Protein AF-A0A352M0Z3-F1 (afdb_monomer)

Radius of gyration: 64.21 Å; Cα contacts (8 Å, |Δi|>4): 3307; chains: 1; bounding box: 126×43×196 Å

Secondary structure (DSSP, 8-state):
----TT-SEEEE-SEE----GGGTT-EEEEEEE-TT-EE---S---S--EEEEEE-TT--S-EEEE-TT----EEEEE--SSSEEEEEES--SEEEEEEEEEEEEEE-SEEEEEESS-EEEE-TT-EEEEEE-SSEEEEES-SEEEE-S-EEEEEEPTT-EEEEEEE-SS-EEEEEEESSEEEEEEE-TTEEEEEEEE-TT-EEEEEE-SSPEEEEEEE-TT--S-EEEE-TT-SS----EEE--SSSEEEEEESS---EEEEEEEEEEEEEES-SEEEEEE-SSEEEE-TT-EEEEEE-SSEEEEES-SEEEE-S-EEEEEEPTT-EEEEEEEPTT-EEEEEEESSEEEEEEESSTTEEEEEEEE-TT-EEEEEE--TT-EEEEEEE-TT--S-EEEEEET--S-EEEEE--SSSEEEEEESS-BS-EEEEEEEEE-TT--BS-EEEE-SS-EEEE-TT-EEEEEEEEEEEEEES-SEEEEEEEEEEEEE-S-B-SEEEESSEEEEEEE-TT-EES-EEE-TT-EEEEE-SS----EE-EEE-TT--S-EEEE-TT--S-EEEEE--SSSEEEEEEEEE--EEEEEEEEEEEEEESEEEEE-SS-EEEE-TT-EEEEEEEEEEEEEES-SEEEEEEEEEEEEE-S-EEEEEE-S-EEEEEEPTT-EEEEEEESSEEEEEEESSTTEEEEEEEE-TT-EESS---S-S-EEEEEEE-TT--S-EEEE-TT--S---EEE--SSSEEEEE-SS---EEEE-SEEEEEEE-S-SEEEEEESSSEEEE-TT-EEEEEE-SSEEEEES-SEEEE-S-EEEEEEES--SEEEE-S-EEEEEEE--SS-EEEE-S-EEE-SS--EE--SSEEEEE-TT--EES-EESS-EEEESS---S-----SSS---EE----STT---PPPSS---EE----

Mean predicted aligned error: 17.04 Å

Foldseek 3Di:
DDPDPPALEAEFQAEDAADDLVQAADENQEYEYHQHYAYHYPDQRPEHYEYAEYEDQPHPEAYEDEAANYLYEHAEYEHHAEYEYEYAYEHAAEYEYAHHEYEDCRYDDEYEYEYAEAYEYEHADYHHDEYEYAYEYEYAHHCEHEHAEEYAEYEDDAPGEHAEYEDADLYEHAEYEFNAEYAEYEYHANYEYAEYEAHANGAYNYYDPPYAYEYAEYADQHYPEAYEDEPEHHPAYDNNEYEAHAPYEYEYAYPDADAEYEYAYHEYEDCRYPHQEYAYEYEEHYEYENANHAHDEYEYAEEYEYHRHQAHEYPYAYAEYEDADPHEHAEYEYEFLYEHAEYEFAYEYAEYEYNAANREYAEYEYHQHGAYNYHDYPAHHYYYQEYADQHYPEAYEDENERYAEEHNEYEHHARYEYEYAYPHEHAEYEYAYHHYECCRPNYPEYEYAYQEAYEYEHADAAHPEHEYQYEYEYEHHCEYEHCYEYAEYEYAAENNHEYEFQAEHAEYYYDAPHEGAEYEAEQHGEYNYYDPDDHAHHAQEYDDQVHDEAYEYENEAHQHEHNEYEAHAPYEYEYAYPHAYEYEYAYHHYEHCRYDHEYEYEYAEAYEYENADHEHEEYEYAEAYEYHRYQEYEHCYEYAEYEDAAEYAYYHDNYEYAEYEYEAQYEHAEYEFNAEHAEYEYNAANYEYAEYEADAHGAYNHYDDDDAHYYYAEYADQHYQDAYEDEPEAHADDNAEYEAHANYEYEYAYPHAHAEYEYAYHHYEDCRYNHQEHEYEYAEAYEYEHANHEDDEYEYQYHYEYEHHCAHEHQYEYAEYHYYENPQEYEYNEEYNDYDYAYDARHEYEYAAEYEHDPDAWHEYEADYEYEYDPPYEYQHEYEYQEYEYEDEAHDHHAYDYPDAHYEYEYEYDDDPRDDDDYPDHYDYDHDYD

pLDDT: mean 77.85, std 12.27, range [32.03, 93.62]

Structure (mmCIF, N/CA/C/O backbone):
data_AF-A0A352M0Z3-F1
#
_entry.id   AF-A0A352M0Z3-F1
#
loop_
_atom_site.group_PDB
_atom_site.id
_atom_site.type_symbol
_atom_site.label_atom_id
_atom_site.label_alt_id
_atom_site.label_comp_id
_atom_site.label_asym_id
_atom_site.label_entity_id
_atom_site.label_seq_id
_atom_site.pdbx_PDB_ins_code
_atom_site.Cartn_x
_atom_site.Cartn_y
_atom_site.Cartn_z
_atom_site.occupancy
_atom_site.B_iso_or_equiv
_atom_site.auth_seq_id
_atom_site.auth_comp_id
_atom_site.auth_asym_id
_atom_site.auth_atom_id
_atom_site.pdbx_PDB_model_num
ATOM 1 N N . MET A 1 1 ? 70.047 -15.908 -83.374 1.00 49.22 1 MET A N 1
ATOM 2 C CA . MET A 1 1 ? 68.659 -16.410 -83.512 1.00 49.22 1 MET A CA 1
ATOM 3 C C . MET A 1 1 ? 68.491 -16.947 -84.929 1.00 49.22 1 MET A C 1
ATOM 5 O O . MET A 1 1 ? 68.738 -16.183 -85.846 1.00 49.22 1 MET A O 1
ATOM 9 N N . GLN A 1 2 ? 68.129 -18.218 -85.146 1.00 39.34 2 GLN A N 1
ATOM 10 C CA . GLN A 1 2 ? 67.747 -18.678 -86.492 1.00 39.34 2 GLN A CA 1
ATOM 11 C C . GLN A 1 2 ? 66.256 -18.404 -86.705 1.00 39.34 2 GLN A C 1
ATOM 13 O O . GLN A 1 2 ? 65.410 -19.078 -86.122 1.00 39.34 2 GLN A O 1
ATOM 18 N N . ALA A 1 3 ? 65.933 -17.420 -87.541 1.00 47.50 3 ALA A N 1
ATOM 19 C CA . ALA A 1 3 ? 64.614 -17.332 -88.148 1.00 47.50 3 ALA A CA 1
ATOM 20 C C . ALA A 1 3 ? 64.569 -18.309 -89.333 1.00 47.50 3 ALA A C 1
ATOM 22 O O . ALA A 1 3 ? 64.885 -17.940 -90.461 1.00 47.50 3 ALA A O 1
ATOM 23 N N . GLY A 1 4 ? 64.215 -19.571 -89.079 1.00 41.66 4 GLY A N 1
ATOM 24 C CA . GLY A 1 4 ? 63.822 -20.487 -90.154 1.00 41.66 4 GLY A CA 1
ATOM 25 C C . GLY A 1 4 ? 62.610 -19.918 -90.905 1.00 41.66 4 GLY A C 1
ATOM 26 O O . GLY A 1 4 ? 61.739 -19.303 -90.287 1.00 41.66 4 GLY A O 1
ATOM 27 N N . GLY A 1 5 ? 62.594 -20.054 -92.234 1.00 49.50 5 GLY A N 1
ATOM 28 C CA . GLY A 1 5 ? 61.653 -19.393 -93.147 1.00 49.50 5 GLY A CA 1
ATOM 29 C C . GLY A 1 5 ? 60.182 -19.400 -92.697 1.00 49.50 5 GLY A C 1
ATOM 30 O O . GLY A 1 5 ? 59.669 -20.403 -92.215 1.00 49.50 5 GLY A O 1
ATOM 31 N N . ASN A 1 6 ? 59.511 -18.256 -92.879 1.00 54.47 6 ASN A N 1
ATOM 32 C CA . ASN A 1 6 ? 58.072 -18.027 -92.662 1.00 54.47 6 ASN A CA 1
ATOM 33 C C . ASN A 1 6 ? 57.495 -18.346 -91.264 1.00 54.47 6 ASN A C 1
ATOM 35 O O . ASN A 1 6 ? 56.298 -18.600 -91.138 1.00 54.47 6 ASN A O 1
ATOM 39 N N . ALA A 1 7 ? 58.292 -18.306 -90.194 1.00 55.22 7 ALA A N 1
ATOM 40 C CA . ALA A 1 7 ? 57.759 -18.481 -88.843 1.00 55.22 7 ALA A CA 1
ATOM 41 C C . ALA A 1 7 ? 57.066 -17.199 -88.320 1.00 55.22 7 ALA A C 1
ATOM 43 O O . ALA A 1 7 ? 57.730 -16.246 -87.918 1.00 55.22 7 ALA A O 1
ATOM 44 N N . ASN A 1 8 ? 55.729 -17.213 -88.252 1.00 68.81 8 ASN A N 1
ATOM 45 C CA . ASN A 1 8 ? 54.882 -16.188 -87.607 1.00 68.81 8 ASN A CA 1
ATOM 46 C C . ASN A 1 8 ? 54.987 -16.175 -86.059 1.00 68.81 8 ASN A C 1
ATOM 48 O O . ASN A 1 8 ? 54.263 -15.438 -85.387 1.00 68.81 8 ASN A O 1
ATOM 52 N N . SER A 1 9 ? 55.877 -16.987 -85.477 1.00 70.50 9 SER A N 1
ATOM 53 C CA . SER A 1 9 ? 56.081 -17.119 -84.033 1.00 70.50 9 SER A CA 1
ATOM 54 C C . SER A 1 9 ? 57.566 -17.085 -83.660 1.00 70.50 9 SER A C 1
ATOM 56 O O . SER A 1 9 ? 58.356 -17.829 -84.243 1.00 70.50 9 SER A O 1
ATOM 58 N N . LEU A 1 10 ? 57.939 -16.289 -82.655 1.00 76.62 10 LEU A N 1
ATOM 59 C CA . LEU A 1 10 ? 59.296 -16.214 -82.106 1.00 76.62 10 LEU A CA 1
ATOM 60 C C . LEU A 1 10 ? 59.280 -16.602 -80.623 1.00 76.62 10 LEU A C 1
ATOM 62 O O . LEU A 1 10 ? 58.596 -15.963 -79.827 1.00 76.62 10 LEU A O 1
ATOM 66 N N . LYS A 1 11 ? 60.061 -17.622 -80.246 1.00 77.19 11 LYS A N 1
ATOM 67 C CA . LYS A 1 11 ? 60.284 -18.008 -78.846 1.00 77.19 11 LYS A CA 1
ATOM 68 C C . LYS A 1 11 ? 61.701 -17.635 -78.412 1.00 77.19 11 LYS A C 1
ATOM 70 O O . LYS A 1 11 ? 62.658 -17.992 -79.098 1.00 77.19 11 LYS A O 1
ATOM 75 N N . ILE A 1 12 ? 61.841 -16.948 -77.278 1.00 74.25 12 ILE A N 1
ATOM 76 C CA . ILE A 1 12 ? 63.142 -16.561 -76.711 1.00 74.25 12 ILE A CA 1
ATOM 77 C C . ILE A 1 12 ? 63.339 -17.235 -75.353 1.00 74.25 12 ILE A C 1
ATOM 79 O O . ILE A 1 12 ? 62.735 -16.832 -74.362 1.00 74.25 12 ILE A O 1
ATOM 83 N N . ASP A 1 13 ? 64.212 -18.242 -75.298 1.00 72.31 13 ASP A N 1
ATOM 84 C CA . ASP A 1 13 ? 64.518 -18.986 -74.067 1.00 72.31 13 ASP A CA 1
ATOM 85 C C . ASP A 1 13 ? 65.732 -18.427 -73.287 1.00 72.31 13 ASP A C 1
ATOM 87 O O . ASP A 1 13 ? 65.920 -18.799 -72.132 1.00 72.31 13 ASP A O 1
ATOM 91 N N . LEU A 1 14 ? 66.526 -17.516 -73.870 1.00 73.06 14 LEU A N 1
ATOM 92 C CA . LEU A 1 14 ? 67.735 -16.906 -73.277 1.00 73.06 14 LEU A CA 1
ATOM 93 C C . LEU A 1 14 ? 67.701 -15.366 -73.389 1.00 73.06 14 LEU A C 1
ATOM 95 O O . LEU A 1 14 ? 67.014 -14.860 -74.272 1.00 73.06 14 LEU A O 1
ATOM 99 N N . PRO A 1 15 ? 68.421 -14.597 -72.548 1.00 72.12 15 PRO A N 1
ATOM 100 C CA . PRO A 1 15 ? 68.479 -13.138 -72.668 1.00 72.12 15 PRO A CA 1
ATOM 101 C C . PRO A 1 15 ? 68.998 -12.696 -74.044 1.00 72.12 15 PRO A C 1
ATOM 103 O O . PRO A 1 15 ? 70.040 -13.168 -74.496 1.00 72.12 15 PRO A O 1
ATOM 106 N N . VAL A 1 16 ? 68.288 -11.778 -74.698 1.00 71.62 16 VAL A N 1
ATOM 107 C CA . VAL A 1 16 ? 68.679 -11.164 -75.971 1.00 71.62 16 VAL A CA 1
ATOM 108 C C . VAL A 1 16 ? 68.999 -9.695 -75.722 1.00 71.62 16 VAL A C 1
ATOM 110 O O . VAL A 1 16 ? 68.147 -8.927 -75.275 1.00 71.62 16 VAL A O 1
ATOM 113 N N . THR A 1 17 ? 70.249 -9.318 -75.989 1.00 64.50 17 THR A N 1
ATOM 114 C CA . THR A 1 17 ? 70.773 -7.958 -75.778 1.00 64.50 17 THR A CA 1
ATOM 115 C C . THR A 1 17 ? 70.831 -7.122 -77.061 1.00 64.50 17 THR A C 1
ATOM 117 O O . THR A 1 17 ? 70.962 -5.902 -77.004 1.00 64.50 17 THR A O 1
ATOM 120 N N . ALA A 1 18 ? 70.705 -7.757 -78.229 1.00 62.47 18 ALA A N 1
ATOM 121 C CA . ALA A 1 18 ? 70.624 -7.095 -79.527 1.00 62.47 18 ALA A CA 1
ATOM 122 C C . ALA A 1 18 ? 69.873 -7.978 -80.535 1.00 62.47 18 ALA A C 1
ATOM 124 O O . ALA A 1 18 ? 69.984 -9.206 -80.495 1.00 62.47 18 ALA A O 1
ATOM 125 N N . PHE A 1 19 ? 69.131 -7.346 -81.442 1.00 66.31 19 PHE A N 1
ATOM 126 C CA . PHE A 1 19 ? 68.631 -7.974 -82.663 1.00 66.31 19 PHE A CA 1
ATOM 127 C C . PHE A 1 19 ? 69.534 -7.566 -83.830 1.00 66.31 19 PHE A C 1
ATOM 129 O O . PHE A 1 19 ? 70.145 -6.503 -83.789 1.00 66.31 19 PHE A O 1
ATOM 136 N N . ASP A 1 20 ? 69.632 -8.432 -84.834 1.00 62.50 20 ASP A N 1
ATOM 137 C CA . ASP A 1 20 ? 70.304 -8.116 -86.095 1.00 62.50 20 ASP A CA 1
ATOM 138 C C . ASP A 1 20 ? 69.445 -7.131 -86.917 1.00 62.50 20 ASP A C 1
ATOM 140 O O . ASP A 1 20 ? 68.210 -7.181 -86.830 1.00 62.50 20 ASP A O 1
ATOM 144 N N . ASP A 1 21 ? 70.077 -6.263 -87.712 1.00 58.97 21 ASP A N 1
ATOM 145 C CA . ASP A 1 21 ? 69.433 -5.174 -88.475 1.00 58.97 21 ASP A CA 1
ATOM 146 C C . ASP A 1 21 ? 68.395 -5.699 -89.496 1.00 58.97 21 ASP A C 1
ATOM 148 O O . ASP A 1 21 ? 67.451 -4.995 -89.869 1.00 58.97 21 ASP A O 1
ATOM 152 N N . ASP A 1 22 ? 68.503 -6.976 -89.875 1.00 62.91 22 ASP A N 1
ATOM 153 C CA . ASP A 1 22 ? 67.656 -7.678 -90.854 1.00 62.91 22 ASP A CA 1
ATOM 154 C C . ASP A 1 22 ? 66.242 -8.048 -90.329 1.00 62.91 22 ASP A C 1
ATOM 156 O O . ASP A 1 22 ? 65.431 -8.672 -91.017 1.00 62.91 22 ASP A O 1
ATOM 160 N N . LEU A 1 23 ? 65.911 -7.679 -89.082 1.00 61.34 23 LEU A N 1
ATOM 161 C CA . LEU A 1 23 ? 64.547 -7.777 -88.532 1.00 61.34 23 LEU A CA 1
ATOM 162 C C . LEU A 1 23 ? 63.680 -6.536 -88.789 1.00 61.34 23 LEU A C 1
ATOM 164 O O . LEU A 1 23 ? 62.474 -6.574 -88.512 1.00 61.34 23 LEU A O 1
ATOM 168 N N . SER A 1 24 ? 64.261 -5.462 -89.328 1.00 59.66 24 SER A N 1
ATOM 169 C CA . SER A 1 24 ? 63.520 -4.270 -89.741 1.00 59.66 24 SER A CA 1
ATOM 170 C C . SER A 1 24 ? 62.512 -4.642 -90.849 1.00 59.66 24 SER A C 1
ATOM 172 O O . SER A 1 24 ? 62.886 -5.150 -91.898 1.00 59.66 24 SER A O 1
ATOM 174 N N . ALA A 1 25 ? 61.208 -4.446 -90.595 1.00 61.06 25 ALA A N 1
ATOM 175 C CA . ALA A 1 25 ? 60.049 -4.808 -91.440 1.00 61.06 25 ALA A CA 1
ATOM 176 C C . ALA A 1 25 ? 59.406 -6.210 -91.277 1.00 61.06 25 ALA A C 1
ATOM 178 O O . ALA A 1 25 ? 58.529 -6.563 -92.072 1.00 61.06 25 ALA A O 1
ATOM 179 N N . ARG A 1 26 ? 59.733 -7.006 -90.244 1.00 68.00 26 ARG A N 1
ATOM 180 C CA . ARG A 1 26 ? 59.023 -8.283 -89.976 1.00 68.00 26 ARG A CA 1
ATOM 181 C C . ARG A 1 26 ? 57.841 -8.118 -89.007 1.00 68.00 26 ARG A C 1
ATOM 183 O O . ARG A 1 26 ? 57.942 -7.455 -87.976 1.00 68.00 26 ARG A O 1
ATOM 190 N N . VAL A 1 27 ? 56.726 -8.794 -89.304 1.00 70.81 27 VAL A N 1
ATOM 191 C CA . VAL A 1 27 ? 55.573 -8.940 -88.395 1.00 70.81 27 VAL A CA 1
ATOM 192 C C . VAL A 1 27 ? 55.712 -10.254 -87.630 1.00 70.81 27 VAL A C 1
ATOM 194 O O . VAL A 1 27 ? 55.704 -11.325 -88.234 1.00 70.81 27 VAL A O 1
ATOM 197 N N . ILE A 1 28 ? 55.827 -10.187 -86.303 1.00 76.38 28 ILE A N 1
ATOM 198 C CA . ILE A 1 28 ? 55.833 -11.367 -85.429 1.00 76.38 28 ILE A CA 1
ATOM 199 C C . ILE A 1 28 ? 54.452 -11.475 -84.785 1.00 76.38 28 ILE A C 1
ATOM 201 O O . ILE A 1 28 ? 54.086 -10.674 -83.923 1.00 76.38 28 ILE A O 1
ATOM 205 N N . THR A 1 29 ? 53.671 -12.470 -85.204 1.00 73.81 29 THR A N 1
ATOM 206 C CA . THR A 1 29 ? 52.287 -12.640 -84.741 1.00 73.81 29 THR A CA 1
ATOM 207 C C . THR A 1 29 ? 52.217 -13.149 -83.300 1.00 73.81 29 THR A C 1
ATOM 209 O O . THR A 1 29 ? 51.347 -12.727 -82.539 1.00 73.81 29 THR A O 1
ATOM 212 N N . THR A 1 30 ? 53.142 -14.021 -82.893 1.00 75.06 30 THR A N 1
ATOM 213 C CA . THR A 1 30 ? 53.223 -14.519 -81.511 1.00 75.06 30 THR A CA 1
ATOM 214 C C . THR A 1 30 ? 54.660 -14.502 -81.013 1.00 75.06 30 THR A C 1
ATOM 216 O O . THR A 1 30 ? 55.542 -15.146 -81.573 1.00 75.06 30 THR A O 1
ATOM 219 N N . PHE A 1 31 ? 54.892 -13.779 -79.930 1.00 77.81 31 PHE A N 1
ATOM 220 C CA . PHE A 1 31 ? 56.166 -13.676 -79.250 1.00 77.81 31 PHE A CA 1
ATOM 221 C C . PHE A 1 31 ? 56.056 -14.367 -77.886 1.00 77.81 31 PHE A C 1
ATOM 223 O O . PHE A 1 31 ? 55.350 -13.883 -77.004 1.00 77.81 31 PHE A O 1
ATOM 230 N N . THR A 1 32 ? 56.719 -15.510 -77.709 1.00 77.69 32 THR A N 1
ATOM 231 C CA . THR A 1 32 ? 56.663 -16.299 -76.468 1.00 77.69 32 THR A CA 1
ATOM 232 C C . THR A 1 32 ? 57.972 -16.173 -75.699 1.00 77.69 32 THR A C 1
ATOM 234 O O . THR A 1 32 ? 59.045 -16.505 -76.209 1.00 77.69 32 THR A O 1
ATOM 237 N N . MET A 1 33 ? 57.903 -15.732 -74.445 1.00 74.50 33 MET A N 1
ATOM 238 C CA . MET A 1 33 ? 59.076 -15.724 -73.569 1.00 74.50 33 MET A CA 1
ATOM 239 C C . MET A 1 33 ? 59.254 -17.095 -72.917 1.00 74.50 33 MET A C 1
ATOM 241 O O . MET A 1 33 ? 58.297 -17.681 -72.421 1.00 74.50 33 MET A O 1
ATOM 245 N N . GLY A 1 34 ? 60.479 -17.610 -72.911 1.00 73.69 34 GLY A N 1
ATOM 246 C CA . GLY A 1 34 ? 60.875 -18.768 -72.117 1.00 73.69 34 GLY A CA 1
ATOM 247 C C . GLY A 1 34 ? 61.321 -18.385 -70.709 1.00 73.69 34 GLY A C 1
ATOM 248 O O . GLY A 1 34 ? 61.492 -17.207 -70.385 1.00 73.69 34 GLY A O 1
ATOM 249 N N . THR A 1 35 ? 61.565 -19.392 -69.867 1.00 72.12 35 THR A N 1
ATOM 250 C CA . THR A 1 35 ? 61.871 -19.232 -68.434 1.00 72.12 35 THR A CA 1
ATOM 251 C C . THR A 1 35 ? 63.017 -18.250 -68.162 1.00 72.12 35 THR A C 1
ATOM 253 O O . THR A 1 35 ? 62.912 -17.418 -67.260 1.00 72.12 35 THR A O 1
ATOM 256 N N . ASN A 1 36 ? 64.063 -18.253 -68.998 1.00 71.56 36 ASN A N 1
ATOM 257 C CA . ASN A 1 36 ? 65.245 -17.393 -68.844 1.00 71.56 36 ASN A CA 1
ATOM 258 C C . ASN A 1 36 ? 65.315 -16.237 -69.861 1.00 71.56 36 ASN A C 1
ATOM 260 O O . ASN A 1 36 ? 66.269 -15.464 -69.834 1.00 71.56 36 ASN A O 1
ATOM 264 N N . GLY A 1 37 ? 64.316 -16.077 -70.736 1.00 69.38 37 GLY A N 1
ATOM 265 C CA . GLY A 1 37 ? 64.296 -15.001 -71.729 1.00 69.38 37 GLY A CA 1
ATOM 266 C C . GLY A 1 37 ? 64.177 -13.615 -71.085 1.00 69.38 37 GLY A C 1
ATOM 267 O O . GLY A 1 37 ? 63.477 -13.462 -70.085 1.00 69.38 37 GLY A O 1
ATOM 268 N N . SER A 1 38 ? 64.852 -12.616 -71.651 1.00 69.25 38 SER A N 1
ATOM 269 C CA . SER A 1 38 ? 64.706 -11.176 -71.370 1.00 69.25 38 SER A CA 1
ATOM 270 C C . SER A 1 38 ? 65.097 -10.408 -72.632 1.00 69.25 38 SER A C 1
ATOM 272 O O . SER A 1 38 ? 65.989 -10.871 -73.341 1.00 69.25 38 SER A O 1
ATOM 274 N N . ILE A 1 39 ? 64.472 -9.263 -72.918 1.00 68.69 39 ILE A N 1
ATOM 275 C CA . ILE A 1 39 ? 64.893 -8.375 -74.013 1.00 68.69 39 ILE A CA 1
ATOM 276 C C . ILE A 1 39 ? 65.373 -7.057 -73.413 1.00 68.69 39 ILE A C 1
ATOM 278 O O . ILE A 1 39 ? 64.580 -6.306 -72.844 1.00 68.69 39 ILE A O 1
ATOM 282 N N . THR A 1 40 ? 66.660 -6.771 -73.590 1.00 62.62 40 THR A N 1
ATOM 283 C CA . THR A 1 40 ? 67.263 -5.482 -73.235 1.00 62.62 40 THR A CA 1
ATOM 284 C C . THR A 1 40 ? 68.044 -4.986 -74.444 1.00 62.62 40 THR A C 1
ATOM 286 O O . THR A 1 40 ? 69.218 -5.305 -74.585 1.00 62.62 40 THR A O 1
ATOM 289 N N . THR A 1 41 ? 67.400 -4.261 -75.355 1.00 61.75 41 THR A N 1
ATOM 290 C CA . THR A 1 41 ? 68.068 -3.712 -76.543 1.00 61.75 41 THR A CA 1
ATOM 291 C C . THR A 1 41 ? 68.741 -2.387 -76.198 1.00 61.75 41 THR A C 1
ATOM 293 O O . THR A 1 41 ? 68.094 -1.485 -75.675 1.00 61.75 41 THR A O 1
ATOM 296 N N . THR A 1 42 ? 70.040 -2.267 -76.472 1.00 56.03 42 THR A N 1
ATOM 297 C CA . THR A 1 42 ? 70.810 -1.010 -76.339 1.00 56.03 42 THR A CA 1
ATOM 298 C C . THR A 1 42 ? 71.072 -0.305 -77.671 1.00 56.03 42 THR A C 1
ATOM 300 O O . THR A 1 42 ? 71.581 0.810 -77.667 1.00 56.03 42 THR A O 1
ATOM 303 N N . ASN A 1 43 ? 70.732 -0.936 -78.800 1.00 57.78 43 ASN A N 1
ATOM 304 C CA . ASN A 1 43 ? 70.913 -0.372 -80.137 1.00 57.78 43 ASN A CA 1
ATOM 305 C C . ASN A 1 43 ? 69.553 -0.020 -80.751 1.00 57.78 43 ASN A C 1
ATOM 307 O O . ASN A 1 43 ? 68.618 -0.817 -80.663 1.00 57.78 43 ASN A O 1
ATOM 311 N N . ALA A 1 44 ? 69.473 1.148 -81.396 1.00 54.06 44 ALA A N 1
ATOM 312 C CA . ALA A 1 44 ? 68.308 1.588 -82.153 1.00 54.06 44 ALA A CA 1
ATOM 313 C C . ALA A 1 44 ? 68.067 0.637 -83.334 1.00 54.06 44 ALA A C 1
ATOM 315 O O . ALA A 1 44 ? 68.787 0.674 -84.329 1.00 54.06 44 ALA A O 1
ATOM 316 N N . ILE A 1 45 ? 67.070 -0.237 -83.213 1.00 56.53 45 ILE A N 1
ATOM 317 C CA . ILE A 1 45 ? 66.642 -1.105 -84.310 1.00 56.53 45 ILE A CA 1
ATOM 318 C C . ILE A 1 45 ? 65.914 -0.209 -85.312 1.00 56.53 45 ILE A C 1
ATOM 320 O O . ILE A 1 45 ? 64.996 0.522 -84.934 1.00 56.53 45 ILE A O 1
ATOM 324 N N . GLY A 1 46 ? 66.324 -0.246 -86.582 1.00 55.53 46 GLY A N 1
ATOM 325 C CA . GLY A 1 46 ? 65.648 0.479 -87.658 1.00 55.53 46 GLY A CA 1
ATOM 326 C C . GLY A 1 46 ? 64.128 0.277 -87.603 1.00 55.53 46 GLY A C 1
ATOM 327 O O . GLY A 1 46 ? 63.646 -0.830 -87.356 1.00 55.53 46 GLY A O 1
ATOM 328 N N . ALA A 1 47 ? 63.380 1.369 -87.776 1.00 55.75 47 ALA A N 1
ATOM 329 C CA . ALA A 1 47 ? 61.928 1.424 -87.628 1.00 55.75 47 ALA A CA 1
ATOM 330 C C . ALA A 1 47 ? 61.207 0.239 -88.314 1.00 55.75 47 ALA A C 1
ATOM 332 O O . ALA A 1 47 ? 61.574 -0.128 -89.429 1.00 55.75 47 ALA A O 1
ATOM 333 N N . ASN A 1 48 ? 60.145 -0.289 -87.673 1.00 63.12 48 ASN A N 1
ATOM 334 C CA . ASN A 1 48 ? 59.150 -1.265 -88.184 1.00 63.12 48 ASN A CA 1
ATOM 335 C C . ASN A 1 48 ? 59.240 -2.737 -87.702 1.00 63.12 48 ASN A C 1
ATOM 337 O O . ASN A 1 48 ? 59.052 -3.650 -88.505 1.00 63.12 48 ASN A O 1
ATOM 341 N N . LEU A 1 49 ? 59.443 -3.015 -86.409 1.00 69.38 49 LEU A N 1
ATOM 342 C CA . LEU A 1 49 ? 59.049 -4.320 -85.838 1.00 69.38 49 LEU A CA 1
ATOM 343 C C . LEU A 1 49 ? 57.574 -4.241 -85.398 1.00 69.38 49 LEU A C 1
ATOM 345 O O . LEU A 1 49 ? 57.163 -3.233 -84.843 1.00 69.38 49 LEU A O 1
ATOM 349 N N . THR A 1 50 ? 56.745 -5.260 -85.630 1.00 70.25 50 THR A N 1
ATOM 350 C CA . THR A 1 50 ? 55.373 -5.329 -85.071 1.00 70.25 50 THR A CA 1
ATOM 351 C C . THR A 1 50 ? 55.224 -6.613 -84.268 1.00 70.25 50 THR A C 1
ATOM 353 O O . THR A 1 50 ? 55.478 -7.694 -84.800 1.00 70.25 50 THR A O 1
ATOM 356 N N . LEU A 1 51 ? 54.814 -6.502 -83.000 1.00 77.31 51 LEU A N 1
ATOM 357 C CA . LEU A 1 51 ? 54.607 -7.641 -82.101 1.00 77.31 51 LEU A CA 1
ATOM 358 C C . LEU A 1 51 ? 53.110 -7.786 -81.827 1.00 77.31 51 LEU A C 1
ATOM 360 O O . LEU A 1 51 ? 52.553 -7.084 -80.993 1.00 77.31 51 LEU A O 1
ATOM 364 N N . THR A 1 52 ? 52.418 -8.686 -82.519 1.00 76.81 52 THR A N 1
ATOM 365 C CA . THR A 1 52 ? 50.956 -8.759 -82.374 1.00 76.81 52 THR A CA 1
ATOM 366 C C . THR A 1 52 ? 50.553 -9.292 -80.994 1.00 76.81 52 THR A C 1
ATOM 368 O O . THR A 1 52 ? 49.694 -8.705 -80.340 1.00 76.81 52 THR A O 1
ATOM 371 N N . ASN A 1 53 ? 51.184 -10.366 -80.516 1.00 79.81 53 ASN A N 1
ATOM 372 C CA . ASN A 1 53 ? 50.855 -10.981 -79.230 1.00 79.81 53 ASN A CA 1
ATOM 373 C C . ASN A 1 53 ? 52.124 -11.328 -78.452 1.00 79.81 53 ASN A C 1
ATOM 375 O O . ASN A 1 53 ? 52.955 -12.080 -78.953 1.00 79.81 53 ASN A O 1
ATOM 379 N N . ILE A 1 54 ? 52.250 -10.839 -77.224 1.00 82.56 54 ILE A N 1
ATOM 380 C CA . ILE A 1 54 ? 53.292 -11.250 -76.277 1.00 82.56 54 ILE A CA 1
ATOM 381 C C . ILE A 1 54 ? 52.670 -12.258 -75.313 1.00 82.56 54 ILE A C 1
ATOM 383 O O . ILE A 1 54 ? 51.788 -11.892 -74.545 1.00 82.56 54 ILE A O 1
ATOM 387 N N . ASP A 1 55 ? 53.114 -13.512 -75.325 1.00 83.69 55 ASP A N 1
ATOM 388 C CA . ASP A 1 55 ? 52.649 -14.542 -74.390 1.00 83.69 55 ASP A CA 1
ATOM 389 C C . ASP A 1 55 ? 53.744 -14.888 -73.372 1.00 83.69 55 ASP A C 1
ATOM 391 O O . ASP A 1 55 ? 54.788 -15.459 -73.704 1.00 83.69 55 ASP A O 1
ATOM 395 N N . GLN A 1 56 ? 53.488 -14.530 -72.116 1.00 81.81 56 GLN A N 1
ATOM 396 C CA . GLN A 1 56 ? 54.297 -14.855 -70.946 1.00 81.81 56 GLN A CA 1
ATOM 397 C C . GLN A 1 56 ? 53.560 -15.797 -69.974 1.00 81.81 56 GLN A C 1
ATOM 399 O O . GLN A 1 56 ? 54.036 -16.055 -68.867 1.00 81.81 56 GLN A O 1
ATOM 404 N N . SER A 1 57 ? 52.396 -16.324 -70.359 1.00 78.81 57 SER A N 1
ATOM 405 C CA . SER A 1 57 ? 51.504 -17.058 -69.455 1.00 78.81 57 SER A CA 1
ATOM 406 C C . SER A 1 57 ? 52.099 -18.348 -68.888 1.00 78.81 57 SER A C 1
ATOM 408 O O . SER A 1 57 ? 51.640 -18.813 -67.850 1.00 78.81 57 SER A O 1
ATOM 410 N N . SER A 1 58 ? 53.143 -18.905 -69.509 1.00 75.81 58 SER A N 1
ATOM 411 C CA . SER A 1 58 ? 53.842 -20.110 -69.046 1.00 75.81 58 SER A CA 1
ATOM 412 C C . SER A 1 58 ? 55.105 -19.844 -68.214 1.00 75.81 58 SER A C 1
ATOM 414 O O . SER A 1 58 ? 55.767 -20.801 -67.815 1.00 75.81 58 SER A O 1
ATOM 416 N N . VAL A 1 59 ? 55.496 -18.582 -67.981 1.00 74.00 59 VAL A N 1
ATOM 417 C CA . VAL A 1 59 ? 56.762 -18.250 -67.300 1.00 74.00 59 VAL A CA 1
ATOM 418 C C . VAL A 1 59 ? 56.515 -17.690 -65.909 1.00 74.00 59 VAL A C 1
ATOM 420 O O . VAL A 1 59 ? 56.031 -16.571 -65.736 1.00 74.00 59 VAL A O 1
ATOM 423 N N . ALA A 1 60 ? 56.937 -18.463 -64.912 1.00 74.00 60 ALA A N 1
ATOM 424 C CA . ALA A 1 60 ? 56.778 -18.144 -63.504 1.00 74.00 60 ALA A CA 1
ATOM 425 C C . ALA A 1 60 ? 57.843 -17.150 -62.961 1.00 74.00 60 ALA A C 1
ATOM 427 O O . ALA A 1 60 ? 58.412 -17.382 -61.900 1.00 74.00 60 ALA A O 1
ATOM 428 N N . ALA A 1 61 ? 58.168 -16.082 -63.697 1.00 78.19 61 ALA A N 1
ATOM 429 C CA . ALA A 1 61 ? 59.141 -15.067 -63.273 1.00 78.19 61 ALA A CA 1
ATOM 430 C C . ALA A 1 61 ? 58.757 -13.676 -63.789 1.00 78.19 61 ALA A C 1
ATOM 432 O O . ALA A 1 61 ? 58.150 -13.571 -64.854 1.00 78.19 61 ALA A O 1
ATOM 433 N N . ASP A 1 62 ? 59.136 -12.617 -63.073 1.00 81.25 62 ASP A N 1
ATOM 434 C CA . ASP A 1 62 ? 58.990 -11.241 -63.557 1.00 81.25 62 ASP A CA 1
ATOM 435 C C . ASP A 1 62 ? 59.870 -11.017 -64.786 1.00 81.25 62 ASP A C 1
ATOM 437 O O . ASP A 1 62 ? 61.015 -11.480 -64.842 1.00 81.25 62 ASP A O 1
ATOM 441 N N . LYS A 1 63 ? 59.341 -10.312 -65.786 1.00 82.50 63 LYS A N 1
ATOM 442 C CA . LYS A 1 63 ? 60.045 -10.043 -67.042 1.00 82.50 63 LYS A CA 1
ATOM 443 C C . LYS A 1 63 ? 59.931 -8.584 -67.419 1.00 82.50 63 LYS A C 1
ATOM 445 O O . LYS A 1 63 ? 58.872 -7.991 -67.264 1.00 82.50 63 LYS A O 1
ATOM 450 N N . THR A 1 64 ? 61.013 -8.039 -67.964 1.00 81.06 64 THR A N 1
ATOM 451 C CA . THR A 1 64 ? 61.027 -6.704 -68.559 1.00 81.06 64 THR A CA 1
ATOM 452 C C . THR A 1 64 ? 61.200 -6.831 -70.065 1.00 81.06 64 THR A C 1
ATOM 454 O O . THR A 1 64 ? 62.104 -7.519 -70.543 1.00 81.06 64 THR A O 1
ATOM 457 N N . ILE A 1 65 ? 60.318 -6.171 -70.804 1.00 81.19 65 ILE A N 1
ATOM 458 C CA . ILE A 1 65 ? 60.347 -6.028 -72.253 1.00 81.19 65 ILE A CA 1
ATOM 459 C C . ILE A 1 65 ? 60.594 -4.551 -72.524 1.00 81.19 65 ILE A C 1
ATOM 461 O O . ILE A 1 65 ? 59.688 -3.724 -72.408 1.00 81.19 65 ILE A O 1
ATOM 465 N N . ASN A 1 66 ? 61.844 -4.217 -72.835 1.00 79.19 66 ASN A N 1
ATOM 466 C CA . ASN A 1 66 ? 62.211 -2.854 -73.176 1.00 79.19 66 ASN A CA 1
ATOM 467 C C . ASN A 1 66 ? 62.055 -2.613 -74.683 1.00 79.19 66 ASN A C 1
ATOM 469 O O . ASN A 1 66 ? 62.725 -3.253 -75.486 1.00 79.19 66 ASN A O 1
ATOM 473 N N . LEU A 1 67 ? 61.164 -1.690 -75.039 1.00 78.12 67 LEU A N 1
ATOM 474 C CA . LEU A 1 67 ? 60.825 -1.238 -76.390 1.00 78.12 67 LEU A CA 1
ATOM 475 C C . LEU A 1 67 ? 61.262 0.218 -76.631 1.00 78.12 67 LEU A C 1
ATOM 477 O O . LEU A 1 67 ? 60.807 0.844 -77.591 1.00 78.12 67 LEU A O 1
ATOM 481 N N . ASN A 1 68 ? 62.096 0.794 -75.753 1.00 65.94 68 ASN A N 1
ATOM 482 C CA . ASN A 1 68 ? 62.758 2.067 -76.033 1.00 65.94 68 ASN A CA 1
ATOM 483 C C . ASN A 1 68 ? 63.523 1.896 -77.356 1.00 65.94 68 ASN A C 1
ATOM 485 O O . ASN A 1 68 ? 64.275 0.940 -77.505 1.00 65.94 68 ASN A O 1
ATOM 489 N N . ASP A 1 69 ? 63.261 2.775 -78.321 1.00 63.84 69 ASP A N 1
ATOM 490 C CA . ASP A 1 69 ? 63.843 2.778 -79.674 1.00 63.84 69 ASP A CA 1
ATOM 491 C C . ASP A 1 69 ? 63.200 1.846 -80.713 1.00 63.84 69 ASP A C 1
ATOM 493 O O . ASP A 1 69 ? 63.706 1.741 -81.829 1.00 63.84 69 ASP A O 1
ATOM 497 N N . ILE A 1 70 ? 62.044 1.236 -80.417 1.00 61.09 70 ILE A N 1
ATOM 498 C CA . ILE A 1 70 ? 61.290 0.466 -81.414 1.00 61.09 70 ILE A CA 1
ATOM 499 C C . ILE A 1 70 ? 59.936 1.128 -81.706 1.00 61.09 70 ILE A C 1
ATOM 501 O O . ILE A 1 70 ? 59.062 1.192 -80.843 1.00 61.09 70 ILE A O 1
ATOM 505 N N . SER A 1 71 ? 59.716 1.552 -82.958 1.00 57.69 71 SER A N 1
ATOM 506 C CA . SER A 1 71 ? 58.395 1.926 -83.504 1.00 57.69 71 SER A CA 1
ATOM 507 C C . SER A 1 71 ? 57.508 0.675 -83.650 1.00 57.69 71 SER A C 1
ATOM 509 O O . SER A 1 71 ? 57.187 0.252 -84.761 1.00 57.69 71 SER A O 1
ATOM 511 N N . THR A 1 72 ? 57.183 0.026 -82.532 1.00 59.81 72 THR A N 1
ATOM 512 C CA . THR A 1 72 ? 56.383 -1.205 -82.481 1.00 59.81 72 THR A CA 1
ATOM 513 C C . THR A 1 72 ? 54.945 -0.925 -82.096 1.00 59.81 72 THR A C 1
ATOM 515 O O . THR A 1 72 ? 54.668 -0.226 -81.127 1.00 59.81 72 THR A O 1
ATOM 518 N N . THR A 1 73 ? 54.012 -1.554 -82.808 1.00 66.81 73 THR A N 1
ATOM 519 C CA . THR A 1 73 ? 52.653 -1.763 -82.306 1.00 66.81 73 THR A CA 1
ATOM 520 C C . THR A 1 73 ? 52.633 -3.093 -81.550 1.00 66.81 73 THR A C 1
ATOM 522 O O . THR A 1 73 ? 52.869 -4.138 -82.161 1.00 66.81 73 THR A O 1
ATOM 525 N N . VAL A 1 74 ? 52.383 -3.065 -80.234 1.00 78.38 74 VAL A N 1
ATOM 526 C CA . VAL A 1 74 ? 52.044 -4.269 -79.456 1.00 78.38 74 VAL A CA 1
ATOM 527 C C . VAL A 1 74 ? 50.533 -4.335 -79.310 1.00 78.38 74 VAL A C 1
ATOM 529 O O . VAL A 1 74 ? 49.962 -3.531 -78.583 1.00 78.38 74 VAL A O 1
ATOM 532 N N . SER A 1 75 ? 49.865 -5.267 -79.992 1.00 79.00 75 SER A N 1
ATOM 533 C CA . SER A 1 75 ? 48.395 -5.325 -79.933 1.00 79.00 75 SER A CA 1
ATOM 534 C C . SER A 1 75 ? 47.856 -6.128 -78.754 1.00 79.00 75 SER A C 1
ATOM 536 O O . SER A 1 75 ? 46.763 -5.814 -78.277 1.00 79.00 75 SER A O 1
ATOM 538 N N . SER A 1 76 ? 48.590 -7.127 -78.248 1.00 84.56 76 SER A N 1
ATOM 539 C CA . SER A 1 76 ? 48.181 -7.868 -77.058 1.00 84.56 76 SER A CA 1
ATOM 540 C C . SER A 1 76 ? 49.329 -8.409 -76.200 1.00 84.56 76 SER A C 1
ATOM 542 O O . SER A 1 76 ? 50.417 -8.708 -76.694 1.00 84.56 76 SER A O 1
ATOM 544 N N . VAL A 1 77 ? 49.062 -8.555 -74.900 1.00 86.00 77 VAL A N 1
ATOM 545 C CA . VAL A 1 77 ? 49.933 -9.195 -73.905 1.00 86.00 77 VAL A CA 1
ATOM 546 C C . VAL A 1 77 ? 49.115 -10.200 -73.097 1.00 86.00 77 VAL A C 1
ATOM 548 O O . VAL A 1 77 ? 48.016 -9.903 -72.633 1.00 86.00 77 VAL A O 1
ATOM 551 N N . LYS A 1 78 ? 49.660 -11.394 -72.903 1.00 85.19 78 LYS A N 1
ATOM 552 C CA . LYS A 1 78 ? 49.156 -12.433 -72.010 1.00 85.19 78 LYS A CA 1
ATOM 553 C C . LYS A 1 78 ? 50.204 -12.675 -70.928 1.00 85.19 78 LYS A C 1
ATOM 555 O O . LYS A 1 78 ? 51.131 -13.458 -71.113 1.00 85.19 78 LYS A O 1
ATOM 560 N N . GLY A 1 79 ? 50.098 -11.951 -69.823 1.00 80.81 79 GLY A N 1
ATOM 561 C CA . GLY A 1 79 ? 50.981 -12.095 -68.671 1.00 80.81 79 GLY A CA 1
ATOM 562 C C . GLY A 1 79 ? 50.704 -13.371 -67.874 1.00 80.81 79 GLY A C 1
ATOM 563 O O . GLY A 1 79 ? 49.677 -14.036 -68.035 1.00 80.81 79 GLY A O 1
ATOM 564 N N . HIS A 1 80 ? 51.620 -13.698 -66.966 1.00 83.00 80 HIS A N 1
ATOM 565 C CA . HIS A 1 80 ? 51.395 -14.738 -65.965 1.00 83.00 80 HIS A CA 1
ATOM 566 C C . HIS A 1 80 ? 50.415 -14.237 -64.889 1.00 83.00 80 HIS A C 1
ATOM 568 O O . HIS A 1 80 ? 50.382 -13.049 -64.570 1.00 83.00 80 HIS A O 1
ATOM 574 N N . ALA A 1 81 ? 49.634 -15.137 -64.285 1.00 76.00 81 ALA A N 1
ATOM 575 C CA . ALA A 1 81 ? 48.633 -14.775 -63.273 1.00 76.00 81 ALA A CA 1
ATOM 576 C C . ALA A 1 81 ? 49.233 -14.141 -62.000 1.00 76.00 81 ALA A C 1
ATOM 578 O O . ALA A 1 81 ? 48.568 -13.353 -61.336 1.00 76.00 81 ALA A O 1
ATOM 579 N N . SER A 1 82 ? 50.479 -14.486 -61.664 1.00 79.31 82 SER A N 1
ATOM 580 C CA . SER A 1 82 ? 51.163 -14.054 -60.434 1.00 79.31 82 SER A CA 1
ATOM 581 C C . SER A 1 82 ? 52.428 -13.221 -60.646 1.00 79.31 82 SER A C 1
ATOM 583 O O . SER A 1 82 ? 52.963 -12.722 -59.663 1.00 79.31 82 SER A O 1
ATOM 585 N N . ASN A 1 83 ? 52.937 -13.110 -61.879 1.00 81.44 83 ASN A N 1
ATOM 586 C CA . ASN A 1 83 ? 54.222 -12.453 -62.146 1.00 81.44 83 ASN A CA 1
ATOM 587 C C . ASN A 1 83 ? 54.046 -11.285 -63.095 1.00 81.44 83 ASN A C 1
ATOM 589 O O . ASN A 1 83 ? 53.174 -11.299 -63.965 1.00 81.44 83 ASN A O 1
ATOM 593 N N . LYS A 1 84 ? 54.915 -10.302 -62.918 1.00 83.62 84 LYS A N 1
ATOM 594 C CA . LYS A 1 84 ? 54.861 -8.993 -63.539 1.00 83.62 84 LYS A CA 1
ATOM 595 C C . LYS A 1 84 ? 55.534 -9.007 -64.911 1.00 83.62 84 LYS A C 1
ATOM 597 O O . LYS A 1 84 ? 56.745 -9.204 -65.019 1.00 83.62 84 LYS A O 1
ATOM 602 N N . THR A 1 85 ? 54.765 -8.729 -65.958 1.00 85.81 85 THR A N 1
ATOM 603 C CA . THR A 1 85 ? 55.278 -8.380 -67.290 1.00 85.81 85 THR A CA 1
ATOM 604 C C . THR A 1 85 ? 55.462 -6.865 -67.364 1.00 85.81 85 THR A C 1
ATOM 606 O O . THR A 1 85 ? 54.505 -6.130 -67.583 1.00 85.81 85 THR A O 1
ATOM 609 N N . THR A 1 86 ? 56.679 -6.375 -67.156 1.00 85.81 86 THR A N 1
ATOM 610 C CA . THR A 1 86 ? 57.017 -4.952 -67.293 1.00 85.81 86 THR A CA 1
ATOM 611 C C . THR A 1 86 ? 57.294 -4.633 -68.759 1.00 85.81 86 THR A C 1
ATOM 613 O O . THR A 1 86 ? 58.150 -5.262 -69.372 1.00 85.81 86 THR A O 1
ATOM 616 N N . ILE A 1 87 ? 56.606 -3.649 -69.325 1.00 84.81 87 ILE A N 1
ATOM 617 C CA . ILE A 1 87 ? 56.834 -3.136 -70.676 1.00 84.81 87 ILE A CA 1
ATOM 618 C C . ILE A 1 87 ? 57.279 -1.679 -70.551 1.00 84.81 87 ILE A C 1
ATOM 620 O O . ILE A 1 87 ? 56.626 -0.868 -69.890 1.00 84.81 87 ILE A O 1
ATOM 624 N N . THR A 1 88 ? 58.408 -1.340 -71.167 1.00 81.56 88 THR A N 1
ATOM 625 C CA . THR A 1 88 ? 58.932 0.035 -71.235 1.00 81.56 88 THR A CA 1
ATOM 626 C C . THR A 1 88 ? 59.060 0.449 -72.699 1.00 81.56 88 THR A C 1
ATOM 628 O O . THR A 1 88 ? 59.313 -0.415 -73.527 1.00 81.56 88 THR A O 1
ATOM 631 N N . GLY A 1 89 ? 58.849 1.715 -73.069 1.00 75.56 89 GLY A N 1
ATOM 632 C CA . GLY A 1 89 ? 58.883 2.117 -74.489 1.00 75.56 89 GLY A CA 1
ATOM 633 C C . GLY A 1 89 ? 58.103 3.387 -74.828 1.00 75.56 89 GLY A C 1
ATOM 634 O O . GLY A 1 89 ? 57.133 3.731 -74.158 1.00 75.56 89 GLY A O 1
ATOM 635 N N . SER A 1 90 ? 58.491 4.097 -75.890 1.00 62.94 90 SER A N 1
ATOM 636 C CA . SER A 1 90 ? 57.963 5.435 -76.206 1.00 62.94 90 SER A CA 1
ATOM 637 C C . SER A 1 90 ? 56.703 5.484 -77.094 1.00 62.94 90 SER A C 1
ATOM 639 O O . SER A 1 90 ? 56.164 6.574 -77.270 1.00 62.94 90 SER A O 1
ATOM 641 N N . ALA A 1 91 ? 56.200 4.356 -77.626 1.00 64.31 91 ALA A N 1
ATOM 642 C CA . ALA A 1 91 ? 55.203 4.353 -78.716 1.00 64.31 91 ALA A CA 1
ATOM 643 C C . ALA A 1 91 ? 53.968 3.427 -78.539 1.00 64.31 91 ALA A C 1
ATOM 645 O O . ALA A 1 91 ? 53.402 2.959 -79.525 1.00 64.31 91 ALA A O 1
ATOM 646 N N . LEU A 1 92 ? 53.508 3.156 -77.311 1.00 75.62 92 LEU A N 1
ATOM 647 C CA . LEU A 1 92 ? 52.303 2.336 -77.074 1.00 75.62 92 LEU A CA 1
ATOM 648 C C . LEU A 1 92 ? 51.034 3.199 -76.993 1.00 75.62 92 LEU A C 1
ATOM 650 O O . LEU A 1 92 ? 50.846 3.938 -76.032 1.00 75.62 92 LEU A O 1
ATOM 654 N N . THR A 1 93 ? 50.142 3.077 -77.982 1.00 76.31 93 THR A N 1
ATOM 655 C CA . THR A 1 93 ? 48.852 3.801 -78.026 1.00 76.31 93 THR A CA 1
ATOM 656 C C . THR A 1 93 ? 47.648 2.929 -77.648 1.00 76.31 93 THR A C 1
ATOM 658 O O . THR A 1 93 ? 46.663 3.432 -77.104 1.00 76.31 93 THR A O 1
ATOM 661 N N . ALA A 1 94 ? 47.721 1.613 -77.870 1.00 80.75 94 ALA A N 1
ATOM 662 C CA . ALA A 1 94 ? 46.706 0.642 -77.463 1.00 80.75 94 ALA A CA 1
ATOM 663 C C . ALA A 1 94 ? 47.343 -0.713 -77.119 1.00 80.75 94 ALA A C 1
ATOM 665 O O . ALA A 1 94 ? 48.313 -1.107 -77.759 1.00 80.75 94 ALA A O 1
ATOM 666 N N . LEU A 1 95 ? 46.787 -1.421 -76.133 1.00 83.50 95 LEU A N 1
ATOM 667 C CA . LEU A 1 95 ? 47.235 -2.740 -75.695 1.00 83.50 95 LEU A CA 1
ATOM 668 C C . LEU A 1 95 ? 46.054 -3.597 -75.207 1.00 83.50 95 LEU A C 1
ATOM 670 O O . LEU A 1 95 ? 45.327 -3.213 -74.293 1.00 83.50 95 LEU A O 1
ATOM 674 N N . THR A 1 96 ? 45.890 -4.797 -75.761 1.00 84.75 96 THR A N 1
ATOM 675 C CA . THR A 1 96 ? 44.924 -5.784 -75.251 1.00 84.75 96 THR A CA 1
ATOM 676 C C . THR A 1 96 ? 45.601 -6.698 -74.233 1.00 84.75 96 THR A C 1
ATOM 678 O O . THR A 1 96 ? 46.451 -7.503 -74.599 1.00 84.75 96 THR A O 1
ATOM 681 N N . VAL A 1 97 ? 45.239 -6.631 -72.955 1.00 84.75 97 VAL A N 1
ATOM 682 C CA . VAL A 1 97 ? 45.768 -7.560 -71.950 1.00 84.75 97 VAL A CA 1
ATOM 683 C C . VAL A 1 97 ? 44.814 -8.737 -71.793 1.00 84.75 97 VAL A C 1
ATOM 685 O O . VAL A 1 97 ? 43.717 -8.624 -71.253 1.00 84.75 97 VAL A O 1
ATOM 688 N N . THR A 1 98 ? 45.224 -9.896 -72.284 1.00 82.12 98 THR A N 1
ATOM 689 C CA . THR A 1 98 ? 44.365 -11.083 -72.311 1.00 82.12 98 THR A CA 1
ATOM 690 C C . THR A 1 98 ? 44.375 -11.863 -70.998 1.00 82.12 98 THR A C 1
ATOM 692 O O . THR A 1 98 ? 43.422 -12.595 -70.756 1.00 82.12 98 THR A O 1
ATOM 695 N N . GLN A 1 99 ? 45.408 -11.706 -70.154 1.00 82.44 99 GLN A N 1
ATOM 696 C CA . GLN A 1 99 ? 45.544 -12.294 -68.808 1.00 82.44 99 GLN A CA 1
ATOM 697 C C . GLN A 1 99 ? 46.741 -11.669 -68.056 1.00 82.44 99 GLN A C 1
ATOM 699 O O . GLN A 1 99 ? 47.690 -11.231 -68.704 1.00 82.44 99 GLN A O 1
ATOM 704 N N . GLY A 1 100 ? 46.742 -11.688 -66.715 1.00 84.06 100 GLY A N 1
ATOM 705 C CA . GLY A 1 100 ? 47.961 -11.577 -65.890 1.00 84.06 100 GLY A CA 1
ATOM 706 C C . GLY A 1 100 ? 48.268 -10.204 -65.274 1.00 84.06 100 GLY A C 1
ATOM 707 O O . GLY A 1 100 ? 47.418 -9.314 -65.257 1.00 84.06 100 GLY A O 1
ATOM 708 N N . VAL A 1 101 ? 49.482 -10.051 -64.725 1.00 84.44 101 VAL A N 1
ATOM 709 C CA . VAL A 1 101 ? 49.991 -8.796 -64.133 1.00 84.44 101 VAL A CA 1
ATOM 710 C C . VAL A 1 101 ? 50.909 -8.089 -65.132 1.00 84.44 101 VAL A C 1
ATOM 712 O O . VAL A 1 101 ? 51.963 -8.615 -65.482 1.00 84.44 101 VAL A O 1
ATOM 715 N N . VAL A 1 102 ? 50.543 -6.889 -65.576 1.00 85.62 102 VAL A N 1
ATOM 716 C CA . VAL A 1 102 ? 51.306 -6.091 -66.548 1.00 85.62 102 VAL A CA 1
ATOM 717 C C . VAL A 1 102 ? 51.680 -4.745 -65.932 1.00 85.62 102 VAL A C 1
ATOM 719 O O . VAL A 1 102 ? 50.829 -4.042 -65.394 1.00 85.62 102 VAL A O 1
ATOM 722 N N . ASP A 1 103 ? 52.951 -4.366 -66.020 1.00 86.88 103 ASP A N 1
ATOM 723 C CA . ASP A 1 103 ? 53.441 -3.054 -65.603 1.00 86.88 103 ASP A CA 1
ATOM 724 C C . ASP A 1 103 ? 53.863 -2.223 -66.807 1.00 86.88 103 ASP A C 1
ATOM 726 O O . ASP A 1 103 ? 54.702 -2.621 -67.605 1.00 86.88 103 ASP A O 1
ATOM 730 N N . LEU A 1 104 ? 53.266 -1.050 -66.916 1.00 85.75 104 LEU A N 1
ATOM 731 C CA . LEU A 1 104 ? 53.380 -0.102 -68.012 1.00 85.75 104 LEU A CA 1
ATOM 732 C C . LEU A 1 104 ? 54.000 1.217 -67.529 1.00 85.75 104 LEU A C 1
ATOM 734 O O . LEU A 1 104 ? 53.984 2.215 -68.249 1.00 85.75 104 LEU A O 1
ATOM 738 N N . SER A 1 105 ? 54.550 1.246 -66.311 1.00 82.44 105 SER A N 1
ATOM 739 C CA . SER A 1 105 ? 55.161 2.433 -65.700 1.00 82.44 105 SER A CA 1
ATOM 740 C C . SER A 1 105 ? 56.275 3.053 -66.555 1.00 82.44 105 SER A C 1
ATOM 742 O O . SER A 1 105 ? 56.430 4.275 -66.566 1.00 82.44 105 SER A O 1
ATOM 744 N N . GLY A 1 106 ? 57.003 2.248 -67.337 1.00 79.75 106 GLY A N 1
ATOM 745 C CA . GLY A 1 106 ? 58.047 2.724 -68.249 1.00 79.75 106 GLY A CA 1
ATOM 746 C C . GLY A 1 106 ? 57.581 3.099 -69.662 1.00 79.75 106 GLY A C 1
ATOM 747 O O . GLY A 1 106 ? 58.427 3.415 -70.497 1.00 79.75 106 GLY A O 1
ATOM 748 N N . CYS A 1 107 ? 56.281 3.056 -69.971 1.00 80.38 107 CYS A N 1
ATOM 749 C CA . CYS A 1 107 ? 55.753 3.442 -71.287 1.00 80.38 107 CYS A CA 1
ATOM 750 C C . CYS A 1 107 ? 55.505 4.961 -71.379 1.00 80.38 107 CYS A C 1
ATOM 752 O O . CYS A 1 107 ? 55.046 5.559 -70.411 1.00 80.38 107 CYS A O 1
ATOM 754 N N . ALA A 1 108 ? 55.767 5.633 -72.502 1.00 76.00 108 ALA A N 1
ATOM 755 C CA . ALA A 1 108 ? 55.399 7.048 -72.690 1.00 76.00 108 ALA A CA 1
ATOM 756 C C . ALA A 1 108 ? 54.003 7.203 -73.327 1.00 76.00 108 ALA A C 1
ATOM 758 O O . ALA A 1 108 ? 53.574 6.347 -74.091 1.00 76.00 108 ALA A O 1
ATOM 759 N N . GLY A 1 109 ? 53.317 8.320 -73.046 1.00 79.00 109 GLY A N 1
ATOM 760 C CA . GLY A 1 109 ? 52.059 8.690 -73.707 1.00 79.00 109 GLY A CA 1
ATOM 761 C C . GLY A 1 109 ? 50.775 8.225 -73.011 1.00 79.00 109 GLY A C 1
ATOM 762 O O . GLY A 1 109 ? 50.751 7.930 -71.815 1.00 79.00 109 GLY A O 1
ATOM 763 N N . THR A 1 110 ? 49.684 8.246 -73.777 1.00 79.38 110 THR A N 1
ATOM 764 C CA . THR A 1 110 ? 48.329 7.881 -73.354 1.00 79.38 110 THR A CA 1
ATOM 765 C C . THR A 1 110 ? 47.976 6.501 -73.900 1.00 79.38 110 THR A C 1
ATOM 767 O O . THR A 1 110 ? 48.146 6.269 -75.095 1.00 79.38 110 THR A O 1
ATOM 770 N N . LEU A 1 111 ? 47.465 5.605 -73.049 1.00 82.19 111 LEU A N 1
ATOM 771 C CA . LEU A 1 111 ? 47.271 4.199 -73.411 1.00 82.19 111 LEU A CA 1
ATOM 772 C C . LEU A 1 111 ? 45.812 3.740 -73.309 1.00 82.19 111 LEU A C 1
ATOM 774 O O . LEU A 1 111 ? 45.156 3.963 -72.290 1.00 82.19 111 LEU A O 1
ATOM 778 N N . ASN A 1 112 ? 45.335 3.039 -74.339 1.00 82.94 112 ASN A N 1
ATOM 779 C CA . ASN A 1 112 ? 44.066 2.310 -74.318 1.00 82.94 112 ASN A CA 1
ATOM 780 C C . ASN A 1 112 ? 44.298 0.841 -73.938 1.00 82.94 112 ASN A C 1
ATOM 782 O O . ASN A 1 112 ? 45.048 0.146 -74.615 1.00 82.94 112 ASN A O 1
ATOM 786 N N . ILE A 1 113 ? 43.638 0.359 -72.889 1.00 83.56 113 ILE A N 1
ATOM 787 C CA . ILE A 1 113 ? 43.712 -1.015 -72.396 1.00 83.56 113 ILE A CA 1
ATOM 788 C C . ILE A 1 113 ? 42.369 -1.717 -72.608 1.00 83.56 113 ILE A C 1
ATOM 790 O O . ILE A 1 113 ? 41.327 -1.271 -72.120 1.00 83.56 113 ILE A O 1
ATOM 794 N N . ALA A 1 114 ? 42.402 -2.850 -73.301 1.00 83.19 114 ALA A N 1
ATOM 795 C CA . ALA A 1 114 ? 41.278 -3.778 -73.388 1.00 83.19 114 ALA A CA 1
ATOM 796 C C . ALA A 1 114 ? 41.627 -5.075 -72.646 1.00 83.19 114 ALA A C 1
ATOM 798 O O . ALA A 1 114 ? 42.655 -5.678 -72.937 1.00 83.19 114 ALA A O 1
ATOM 799 N N . ALA A 1 115 ? 40.804 -5.511 -71.695 1.00 83.06 115 ALA A N 1
ATOM 800 C CA . ALA A 1 115 ? 41.007 -6.741 -70.935 1.00 83.06 115 ALA A CA 1
ATOM 801 C C . ALA A 1 115 ? 39.947 -7.796 -71.281 1.00 83.06 115 ALA A C 1
ATOM 803 O O . ALA A 1 115 ? 38.754 -7.503 -71.332 1.00 83.06 115 ALA A O 1
ATOM 804 N N . THR A 1 116 ? 40.364 -9.043 -71.504 1.00 81.75 116 THR A N 1
ATOM 805 C CA . THR A 1 116 ? 39.441 -10.172 -71.766 1.00 81.75 116 THR A CA 1
ATOM 806 C C . THR A 1 116 ? 39.408 -11.206 -70.637 1.00 81.75 116 THR A C 1
ATOM 808 O O . THR A 1 116 ? 38.589 -12.120 -70.670 1.00 81.75 116 THR A O 1
ATOM 811 N N . ALA A 1 117 ? 40.285 -11.073 -69.640 1.00 82.25 117 ALA A N 1
ATOM 812 C CA . ALA A 1 117 ? 40.352 -11.879 -68.416 1.00 82.25 117 ALA A CA 1
ATOM 813 C C . ALA A 1 117 ? 40.655 -10.959 -67.214 1.00 82.25 117 ALA A C 1
ATOM 815 O O . ALA A 1 117 ? 40.832 -9.755 -67.413 1.00 82.25 117 ALA A O 1
ATOM 816 N N . PRO A 1 118 ? 40.694 -11.461 -65.966 1.00 80.19 118 PRO A N 1
ATOM 817 C CA . PRO A 1 118 ? 41.202 -10.691 -64.836 1.00 80.19 118 PRO A CA 1
ATOM 818 C C . PRO A 1 118 ? 42.649 -10.228 -65.066 1.00 80.19 118 PRO A C 1
ATOM 820 O O . PRO A 1 118 ? 43.518 -11.044 -65.390 1.00 80.19 118 PRO A O 1
ATOM 823 N N . VAL A 1 119 ? 42.899 -8.927 -64.909 1.00 82.81 119 VAL A N 1
ATOM 824 C CA . VAL A 1 119 ? 44.200 -8.295 -65.175 1.00 82.81 119 VAL A CA 1
ATOM 825 C C . VAL A 1 119 ? 44.549 -7.299 -64.073 1.00 82.81 119 VAL A C 1
ATOM 827 O O . VAL A 1 119 ? 43.698 -6.532 -63.623 1.00 82.81 119 VAL A O 1
ATOM 830 N N . LYS A 1 120 ? 45.829 -7.260 -63.693 1.00 84.25 120 LYS A N 1
ATOM 831 C CA . LYS A 1 120 ? 46.411 -6.178 -62.891 1.00 84.25 120 LYS A CA 1
ATOM 832 C C . LYS A 1 120 ? 47.306 -5.315 -63.770 1.00 84.25 120 LYS A C 1
ATOM 834 O O . LYS A 1 120 ? 48.235 -5.831 -64.382 1.00 84.25 120 LYS A O 1
ATOM 839 N N . VAL A 1 121 ? 47.028 -4.017 -63.819 1.00 83.81 121 VAL A N 1
ATOM 840 C CA . VAL A 1 121 ? 47.786 -3.019 -64.572 1.00 83.81 121 VAL A CA 1
ATOM 841 C C . VAL A 1 121 ? 48.450 -2.046 -63.604 1.00 83.81 121 VAL A C 1
ATOM 843 O O . VAL A 1 121 ? 47.783 -1.233 -62.959 1.00 83.81 121 VAL A O 1
ATOM 846 N N . THR A 1 122 ? 49.776 -2.070 -63.555 1.00 84.38 122 THR A N 1
ATOM 847 C CA . THR A 1 122 ? 50.563 -1.008 -62.919 1.00 84.38 122 THR A CA 1
ATOM 848 C C . THR A 1 122 ? 50.884 0.052 -63.968 1.00 84.38 122 THR A C 1
ATOM 850 O O . THR A 1 122 ? 51.432 -0.257 -65.018 1.00 84.38 122 THR A O 1
ATOM 853 N N . ALA A 1 123 ? 50.503 1.305 -63.731 1.00 81.50 123 ALA A N 1
ATOM 854 C CA . ALA A 1 123 ? 50.636 2.405 -64.692 1.00 81.50 123 ALA A CA 1
ATOM 855 C C . ALA A 1 123 ? 51.130 3.687 -64.007 1.00 81.50 123 ALA A C 1
ATOM 857 O O . ALA A 1 123 ? 50.611 4.781 -64.242 1.00 81.50 123 ALA A O 1
ATOM 858 N N . THR A 1 124 ? 52.131 3.552 -63.133 1.00 80.00 124 THR A N 1
ATOM 859 C CA . THR A 1 124 ? 52.675 4.653 -62.331 1.00 80.00 124 THR A CA 1
ATOM 860 C C . THR A 1 124 ? 53.039 5.849 -63.211 1.00 80.00 124 THR A C 1
ATOM 862 O O . THR A 1 124 ? 53.831 5.705 -64.140 1.00 80.00 124 THR A O 1
ATOM 865 N N . THR A 1 125 ? 52.486 7.031 -62.911 1.00 74.25 125 THR A N 1
ATOM 866 C CA . THR A 1 125 ? 52.662 8.311 -63.645 1.00 74.25 125 THR A CA 1
ATOM 867 C C . THR A 1 125 ? 51.941 8.457 -64.999 1.00 74.25 125 THR A C 1
ATOM 869 O O . THR A 1 125 ? 52.163 9.456 -65.688 1.00 74.25 125 THR A O 1
ATOM 872 N N . LYS A 1 126 ? 51.076 7.514 -65.406 1.00 80.88 126 LYS A N 1
ATOM 873 C CA . LYS A 1 126 ? 50.474 7.497 -66.759 1.00 80.88 126 LYS A CA 1
ATOM 874 C C . LYS A 1 126 ? 48.973 7.768 -66.796 1.00 80.88 126 LYS A C 1
ATOM 876 O O . LYS A 1 126 ? 48.247 7.473 -65.847 1.00 80.88 126 LYS A O 1
ATOM 881 N N . THR A 1 127 ? 48.526 8.270 -67.950 1.00 83.31 127 THR A N 1
ATOM 882 C CA . THR A 1 127 ? 47.111 8.440 -68.297 1.00 83.31 127 THR A CA 1
ATOM 883 C C . THR A 1 127 ? 46.622 7.243 -69.117 1.00 83.31 127 THR A C 1
ATOM 885 O O . THR A 1 127 ? 47.054 7.051 -70.255 1.00 83.31 127 THR A O 1
ATOM 888 N N . LEU A 1 128 ? 45.691 6.459 -68.573 1.00 84.38 128 LEU A N 1
ATOM 889 C CA . LEU A 1 128 ? 44.952 5.423 -69.298 1.00 84.38 128 LEU A CA 1
ATOM 890 C C . LEU A 1 128 ? 43.716 6.070 -69.954 1.00 84.38 128 LEU A C 1
ATOM 892 O O . LEU A 1 128 ? 42.773 6.434 -69.255 1.00 84.38 128 LEU A O 1
ATOM 896 N N . ALA A 1 129 ? 43.705 6.267 -71.276 1.00 78.31 129 ALA A N 1
ATOM 897 C CA . ALA A 1 129 ? 42.594 6.951 -71.968 1.00 78.31 129 ALA A CA 1
ATOM 898 C C . ALA A 1 129 ? 41.330 6.108 -72.121 1.00 78.31 129 ALA A C 1
ATOM 900 O O . ALA A 1 129 ? 40.243 6.658 -72.280 1.00 78.31 129 ALA A O 1
ATOM 901 N N . ALA A 1 130 ? 41.467 4.790 -72.107 1.00 80.94 130 ALA A N 1
ATOM 902 C CA . ALA A 1 130 ? 40.349 3.871 -72.177 1.00 80.94 130 ALA A CA 1
ATOM 903 C C . ALA A 1 130 ? 40.747 2.583 -71.472 1.00 80.94 130 ALA A C 1
ATOM 905 O O . ALA A 1 130 ? 41.779 2.003 -71.779 1.00 80.94 130 ALA A O 1
ATOM 906 N N . VAL A 1 131 ? 39.930 2.132 -70.538 1.00 82.25 131 VAL A N 1
ATOM 907 C CA . VAL A 1 131 ? 40.019 0.843 -69.868 1.00 82.25 131 VAL A CA 1
ATOM 908 C C . VAL A 1 131 ? 38.679 0.167 -70.128 1.00 82.25 131 VAL A C 1
ATOM 910 O O . VAL A 1 131 ? 37.628 0.694 -69.764 1.00 82.25 131 VAL A O 1
ATOM 913 N N . SER A 1 132 ? 38.694 -0.958 -70.831 1.00 80.56 132 SER A N 1
ATOM 914 C CA . SER A 1 132 ? 37.481 -1.665 -71.260 1.00 80.56 132 SER A CA 1
ATOM 915 C C . SER A 1 132 ? 37.660 -3.173 -71.114 1.00 80.56 132 SER A C 1
ATOM 917 O O . SER A 1 132 ? 38.785 -3.658 -71.199 1.00 80.56 132 SER A O 1
ATOM 919 N N . GLY A 1 133 ? 36.579 -3.921 -70.879 1.00 75.56 133 GLY A N 1
ATOM 920 C CA . GLY A 1 133 ? 36.649 -5.379 -70.747 1.00 75.56 133 GLY A CA 1
ATOM 921 C C . GLY A 1 133 ? 35.691 -5.947 -69.706 1.00 75.56 133 GLY A C 1
ATOM 922 O O . GLY A 1 133 ? 35.599 -5.418 -68.605 1.00 75.56 133 GLY A O 1
ATOM 923 N N . ALA A 1 134 ? 35.015 -7.053 -70.028 1.00 66.62 134 ALA A N 1
ATOM 924 C CA . ALA A 1 134 ? 33.955 -7.653 -69.206 1.00 66.62 134 ALA A CA 1
ATOM 925 C C . ALA A 1 134 ? 34.459 -8.427 -67.962 1.00 66.62 134 ALA A C 1
ATOM 927 O O . ALA A 1 134 ? 33.883 -9.448 -67.594 1.00 66.62 134 ALA A O 1
ATOM 928 N N . THR A 1 135 ? 35.566 -8.005 -67.346 1.00 80.44 135 THR A N 1
ATOM 929 C CA . THR A 1 135 ? 36.286 -8.776 -66.316 1.00 80.44 135 THR A CA 1
ATOM 930 C C . THR A 1 135 ? 36.774 -7.894 -65.161 1.00 80.44 135 THR A C 1
ATOM 932 O O . THR A 1 135 ? 36.316 -6.763 -64.996 1.00 80.44 135 THR A O 1
ATOM 935 N N . THR A 1 136 ? 37.643 -8.435 -64.299 1.00 83.56 136 THR A N 1
ATOM 936 C CA . THR A 1 136 ? 38.258 -7.717 -63.175 1.00 83.56 136 THR A CA 1
ATOM 937 C C . THR A 1 136 ? 39.513 -6.968 -63.623 1.00 83.56 136 THR A C 1
ATOM 939 O O . THR A 1 136 ? 40.410 -7.577 -64.201 1.00 83.56 136 THR A O 1
ATOM 942 N N . ILE A 1 137 ? 39.616 -5.677 -63.316 1.00 85.12 137 ILE A N 1
ATOM 943 C CA . ILE A 1 137 ? 40.771 -4.834 -63.635 1.00 85.12 137 ILE A CA 1
ATOM 944 C C . ILE A 1 137 ? 41.281 -4.200 -62.345 1.00 85.12 137 ILE A C 1
ATOM 946 O O . ILE A 1 137 ? 40.530 -3.532 -61.643 1.00 85.12 137 ILE A O 1
ATOM 950 N N . GLU A 1 138 ? 42.556 -4.387 -62.026 1.00 87.38 138 GLU A N 1
ATOM 951 C CA . GLU A 1 138 ? 43.223 -3.713 -60.910 1.00 87.38 138 GLU A CA 1
ATOM 952 C C . GLU A 1 138 ? 44.158 -2.620 -61.452 1.00 87.38 138 GLU A C 1
ATOM 954 O O . GLU A 1 138 ? 45.011 -2.912 -62.284 1.00 87.38 138 GLU A O 1
ATOM 959 N N . ILE A 1 139 ? 43.990 -1.370 -61.013 1.00 86.06 139 ILE A N 1
ATOM 960 C CA . ILE A 1 139 ? 44.803 -0.212 -61.413 1.00 86.06 139 ILE A CA 1
ATOM 961 C C . ILE A 1 139 ? 45.704 0.203 -60.251 1.00 86.06 139 ILE A C 1
ATOM 963 O O . ILE A 1 139 ? 45.227 0.492 -59.150 1.00 86.06 139 ILE A O 1
ATOM 967 N N . ASP A 1 140 ? 46.997 0.325 -60.535 1.00 85.06 140 ASP A N 1
ATOM 968 C CA . ASP A 1 140 ? 48.021 0.734 -59.576 1.00 85.06 140 ASP A CA 1
ATOM 969 C C . ASP A 1 140 ? 48.827 1.942 -60.111 1.00 85.06 140 ASP A C 1
ATOM 971 O O . ASP A 1 140 ? 49.560 1.833 -61.096 1.00 85.06 140 ASP A O 1
ATOM 975 N N . GLY A 1 141 ? 48.656 3.121 -59.490 1.00 82.25 141 GLY A N 1
ATOM 976 C CA . GLY A 1 141 ? 49.533 4.298 -59.650 1.00 82.25 141 GLY A CA 1
ATOM 977 C C . GLY A 1 141 ? 49.255 5.271 -60.815 1.00 82.25 141 GLY A C 1
ATOM 978 O O . GLY A 1 141 ? 50.073 6.160 -61.067 1.00 82.25 141 GLY A O 1
ATOM 979 N N . ALA A 1 142 ? 48.144 5.130 -61.545 1.00 84.62 142 ALA A N 1
ATOM 980 C CA . ALA A 1 142 ? 47.836 5.972 -62.712 1.00 84.62 142 ALA A CA 1
ATOM 981 C C . ALA A 1 142 ? 47.610 7.462 -62.362 1.00 84.62 142 ALA A C 1
ATOM 983 O O . ALA A 1 142 ? 46.896 7.791 -61.422 1.00 84.62 142 ALA A O 1
ATOM 984 N N . THR A 1 143 ? 48.126 8.410 -63.148 1.00 85.75 143 THR A N 1
ATOM 985 C CA . THR A 1 143 ? 47.781 9.841 -62.971 1.00 85.75 143 THR A CA 1
ATOM 986 C C . THR A 1 143 ? 46.346 10.125 -63.396 1.00 85.75 143 THR A C 1
ATOM 988 O O . THR A 1 143 ? 45.661 10.922 -62.758 1.00 85.75 143 THR A O 1
ATOM 991 N N . ALA A 1 144 ? 45.858 9.432 -64.423 1.00 85.44 144 ALA A N 1
ATOM 992 C CA . ALA A 1 144 ? 44.449 9.404 -64.781 1.00 85.44 144 ALA A CA 1
ATOM 993 C C . ALA A 1 144 ? 44.078 8.072 -65.452 1.00 85.44 144 ALA A C 1
ATOM 995 O O . ALA A 1 144 ? 44.915 7.443 -66.090 1.00 85.44 144 ALA A O 1
ATOM 996 N N . ALA A 1 145 ? 42.833 7.630 -65.325 1.00 87.06 145 ALA A N 1
ATOM 997 C CA . ALA A 1 145 ? 42.301 6.457 -65.999 1.00 87.06 145 ALA A CA 1
ATOM 998 C C . ALA A 1 145 ? 40.851 6.702 -66.415 1.00 87.06 145 ALA A C 1
ATOM 1000 O O . ALA A 1 145 ? 40.058 7.171 -65.608 1.00 87.06 145 ALA A O 1
ATOM 1001 N N . THR A 1 146 ? 40.486 6.380 -67.651 1.00 88.06 146 THR A N 1
ATOM 1002 C CA . THR A 1 146 ? 39.102 6.466 -68.133 1.00 88.06 146 THR A CA 1
ATOM 1003 C C . THR A 1 146 ? 38.578 5.071 -68.438 1.00 88.06 146 THR A C 1
ATOM 1005 O O . THR A 1 146 ? 39.168 4.363 -69.240 1.00 88.06 146 THR A O 1
ATOM 1008 N N . VAL A 1 147 ? 37.471 4.665 -67.827 1.00 87.44 147 VAL A N 1
ATOM 1009 C CA . VAL A 1 147 ? 36.773 3.400 -68.073 1.00 87.44 147 VAL A CA 1
ATOM 1010 C C . VAL A 1 147 ? 35.701 3.647 -69.128 1.00 87.44 147 VAL A C 1
ATOM 1012 O O . VAL A 1 147 ? 34.809 4.461 -68.904 1.00 87.44 147 VAL A O 1
ATOM 1015 N N . SER A 1 148 ? 35.791 2.982 -70.277 1.00 85.69 148 SER A N 1
ATOM 1016 C CA . SER A 1 148 ? 34.931 3.237 -71.447 1.00 85.69 148 SER A CA 1
ATOM 1017 C C . SER A 1 148 ? 34.118 2.021 -71.908 1.00 85.69 148 SER A C 1
ATOM 1019 O O . SER A 1 148 ? 33.350 2.124 -72.861 1.00 85.69 148 SER A O 1
ATOM 1021 N N . GLY A 1 149 ? 34.245 0.877 -71.227 1.00 83.88 149 GLY A N 1
ATOM 1022 C CA . GLY A 1 149 ? 33.415 -0.314 -71.435 1.00 83.88 149 GLY A CA 1
ATOM 1023 C C . GLY A 1 149 ? 32.940 -0.906 -70.109 1.00 83.88 149 GLY A C 1
ATOM 1024 O O . GLY A 1 149 ? 33.488 -0.573 -69.063 1.00 83.88 149 GLY A O 1
ATOM 1025 N N . ASN A 1 150 ? 31.931 -1.781 -70.145 1.00 83.00 150 ASN A N 1
ATOM 1026 C CA . ASN A 1 150 ? 31.426 -2.456 -68.943 1.00 83.00 150 ASN A CA 1
ATOM 1027 C C . ASN A 1 150 ? 32.535 -3.269 -68.266 1.00 83.00 150 ASN A C 1
ATOM 1029 O O . ASN A 1 150 ? 33.193 -4.051 -68.947 1.00 83.00 150 ASN A O 1
ATOM 1033 N N . VAL A 1 151 ? 32.690 -3.112 -66.949 1.00 85.25 151 VAL A N 1
ATOM 1034 C CA . VAL A 1 151 ? 33.701 -3.795 -66.122 1.00 85.25 151 VAL A CA 1
ATOM 1035 C C . VAL A 1 151 ? 33.003 -4.491 -64.955 1.00 85.25 151 VAL A C 1
ATOM 1037 O O . VAL A 1 151 ? 32.196 -3.888 -64.244 1.00 85.25 151 VAL A O 1
ATOM 1040 N N . THR A 1 152 ? 33.302 -5.769 -64.719 1.00 86.50 152 THR A N 1
ATOM 1041 C CA . THR A 1 152 ? 32.695 -6.511 -63.602 1.00 86.50 152 THR A CA 1
ATOM 1042 C C . THR A 1 152 ? 33.259 -6.040 -62.266 1.00 86.50 152 THR A C 1
ATOM 1044 O O . THR A 1 152 ? 32.504 -5.746 -61.345 1.00 86.50 152 THR A O 1
ATOM 1047 N N . ALA A 1 153 ? 34.578 -5.908 -62.155 1.00 85.81 153 ALA A N 1
ATOM 1048 C CA . ALA A 1 153 ? 35.210 -5.402 -60.943 1.00 85.81 153 ALA A CA 1
ATOM 1049 C C . ALA A 1 153 ? 36.391 -4.496 -61.290 1.00 85.81 153 ALA A C 1
ATOM 1051 O O . ALA A 1 153 ? 37.300 -4.905 -61.998 1.00 85.81 153 ALA A O 1
ATOM 1052 N N . LEU A 1 154 ? 36.388 -3.268 -60.791 1.00 88.12 154 LEU A N 1
ATOM 1053 C CA . LEU A 1 154 ? 37.495 -2.334 -60.914 1.00 88.12 154 LEU A CA 1
ATOM 1054 C C . LEU A 1 154 ? 38.094 -2.111 -59.530 1.00 88.12 154 LEU A C 1
ATOM 1056 O O . LEU A 1 154 ? 37.403 -1.634 -58.636 1.00 88.12 154 LEU A O 1
ATOM 1060 N N . THR A 1 155 ? 39.365 -2.437 -59.348 1.00 88.00 155 THR A N 1
ATOM 1061 C CA . THR A 1 155 ? 40.061 -2.283 -58.070 1.00 88.00 155 THR A CA 1
ATOM 1062 C C . THR A 1 155 ? 41.153 -1.232 -58.200 1.00 88.00 155 THR A C 1
ATOM 1064 O O . THR A 1 155 ? 41.961 -1.297 -59.117 1.00 88.00 155 THR A O 1
ATOM 1067 N N . VAL A 1 156 ? 41.223 -0.279 -57.276 1.00 88.56 156 VAL A N 1
ATOM 1068 C CA . VAL A 1 156 ? 42.411 0.569 -57.091 1.00 88.56 156 VAL A CA 1
ATOM 1069 C C . VAL A 1 156 ? 43.222 -0.022 -55.951 1.00 88.56 156 VAL A C 1
ATOM 1071 O O . VAL A 1 156 ? 42.700 -0.129 -54.841 1.00 88.56 156 VAL A O 1
ATOM 1074 N N . SER A 1 157 ? 44.459 -0.438 -56.217 1.00 86.25 157 SER A N 1
ATOM 1075 C CA . SER A 1 157 ? 45.289 -1.177 -55.256 1.00 86.25 157 SER A CA 1
ATOM 1076 C C . SER A 1 157 ? 45.607 -0.370 -53.995 1.00 86.25 157 SER A C 1
ATOM 1078 O O . SER A 1 157 ? 45.645 0.860 -54.001 1.00 86.25 157 SER A O 1
ATOM 1080 N N . SER A 1 158 ? 45.843 -1.067 -52.882 1.00 82.50 158 SER A N 1
ATOM 1081 C CA . SER A 1 158 ? 46.264 -0.443 -51.624 1.00 82.50 158 SER A CA 1
ATOM 1082 C C . SER A 1 158 ? 47.638 0.212 -51.748 1.00 82.50 158 SER A C 1
ATOM 1084 O O . SER A 1 158 ? 48.564 -0.415 -52.253 1.00 82.50 158 SER A O 1
ATOM 1086 N N . GLY A 1 159 ? 47.786 1.433 -51.228 1.00 81.00 159 GLY A N 1
ATOM 1087 C CA . GLY A 1 159 ? 49.037 2.201 -51.308 1.00 81.00 159 GLY A CA 1
ATOM 1088 C C . GLY A 1 159 ? 49.222 2.971 -52.620 1.00 81.00 159 GLY A C 1
ATOM 1089 O O . GLY A 1 159 ? 50.160 3.755 -52.737 1.00 81.00 159 GLY A O 1
ATOM 1090 N N . SER A 1 160 ? 48.310 2.800 -53.577 1.00 83.62 160 SER A N 1
ATOM 1091 C CA . SER A 1 160 ? 48.335 3.480 -54.871 1.00 83.62 160 SER A CA 1
ATOM 1092 C C . SER A 1 160 ? 47.524 4.770 -54.842 1.00 83.62 160 SER A C 1
ATOM 1094 O O . SER A 1 160 ? 46.513 4.856 -54.144 1.00 83.62 160 SER A O 1
ATOM 1096 N N . THR A 1 161 ? 47.916 5.745 -55.662 1.00 83.19 161 THR A N 1
ATOM 1097 C CA . THR A 1 161 ? 47.119 6.949 -55.928 1.00 83.19 161 THR A CA 1
ATOM 1098 C C . THR A 1 161 ? 46.745 6.985 -57.404 1.00 83.19 161 THR A C 1
ATOM 1100 O O . THR A 1 161 ? 47.629 7.020 -58.258 1.00 83.19 161 THR A O 1
ATOM 1103 N N . VAL A 1 162 ? 45.445 6.984 -57.698 1.00 85.56 162 VAL A N 1
ATOM 1104 C CA . VAL A 1 162 ? 44.893 7.310 -59.012 1.00 85.56 162 VAL A CA 1
ATOM 1105 C C . VAL A 1 162 ? 44.482 8.777 -59.007 1.00 85.56 162 VAL A C 1
ATOM 1107 O O . VAL A 1 162 ? 43.584 9.160 -58.260 1.00 85.56 162 VAL A O 1
ATOM 1110 N N . GLY A 1 163 ? 45.126 9.620 -59.815 1.00 85.12 163 GLY A N 1
ATOM 1111 C CA . GLY A 1 163 ? 44.827 11.057 -59.818 1.00 85.12 163 GLY A CA 1
ATOM 1112 C C . GLY A 1 163 ? 43.388 11.339 -60.262 1.00 85.12 163 GLY A C 1
ATOM 1113 O O . GLY A 1 163 ? 42.591 11.838 -59.477 1.00 85.12 163 GLY A O 1
ATOM 1114 N N . THR A 1 164 ? 43.014 10.981 -61.492 1.00 85.62 164 THR A N 1
ATOM 1115 C CA . THR A 1 164 ? 41.623 11.094 -61.978 1.00 85.62 164 THR A CA 1
ATOM 1116 C C . THR A 1 164 ? 41.113 9.769 -62.536 1.00 85.62 164 THR A C 1
ATOM 1118 O O . THR A 1 164 ? 41.616 9.320 -63.554 1.00 85.62 164 THR A O 1
ATOM 1121 N N . LEU A 1 165 ? 40.101 9.147 -61.931 1.00 86.94 165 LEU A N 1
ATOM 1122 C CA . LEU A 1 165 ? 39.388 7.997 -62.497 1.00 86.94 165 LEU A CA 1
ATOM 1123 C C . LEU A 1 165 ? 38.070 8.477 -63.116 1.00 86.94 165 LEU A C 1
ATOM 1125 O O . LEU A 1 165 ? 37.213 8.971 -62.399 1.00 86.94 165 LEU A O 1
ATOM 1129 N N . THR A 1 166 ? 37.869 8.350 -64.423 1.00 85.69 166 THR A N 1
ATOM 1130 C CA . THR A 1 166 ? 36.628 8.740 -65.113 1.00 85.69 166 THR A CA 1
ATOM 1131 C C . THR A 1 166 ? 35.894 7.508 -65.629 1.00 85.69 166 THR A C 1
ATOM 1133 O O . THR A 1 166 ? 36.465 6.745 -66.389 1.00 85.69 166 THR A O 1
ATOM 1136 N N . VAL A 1 167 ? 34.625 7.298 -65.283 1.00 82.88 167 VAL A N 1
ATOM 1137 C CA . VAL A 1 167 ? 33.787 6.253 -65.907 1.00 82.88 167 VAL A CA 1
ATOM 1138 C C . VAL A 1 167 ? 32.939 6.914 -66.988 1.00 82.88 167 VAL A C 1
ATOM 1140 O O . VAL A 1 167 ? 32.032 7.665 -66.660 1.00 82.88 167 VAL A O 1
ATOM 1143 N N . SER A 1 168 ? 33.256 6.722 -68.267 1.00 81.69 168 SER A N 1
ATOM 1144 C CA . SER A 1 168 ? 32.670 7.495 -69.371 1.00 81.69 168 SER A CA 1
ATOM 1145 C C . SER A 1 168 ? 31.643 6.704 -70.187 1.00 81.69 168 SER A C 1
ATOM 1147 O O . SER A 1 168 ? 31.885 5.552 -70.527 1.00 81.69 168 SER A O 1
ATOM 1149 N N . GLY A 1 169 ? 30.531 7.350 -70.563 1.00 77.38 169 GLY A N 1
ATOM 1150 C CA . GLY A 1 169 ? 29.459 6.781 -71.392 1.00 77.38 169 GLY A CA 1
ATOM 1151 C C . GLY A 1 169 ? 28.434 5.942 -70.616 1.00 77.38 169 GLY A C 1
ATOM 1152 O O . GLY A 1 169 ? 28.374 6.002 -69.391 1.00 77.38 169 GLY A O 1
ATOM 1153 N N . LEU A 1 170 ? 27.643 5.134 -71.336 1.00 77.75 170 LEU A N 1
ATOM 1154 C CA . LEU A 1 170 ? 26.691 4.147 -70.787 1.00 77.75 170 LEU A CA 1
ATOM 1155 C C . LEU A 1 170 ? 27.421 2.905 -70.241 1.00 77.75 170 LEU A C 1
ATOM 1157 O O . LEU A 1 170 ? 27.156 1.771 -70.641 1.00 77.75 170 LEU A O 1
ATOM 1161 N N . VAL A 1 171 ? 28.400 3.129 -69.370 1.00 81.94 171 VAL A N 1
ATOM 1162 C CA . VAL A 1 171 ? 29.257 2.085 -68.809 1.00 81.94 171 VAL A CA 1
ATOM 1163 C C . VAL A 1 171 ? 28.752 1.674 -67.438 1.00 81.94 171 VAL A C 1
ATOM 1165 O O . VAL A 1 171 ? 28.545 2.511 -66.561 1.00 81.94 171 VAL A O 1
ATOM 1168 N N . THR A 1 172 ? 28.617 0.366 -67.237 1.00 81.81 172 THR A N 1
ATOM 1169 C CA . THR A 1 172 ? 28.346 -0.229 -65.928 1.00 81.81 172 THR A CA 1
ATOM 1170 C C . THR A 1 172 ? 29.624 -0.821 -65.339 1.00 81.81 172 THR A C 1
ATOM 1172 O O . THR A 1 172 ? 30.209 -1.748 -65.903 1.00 81.81 172 THR A O 1
ATOM 1175 N N . VAL A 1 173 ? 30.035 -0.315 -64.177 1.00 84.75 173 VAL A N 1
ATOM 1176 C CA . VAL A 1 173 ? 31.008 -0.957 -63.287 1.00 84.75 173 VAL A CA 1
ATOM 1177 C C . VAL A 1 173 ? 30.218 -1.682 -62.200 1.00 84.75 173 VAL A C 1
ATOM 1179 O O . VAL A 1 173 ? 29.539 -1.045 -61.395 1.00 84.75 173 VAL A O 1
ATOM 1182 N N . THR A 1 174 ? 30.253 -3.015 -62.165 1.00 85.88 174 THR A N 1
ATOM 1183 C CA . THR A 1 174 ? 29.445 -3.752 -61.168 1.00 85.88 174 THR A CA 1
ATOM 1184 C C . THR A 1 174 ? 30.005 -3.536 -59.761 1.00 85.88 174 THR A C 1
ATOM 1186 O O . THR A 1 174 ? 29.262 -3.142 -58.866 1.00 85.88 174 THR A O 1
ATOM 1189 N N . THR A 1 175 ? 31.321 -3.670 -59.584 1.00 85.94 175 THR A N 1
ATOM 1190 C CA . THR A 1 175 ? 31.996 -3.397 -58.308 1.00 85.94 175 THR A CA 1
ATOM 1191 C C . THR A 1 175 ? 33.190 -2.469 -58.508 1.00 85.94 175 THR A C 1
ATOM 1193 O O . THR A 1 175 ? 34.094 -2.791 -59.270 1.00 85.94 175 THR A O 1
ATOM 1196 N N . LEU A 1 176 ? 33.235 -1.340 -57.803 1.00 87.75 176 LEU A N 1
ATOM 1197 C CA . LEU A 1 176 ? 34.412 -0.475 -57.694 1.00 87.75 176 LEU A CA 1
ATOM 1198 C C . LEU A 1 176 ? 35.017 -0.627 -56.292 1.00 87.75 176 LEU A C 1
ATOM 1200 O O . LEU A 1 176 ? 34.448 -0.126 -55.325 1.00 87.75 176 LEU A O 1
ATOM 1204 N N . SER A 1 177 ? 36.159 -1.305 -56.175 1.00 88.25 177 SER A N 1
ATOM 1205 C CA . SER A 1 177 ? 36.890 -1.499 -54.917 1.00 88.25 177 SER A CA 1
ATOM 1206 C C . SER A 1 177 ? 38.045 -0.505 -54.802 1.00 88.25 177 SER A C 1
ATOM 1208 O O . SER A 1 177 ? 39.085 -0.650 -55.439 1.00 88.25 177 SER A O 1
ATOM 1210 N N . VAL A 1 178 ? 37.904 0.508 -53.959 1.00 86.69 178 VAL A N 1
ATOM 1211 C CA . VAL A 1 178 ? 38.908 1.556 -53.756 1.00 86.69 178 VAL A CA 1
ATOM 1212 C C . VAL A 1 178 ? 39.763 1.202 -52.543 1.00 86.69 178 VAL A C 1
ATOM 1214 O O . VAL A 1 178 ? 39.422 1.571 -51.424 1.00 86.69 178 VAL A O 1
ATOM 1217 N N . ASN A 1 179 ? 40.859 0.463 -52.735 1.00 85.38 179 ASN A N 1
ATOM 1218 C CA . ASN A 1 179 ? 41.800 0.136 -51.654 1.00 85.38 179 ASN A CA 1
ATOM 1219 C C . ASN A 1 179 ? 42.928 1.177 -51.517 1.00 85.38 179 ASN A C 1
ATOM 1221 O O . ASN A 1 179 ? 43.560 1.226 -50.465 1.00 85.38 179 ASN A O 1
ATOM 1225 N N . GLY A 1 180 ? 43.166 2.002 -52.544 1.00 83.06 180 GLY A N 1
ATOM 1226 C CA . GLY A 1 180 ? 44.088 3.149 -52.545 1.00 83.06 180 GLY A CA 1
ATOM 1227 C C . GLY A 1 180 ? 43.379 4.509 -52.599 1.00 83.06 180 GLY A C 1
ATOM 1228 O O . GLY A 1 180 ? 42.192 4.621 -52.310 1.00 83.06 180 GLY A O 1
ATOM 1229 N N . THR A 1 181 ? 44.083 5.569 -52.987 1.00 81.56 181 THR A N 1
ATOM 1230 C CA . THR A 1 181 ? 43.508 6.919 -53.109 1.00 81.56 181 THR A CA 1
ATOM 1231 C C . THR A 1 181 ? 43.063 7.195 -54.543 1.00 81.56 181 THR A C 1
ATOM 1233 O O . THR A 1 181 ? 43.857 7.059 -55.464 1.00 81.56 181 THR A O 1
ATOM 1236 N N . ILE A 1 182 ? 41.823 7.628 -54.754 1.00 83.00 182 ILE A N 1
ATOM 1237 C CA . ILE A 1 182 ? 41.368 8.276 -55.988 1.00 83.00 182 ILE A CA 1
ATOM 1238 C C . ILE A 1 182 ? 41.232 9.769 -55.688 1.00 83.00 182 ILE A C 1
ATOM 1240 O O . ILE A 1 182 ? 40.340 10.171 -54.940 1.00 83.00 182 ILE A O 1
ATOM 1244 N N . THR A 1 183 ? 42.089 10.615 -56.257 1.00 82.06 183 THR A N 1
ATOM 1245 C CA . THR A 1 183 ? 42.009 12.060 -55.987 1.00 82.06 183 THR A CA 1
ATOM 1246 C C . THR A 1 183 ? 40.750 12.655 -56.612 1.00 82.06 183 THR A C 1
ATOM 1248 O O . THR A 1 183 ? 40.094 13.483 -55.993 1.00 82.06 183 THR A O 1
ATOM 1251 N N . THR A 1 184 ? 40.375 12.227 -57.819 1.00 82.50 184 THR A N 1
ATOM 1252 C CA . THR A 1 184 ? 39.172 12.678 -58.527 1.00 82.50 184 THR A CA 1
ATOM 1253 C C . THR A 1 184 ? 38.441 11.508 -59.186 1.00 82.50 184 THR A C 1
ATOM 1255 O O . THR A 1 184 ? 38.970 10.906 -60.112 1.00 82.50 184 THR A O 1
ATOM 1258 N N . LEU A 1 185 ? 37.219 11.186 -58.753 1.00 82.44 185 LEU A N 1
ATOM 1259 C CA . LEU A 1 185 ? 36.331 10.256 -59.465 1.00 82.44 185 LEU A CA 1
ATOM 1260 C C . LEU A 1 185 ? 35.359 11.067 -60.334 1.00 82.44 185 LEU A C 1
ATOM 1262 O O . LEU A 1 185 ? 34.650 11.923 -59.817 1.00 82.44 185 LEU A O 1
ATOM 1266 N N . GLY A 1 186 ? 35.334 10.836 -61.642 1.00 80.38 186 GLY A N 1
ATOM 1267 C CA . GLY A 1 186 ? 34.439 11.510 -62.582 1.00 80.38 186 GLY A CA 1
ATOM 1268 C C . GLY A 1 186 ? 33.557 10.541 -63.359 1.00 80.38 186 GLY A C 1
ATOM 1269 O O . GLY A 1 186 ? 33.842 9.344 -63.430 1.00 80.38 186 GLY A O 1
ATOM 1270 N N . ALA A 1 187 ? 32.495 11.064 -63.967 1.00 77.75 187 ALA A N 1
ATOM 1271 C CA . ALA A 1 187 ? 31.608 10.296 -64.834 1.00 77.75 187 ALA A CA 1
ATOM 1272 C C . ALA A 1 187 ? 31.295 11.008 -66.158 1.00 77.75 187 ALA A C 1
ATOM 1274 O O . ALA A 1 187 ? 31.151 12.232 -66.220 1.00 77.75 187 ALA A O 1
ATOM 1275 N N . GLY A 1 188 ? 31.171 10.215 -67.221 1.00 73.81 188 GLY A N 1
ATOM 1276 C CA . GLY A 1 188 ? 30.479 10.548 -68.464 1.00 73.81 188 GLY A CA 1
ATOM 1277 C C . GLY A 1 188 ? 28.974 10.301 -68.317 1.00 73.81 188 GLY A C 1
ATOM 1278 O O . GLY A 1 188 ? 28.551 9.559 -67.434 1.00 73.81 188 GLY A O 1
ATOM 1279 N N . GLY A 1 189 ? 28.145 10.937 -69.148 1.00 73.62 189 GLY A N 1
ATOM 1280 C CA . GLY A 1 189 ? 26.687 10.786 -69.076 1.00 73.62 189 GLY A CA 1
ATOM 1281 C C . GLY A 1 189 ? 26.248 9.326 -69.167 1.00 73.62 189 GLY A C 1
ATOM 1282 O O . GLY A 1 189 ? 26.497 8.682 -70.182 1.00 73.62 189 GLY A O 1
ATOM 1283 N N . GLY A 1 190 ? 25.584 8.830 -68.116 1.00 71.44 190 GLY A N 1
ATOM 1284 C CA . GLY A 1 190 ? 25.004 7.483 -68.077 1.00 71.44 190 GLY A CA 1
ATOM 1285 C C . GLY A 1 190 ? 25.862 6.403 -67.411 1.00 71.44 190 GLY A C 1
ATOM 1286 O O . GLY A 1 190 ? 25.503 5.231 -67.502 1.00 71.44 190 GLY A O 1
ATOM 1287 N N . ALA A 1 191 ? 26.960 6.763 -66.740 1.00 77.69 191 ALA A N 1
ATOM 1288 C CA . ALA A 1 191 ? 27.782 5.801 -66.014 1.00 77.69 191 ALA A CA 1
ATOM 1289 C C . ALA A 1 191 ? 27.080 5.282 -64.743 1.00 77.69 191 ALA A C 1
ATOM 1291 O O . ALA A 1 191 ? 26.515 6.053 -63.961 1.00 77.69 191 ALA A O 1
ATOM 1292 N N . VAL A 1 192 ? 27.167 3.974 -64.499 1.00 79.12 192 VAL A N 1
ATOM 1293 C CA . VAL A 1 192 ? 26.580 3.302 -63.329 1.00 79.12 192 VAL A CA 1
ATOM 1294 C C . VAL A 1 192 ? 27.661 2.523 -62.585 1.00 79.12 192 VAL A C 1
ATOM 1296 O O . VAL A 1 192 ? 28.337 1.679 -63.168 1.00 79.12 192 VAL A O 1
ATOM 1299 N N . VAL A 1 193 ? 27.804 2.764 -61.281 1.00 80.94 193 VAL A N 1
ATOM 1300 C CA . VAL A 1 193 ? 28.565 1.907 -60.360 1.00 80.94 193 VAL A CA 1
ATOM 1301 C C . VAL A 1 193 ? 27.552 1.188 -59.468 1.00 80.94 193 VAL A C 1
ATOM 1303 O O . VAL A 1 193 ? 26.859 1.821 -58.675 1.00 80.94 193 VAL A O 1
ATOM 1306 N N . THR A 1 194 ? 27.423 -0.134 -59.589 1.00 81.25 194 THR A N 1
ATOM 1307 C CA . THR A 1 194 ? 26.409 -0.861 -58.798 1.00 81.25 194 THR A CA 1
ATOM 1308 C C . THR A 1 194 ? 26.821 -0.910 -57.327 1.00 81.25 194 THR A C 1
ATOM 1310 O O . THR A 1 194 ? 26.075 -0.466 -56.460 1.00 81.25 194 THR A O 1
ATOM 1313 N N . THR A 1 195 ? 28.044 -1.341 -57.035 1.00 80.25 195 THR A N 1
ATOM 1314 C CA . THR A 1 195 ? 28.580 -1.382 -55.672 1.00 80.25 195 THR A CA 1
ATOM 1315 C C . THR A 1 195 ? 29.921 -0.669 -55.617 1.00 80.25 195 THR A C 1
ATOM 1317 O O . THR A 1 195 ? 30.831 -0.977 -56.382 1.00 80.25 195 THR A O 1
ATOM 1320 N N . MET A 1 196 ? 30.065 0.274 -54.693 1.00 84.06 196 MET A N 1
ATOM 1321 C CA . MET A 1 196 ? 31.337 0.906 -54.365 1.00 84.06 196 MET A CA 1
ATOM 1322 C C . MET A 1 196 ? 31.787 0.421 -52.989 1.00 84.06 196 MET A C 1
ATOM 1324 O O . MET A 1 196 ? 31.111 0.664 -51.990 1.00 84.06 196 MET A O 1
ATOM 1328 N N . THR A 1 197 ? 32.934 -0.247 -52.933 1.00 81.62 197 THR A N 1
ATOM 1329 C CA . THR A 1 197 ? 33.574 -0.673 -51.685 1.00 81.62 197 THR A CA 1
ATOM 1330 C C . THR A 1 197 ? 34.803 0.192 -51.456 1.00 81.62 197 THR A C 1
ATOM 1332 O O . THR A 1 197 ? 35.670 0.272 -52.323 1.00 81.62 197 THR A O 1
ATOM 1335 N N . VAL A 1 198 ? 34.907 0.844 -50.301 1.00 78.31 198 VAL A N 1
ATOM 1336 C CA . VAL A 1 198 ? 36.115 1.599 -49.930 1.00 78.31 198 VAL A CA 1
ATOM 1337 C C . VAL A 1 198 ? 36.885 0.761 -48.919 1.00 78.31 198 VAL A C 1
ATOM 1339 O O . VAL A 1 198 ? 36.351 0.463 -47.858 1.00 78.31 198 VAL A O 1
ATOM 1342 N N . GLY A 1 199 ? 38.107 0.348 -49.263 1.00 76.75 199 GLY A N 1
ATOM 1343 C CA . GLY A 1 199 ? 39.001 -0.435 -48.407 1.00 76.75 199 GLY A CA 1
ATOM 1344 C C . GLY A 1 199 ? 39.693 0.404 -47.328 1.00 76.75 199 GLY A C 1
ATOM 1345 O O . GLY A 1 199 ? 39.513 1.619 -47.239 1.00 76.75 199 GLY A O 1
ATOM 1346 N N . SER A 1 200 ? 40.508 -0.231 -46.481 1.00 68.88 200 SER A N 1
ATOM 1347 C CA . SER A 1 200 ? 41.084 0.404 -45.280 1.00 68.88 200 SER A CA 1
ATOM 1348 C C . SER A 1 200 ? 41.971 1.617 -45.586 1.00 68.88 200 SER A C 1
ATOM 1350 O O . SER A 1 200 ? 41.811 2.686 -44.986 1.00 68.88 200 SER A O 1
ATOM 1352 N N . ALA A 1 201 ? 42.840 1.483 -46.589 1.00 69.69 201 ALA A N 1
ATOM 1353 C CA . ALA A 1 201 ? 43.653 2.565 -47.149 1.00 69.69 201 ALA A CA 1
ATOM 1354 C C . ALA A 1 201 ? 42.929 3.361 -48.257 1.00 69.69 201 ALA A C 1
ATOM 1356 O O . ALA A 1 201 ? 43.475 4.328 -48.785 1.00 69.69 201 ALA A O 1
ATOM 1357 N N . GLY A 1 202 ? 41.684 2.988 -48.563 1.00 74.81 202 GLY A N 1
ATOM 1358 C CA . GLY A 1 202 ? 40.835 3.610 -49.565 1.00 74.81 202 GLY A CA 1
ATOM 1359 C C . GLY A 1 202 ? 40.472 5.053 -49.229 1.00 74.81 202 GLY A C 1
ATOM 1360 O O . GLY A 1 202 ? 40.054 5.341 -48.100 1.00 74.81 202 GLY A O 1
ATOM 1361 N N . ALA A 1 203 ? 40.585 5.959 -50.196 1.00 75.00 203 ALA A N 1
ATOM 1362 C CA . ALA A 1 203 ? 40.067 7.322 -50.095 1.00 75.00 203 ALA A CA 1
ATOM 1363 C C . ALA A 1 203 ? 39.606 7.832 -51.465 1.00 75.00 203 ALA A C 1
ATOM 1365 O O . ALA A 1 203 ? 40.265 7.581 -52.467 1.00 75.00 203 ALA A O 1
ATOM 1366 N N . ILE A 1 204 ? 38.500 8.578 -51.507 1.00 77.62 204 ILE A N 1
ATOM 1367 C CA . ILE A 1 204 ? 38.090 9.356 -52.683 1.00 77.62 204 ILE A CA 1
ATOM 1368 C C . ILE A 1 204 ? 38.072 10.823 -52.254 1.00 77.62 204 ILE A C 1
ATOM 1370 O O . ILE A 1 204 ? 37.253 11.206 -51.422 1.00 77.62 204 ILE A O 1
ATOM 1374 N N . THR A 1 205 ? 39.004 11.634 -52.756 1.00 74.12 205 THR A N 1
ATOM 1375 C CA . THR A 1 205 ? 39.212 13.002 -52.244 1.00 74.12 205 THR A CA 1
ATOM 1376 C C . THR A 1 205 ? 38.256 14.012 -52.875 1.00 74.12 205 THR A C 1
ATOM 1378 O O . THR A 1 205 ? 37.804 14.949 -52.220 1.00 74.12 205 THR A O 1
ATOM 1381 N N . THR A 1 206 ? 37.945 13.856 -54.159 1.00 70.31 206 THR A N 1
ATOM 1382 C CA . THR A 1 206 ? 37.082 14.767 -54.919 1.00 70.31 206 THR A CA 1
ATOM 1383 C C . THR A 1 206 ? 36.253 13.979 -55.930 1.00 70.31 206 THR A C 1
ATOM 1385 O O . THR A 1 206 ? 36.708 12.988 -56.496 1.00 70.31 206 THR A O 1
ATOM 1388 N N . TYR A 1 207 ? 35.022 14.422 -56.163 1.00 69.56 207 TYR A N 1
ATOM 1389 C CA . TYR A 1 207 ? 34.158 13.918 -57.223 1.00 69.56 207 TYR A CA 1
ATOM 1390 C C . TYR A 1 207 ? 33.992 15.025 -58.280 1.00 69.56 207 TYR A C 1
ATOM 1392 O O . TYR A 1 207 ? 33.604 16.139 -57.927 1.00 69.56 207 TYR A O 1
ATOM 1400 N N . ASN A 1 208 ? 34.341 14.775 -59.549 1.00 62.34 208 ASN A N 1
ATOM 1401 C CA . ASN A 1 208 ? 34.281 15.778 -60.626 1.00 62.34 208 ASN A CA 1
ATOM 1402 C C . ASN A 1 208 ? 33.118 15.484 -61.586 1.00 62.34 208 ASN A C 1
ATOM 1404 O O . ASN A 1 208 ? 33.014 14.405 -62.166 1.00 62.34 208 ASN A O 1
ATOM 1408 N N . ALA A 1 209 ? 32.229 16.462 -61.730 1.00 51.56 209 ALA A N 1
ATOM 1409 C CA . ALA A 1 209 ? 30.825 16.262 -62.054 1.00 51.56 209 ALA A CA 1
ATOM 1410 C C . ALA A 1 209 ? 30.390 16.904 -63.372 1.00 51.56 209 ALA A C 1
ATOM 1412 O O . ALA A 1 209 ? 29.406 17.638 -63.426 1.00 51.56 209 ALA A O 1
ATOM 1413 N N . SER A 1 210 ? 31.075 16.608 -64.471 1.00 54.84 210 SER A N 1
ATOM 1414 C CA . SER A 1 210 ? 30.508 16.983 -65.768 1.00 54.84 210 SER A CA 1
ATOM 1415 C C . SER A 1 210 ? 29.255 16.160 -66.120 1.00 54.84 210 SER A C 1
ATOM 1417 O O . SER A 1 210 ? 28.506 16.603 -66.981 1.00 54.84 210 SER A O 1
ATOM 1419 N N . ASN A 1 211 ? 28.986 15.004 -65.477 1.00 58.50 211 ASN A N 1
ATOM 1420 C CA . ASN A 1 211 ? 27.804 14.171 -65.762 1.00 58.50 211 ASN A CA 1
ATOM 1421 C C . ASN A 1 211 ? 27.289 13.309 -64.578 1.00 58.50 211 ASN A C 1
ATOM 1423 O O . ASN A 1 211 ? 27.957 13.158 -63.558 1.00 58.50 211 ASN A O 1
ATOM 1427 N N . ASN A 1 212 ? 26.096 12.712 -64.750 1.00 63.84 212 ASN A N 1
ATOM 1428 C CA . ASN A 1 212 ? 25.400 11.847 -63.782 1.00 63.84 212 ASN A CA 1
ATOM 1429 C C . ASN A 1 212 ? 26.100 10.485 -63.578 1.00 63.84 212 ASN A C 1
ATOM 1431 O O . ASN A 1 212 ? 26.130 9.681 -64.509 1.00 63.84 212 ASN A O 1
ATOM 1435 N N . LEU A 1 213 ? 26.562 10.200 -62.354 1.00 68.44 213 LEU A N 1
ATOM 1436 C CA . LEU A 1 213 ? 26.898 8.848 -61.882 1.00 68.44 213 LEU A CA 1
ATOM 1437 C C . LEU A 1 213 ? 25.807 8.329 -60.953 1.00 68.44 213 LEU A C 1
ATOM 1439 O O . LEU A 1 213 ? 25.432 9.007 -59.997 1.00 68.44 213 LEU A O 1
ATOM 1443 N N . THR A 1 214 ? 25.362 7.099 -61.176 1.00 70.56 214 THR A N 1
ATOM 1444 C CA . THR A 1 214 ? 24.497 6.385 -60.231 1.00 70.56 214 THR A CA 1
ATOM 1445 C C . THR A 1 214 ? 25.335 5.404 -59.414 1.00 70.56 214 THR A C 1
ATOM 1447 O O . THR A 1 214 ? 25.952 4.511 -59.988 1.00 70.56 214 THR A O 1
ATOM 1450 N N . VAL A 1 215 ? 25.353 5.563 -58.084 1.00 72.69 215 VAL A N 1
ATOM 1451 C CA . VAL A 1 215 ? 25.931 4.590 -57.137 1.00 72.69 215 VAL A CA 1
ATOM 1452 C C . VAL A 1 215 ? 24.788 3.917 -56.386 1.00 72.69 215 VAL A C 1
ATOM 1454 O O . VAL A 1 215 ? 24.081 4.595 -55.646 1.00 72.69 215 VAL A O 1
ATOM 1457 N N . THR A 1 216 ? 24.592 2.610 -56.579 1.00 73.25 216 THR A N 1
ATOM 1458 C CA . THR A 1 216 ? 23.464 1.886 -55.951 1.00 73.25 216 THR A CA 1
ATOM 1459 C C . TH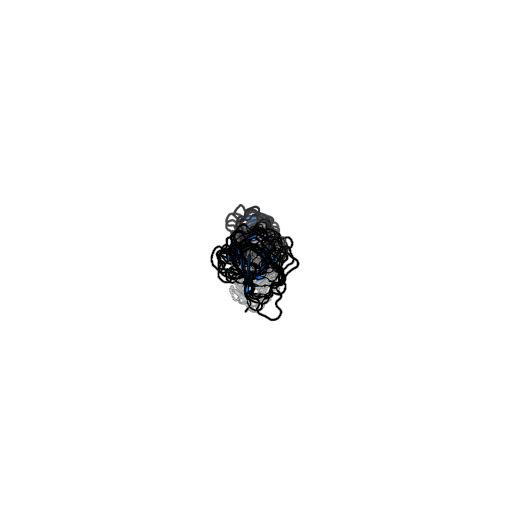R A 1 216 ? 23.788 1.545 -54.491 1.00 73.25 216 THR A C 1
ATOM 1461 O O . THR A 1 216 ? 23.020 1.877 -53.590 1.00 73.25 216 THR A O 1
ATOM 1464 N N . ASN A 1 217 ? 24.967 0.971 -54.232 1.00 78.44 217 ASN A N 1
ATOM 1465 C CA . ASN A 1 217 ? 25.394 0.545 -52.898 1.00 78.44 217 ASN A CA 1
ATOM 1466 C C . ASN A 1 217 ? 26.763 1.130 -52.526 1.00 78.44 217 ASN A C 1
ATOM 1468 O O . ASN A 1 217 ? 27.703 1.071 -53.321 1.00 78.44 217 ASN A O 1
ATOM 1472 N N . ILE A 1 218 ? 26.888 1.635 -51.301 1.00 81.88 218 ILE A N 1
ATOM 1473 C CA . ILE A 1 218 ? 28.160 2.036 -50.685 1.00 81.88 218 ILE A CA 1
ATOM 1474 C C . ILE A 1 218 ? 28.436 1.085 -49.521 1.00 81.88 218 ILE A C 1
ATOM 1476 O O . ILE A 1 218 ? 27.664 1.060 -48.565 1.00 81.88 218 ILE A O 1
ATOM 1480 N N . ASP A 1 219 ? 29.535 0.333 -49.572 1.00 81.19 219 ASP A N 1
ATOM 1481 C CA . ASP A 1 219 ? 29.928 -0.597 -48.508 1.00 81.19 219 ASP A CA 1
ATOM 1482 C C . ASP A 1 219 ? 31.297 -0.233 -47.910 1.00 81.19 219 ASP A C 1
ATOM 1484 O O . ASP A 1 219 ? 32.330 -0.261 -48.582 1.00 81.19 219 ASP A O 1
ATOM 1488 N N . GLN A 1 220 ? 31.293 0.100 -46.621 1.00 77.94 220 GLN A N 1
ATOM 1489 C CA . GLN A 1 220 ? 32.465 0.382 -45.793 1.00 77.94 220 GLN A CA 1
ATOM 1490 C C . GLN A 1 220 ? 32.624 -0.630 -44.641 1.00 77.94 220 GLN A C 1
ATOM 1492 O O . GLN A 1 220 ? 33.453 -0.446 -43.747 1.00 77.94 220 GLN A O 1
ATOM 1497 N N . SER A 1 221 ? 31.841 -1.710 -44.627 1.00 70.25 221 SER A N 1
ATOM 1498 C CA . SER A 1 221 ? 31.757 -2.634 -43.489 1.00 70.25 221 SER A CA 1
ATOM 1499 C C . SER A 1 221 ? 33.064 -3.363 -43.160 1.00 70.25 221 SER A C 1
ATOM 1501 O O . SER A 1 221 ? 33.215 -3.848 -42.044 1.00 70.25 221 SER A O 1
ATOM 1503 N N . ALA A 1 222 ? 34.030 -3.392 -44.081 1.00 66.62 222 ALA A N 1
ATOM 1504 C CA . ALA A 1 222 ? 35.337 -4.025 -43.893 1.00 66.62 222 ALA A CA 1
ATOM 1505 C C . ALA A 1 222 ? 36.433 -3.095 -43.318 1.00 66.62 222 ALA A C 1
ATOM 1507 O O . ALA A 1 222 ? 37.585 -3.516 -43.212 1.00 66.62 222 ALA A O 1
ATOM 1508 N N . VAL A 1 223 ? 36.129 -1.830 -42.982 1.00 64.94 223 VAL A N 1
ATOM 1509 C CA . VAL A 1 223 ? 37.161 -0.808 -42.701 1.00 64.94 223 VAL A CA 1
ATOM 1510 C C . VAL A 1 223 ? 37.113 -0.230 -41.289 1.00 64.94 223 VAL A C 1
ATOM 1512 O O . VAL A 1 223 ? 36.158 0.428 -40.885 1.00 64.94 223 VAL A O 1
ATOM 1515 N N . ALA A 1 224 ? 38.233 -0.371 -40.578 1.00 60.22 224 ALA A N 1
ATOM 1516 C CA . ALA A 1 224 ? 38.414 0.069 -39.200 1.00 60.22 224 ALA A CA 1
ATOM 1517 C C . ALA A 1 224 ? 38.805 1.565 -39.024 1.00 60.22 224 ALA A C 1
ATOM 1519 O O . ALA A 1 224 ? 39.537 1.888 -38.093 1.00 60.22 224 ALA A O 1
ATOM 1520 N N . ALA A 1 225 ? 38.363 2.480 -39.898 1.00 73.69 225 ALA A N 1
ATOM 1521 C CA . ALA A 1 225 ? 38.671 3.915 -39.787 1.00 73.69 225 ALA A CA 1
ATOM 1522 C C . ALA A 1 225 ? 37.491 4.805 -40.206 1.00 73.69 225 ALA A C 1
ATOM 1524 O O . ALA A 1 225 ? 36.720 4.429 -41.092 1.00 73.69 225 ALA A O 1
ATOM 1525 N N . ASP A 1 226 ? 37.385 5.995 -39.608 1.00 77.44 226 ASP A N 1
ATOM 1526 C CA . ASP A 1 226 ? 36.430 7.026 -40.026 1.00 77.44 226 ASP A CA 1
ATOM 1527 C C . ASP A 1 226 ? 36.721 7.472 -41.464 1.00 77.44 226 ASP A C 1
ATOM 1529 O O . ASP A 1 226 ? 37.879 7.667 -41.853 1.00 77.44 226 ASP A O 1
ATOM 1533 N N . LYS A 1 227 ? 35.673 7.633 -42.272 1.00 76.88 227 LYS A N 1
ATOM 1534 C CA . LYS A 1 227 ? 35.797 8.062 -43.672 1.00 76.88 227 LYS A CA 1
ATOM 1535 C C . LYS A 1 227 ? 34.725 9.080 -44.018 1.00 76.88 227 LYS A C 1
ATOM 1537 O O . LYS A 1 227 ? 33.613 9.029 -43.501 1.00 76.88 227 LYS A O 1
ATOM 1542 N N . THR A 1 228 ? 35.058 9.968 -44.946 1.00 77.69 228 THR A N 1
ATOM 1543 C CA . THR A 1 228 ? 34.108 10.905 -45.549 1.00 77.69 228 THR A CA 1
ATOM 1544 C C . THR A 1 228 ? 33.964 10.571 -47.024 1.00 77.69 228 THR A C 1
ATOM 1546 O O . THR A 1 228 ? 34.957 10.553 -47.748 1.00 77.69 228 THR A O 1
ATOM 1549 N N . ILE A 1 229 ? 32.736 10.322 -47.471 1.00 75.81 229 ILE A N 1
ATOM 1550 C CA . ILE A 1 229 ? 32.384 10.239 -48.886 1.00 75.81 229 ILE A CA 1
ATOM 1551 C C . ILE A 1 229 ? 31.721 11.553 -49.265 1.00 75.81 229 ILE A C 1
ATOM 1553 O O . ILE A 1 229 ? 30.624 11.880 -48.808 1.00 75.81 229 ILE A O 1
ATOM 1557 N N . ASN A 1 230 ? 32.417 12.301 -50.111 1.00 73.06 230 ASN A N 1
ATOM 1558 C CA . ASN A 1 230 ? 31.933 13.559 -50.635 1.00 73.06 230 ASN A CA 1
ATOM 1559 C C . ASN A 1 230 ? 31.153 13.327 -51.943 1.00 73.06 230 ASN A C 1
ATOM 1561 O O . ASN A 1 230 ? 31.741 13.098 -52.996 1.00 73.06 230 ASN A O 1
ATOM 1565 N N . LEU A 1 231 ? 29.827 13.396 -51.853 1.00 71.94 231 LEU A N 1
ATOM 1566 C CA . LEU A 1 231 ? 28.838 13.293 -52.932 1.00 71.94 231 LEU A CA 1
ATOM 1567 C C . LEU A 1 231 ? 28.509 14.667 -53.553 1.00 71.94 231 LEU A C 1
ATOM 1569 O O . LEU A 1 231 ? 27.416 14.865 -54.096 1.00 71.94 231 LEU A O 1
ATOM 1573 N N . ASN A 1 232 ? 29.391 15.662 -53.415 1.00 61.78 232 ASN A N 1
ATOM 1574 C CA . ASN A 1 232 ? 29.190 16.977 -54.013 1.00 61.78 232 ASN A CA 1
ATOM 1575 C C . ASN A 1 232 ? 29.006 16.865 -55.538 1.00 61.78 232 ASN A C 1
ATOM 1577 O O . ASN A 1 232 ? 29.746 16.154 -56.213 1.00 61.78 232 ASN A O 1
ATOM 1581 N N . ASN A 1 233 ? 28.039 17.621 -56.072 1.00 57.03 233 ASN A N 1
ATOM 1582 C CA . ASN A 1 233 ? 27.769 17.808 -57.504 1.00 57.03 233 ASN A CA 1
ATOM 1583 C C . ASN A 1 233 ? 27.151 16.622 -58.277 1.00 57.03 233 ASN A C 1
ATOM 1585 O O . ASN A 1 233 ? 27.063 16.677 -59.500 1.00 57.03 233 ASN A O 1
ATOM 1589 N N . MET A 1 234 ? 26.647 15.576 -57.619 1.00 60.00 234 MET A N 1
ATOM 1590 C CA . MET A 1 234 ? 25.832 14.561 -58.303 1.00 60.00 234 MET A CA 1
ATOM 1591 C C . MET A 1 234 ? 24.376 15.058 -58.449 1.00 60.00 234 MET A C 1
ATOM 1593 O O . MET A 1 234 ? 23.721 15.336 -57.446 1.00 60.00 234 MET A O 1
ATOM 1597 N N . ASN A 1 235 ? 23.867 15.213 -59.679 1.00 51.16 235 ASN A N 1
ATOM 1598 C CA . ASN A 1 235 ? 22.597 15.915 -59.967 1.00 51.16 235 ASN A CA 1
ATOM 1599 C C . ASN A 1 235 ? 21.323 15.140 -59.536 1.00 51.16 235 ASN A C 1
ATOM 1601 O O . ASN A 1 235 ? 20.248 15.720 -59.436 1.00 51.16 235 ASN A O 1
ATOM 1605 N N . ALA A 1 236 ? 21.444 13.838 -59.248 1.00 53.16 236 ALA A N 1
ATOM 1606 C CA . ALA A 1 236 ? 20.412 13.009 -58.618 1.00 53.16 236 ALA A CA 1
ATOM 1607 C C . ALA A 1 236 ? 21.047 11.713 -58.081 1.00 53.16 236 ALA A C 1
ATOM 1609 O O . ALA A 1 236 ? 21.245 10.758 -58.832 1.00 53.16 236 ALA A O 1
ATOM 1610 N N . VAL A 1 237 ? 21.410 11.662 -56.795 1.00 54.59 237 VAL A N 1
ATOM 1611 C CA . VAL A 1 237 ? 21.919 10.417 -56.194 1.00 54.59 237 VAL A CA 1
ATOM 1612 C C . VAL A 1 237 ? 20.764 9.624 -55.612 1.00 54.59 237 VAL A C 1
ATOM 1614 O O . VAL A 1 237 ? 20.097 10.089 -54.695 1.00 54.59 237 VAL A O 1
ATOM 1617 N N . THR A 1 238 ? 20.571 8.401 -56.099 1.00 59.41 238 THR A N 1
ATOM 1618 C CA . THR A 1 238 ? 19.816 7.377 -55.369 1.00 59.41 238 THR A CA 1
ATOM 1619 C C . THR A 1 238 ? 20.827 6.430 -54.735 1.00 59.41 238 THR A C 1
ATOM 1621 O O . THR A 1 238 ? 21.151 5.406 -55.327 1.00 59.41 238 THR A O 1
ATOM 1624 N N . VAL A 1 239 ? 21.362 6.776 -53.556 1.00 66.31 239 VAL A N 1
ATOM 1625 C CA . VAL A 1 239 ? 22.116 5.788 -52.768 1.00 66.31 239 VAL A CA 1
ATOM 1626 C C . VAL A 1 239 ? 21.086 4.838 -52.176 1.00 66.31 239 VAL A C 1
ATOM 1628 O O . VAL A 1 239 ? 20.362 5.184 -51.242 1.00 66.31 239 VAL A O 1
ATOM 1631 N N . SER A 1 240 ? 20.960 3.667 -52.787 1.00 68.19 240 SER A N 1
ATOM 1632 C CA . SER A 1 240 ? 19.921 2.688 -52.462 1.00 68.19 240 SER A CA 1
ATOM 1633 C C . SER A 1 240 ? 20.265 1.895 -51.212 1.00 68.19 240 SER A C 1
ATOM 1635 O O . SER A 1 240 ? 19.351 1.412 -50.550 1.00 68.19 240 SER A O 1
ATOM 1637 N N . SER A 1 241 ? 21.554 1.768 -50.880 1.00 77.50 241 SER A N 1
ATOM 1638 C CA . SER A 1 241 ? 22.009 1.265 -49.587 1.00 77.50 241 SER A CA 1
ATOM 1639 C C . SER A 1 241 ? 23.392 1.794 -49.183 1.00 77.50 241 SER A C 1
ATOM 1641 O O . SER A 1 241 ? 24.296 1.940 -50.007 1.00 77.50 241 SER A O 1
ATOM 1643 N N . VAL A 1 242 ? 23.564 2.069 -47.890 1.00 81.00 242 VAL A N 1
ATOM 1644 C CA . VAL A 1 242 ? 24.834 2.441 -47.254 1.00 81.00 242 VAL A CA 1
ATOM 1645 C C . VAL A 1 242 ? 25.125 1.462 -46.130 1.00 81.00 242 VAL A C 1
ATOM 1647 O O . VAL A 1 242 ? 24.291 1.280 -45.247 1.00 81.00 242 VAL A O 1
ATOM 1650 N N . LYS A 1 243 ? 26.304 0.850 -46.130 1.00 81.19 243 LYS A N 1
ATOM 1651 C CA . LYS A 1 243 ? 26.756 -0.067 -45.085 1.00 81.19 243 LYS A CA 1
ATOM 1652 C C . LYS A 1 243 ? 27.999 0.506 -44.407 1.00 81.19 243 LYS A C 1
ATOM 1654 O O . LYS A 1 243 ? 29.085 0.479 -44.977 1.00 81.19 243 LYS A O 1
ATOM 1659 N N . GLY A 1 244 ? 27.844 1.069 -43.213 1.00 76.06 244 GLY A N 1
ATOM 1660 C CA . GLY A 1 244 ? 28.947 1.563 -42.387 1.00 76.06 244 GLY A CA 1
ATOM 1661 C C . GLY A 1 244 ? 29.641 0.450 -41.595 1.00 76.06 244 GLY A C 1
ATOM 1662 O O . GLY A 1 244 ? 29.154 -0.680 -41.502 1.00 76.06 244 GLY A O 1
ATOM 1663 N N . HIS A 1 245 ? 30.772 0.788 -40.976 1.00 78.94 245 HIS A N 1
ATOM 1664 C CA . HIS A 1 245 ? 31.424 -0.065 -39.980 1.00 78.94 245 HIS A CA 1
ATOM 1665 C C . HIS A 1 245 ? 30.686 0.008 -38.628 1.00 78.94 245 HIS A C 1
ATOM 1667 O O . HIS A 1 245 ? 30.068 1.023 -38.307 1.00 78.94 245 HIS A O 1
ATOM 1673 N N . ALA A 1 246 ? 30.767 -1.042 -37.803 1.00 74.06 246 ALA A N 1
ATOM 1674 C CA . ALA A 1 246 ? 30.074 -1.100 -36.506 1.00 74.06 246 ALA A CA 1
ATOM 1675 C C . ALA A 1 246 ? 30.586 -0.061 -35.486 1.00 74.06 246 ALA A C 1
ATOM 1677 O O . ALA A 1 246 ? 29.832 0.442 -34.660 1.00 74.06 246 ALA A O 1
ATOM 1678 N N . THR A 1 247 ? 31.880 0.263 -35.536 1.00 74.44 247 THR A N 1
ATOM 1679 C CA . THR A 1 247 ? 32.525 1.189 -34.587 1.00 74.44 247 THR A CA 1
ATOM 1680 C C . THR A 1 247 ? 32.899 2.540 -35.190 1.00 74.44 247 THR A C 1
ATOM 1682 O O . THR A 1 247 ? 32.978 3.515 -34.453 1.00 74.44 247 THR A O 1
ATOM 1685 N N . ASN A 1 248 ? 33.115 2.621 -36.507 1.00 79.69 248 ASN A N 1
ATOM 1686 C CA . ASN A 1 248 ? 33.685 3.805 -37.156 1.00 79.69 248 ASN A CA 1
ATOM 1687 C C . ASN A 1 248 ? 32.649 4.525 -38.000 1.00 79.69 248 ASN A C 1
ATOM 1689 O O . ASN A 1 248 ? 31.737 3.907 -38.546 1.00 79.69 248 ASN A O 1
ATOM 1693 N N . LYS A 1 249 ? 32.819 5.835 -38.105 1.00 81.00 249 LYS A N 1
ATOM 1694 C CA . LYS A 1 249 ? 31.878 6.768 -38.701 1.00 81.00 249 LYS A CA 1
ATOM 1695 C C . LYS A 1 249 ? 32.095 6.893 -40.211 1.00 81.00 249 LYS A C 1
ATOM 1697 O O . LYS A 1 249 ? 33.162 7.305 -40.667 1.00 81.00 249 LYS A O 1
ATOM 1702 N N . LEU A 1 250 ? 31.040 6.627 -40.979 1.00 82.12 250 LEU A N 1
ATOM 1703 C CA . LEU A 1 250 ? 30.942 6.957 -42.399 1.00 82.12 250 LEU A CA 1
ATOM 1704 C C . LEU A 1 250 ? 30.206 8.286 -42.577 1.00 82.12 250 LEU A C 1
ATOM 1706 O O . LEU A 1 250 ? 28.988 8.339 -42.443 1.00 82.12 250 LEU A O 1
ATOM 1710 N N . THR A 1 251 ? 30.922 9.357 -42.896 1.00 83.75 251 THR A N 1
ATOM 1711 C CA . THR A 1 251 ? 30.323 10.674 -43.148 1.00 83.75 251 THR A CA 1
ATOM 1712 C C . THR A 1 251 ? 29.940 10.813 -44.618 1.00 83.75 251 THR A C 1
ATOM 1714 O O . THR A 1 251 ? 30.791 10.669 -45.491 1.00 83.75 251 THR A O 1
ATOM 1717 N N . LEU A 1 252 ? 28.681 11.131 -44.904 1.00 82.38 252 LEU A N 1
ATOM 1718 C CA . LEU A 1 252 ? 28.194 11.506 -46.227 1.00 82.38 252 LEU A CA 1
ATOM 1719 C C . LEU A 1 252 ? 28.077 13.032 -46.294 1.00 82.38 252 LEU A C 1
ATOM 1721 O O . LEU A 1 252 ? 27.361 13.638 -45.493 1.00 82.38 252 LEU A O 1
ATOM 1725 N N . SER A 1 253 ? 28.759 13.660 -47.250 1.00 81.06 253 SER A N 1
ATOM 1726 C CA . SER A 1 253 ? 28.601 15.089 -47.541 1.00 81.06 253 SER A CA 1
ATOM 1727 C C . SER A 1 253 ? 28.101 15.321 -48.961 1.00 81.06 253 SER A C 1
ATOM 1729 O O . SER A 1 253 ? 28.441 14.564 -49.859 1.00 81.06 253 SER A O 1
ATOM 1731 N N . SER A 1 254 ? 27.244 16.319 -49.180 1.00 75.56 254 SER A N 1
ATOM 1732 C CA . SER A 1 254 ? 26.778 16.689 -50.525 1.00 75.56 254 SER A CA 1
ATOM 1733 C C . SER A 1 254 ? 26.314 18.141 -50.562 1.00 75.56 254 SER A C 1
ATOM 1735 O O . SER A 1 254 ? 25.573 18.563 -49.679 1.00 75.56 254 SER A O 1
ATOM 1737 N N . VAL A 1 255 ? 26.677 18.883 -51.609 1.00 69.25 255 VAL A N 1
ATOM 1738 C CA . VAL A 1 255 ? 26.137 20.217 -51.936 1.00 69.25 255 VAL A CA 1
ATOM 1739 C C . VAL A 1 255 ? 24.811 20.158 -52.699 1.00 69.25 255 VAL A C 1
ATOM 1741 O O . VAL A 1 255 ? 24.248 21.204 -52.988 1.00 69.25 255 VAL A O 1
ATOM 1744 N N . ASN A 1 256 ? 24.296 18.966 -53.017 1.00 69.88 256 ASN A N 1
ATOM 1745 C CA . ASN A 1 256 ? 22.964 18.788 -53.596 1.00 69.88 256 ASN A CA 1
ATOM 1746 C C . ASN A 1 256 ? 22.026 18.135 -52.564 1.00 69.88 256 ASN A C 1
ATOM 1748 O O . ASN A 1 256 ? 22.479 17.352 -51.722 1.00 69.88 256 ASN A O 1
ATOM 1752 N N . PRO A 1 257 ? 20.719 18.444 -52.586 1.00 69.38 257 PRO A N 1
ATOM 1753 C CA . PRO A 1 257 ? 19.774 17.850 -51.652 1.00 69.38 257 PRO A CA 1
ATOM 1754 C C . PRO A 1 257 ? 19.546 16.357 -51.956 1.00 69.38 257 PRO A C 1
ATOM 1756 O O . PRO A 1 257 ? 18.987 15.997 -52.989 1.00 69.38 257 PRO A O 1
ATOM 1759 N N . LEU A 1 258 ? 19.946 15.481 -51.029 1.00 74.62 258 LEU A N 1
ATOM 1760 C CA . LEU A 1 258 ? 19.548 14.072 -50.986 1.00 74.62 258 LEU A CA 1
ATOM 1761 C C . LEU A 1 258 ? 18.200 13.926 -50.258 1.00 74.62 258 LEU A C 1
ATOM 1763 O O . LEU A 1 258 ? 18.092 14.297 -49.089 1.00 74.62 258 LEU A O 1
ATOM 1767 N N . THR A 1 259 ? 17.171 13.390 -50.913 1.00 72.19 259 THR A N 1
ATOM 1768 C CA . THR A 1 259 ? 15.823 13.252 -50.322 1.00 72.19 259 THR A CA 1
ATOM 1769 C C . THR A 1 259 ? 15.644 11.967 -49.505 1.00 72.19 259 THR A C 1
ATOM 1771 O O . THR A 1 259 ? 14.836 11.940 -48.575 1.00 72.19 259 THR A O 1
ATOM 1774 N N . SER A 1 260 ? 16.414 10.913 -49.795 1.00 78.69 260 SER A N 1
ATOM 1775 C CA . SER A 1 260 ? 16.351 9.627 -49.088 1.00 78.69 260 SER A CA 1
ATOM 1776 C C . SER A 1 260 ? 17.701 8.911 -49.024 1.00 78.69 260 SER A C 1
ATOM 1778 O O . SER A 1 260 ? 18.485 8.985 -49.968 1.00 78.69 260 SER A O 1
ATOM 1780 N N . CYS A 1 261 ? 17.936 8.168 -47.944 1.00 78.56 261 CYS A N 1
ATOM 1781 C CA . CYS A 1 261 ? 19.092 7.297 -47.743 1.00 78.56 261 CYS A CA 1
ATOM 1782 C C . CYS A 1 261 ? 18.655 6.015 -47.015 1.00 78.56 261 CYS A C 1
ATOM 1784 O O . CYS A 1 261 ? 18.041 6.082 -45.948 1.00 78.56 261 CYS A O 1
ATOM 1786 N N . THR A 1 262 ? 18.978 4.846 -47.563 1.00 82.00 262 THR A N 1
ATOM 1787 C CA . THR A 1 262 ? 18.792 3.568 -46.858 1.00 82.00 262 THR A CA 1
ATOM 1788 C C . THR A 1 262 ? 20.121 3.154 -46.240 1.00 82.00 262 THR A C 1
ATOM 1790 O O . THR A 1 262 ? 21.117 3.018 -46.946 1.00 82.00 262 THR A O 1
ATOM 1793 N N . ILE A 1 263 ? 20.153 2.926 -44.932 1.00 82.62 263 ILE A N 1
ATOM 1794 C CA . ILE A 1 263 ? 21.337 2.497 -44.193 1.00 82.62 263 ILE A CA 1
ATOM 1795 C C . ILE A 1 263 ? 21.143 1.037 -43.791 1.00 82.62 263 ILE A C 1
ATOM 1797 O O . ILE A 1 263 ? 20.267 0.696 -43.004 1.00 82.62 263 ILE A O 1
ATOM 1801 N N . THR A 1 264 ? 21.953 0.143 -44.339 1.00 80.25 264 THR A N 1
ATOM 1802 C CA . THR A 1 264 ? 21.779 -1.291 -44.107 1.00 80.25 264 THR A CA 1
ATOM 1803 C C . THR A 1 264 ? 22.401 -1.769 -42.800 1.00 80.25 264 THR A C 1
ATOM 1805 O O . THR A 1 264 ? 21.808 -2.625 -42.155 1.00 80.25 264 THR A O 1
ATOM 1808 N N . SER A 1 265 ? 23.536 -1.197 -42.378 1.00 79.06 265 SER A N 1
ATOM 1809 C CA . SER A 1 265 ? 24.171 -1.419 -41.064 1.00 79.06 265 SER A CA 1
ATOM 1810 C C . SER A 1 265 ? 25.208 -0.322 -40.743 1.00 79.06 265 SER A C 1
ATOM 1812 O O . SER A 1 265 ? 25.666 0.360 -41.660 1.00 79.06 265 SER A O 1
ATOM 1814 N N . GLY A 1 266 ? 25.647 -0.194 -39.482 1.00 81.62 266 GLY A N 1
ATOM 1815 C CA . GLY A 1 266 ? 26.843 0.576 -39.077 1.00 81.62 266 GLY A CA 1
ATOM 1816 C C . GLY A 1 266 ? 26.627 2.051 -38.697 1.00 81.62 266 GLY A C 1
ATOM 1817 O O . GLY A 1 266 ? 25.506 2.547 -38.647 1.00 81.62 266 GLY A O 1
ATOM 1818 N N . ASN A 1 267 ? 27.712 2.776 -38.404 1.00 83.44 267 ASN A N 1
ATOM 1819 C CA . ASN A 1 267 ? 27.646 4.177 -37.961 1.00 83.44 267 ASN A CA 1
ATOM 1820 C C . ASN A 1 267 ? 27.753 5.137 -39.156 1.00 83.44 267 ASN A C 1
ATOM 1822 O O . ASN A 1 267 ? 28.830 5.304 -39.728 1.00 83.44 267 ASN A O 1
ATOM 1826 N N . VAL A 1 268 ? 26.658 5.807 -39.514 1.00 84.81 268 VAL A N 1
ATOM 1827 C CA . VAL A 1 268 ? 26.590 6.737 -40.652 1.00 84.81 268 VAL A CA 1
ATOM 1828 C C . VAL A 1 268 ? 26.271 8.150 -40.167 1.00 84.81 268 VAL A C 1
ATOM 1830 O O . VAL A 1 268 ? 25.337 8.378 -39.402 1.00 84.81 268 VAL A O 1
ATOM 1833 N N . ASP A 1 269 ? 27.050 9.122 -40.624 1.00 85.31 269 ASP A N 1
ATOM 1834 C CA . ASP A 1 269 ? 26.825 10.542 -40.391 1.00 85.31 269 ASP A CA 1
ATOM 1835 C C . ASP A 1 269 ? 26.376 11.234 -41.677 1.00 85.31 269 ASP A C 1
ATOM 1837 O O . ASP A 1 269 ? 27.126 11.345 -42.638 1.00 85.31 269 ASP A O 1
ATOM 1841 N N . ILE A 1 270 ? 25.144 11.723 -41.680 1.00 85.38 270 ILE A N 1
ATOM 1842 C CA . ILE A 1 270 ? 24.514 12.454 -42.780 1.00 85.38 270 ILE A CA 1
ATOM 1843 C C . ILE A 1 270 ? 24.487 13.974 -42.547 1.00 85.38 270 ILE A C 1
ATOM 1845 O O . ILE A 1 270 ? 23.834 14.704 -43.294 1.00 85.38 270 ILE A O 1
ATOM 1849 N N . SER A 1 271 ? 25.182 14.479 -41.521 1.00 81.50 271 SER A N 1
ATOM 1850 C CA . SER A 1 271 ? 25.242 15.914 -41.201 1.00 81.50 271 SER A CA 1
ATOM 1851 C C . SER A 1 271 ? 25.819 16.768 -42.331 1.00 81.50 271 SER A C 1
ATOM 1853 O O . SER A 1 271 ? 25.414 17.917 -42.492 1.00 81.50 271 SER A O 1
ATOM 1855 N N . GLY A 1 272 ? 26.715 16.203 -43.146 1.00 79.50 272 GLY A N 1
ATOM 1856 C CA . GLY A 1 272 ? 27.356 16.896 -44.263 1.00 79.50 272 GLY A CA 1
ATOM 1857 C C . GLY A 1 272 ? 26.484 17.075 -45.512 1.00 79.50 272 GLY A C 1
ATOM 1858 O O . GLY A 1 272 ? 26.943 17.687 -46.476 1.00 79.50 272 GLY A O 1
ATOM 1859 N N . LEU A 1 273 ? 25.271 16.514 -45.556 1.00 80.94 273 LEU A N 1
ATOM 1860 C CA . LEU A 1 273 ? 24.363 16.647 -46.703 1.00 80.94 273 LEU A CA 1
ATOM 1861 C C . LEU A 1 273 ? 23.715 18.040 -46.737 1.00 80.94 273 LEU A C 1
ATOM 1863 O O . LEU A 1 273 ? 23.468 18.615 -45.684 1.00 80.94 273 LEU A O 1
ATOM 1867 N N . LEU A 1 274 ? 23.378 18.593 -47.907 1.00 79.25 274 LEU A N 1
ATOM 1868 C CA . LEU A 1 274 ? 22.731 19.914 -47.993 1.00 79.25 274 LEU A CA 1
ATOM 1869 C C . LEU A 1 274 ? 21.263 19.883 -47.541 1.00 79.25 274 LEU A C 1
ATOM 1871 O O . LEU A 1 274 ? 20.798 20.841 -46.926 1.00 79.25 274 LEU A O 1
ATOM 1875 N N . SER A 1 275 ? 20.543 18.785 -47.804 1.00 79.06 275 SER A N 1
ATOM 1876 C CA . SER A 1 275 ? 19.125 18.638 -47.446 1.00 79.06 275 SER A CA 1
ATOM 1877 C C . SER A 1 275 ? 18.864 19.012 -45.999 1.00 79.06 275 SER A C 1
ATOM 1879 O O . SER A 1 275 ? 19.584 18.570 -45.110 1.00 79.06 275 SER A O 1
ATOM 1881 N N . THR A 1 276 ? 17.819 19.790 -45.741 1.00 79.56 276 THR A N 1
ATOM 1882 C CA . THR A 1 276 ? 17.321 20.041 -44.382 1.00 79.56 276 THR A CA 1
ATOM 1883 C C . THR A 1 276 ? 16.404 18.917 -43.899 1.00 79.56 276 THR A C 1
ATOM 1885 O O . THR A 1 276 ? 16.288 18.719 -42.692 1.00 79.56 276 THR A O 1
ATOM 1888 N N . THR A 1 277 ? 15.817 18.145 -44.821 1.00 81.38 277 THR A N 1
ATOM 1889 C CA . THR A 1 277 ? 14.897 17.031 -44.555 1.00 81.38 277 THR A CA 1
ATOM 1890 C C . THR A 1 277 ? 15.320 15.776 -45.319 1.00 81.38 277 THR A C 1
ATOM 1892 O O . THR A 1 277 ? 15.541 15.849 -46.526 1.00 81.38 277 THR A O 1
ATOM 1895 N N . ILE A 1 278 ? 15.446 14.634 -44.634 1.00 81.06 278 ILE A N 1
ATOM 1896 C CA . ILE A 1 278 ? 15.939 13.370 -45.213 1.00 81.06 278 ILE A CA 1
ATOM 1897 C C . ILE A 1 278 ? 15.084 12.192 -44.724 1.00 81.06 278 ILE A C 1
ATOM 1899 O O . ILE A 1 278 ? 14.801 12.083 -43.530 1.00 81.06 278 ILE A O 1
ATOM 1903 N N . ASN A 1 279 ? 14.709 11.289 -45.632 1.00 81.00 279 ASN A N 1
ATOM 1904 C CA . ASN A 1 279 ? 14.107 9.994 -45.301 1.00 81.00 279 ASN A CA 1
ATOM 1905 C C . ASN A 1 279 ? 15.201 8.950 -45.040 1.00 81.00 279 ASN A C 1
ATOM 1907 O O . ASN A 1 279 ? 16.012 8.684 -45.926 1.00 81.00 279 ASN A O 1
ATOM 1911 N N . VAL A 1 280 ? 15.217 8.346 -43.852 1.00 80.69 280 VAL A N 1
ATOM 1912 C CA . VAL A 1 280 ? 16.172 7.305 -43.453 1.00 80.69 280 VAL A CA 1
ATOM 1913 C C . VAL A 1 280 ? 15.451 5.973 -43.250 1.00 80.69 280 VAL A C 1
ATOM 1915 O O . VAL A 1 280 ? 14.544 5.854 -42.427 1.00 80.69 280 VAL A O 1
ATOM 1918 N N . THR A 1 281 ? 15.877 4.949 -43.985 1.00 79.81 281 THR A N 1
ATOM 1919 C CA . THR A 1 281 ? 15.430 3.562 -43.768 1.00 79.81 281 THR A CA 1
ATOM 1920 C C . THR A 1 281 ? 16.608 2.757 -43.244 1.00 79.81 281 THR A C 1
ATOM 1922 O O . THR A 1 281 ? 17.616 2.668 -43.934 1.00 79.81 281 THR A O 1
ATOM 1925 N N . ALA A 1 282 ? 16.514 2.199 -42.041 1.00 78.12 282 ALA A N 1
ATOM 1926 C CA . ALA A 1 282 ? 17.562 1.404 -41.410 1.00 78.12 282 ALA A CA 1
ATOM 1927 C C . ALA A 1 282 ? 17.163 -0.080 -41.366 1.00 78.12 282 ALA A C 1
ATOM 1929 O O . ALA A 1 282 ? 16.021 -0.386 -41.046 1.00 78.12 282 ALA A O 1
ATOM 1930 N N . THR A 1 283 ? 18.056 -1.025 -41.670 1.00 71.12 283 THR A N 1
ATOM 1931 C CA . THR A 1 283 ? 17.721 -2.468 -41.572 1.00 71.12 283 THR A CA 1
ATOM 1932 C C . THR A 1 283 ? 18.433 -3.206 -40.442 1.00 71.12 283 THR A C 1
ATOM 1934 O O . THR A 1 283 ? 17.881 -4.173 -39.929 1.00 71.12 283 THR A O 1
ATOM 1937 N N . ASP A 1 284 ? 19.607 -2.746 -40.007 1.00 71.06 284 ASP A N 1
ATOM 1938 C CA . ASP A 1 284 ? 20.415 -3.353 -38.937 1.00 71.06 284 ASP A CA 1
ATOM 1939 C C . ASP A 1 284 ? 21.004 -2.270 -38.007 1.00 71.06 284 ASP A C 1
ATOM 1941 O O . ASP A 1 284 ? 20.846 -1.080 -38.292 1.00 71.06 284 ASP A O 1
ATOM 1945 N N . VAL A 1 285 ? 21.643 -2.656 -36.893 1.00 59.84 285 VAL A N 1
ATOM 1946 C CA . VAL A 1 285 ? 22.143 -1.749 -35.838 1.00 59.84 285 VAL A CA 1
ATOM 1947 C C . VAL A 1 285 ? 22.920 -0.585 -36.447 1.00 59.84 285 VAL A C 1
ATOM 1949 O O . VAL A 1 285 ? 23.985 -0.760 -37.050 1.00 59.84 285 VAL A O 1
ATOM 1952 N N . THR A 1 286 ? 22.354 0.611 -36.302 1.00 65.38 286 THR A N 1
ATOM 1953 C CA . THR A 1 286 ? 22.815 1.809 -37.000 1.00 65.38 286 THR A CA 1
ATOM 1954 C C . THR A 1 286 ? 22.799 3.022 -36.086 1.00 65.38 286 THR A C 1
ATOM 1956 O O . THR A 1 286 ? 21.772 3.409 -35.523 1.00 65.38 286 THR A O 1
ATOM 1959 N N . LYS A 1 287 ? 23.955 3.679 -35.973 1.00 79.56 287 LYS A N 1
ATOM 1960 C CA . LYS A 1 287 ? 24.037 5.033 -35.427 1.00 79.56 287 LYS A CA 1
ATOM 1961 C C . LYS A 1 287 ? 23.888 6.021 -36.566 1.00 79.56 287 LYS A C 1
ATOM 1963 O O . LYS A 1 287 ? 24.718 6.029 -37.472 1.00 79.56 287 LYS A O 1
ATOM 1968 N N . VAL A 1 288 ? 22.865 6.867 -36.505 1.00 83.06 288 VAL A N 1
ATOM 1969 C CA . VAL A 1 288 ? 22.600 7.903 -37.505 1.00 83.06 288 VAL A CA 1
ATOM 1970 C C . VAL A 1 288 ? 22.895 9.265 -36.888 1.00 83.06 288 VAL A C 1
ATOM 1972 O O . VAL A 1 288 ? 22.120 9.815 -36.103 1.00 83.06 288 VAL A O 1
ATOM 1975 N N . THR A 1 289 ? 24.039 9.837 -37.253 1.00 83.38 289 THR A N 1
ATOM 1976 C CA . THR A 1 289 ? 24.341 11.235 -36.917 1.00 83.38 289 THR A CA 1
ATOM 1977 C C . THR A 1 289 ? 23.728 12.127 -37.989 1.00 83.38 289 THR A C 1
ATOM 1979 O O . THR A 1 289 ? 24.015 11.964 -39.166 1.00 83.38 289 THR A O 1
ATOM 1982 N N . ALA A 1 290 ? 22.856 13.053 -37.610 1.00 82.06 290 ALA A N 1
ATOM 1983 C CA . ALA A 1 290 ? 22.115 13.914 -38.529 1.00 82.06 290 ALA A CA 1
ATOM 1984 C C . ALA A 1 290 ? 22.089 15.362 -38.016 1.00 82.06 290 ALA A C 1
ATOM 1986 O O . ALA A 1 290 ? 21.035 15.993 -37.932 1.00 82.06 290 ALA A O 1
ATOM 1987 N N . ALA A 1 291 ? 23.260 15.874 -37.625 1.00 80.94 291 ALA A N 1
ATOM 1988 C CA . ALA A 1 291 ? 23.395 17.202 -37.034 1.00 80.94 291 ALA A CA 1
ATOM 1989 C C . ALA A 1 291 ? 22.767 18.300 -37.916 1.00 80.94 291 ALA A C 1
ATOM 1991 O O . ALA A 1 291 ? 23.135 18.457 -39.080 1.00 80.94 291 ALA A O 1
ATOM 1992 N N . GLY A 1 292 ? 21.808 19.047 -37.355 1.00 78.19 292 GLY A N 1
ATOM 1993 C CA . GLY A 1 292 ? 21.101 20.138 -38.039 1.00 78.19 292 GLY A CA 1
ATOM 1994 C C . GLY A 1 292 ? 20.067 19.691 -39.081 1.00 78.19 292 GLY A C 1
ATOM 1995 O O . GLY A 1 292 ? 19.691 20.489 -39.940 1.00 78.19 292 GLY A O 1
ATOM 1996 N N . LYS A 1 293 ? 19.633 18.422 -39.053 1.00 81.69 293 LYS A N 1
ATOM 1997 C CA . LYS A 1 293 ? 18.702 17.827 -40.031 1.00 81.69 293 LYS A CA 1
ATOM 1998 C C . LYS A 1 293 ? 17.357 17.449 -39.416 1.00 81.69 293 LYS A C 1
ATOM 2000 O O . LYS A 1 293 ? 17.259 17.149 -38.228 1.00 81.69 293 LYS A O 1
ATOM 2005 N N . THR A 1 294 ? 16.325 17.405 -40.253 1.00 84.31 294 THR A N 1
ATOM 2006 C CA . THR A 1 294 ? 15.018 16.800 -39.967 1.00 84.31 294 THR A CA 1
ATOM 2007 C C . THR A 1 294 ? 14.951 15.410 -40.598 1.00 84.31 294 THR A C 1
ATOM 2009 O O . THR A 1 294 ? 15.095 15.269 -41.811 1.00 84.31 294 THR A O 1
ATOM 2012 N N . LEU A 1 295 ? 14.704 14.376 -39.798 1.00 84.62 295 LEU A N 1
ATOM 2013 C CA . LEU A 1 295 ? 14.477 13.014 -40.280 1.00 84.62 295 LEU A CA 1
ATOM 2014 C C . LEU A 1 295 ? 12.982 12.837 -40.583 1.00 84.62 295 LEU A C 1
ATOM 2016 O O . LEU A 1 295 ? 12.185 12.586 -39.679 1.00 84.62 295 LEU A O 1
ATOM 2020 N N . ALA A 1 296 ? 12.581 13.010 -41.844 1.00 77.69 296 ALA A N 1
ATOM 2021 C CA . ALA A 1 296 ? 11.169 12.941 -42.248 1.00 77.69 296 ALA A CA 1
ATOM 2022 C C . ALA A 1 296 ? 10.564 11.542 -42.091 1.00 77.69 296 ALA A C 1
ATOM 2024 O O . ALA A 1 296 ? 9.369 11.414 -41.839 1.00 77.69 296 ALA A O 1
ATOM 2025 N N . SER A 1 297 ? 11.388 10.504 -42.188 1.00 80.12 297 SER A N 1
ATOM 2026 C CA . SER A 1 297 ? 10.995 9.137 -41.886 1.00 80.12 297 SER A CA 1
ATOM 2027 C C . SER A 1 297 ? 12.186 8.388 -41.307 1.00 80.12 297 SER A C 1
ATOM 2029 O O . SER A 1 297 ? 13.277 8.444 -41.864 1.00 80.12 297 SER A O 1
ATOM 2031 N N . VAL A 1 298 ? 11.970 7.669 -40.216 1.00 82.50 298 VAL A N 1
ATOM 2032 C CA . VAL A 1 298 ? 12.884 6.695 -39.625 1.00 82.50 298 VAL A CA 1
ATOM 2033 C C . VAL A 1 298 ? 12.107 5.384 -39.552 1.00 82.50 298 VAL A C 1
ATOM 2035 O O . VAL A 1 298 ? 11.028 5.339 -38.962 1.00 82.50 298 VAL A O 1
ATOM 2038 N N . SER A 1 299 ? 12.581 4.333 -40.208 1.00 77.88 299 SER A N 1
ATOM 2039 C CA . SER A 1 299 ? 11.928 3.014 -40.203 1.00 77.88 299 SER A CA 1
ATOM 2040 C C . SER A 1 299 ? 12.975 1.906 -40.165 1.00 77.88 299 SER A C 1
ATOM 2042 O O . SER A 1 299 ? 14.074 2.122 -40.671 1.00 77.88 299 SER A O 1
ATOM 2044 N N . GLY A 1 300 ? 12.665 0.759 -39.546 1.00 72.81 300 GLY A N 1
ATOM 2045 C CA . GLY A 1 300 ? 13.615 -0.351 -39.433 1.00 72.81 300 GLY A CA 1
ATOM 2046 C C . GLY A 1 300 ? 13.422 -1.248 -38.215 1.00 72.81 300 GLY A C 1
ATOM 2047 O O . GLY A 1 300 ? 13.197 -0.744 -37.126 1.00 72.81 300 GLY A O 1
ATOM 2048 N N . ALA A 1 301 ? 13.593 -2.566 -38.367 1.00 61.31 301 ALA A N 1
ATOM 2049 C CA . ALA A 1 301 ? 13.311 -3.558 -37.318 1.00 61.31 301 ALA A CA 1
ATOM 2050 C C . ALA A 1 301 ? 14.296 -3.573 -36.122 1.00 61.31 301 ALA A C 1
ATOM 2052 O O . ALA A 1 301 ? 14.149 -4.390 -35.214 1.00 61.31 301 ALA A O 1
ATOM 2053 N N . THR A 1 302 ? 15.315 -2.713 -36.093 1.00 78.75 302 THR A N 1
ATOM 2054 C CA . THR A 1 302 ? 16.470 -2.822 -35.180 1.00 78.75 302 THR A CA 1
ATOM 2055 C C . THR A 1 302 ? 16.675 -1.560 -34.328 1.00 78.75 302 THR A C 1
ATOM 2057 O O . THR A 1 302 ? 15.726 -0.815 -34.076 1.00 78.75 302 THR A O 1
ATOM 2060 N N . THR A 1 303 ? 17.883 -1.37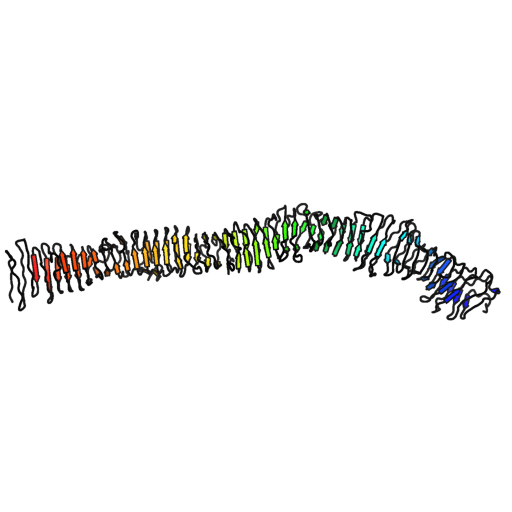2 -33.785 1.00 80.50 303 THR A N 1
ATOM 2061 C CA . THR A 1 303 ? 18.258 -0.257 -32.904 1.00 80.50 303 THR A CA 1
ATOM 2062 C C . THR A 1 303 ? 18.747 0.942 -33.713 1.00 80.50 303 THR A C 1
ATOM 2064 O O . THR A 1 303 ? 19.683 0.804 -34.502 1.00 80.50 303 THR A O 1
ATOM 2067 N N . ILE A 1 304 ? 18.169 2.119 -33.465 1.00 83.50 304 ILE A N 1
ATOM 2068 C CA . ILE A 1 304 ? 18.499 3.383 -34.133 1.00 83.50 304 ILE A CA 1
ATOM 2069 C C . ILE A 1 304 ? 18.963 4.400 -33.090 1.00 83.50 304 ILE A C 1
ATOM 2071 O O . ILE A 1 304 ? 18.265 4.663 -32.114 1.00 83.50 304 ILE A O 1
ATOM 2075 N N . GLU A 1 305 ? 20.123 5.015 -33.299 1.00 85.31 305 GLU A N 1
ATOM 2076 C CA . GLU A 1 305 ? 20.623 6.112 -32.459 1.00 85.31 305 GLU A CA 1
ATOM 2077 C C . GLU A 1 305 ? 20.582 7.431 -33.246 1.00 85.31 305 GLU A C 1
ATOM 2079 O O . GLU A 1 305 ? 21.246 7.557 -34.272 1.00 85.31 305 GLU A O 1
ATOM 2084 N N . ILE A 1 306 ? 19.803 8.411 -32.775 1.00 83.88 306 ILE A N 1
ATOM 2085 C CA . ILE A 1 306 ? 19.681 9.755 -33.352 1.00 83.88 306 ILE A CA 1
ATOM 2086 C C . ILE A 1 306 ? 20.623 10.709 -32.614 1.00 83.88 306 ILE A C 1
ATOM 2088 O O . ILE A 1 306 ? 20.410 11.016 -31.436 1.00 83.88 306 ILE A O 1
ATOM 2092 N N . ALA A 1 307 ? 21.607 11.247 -33.336 1.00 83.44 307 ALA A N 1
ATOM 2093 C CA . ALA A 1 307 ? 22.493 12.301 -32.843 1.00 83.44 307 ALA A CA 1
ATOM 2094 C C . ALA A 1 307 ? 22.356 13.594 -33.669 1.00 83.44 307 ALA A C 1
ATOM 2096 O O . ALA A 1 307 ? 22.479 13.575 -34.891 1.00 83.44 307 ALA A O 1
ATOM 2097 N N . GLY A 1 308 ? 22.118 14.730 -33.008 1.00 80.69 308 GLY A N 1
ATOM 2098 C CA . GLY A 1 308 ? 22.116 16.075 -33.602 1.00 80.69 308 GLY A CA 1
ATOM 2099 C C . GLY A 1 308 ? 20.906 16.464 -34.473 1.00 80.69 308 GLY A C 1
ATOM 2100 O O . GLY A 1 308 ? 20.879 17.589 -34.975 1.00 80.69 308 GLY A O 1
ATOM 2101 N N . ALA A 1 309 ? 19.916 15.587 -34.661 1.00 85.06 309 ALA A N 1
ATOM 2102 C CA . ALA A 1 309 ? 18.717 15.908 -35.441 1.00 85.06 309 ALA A CA 1
ATOM 2103 C C . ALA A 1 309 ? 17.826 16.941 -34.730 1.00 85.06 309 ALA A C 1
ATOM 2105 O O . ALA A 1 309 ? 17.646 16.879 -33.516 1.00 85.06 309 ALA A O 1
ATOM 2106 N N . THR A 1 310 ? 17.222 17.850 -35.498 1.00 87.75 310 THR A N 1
ATOM 2107 C CA . THR A 1 310 ? 16.275 18.853 -34.990 1.00 87.75 310 THR A CA 1
ATOM 2108 C C . THR A 1 310 ? 14.868 18.278 -34.851 1.00 87.75 310 THR A C 1
ATOM 2110 O O . THR A 1 310 ? 14.187 18.597 -33.891 1.00 87.75 310 THR A O 1
ATOM 2113 N N . ALA A 1 311 ? 14.426 17.403 -35.754 1.00 88.44 311 ALA A N 1
ATOM 2114 C CA . ALA A 1 311 ? 13.132 16.720 -35.671 1.00 88.44 311 ALA A CA 1
ATOM 2115 C C . ALA A 1 311 ? 13.227 15.318 -36.291 1.00 88.44 311 ALA A C 1
ATOM 2117 O O . ALA A 1 311 ? 14.078 15.088 -37.153 1.00 88.44 311 ALA A O 1
ATOM 2118 N N . ALA A 1 312 ? 12.376 14.384 -35.865 1.00 88.44 312 ALA A N 1
ATOM 2119 C CA . ALA A 1 312 ? 12.340 13.025 -36.403 1.00 88.44 312 ALA A CA 1
ATOM 2120 C C . ALA A 1 312 ? 10.921 12.437 -36.405 1.00 88.44 312 ALA A C 1
ATOM 2122 O O . ALA A 1 312 ? 10.158 12.652 -35.466 1.00 88.44 312 ALA A O 1
ATOM 2123 N N . THR A 1 313 ? 10.574 11.658 -37.430 1.00 90.06 313 THR A N 1
ATOM 2124 C CA . THR A 1 313 ? 9.308 10.904 -37.492 1.00 90.06 313 THR A CA 1
ATOM 2125 C C . THR A 1 313 ? 9.582 9.420 -37.686 1.00 90.06 313 THR A C 1
ATOM 2127 O O . THR A 1 313 ? 10.206 9.029 -38.666 1.00 90.06 313 THR A O 1
ATOM 2130 N N . VAL A 1 314 ? 9.095 8.574 -36.785 1.00 89.38 314 VAL A N 1
ATOM 2131 C CA . VAL A 1 314 ? 9.174 7.113 -36.873 1.00 89.38 314 VAL A CA 1
ATOM 2132 C C . VAL A 1 314 ? 8.009 6.606 -37.720 1.00 89.38 314 VAL A C 1
ATOM 2134 O O . VAL A 1 314 ? 6.855 6.797 -37.364 1.00 89.38 314 VAL A O 1
ATOM 2137 N N . THR A 1 315 ? 8.286 5.977 -38.856 1.00 87.06 315 THR A N 1
ATOM 2138 C CA . THR A 1 315 ? 7.264 5.528 -39.830 1.00 87.06 315 THR A CA 1
ATOM 2139 C C . THR A 1 315 ? 7.156 4.005 -39.940 1.00 87.06 315 THR A C 1
ATOM 2141 O O . THR A 1 315 ? 6.226 3.500 -40.567 1.00 87.06 315 THR A O 1
ATOM 2144 N N . GLY A 1 316 ? 8.067 3.266 -39.302 1.00 84.81 316 GLY A N 1
ATOM 2145 C CA . GLY A 1 316 ? 8.043 1.807 -39.153 1.00 84.81 316 GLY A CA 1
ATOM 2146 C C . GLY A 1 316 ? 8.100 1.401 -37.680 1.00 84.81 316 GLY A C 1
ATOM 2147 O O . GLY A 1 316 ? 8.347 2.249 -36.828 1.00 84.81 316 GLY A O 1
ATOM 2148 N N . ASP A 1 317 ? 7.881 0.122 -37.378 1.00 85.12 317 ASP A N 1
ATOM 2149 C CA . ASP A 1 317 ? 8.164 -0.397 -36.035 1.00 85.12 317 ASP A CA 1
ATOM 2150 C C . ASP A 1 317 ? 9.676 -0.389 -35.800 1.00 85.12 317 ASP A C 1
ATOM 2152 O O . ASP A 1 317 ? 10.431 -0.734 -36.709 1.00 85.12 317 ASP A O 1
ATOM 2156 N N . VAL A 1 318 ? 10.105 0.022 -34.606 1.00 87.44 318 VAL A N 1
ATOM 2157 C CA . VAL A 1 318 ? 11.519 0.151 -34.223 1.00 87.44 318 VAL A CA 1
ATOM 2158 C C . VAL A 1 318 ? 11.734 -0.563 -32.896 1.00 87.44 318 VAL A C 1
ATOM 2160 O O . VAL A 1 318 ? 11.057 -0.267 -31.913 1.00 87.44 318 VAL A O 1
ATOM 2163 N N . THR A 1 319 ? 12.696 -1.485 -32.827 1.00 87.75 319 THR A N 1
ATOM 2164 C CA . THR A 1 319 ? 12.954 -2.241 -31.588 1.00 87.75 319 THR A CA 1
ATOM 2165 C C . THR A 1 319 ? 13.507 -1.335 -30.488 1.00 87.75 319 THR A C 1
ATOM 2167 O O . THR A 1 319 ? 13.035 -1.383 -29.352 1.00 87.75 319 THR A O 1
ATOM 2170 N N . ALA A 1 320 ? 14.470 -0.471 -30.819 1.00 88.75 320 ALA A N 1
ATOM 2171 C CA . ALA A 1 320 ? 15.012 0.511 -29.886 1.00 88.75 320 ALA A CA 1
ATOM 2172 C C . ALA A 1 320 ? 15.391 1.815 -30.599 1.00 88.75 320 ALA A C 1
ATOM 2174 O O . ALA A 1 320 ? 16.039 1.796 -31.640 1.00 88.75 320 ALA A O 1
ATOM 2175 N N . LEU A 1 321 ? 15.011 2.954 -30.030 1.00 90.44 321 LEU A N 1
ATOM 2176 C CA . LEU A 1 321 ? 15.343 4.285 -30.522 1.00 90.44 321 LEU A CA 1
ATOM 2177 C C . LEU A 1 321 ? 16.037 5.072 -29.413 1.00 90.44 321 LEU A C 1
ATOM 2179 O O . LEU A 1 321 ? 15.458 5.264 -28.349 1.00 90.44 321 LEU A O 1
ATOM 2183 N N . THR A 1 322 ? 17.246 5.565 -29.660 1.00 90.19 322 THR A N 1
ATOM 2184 C CA . THR A 1 322 ? 18.020 6.339 -28.683 1.00 90.19 322 THR A CA 1
ATOM 2185 C C . THR A 1 322 ? 18.259 7.757 -29.185 1.00 90.19 322 THR A C 1
ATOM 2187 O O . THR A 1 322 ? 18.908 7.944 -30.207 1.00 90.19 322 THR A O 1
ATOM 2190 N N . VAL A 1 323 ? 17.807 8.776 -28.455 1.00 90.75 323 VAL A N 1
ATOM 2191 C CA . VAL A 1 323 ? 18.239 10.171 -28.641 1.00 90.75 323 VAL A CA 1
ATOM 2192 C C . VAL A 1 323 ? 19.482 10.388 -27.789 1.00 90.75 323 VAL A C 1
ATOM 2194 O O . VAL A 1 323 ? 19.421 10.264 -26.565 1.00 90.75 323 VAL A O 1
ATOM 2197 N N . THR A 1 324 ? 20.623 10.679 -28.408 1.00 89.19 324 THR A N 1
ATOM 2198 C CA . THR A 1 324 ? 21.900 10.770 -27.683 1.00 89.19 324 THR A CA 1
ATOM 2199 C C . THR A 1 324 ? 21.963 11.959 -26.735 1.00 89.19 324 THR A C 1
ATOM 2201 O O . THR A 1 324 ? 21.266 12.959 -26.910 1.00 89.19 324 THR A O 1
ATOM 2204 N N . ALA A 1 325 ? 22.879 11.888 -25.767 1.00 84.38 325 ALA A N 1
ATOM 2205 C CA . ALA A 1 325 ? 23.255 13.052 -24.975 1.00 84.38 325 ALA A CA 1
ATOM 2206 C C . ALA A 1 325 ? 23.686 14.221 -25.885 1.00 84.38 325 ALA A C 1
ATOM 2208 O O . ALA A 1 325 ? 24.188 14.001 -26.990 1.00 84.38 325 ALA A O 1
ATOM 2209 N N . ALA A 1 326 ? 23.457 15.453 -25.420 1.00 84.31 326 ALA A N 1
ATOM 2210 C CA . ALA A 1 326 ? 23.677 16.710 -26.152 1.00 84.31 326 ALA A CA 1
ATOM 2211 C C . ALA A 1 326 ? 22.829 16.925 -27.429 1.00 84.31 326 ALA A C 1
ATOM 2213 O O . ALA A 1 326 ? 22.971 17.958 -28.082 1.00 84.31 326 ALA A O 1
ATOM 2214 N N . THR A 1 327 ? 21.911 16.016 -27.770 1.00 86.06 327 THR A N 1
ATOM 2215 C CA . THR A 1 327 ? 20.953 16.213 -28.870 1.00 86.06 327 THR A CA 1
ATOM 2216 C C . THR A 1 327 ? 19.664 16.840 -28.348 1.00 86.06 327 THR A C 1
ATOM 2218 O O . THR A 1 327 ? 19.116 16.365 -27.359 1.00 86.06 327 THR A O 1
ATOM 2221 N N . THR A 1 328 ? 19.154 17.875 -29.024 1.00 88.25 328 THR A N 1
ATOM 2222 C CA . THR A 1 328 ? 17.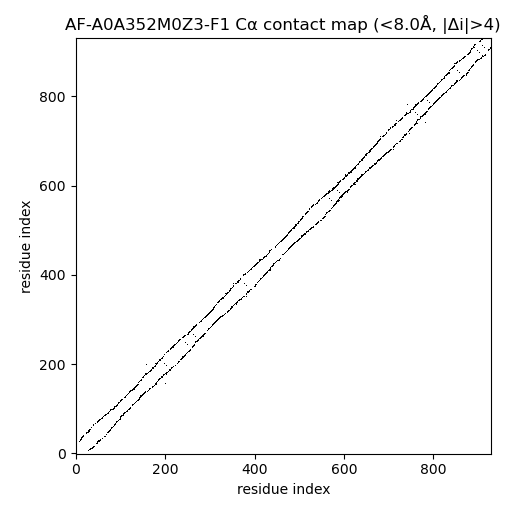807 18.420 -28.783 1.00 88.25 328 THR A CA 1
ATOM 2223 C C . THR A 1 328 ? 16.935 18.183 -30.010 1.00 88.25 328 THR A C 1
ATOM 2225 O O . THR A 1 328 ? 17.145 18.815 -31.043 1.00 88.25 328 THR A O 1
ATOM 2228 N N . VAL A 1 329 ? 15.951 17.294 -29.886 1.00 89.06 329 VAL A N 1
ATOM 2229 C CA . VAL A 1 329 ? 14.924 17.042 -30.903 1.00 89.06 329 VAL A CA 1
ATOM 2230 C C . VAL A 1 329 ? 13.691 17.870 -30.541 1.00 89.06 329 VAL A C 1
ATOM 2232 O O . VAL A 1 329 ? 13.018 17.601 -29.550 1.00 89.06 329 VAL A O 1
ATOM 2235 N N . THR A 1 330 ? 13.360 18.893 -31.321 1.00 89.44 330 THR A N 1
ATOM 2236 C CA . THR A 1 330 ? 12.184 19.738 -31.066 1.00 89.44 330 THR A CA 1
ATOM 2237 C C . THR A 1 330 ? 10.882 18.958 -31.216 1.00 89.44 330 THR A C 1
ATOM 2239 O O . THR A 1 330 ? 9.960 19.167 -30.432 1.00 89.44 330 THR A O 1
ATOM 2242 N N . THR A 1 331 ? 10.794 18.045 -32.190 1.00 89.75 331 THR A N 1
ATOM 2243 C CA . THR A 1 331 ? 9.634 17.158 -32.381 1.00 89.75 331 THR A CA 1
ATOM 2244 C C . THR A 1 331 ? 10.066 15.745 -32.767 1.00 89.75 331 THR A C 1
ATOM 2246 O O . THR A 1 331 ? 10.699 15.554 -33.807 1.00 89.75 331 THR A O 1
ATOM 2249 N N . LEU A 1 332 ? 9.700 14.756 -31.951 1.00 91.69 332 LEU A N 1
ATOM 2250 C CA . LEU A 1 332 ? 9.782 13.329 -32.259 1.00 91.69 332 LEU A CA 1
ATOM 2251 C C . LEU A 1 332 ? 8.359 12.785 -32.440 1.00 91.69 332 LEU A C 1
ATOM 2253 O O . LEU A 1 332 ? 7.589 12.764 -31.485 1.00 91.69 332 LEU A O 1
ATOM 2257 N N . THR A 1 333 ? 8.002 12.350 -33.645 1.00 91.75 333 THR A N 1
ATOM 2258 C CA . THR A 1 333 ? 6.663 11.821 -33.951 1.00 91.75 333 THR A CA 1
ATOM 2259 C C . THR A 1 333 ? 6.712 10.307 -34.123 1.00 91.75 333 THR A C 1
ATOM 2261 O O . THR A 1 333 ? 7.490 9.821 -34.936 1.00 91.75 333 THR A O 1
ATOM 2264 N N . ILE A 1 334 ? 5.871 9.548 -33.420 1.00 91.06 334 ILE A N 1
ATOM 2265 C CA . ILE A 1 334 ? 5.675 8.109 -33.657 1.00 91.06 334 ILE A CA 1
ATOM 2266 C C . ILE A 1 334 ? 4.487 7.925 -34.594 1.00 91.06 334 ILE A C 1
ATOM 2268 O O . ILE A 1 334 ? 3.375 8.310 -34.253 1.00 91.06 334 ILE A O 1
ATOM 2272 N N . GLY A 1 335 ? 4.710 7.382 -35.786 1.00 87.62 335 GLY A N 1
ATOM 2273 C CA . GLY A 1 335 ? 3.691 7.216 -36.821 1.00 87.62 335 GLY A CA 1
ATOM 2274 C C . GLY A 1 335 ? 2.491 6.379 -36.371 1.00 87.62 335 GLY A C 1
ATOM 2275 O O . GLY A 1 335 ? 2.569 5.592 -35.430 1.00 87.62 335 GLY A O 1
ATOM 2276 N N . ALA A 1 336 ? 1.363 6.551 -37.063 1.00 87.62 336 ALA A N 1
ATOM 2277 C CA . ALA A 1 336 ? 0.134 5.815 -36.777 1.00 87.62 336 ALA A CA 1
ATOM 2278 C C . ALA A 1 336 ? 0.350 4.293 -36.859 1.00 87.62 336 ALA A C 1
ATOM 2280 O O . ALA A 1 336 ? 0.974 3.804 -37.806 1.00 87.62 336 ALA A O 1
ATOM 2281 N N . ALA A 1 337 ? -0.193 3.557 -35.885 1.00 85.75 337 ALA A N 1
ATOM 2282 C CA . ALA A 1 337 ? -0.047 2.107 -35.748 1.00 85.75 337 ALA A CA 1
ATOM 2283 C C . ALA A 1 337 ? 1.416 1.617 -35.756 1.00 85.75 337 ALA A C 1
ATOM 2285 O O . ALA A 1 337 ? 1.692 0.526 -36.257 1.00 85.75 337 ALA A O 1
ATOM 2286 N N . LYS A 1 338 ? 2.356 2.435 -35.258 1.00 91.56 338 LYS A N 1
ATOM 2287 C CA . LYS A 1 338 ? 3.773 2.070 -35.116 1.00 91.56 338 LYS A CA 1
ATOM 2288 C C . LYS A 1 338 ? 4.176 1.951 -33.663 1.00 91.56 338 LYS A C 1
ATOM 2290 O O . LYS A 1 338 ? 3.758 2.748 -32.824 1.00 91.56 338 LYS A O 1
ATOM 2295 N N . THR A 1 339 ? 5.031 0.974 -33.397 1.00 88.88 339 THR A N 1
ATOM 2296 C CA . THR A 1 339 ? 5.548 0.676 -32.066 1.00 88.88 339 THR A CA 1
ATOM 2297 C C . THR A 1 339 ? 7.042 0.954 -32.001 1.00 88.88 339 THR A C 1
ATOM 2299 O O . THR A 1 339 ? 7.820 0.446 -32.809 1.00 88.88 339 THR A O 1
ATOM 2302 N N . VAL A 1 340 ? 7.457 1.723 -30.999 1.00 91.31 340 VAL A N 1
ATOM 2303 C CA . VAL A 1 340 ? 8.848 1.767 -30.544 1.00 91.31 340 VAL A CA 1
ATOM 2304 C C . VAL A 1 340 ? 8.961 0.865 -29.320 1.00 91.31 340 VAL A C 1
ATOM 2306 O O . VAL A 1 340 ? 8.329 1.135 -28.302 1.00 91.31 340 VAL A O 1
ATOM 2309 N N . GLY A 1 341 ? 9.751 -0.206 -29.396 1.00 91.25 341 GLY A N 1
ATOM 2310 C CA . GLY A 1 341 ? 9.970 -1.105 -28.261 1.00 91.25 341 GLY A CA 1
ATOM 2311 C C . GLY A 1 341 ? 10.562 -0.344 -27.074 1.00 91.25 341 GLY A C 1
ATOM 2312 O O . GLY A 1 341 ? 9.890 -0.135 -26.068 1.00 91.25 341 GLY A O 1
ATOM 2313 N N . THR A 1 342 ? 11.787 0.157 -27.221 1.00 91.69 342 THR A N 1
ATOM 2314 C CA . THR A 1 342 ? 12.441 0.990 -26.200 1.00 91.69 342 THR A CA 1
ATOM 2315 C C . THR A 1 342 ? 12.808 2.357 -26.763 1.00 91.69 342 THR A C 1
ATOM 2317 O O . THR A 1 342 ? 13.649 2.448 -27.650 1.00 91.69 342 THR A O 1
ATOM 2320 N N . LEU A 1 343 ? 12.232 3.434 -26.229 1.00 93.38 343 LEU A N 1
ATOM 2321 C CA . LEU A 1 343 ? 12.656 4.807 -26.504 1.00 93.38 343 LEU A CA 1
ATOM 2322 C C . LEU A 1 343 ? 13.574 5.293 -25.375 1.00 93.38 343 LEU A C 1
ATOM 2324 O O . LEU A 1 343 ? 13.108 5.538 -24.267 1.00 93.38 343 LEU A O 1
ATOM 2328 N N . SER A 1 344 ? 14.868 5.451 -25.643 1.00 92.75 344 SER A N 1
ATOM 2329 C CA . SER A 1 344 ? 15.848 6.012 -24.706 1.00 92.75 344 SER A CA 1
ATOM 2330 C C . SER A 1 344 ? 16.146 7.471 -25.050 1.00 92.75 344 SER A C 1
ATOM 2332 O O . SER A 1 344 ? 16.638 7.774 -26.133 1.00 92.75 344 SER A O 1
ATOM 2334 N N . ILE A 1 345 ? 15.875 8.405 -24.143 1.00 91.81 345 ILE A N 1
ATOM 2335 C CA . ILE A 1 345 ? 16.148 9.834 -24.348 1.00 91.81 345 ILE A CA 1
ATOM 2336 C C . ILE A 1 345 ? 17.268 10.253 -23.407 1.00 91.81 345 ILE A C 1
ATOM 2338 O O . ILE A 1 345 ? 17.031 10.545 -22.240 1.00 91.81 345 ILE A O 1
ATOM 2342 N N . ASN A 1 346 ? 18.500 10.289 -23.912 1.00 89.75 346 ASN A N 1
ATOM 2343 C CA . ASN A 1 346 ? 19.668 10.790 -23.185 1.00 89.75 346 ASN A CA 1
ATOM 2344 C C . ASN A 1 346 ? 19.903 12.297 -23.408 1.00 89.75 346 ASN A C 1
ATOM 2346 O O . ASN A 1 346 ? 20.665 12.899 -22.656 1.00 89.75 346 ASN A O 1
ATOM 2350 N N . GLY A 1 347 ? 19.283 12.891 -24.433 1.00 89.44 347 GLY A N 1
ATOM 2351 C CA . GLY A 1 347 ? 19.279 14.331 -24.726 1.00 89.44 347 GLY A CA 1
ATOM 2352 C C . GLY A 1 347 ? 17.969 15.019 -24.323 1.00 89.44 347 GLY A C 1
ATOM 2353 O O . GLY A 1 347 ? 17.372 14.680 -23.311 1.00 89.44 347 GLY A O 1
ATOM 2354 N N . ALA A 1 348 ? 17.481 15.960 -25.123 1.00 88.81 348 ALA A N 1
ATOM 2355 C CA . ALA A 1 348 ? 16.196 16.624 -24.915 1.00 88.81 348 ALA A CA 1
ATOM 2356 C C . ALA A 1 348 ? 15.235 16.334 -26.076 1.00 88.81 348 ALA A C 1
ATOM 2358 O O . ALA A 1 348 ? 15.627 16.398 -27.242 1.00 88.81 348 ALA A O 1
ATOM 2359 N N . VAL A 1 349 ? 13.970 16.054 -25.766 1.00 90.88 349 VAL A N 1
ATOM 2360 C CA . VAL A 1 349 ? 12.866 16.020 -26.733 1.00 90.88 349 VAL A CA 1
ATOM 2361 C C . VAL A 1 349 ? 11.834 17.062 -26.313 1.00 90.88 349 VAL A C 1
ATOM 2363 O O . VAL A 1 349 ? 11.159 16.900 -25.302 1.00 90.88 349 VAL A O 1
ATOM 2366 N N . THR A 1 350 ? 11.688 18.158 -27.055 1.00 89.25 350 THR A N 1
ATOM 2367 C CA . THR A 1 350 ? 10.721 19.200 -26.664 1.00 89.25 350 THR A CA 1
ATOM 2368 C C . THR A 1 350 ? 9.289 18.701 -26.827 1.00 89.25 350 THR A C 1
ATOM 2370 O O . THR A 1 350 ? 8.491 18.871 -25.912 1.00 89.25 350 THR A O 1
ATOM 2373 N N . THR A 1 351 ? 8.979 18.052 -27.954 1.00 89.25 351 THR A N 1
ATOM 2374 C CA . THR A 1 351 ? 7.647 17.513 -28.253 1.00 89.25 351 THR A CA 1
ATOM 2375 C C . THR A 1 351 ? 7.731 16.041 -28.649 1.00 89.25 351 THR A C 1
ATOM 2377 O O . THR A 1 351 ? 8.368 15.717 -29.649 1.00 89.25 351 THR A O 1
ATOM 2380 N N . LEU A 1 352 ? 7.069 15.152 -27.907 1.00 90.88 352 LEU A N 1
ATOM 2381 C CA . LEU A 1 352 ? 6.854 13.754 -28.295 1.00 90.88 352 LEU A CA 1
ATOM 2382 C C . LEU A 1 352 ? 5.405 13.594 -28.770 1.00 90.88 352 LEU A C 1
ATOM 2384 O O . LEU A 1 352 ? 4.480 13.749 -27.975 1.00 90.88 352 LEU A O 1
ATOM 2388 N N . ALA A 1 353 ? 5.201 13.326 -30.056 1.00 89.12 353 ALA A N 1
ATOM 2389 C CA . ALA A 1 353 ? 3.885 13.305 -30.690 1.00 89.12 353 ALA A CA 1
ATOM 2390 C C . ALA A 1 353 ? 3.522 11.919 -31.238 1.00 89.12 353 ALA A C 1
ATOM 2392 O O . ALA A 1 353 ? 4.392 11.148 -31.638 1.00 89.12 353 ALA A O 1
ATOM 2393 N N . ALA A 1 354 ? 2.224 11.621 -31.317 1.00 87.38 354 ALA A N 1
ATOM 2394 C CA . ALA A 1 354 ? 1.713 10.520 -32.134 1.00 87.38 354 ALA A CA 1
ATOM 2395 C C . ALA A 1 354 ? 1.232 11.044 -33.490 1.00 87.38 354 ALA A C 1
ATOM 2397 O O . ALA A 1 354 ? 0.475 12.008 -33.560 1.00 87.38 354 ALA A O 1
ATOM 2398 N N . GLY A 1 355 ? 1.627 10.370 -34.566 1.00 85.56 355 GLY A N 1
ATOM 2399 C CA . GLY A 1 355 ? 1.190 10.636 -35.935 1.00 85.56 355 GLY A CA 1
ATOM 2400 C C . GLY A 1 355 ? -0.207 10.091 -36.258 1.00 85.56 355 GLY A C 1
ATOM 2401 O O . GLY A 1 355 ? -0.700 10.320 -37.356 1.00 85.56 355 GLY A O 1
ATOM 2402 N N . GLY A 1 356 ? -0.844 9.364 -35.335 1.00 85.50 356 GLY A N 1
ATOM 2403 C CA . GLY A 1 356 ? -2.210 8.846 -35.458 1.00 85.50 356 GLY A CA 1
ATOM 2404 C C . GLY A 1 356 ? -2.490 7.704 -34.479 1.00 85.50 356 GLY A C 1
ATOM 2405 O O . GLY A 1 356 ? -1.641 7.377 -33.652 1.00 85.50 356 GLY A O 1
ATOM 2406 N N . ALA A 1 357 ? -3.684 7.110 -34.561 1.00 83.56 357 ALA A N 1
ATOM 2407 C CA . ALA A 1 357 ? -4.120 6.050 -33.650 1.00 83.56 357 ALA A CA 1
ATOM 2408 C C . ALA A 1 357 ? -3.180 4.833 -33.667 1.00 83.56 357 ALA A C 1
ATOM 2410 O O . ALA A 1 357 ? -2.638 4.464 -34.710 1.00 83.56 357 ALA A O 1
ATOM 2411 N N . GLY A 1 358 ? -3.005 4.201 -32.504 1.00 84.06 358 GLY A N 1
ATOM 2412 C CA . GLY A 1 358 ? -2.173 3.005 -32.349 1.00 84.06 358 GLY A CA 1
ATOM 2413 C C . GLY A 1 358 ? -0.664 3.263 -32.328 1.00 84.06 358 GLY A C 1
ATOM 2414 O O . GLY A 1 358 ? 0.095 2.303 -32.413 1.00 84.06 358 GLY A O 1
ATOM 2415 N N . ALA A 1 359 ? -0.211 4.518 -32.229 1.00 88.75 359 ALA A N 1
ATOM 2416 C CA . ALA A 1 359 ? 1.194 4.795 -31.955 1.00 88.75 359 ALA A CA 1
ATOM 2417 C C . ALA A 1 359 ? 1.531 4.359 -30.517 1.00 88.75 359 ALA A C 1
ATOM 2419 O O . ALA A 1 359 ? 0.824 4.708 -29.566 1.00 88.75 359 ALA A O 1
ATOM 2420 N N . ALA A 1 360 ? 2.601 3.589 -30.344 1.00 89.69 360 ALA A N 1
ATOM 2421 C CA . ALA A 1 360 ? 2.945 2.984 -29.063 1.00 89.69 360 ALA A CA 1
ATOM 2422 C C . ALA A 1 360 ? 4.442 3.070 -28.754 1.00 89.69 360 ALA A C 1
ATOM 2424 O O . ALA A 1 360 ? 5.294 2.963 -29.635 1.00 89.69 360 ALA A O 1
ATOM 2425 N N . ILE A 1 361 ? 4.755 3.230 -27.473 1.00 90.94 361 ILE A N 1
ATOM 2426 C CA . ILE A 1 361 ? 6.083 3.065 -26.891 1.00 90.94 361 ILE A CA 1
ATOM 2427 C C . ILE A 1 361 ? 5.948 2.016 -25.789 1.00 90.94 361 ILE A C 1
ATOM 2429 O O . ILE A 1 361 ? 5.210 2.227 -24.822 1.00 90.94 361 ILE A O 1
ATOM 2433 N N . THR A 1 362 ? 6.641 0.885 -25.909 1.00 90.81 362 THR A N 1
ATOM 2434 C CA . THR A 1 362 ? 6.565 -0.160 -24.876 1.00 90.81 362 THR A CA 1
ATOM 2435 C C . THR A 1 362 ? 7.301 0.289 -23.614 1.00 90.81 362 THR A C 1
ATOM 2437 O O . THR A 1 362 ? 6.726 0.257 -22.530 1.00 90.81 362 THR A O 1
ATOM 2440 N N . THR A 1 363 ? 8.527 0.798 -23.754 1.00 90.25 363 THR A N 1
ATOM 2441 C CA . THR A 1 363 ? 9.341 1.303 -22.641 1.00 90.25 363 THR A CA 1
ATOM 2442 C C . THR A 1 363 ? 9.957 2.651 -22.995 1.00 90.25 363 THR A C 1
ATOM 2444 O O . THR A 1 363 ? 10.700 2.768 -23.967 1.00 90.25 363 THR A O 1
ATOM 2447 N N . LEU A 1 364 ? 9.690 3.670 -22.185 1.00 91.62 364 LEU A N 1
ATOM 2448 C CA . LEU A 1 364 ? 10.362 4.963 -22.229 1.00 91.62 364 LEU A CA 1
ATOM 2449 C C . LEU A 1 364 ? 11.421 5.025 -21.123 1.00 91.62 364 LEU A C 1
ATOM 2451 O O . LEU A 1 364 ? 11.094 4.928 -19.941 1.00 91.62 364 LEU A O 1
ATOM 2455 N N . THR A 1 365 ? 12.678 5.240 -21.495 1.00 90.19 365 THR A N 1
ATOM 2456 C CA . THR A 1 365 ? 13.791 5.442 -20.561 1.00 90.19 365 THR A CA 1
ATOM 2457 C C . THR A 1 365 ? 14.354 6.843 -20.731 1.00 90.19 365 THR A C 1
ATOM 2459 O O . THR A 1 365 ? 14.717 7.246 -21.835 1.00 90.19 365 THR A O 1
ATOM 2462 N N . LEU A 1 366 ? 14.477 7.592 -19.639 1.00 86.19 366 LEU A N 1
ATOM 2463 C CA . LEU A 1 366 ? 15.208 8.859 -19.641 1.00 86.19 366 LEU A CA 1
ATOM 2464 C C . LEU A 1 366 ? 16.634 8.614 -19.161 1.00 86.19 366 LEU A C 1
ATOM 2466 O O . LEU A 1 366 ? 16.835 7.910 -18.178 1.00 86.19 366 LEU A O 1
ATOM 2470 N N . GLY A 1 367 ? 17.614 9.185 -19.855 1.00 85.12 367 GLY A N 1
ATOM 2471 C CA . GLY A 1 367 ? 19.017 9.192 -19.454 1.00 85.12 367 GLY A CA 1
ATOM 2472 C C . GLY A 1 367 ? 19.358 10.309 -18.475 1.00 85.12 367 GLY A C 1
ATOM 2473 O O . GLY A 1 367 ? 18.520 11.142 -18.127 1.00 85.12 367 GLY A O 1
ATOM 2474 N N . SER A 1 368 ? 20.625 10.377 -18.058 1.00 78.81 368 SER A N 1
ATOM 2475 C CA . SER A 1 368 ? 21.097 11.350 -17.059 1.00 78.81 368 SER A CA 1
ATOM 2476 C C . SER A 1 368 ? 20.901 12.810 -17.462 1.00 78.81 368 SER A C 1
ATOM 2478 O O . SER A 1 368 ? 20.716 13.638 -16.577 1.00 78.81 368 SER A O 1
ATOM 2480 N N . ALA A 1 369 ? 20.897 13.121 -18.763 1.00 80.88 369 ALA A N 1
ATOM 2481 C CA . ALA A 1 369 ? 20.562 14.433 -19.326 1.00 80.88 369 ALA A CA 1
ATOM 2482 C C . ALA A 1 369 ? 19.197 14.454 -20.053 1.00 80.88 369 ALA A C 1
ATOM 2484 O O . ALA A 1 369 ? 18.798 15.498 -20.563 1.00 80.88 369 ALA A O 1
ATOM 2485 N N . GLY A 1 370 ? 18.473 13.330 -20.027 1.00 83.88 370 GLY A N 1
ATOM 2486 C CA . GLY A 1 370 ? 17.172 13.111 -20.651 1.00 83.88 370 GLY A CA 1
ATOM 2487 C C . GLY A 1 370 ? 16.086 14.083 -20.197 1.00 83.88 370 GLY A C 1
ATOM 2488 O O . GLY A 1 370 ? 15.833 14.197 -18.995 1.00 83.88 370 GLY A O 1
ATOM 2489 N N . SER A 1 371 ? 15.385 14.740 -21.120 1.00 85.44 371 SER A N 1
ATOM 2490 C CA . SER A 1 371 ? 14.163 15.497 -20.807 1.00 85.44 371 SER A CA 1
ATOM 2491 C C . SER A 1 371 ? 13.099 15.386 -21.898 1.00 85.44 371 SER A C 1
ATOM 2493 O O . SER A 1 371 ? 13.417 15.284 -23.083 1.00 85.44 371 SER A O 1
ATOM 2495 N N . ILE A 1 372 ? 11.828 15.424 -21.482 1.00 88.06 372 ILE A N 1
ATOM 2496 C CA . ILE A 1 372 ? 10.674 15.607 -22.367 1.00 88.06 372 ILE A CA 1
ATOM 2497 C C . ILE A 1 372 ? 9.869 16.795 -21.855 1.00 88.06 372 ILE A C 1
ATOM 2499 O O . ILE A 1 372 ? 9.411 16.764 -20.716 1.00 88.06 372 ILE A O 1
ATOM 2503 N N . THR A 1 373 ? 9.699 17.837 -22.670 1.00 84.56 373 THR A N 1
ATOM 2504 C CA . THR A 1 373 ? 8.963 19.038 -22.233 1.00 84.56 373 THR A CA 1
ATOM 2505 C C . THR A 1 373 ? 7.458 18.891 -22.424 1.00 84.56 373 THR A C 1
ATOM 2507 O O . THR A 1 373 ? 6.711 19.227 -21.516 1.00 84.56 373 THR A O 1
ATOM 2510 N N . ASN A 1 374 ? 7.016 18.377 -23.574 1.00 79.00 374 ASN A N 1
ATOM 2511 C CA . ASN A 1 374 ? 5.607 18.219 -23.924 1.00 79.00 374 ASN A CA 1
ATOM 2512 C C . ASN A 1 374 ? 5.371 16.864 -24.605 1.00 79.00 374 ASN A C 1
ATOM 2514 O O . ASN A 1 374 ? 5.886 16.616 -25.695 1.00 79.00 374 ASN A O 1
ATOM 2518 N N . VAL A 1 375 ? 4.537 15.999 -24.032 1.00 78.56 375 VAL A N 1
ATOM 2519 C CA . VAL A 1 375 ? 3.958 14.875 -24.782 1.00 78.56 375 VAL A CA 1
ATOM 2520 C C . VAL A 1 375 ? 2.642 15.345 -25.399 1.00 78.56 375 VAL A C 1
ATOM 2522 O O . VAL A 1 375 ? 1.655 15.593 -24.707 1.00 78.56 375 VAL A O 1
ATOM 2525 N N . LEU A 1 376 ? 2.630 15.509 -26.721 1.00 71.50 376 LEU A N 1
ATOM 2526 C CA . LEU A 1 376 ? 1.470 15.981 -27.468 1.00 71.50 376 LEU A CA 1
ATOM 2527 C C . LEU A 1 376 ? 0.752 14.782 -28.093 1.00 71.50 376 LEU A C 1
ATOM 2529 O O . LEU A 1 376 ? 0.958 14.429 -29.253 1.00 71.50 376 LEU A O 1
ATOM 2533 N N . ALA A 1 377 ? -0.114 14.139 -27.316 1.00 60.31 377 ALA A N 1
ATOM 2534 C CA . ALA A 1 377 ? -1.099 13.238 -27.890 1.00 60.31 377 ALA A CA 1
ATOM 2535 C C . ALA A 1 377 ? -2.244 14.084 -28.469 1.00 60.31 377 ALA A C 1
ATOM 2537 O O . ALA A 1 377 ? -2.960 14.763 -27.730 1.00 60.31 377 ALA A O 1
ATOM 2538 N N . THR A 1 378 ? -2.474 14.025 -29.783 1.00 60.75 378 THR A N 1
ATOM 2539 C CA . THR A 1 378 ? -3.851 14.185 -30.274 1.00 60.75 378 THR A CA 1
ATOM 2540 C C . THR A 1 378 ? -4.666 13.112 -29.545 1.00 60.75 378 THR A C 1
ATOM 2542 O O . THR A 1 378 ? -4.217 11.965 -29.496 1.00 60.75 378 THR A O 1
ATOM 2545 N N . ALA A 1 379 ? -5.759 13.493 -28.878 1.00 54.12 379 ALA A N 1
ATOM 2546 C CA . ALA A 1 379 ? -6.438 12.651 -27.888 1.00 54.12 379 ALA A CA 1
ATOM 2547 C C . ALA A 1 379 ? -6.546 11.173 -28.326 1.00 54.12 379 ALA A C 1
ATOM 2549 O O . ALA A 1 379 ? -7.068 10.882 -29.399 1.00 54.12 379 ALA A O 1
ATOM 2550 N N . GLY A 1 380 ? -6.032 10.255 -27.496 1.00 57.88 380 GLY A N 1
ATOM 2551 C CA . GLY A 1 380 ? -6.144 8.801 -27.690 1.00 57.88 380 GLY A CA 1
ATOM 2552 C C . GLY A 1 380 ? -5.070 8.109 -28.545 1.00 57.88 380 GLY A C 1
ATOM 2553 O O . GLY A 1 380 ? -5.162 6.899 -28.727 1.00 57.88 380 GLY A O 1
ATOM 2554 N N . ASN A 1 381 ? -4.055 8.818 -29.055 1.00 71.00 381 ASN A N 1
ATOM 2555 C CA . ASN A 1 381 ? -3.195 8.250 -30.103 1.00 71.00 381 ASN A CA 1
ATOM 2556 C C . ASN A 1 381 ? -1.824 7.702 -29.666 1.00 71.00 381 ASN A C 1
ATOM 2558 O O . ASN A 1 381 ? -1.309 6.844 -30.377 1.00 71.00 381 ASN A O 1
ATOM 2562 N N . LEU A 1 382 ? -1.241 8.146 -28.541 1.00 82.25 382 LEU A N 1
ATOM 2563 C CA . LEU A 1 382 ? 0.050 7.640 -28.039 1.00 82.25 382 LEU A CA 1
ATOM 2564 C C . LEU A 1 382 ? -0.141 6.783 -26.783 1.00 82.25 382 LEU A C 1
ATOM 2566 O O . LEU A 1 382 ? -0.580 7.299 -25.759 1.00 82.25 382 LEU A O 1
ATOM 2570 N N . THR A 1 383 ? 0.243 5.508 -26.842 1.00 84.19 383 THR A N 1
ATOM 2571 C CA . THR A 1 383 ? 0.300 4.615 -25.671 1.00 84.19 383 THR A CA 1
ATOM 2572 C C . THR A 1 383 ? 1.738 4.506 -25.171 1.00 84.19 383 THR A C 1
ATOM 2574 O O . THR A 1 383 ? 2.621 4.166 -25.951 1.00 84.19 383 THR A O 1
ATOM 2577 N N . ILE A 1 384 ? 1.984 4.752 -23.882 1.00 87.56 384 ILE A N 1
ATOM 2578 C CA . ILE A 1 384 ? 3.275 4.468 -23.233 1.00 87.56 384 ILE A CA 1
ATOM 2579 C C . ILE A 1 384 ? 3.023 3.391 -22.182 1.00 87.56 384 ILE A C 1
ATOM 2581 O O . ILE A 1 384 ? 2.391 3.665 -21.162 1.00 87.56 384 ILE A O 1
ATOM 2585 N N . ALA A 1 385 ? 3.476 2.161 -22.430 1.00 86.38 385 ALA A N 1
ATOM 2586 C CA . ALA A 1 385 ? 3.203 1.060 -21.509 1.00 86.38 385 ALA A CA 1
ATOM 2587 C C . ALA A 1 385 ? 4.056 1.165 -20.233 1.00 86.38 385 ALA A C 1
ATOM 2589 O O . ALA A 1 385 ? 3.523 0.992 -19.133 1.00 86.38 385 ALA A O 1
ATOM 2590 N N . GLY A 1 386 ? 5.345 1.489 -20.363 1.00 88.94 386 GLY A N 1
ATOM 2591 C CA . GLY A 1 386 ? 6.295 1.586 -19.257 1.00 88.94 386 GLY A CA 1
ATOM 2592 C C . GLY A 1 386 ? 7.134 2.865 -19.275 1.00 88.94 386 GLY A C 1
ATOM 2593 O O . GLY A 1 386 ? 7.596 3.291 -20.332 1.00 88.94 386 GLY A O 1
ATOM 2594 N N . ILE A 1 387 ? 7.379 3.448 -18.102 1.00 90.25 387 ILE A N 1
ATOM 2595 C CA . ILE A 1 387 ? 8.366 4.514 -17.880 1.00 90.25 387 ILE A CA 1
ATOM 2596 C C . ILE A 1 387 ? 9.400 3.998 -16.878 1.00 90.25 387 ILE A C 1
ATOM 2598 O O . ILE A 1 387 ? 9.042 3.658 -15.750 1.00 90.25 387 ILE A O 1
ATOM 2602 N N . ASP A 1 388 ? 10.674 3.952 -17.267 1.00 90.38 388 ASP A N 1
ATOM 2603 C CA . ASP A 1 388 ? 11.778 3.529 -16.398 1.00 90.38 388 ASP A CA 1
ATOM 2604 C C . ASP A 1 388 ? 12.831 4.636 -16.258 1.00 90.38 388 ASP A C 1
ATOM 2606 O O . ASP A 1 388 ? 13.529 4.997 -17.206 1.00 90.38 388 ASP A O 1
ATOM 2610 N N . GLN A 1 389 ? 12.954 5.160 -15.043 1.00 88.38 389 GLN A N 1
ATOM 2611 C CA . GLN A 1 389 ? 13.939 6.153 -14.632 1.00 88.38 389 GLN A CA 1
ATOM 2612 C C . GLN A 1 389 ? 14.933 5.595 -13.595 1.00 88.38 389 GLN A C 1
ATOM 2614 O O . GLN A 1 389 ? 15.697 6.345 -12.984 1.00 88.38 389 GLN A O 1
ATOM 2619 N N . SER A 1 390 ? 14.955 4.278 -13.375 1.00 84.38 390 SER A N 1
ATOM 2620 C CA . SER A 1 390 ? 15.739 3.666 -12.294 1.00 84.38 390 SER A CA 1
ATOM 2621 C C . SER A 1 390 ? 17.249 3.847 -12.409 1.00 84.38 390 SER A C 1
ATOM 2623 O O . SER A 1 390 ? 17.939 3.713 -11.404 1.00 84.38 390 SER A O 1
ATOM 2625 N N . ALA A 1 391 ? 17.768 4.174 -13.593 1.00 80.81 391 ALA A N 1
ATOM 2626 C CA . ALA A 1 391 ? 19.192 4.412 -13.821 1.00 80.81 391 ALA A CA 1
ATOM 2627 C C . ALA A 1 391 ? 19.625 5.881 -13.632 1.00 80.81 391 ALA A C 1
ATOM 2629 O O . ALA A 1 391 ? 20.817 6.176 -13.729 1.00 80.81 391 ALA A O 1
ATOM 2630 N N . VAL A 1 392 ? 18.698 6.819 -13.389 1.00 79.00 392 VAL A N 1
ATOM 2631 C CA . VAL A 1 392 ? 19.005 8.261 -13.365 1.00 79.00 392 VAL A CA 1
ATOM 2632 C C . VAL A 1 392 ? 18.830 8.857 -11.981 1.00 79.00 392 VAL A C 1
ATOM 2634 O O . VAL A 1 392 ? 17.719 9.076 -11.507 1.00 79.00 392 VAL A O 1
ATOM 2637 N N . ALA A 1 393 ? 19.951 9.225 -11.371 1.00 78.25 393 ALA A N 1
ATOM 2638 C CA . ALA A 1 393 ? 19.989 9.880 -10.073 1.00 78.25 393 ALA A CA 1
ATOM 2639 C C . ALA A 1 393 ? 19.724 11.403 -10.156 1.00 78.25 393 ALA A C 1
ATOM 2641 O O . ALA A 1 393 ? 20.518 12.195 -9.655 1.00 78.25 393 ALA A O 1
ATOM 2642 N N . ALA A 1 394 ? 18.621 11.825 -10.782 1.00 82.62 394 ALA A N 1
ATOM 2643 C CA . ALA A 1 394 ? 18.182 13.225 -10.800 1.00 82.62 394 ALA A CA 1
ATOM 2644 C C . ALA A 1 394 ? 16.652 13.327 -10.768 1.00 82.62 394 ALA A C 1
ATOM 2646 O O . ALA A 1 394 ? 15.974 12.482 -11.353 1.00 82.62 394 ALA A O 1
ATOM 2647 N N . ASN A 1 395 ? 16.109 14.369 -10.129 1.00 85.56 395 ASN A N 1
ATOM 2648 C CA . ASN A 1 395 ? 14.679 14.678 -10.220 1.00 85.56 395 ASN A CA 1
ATOM 2649 C C . ASN A 1 395 ? 14.309 14.985 -11.674 1.00 85.56 395 ASN A C 1
ATOM 2651 O O . ASN A 1 395 ? 15.046 15.690 -12.372 1.00 85.56 395 ASN A O 1
ATOM 2655 N N . ARG A 1 396 ? 13.182 14.450 -12.138 1.00 86.75 396 ARG A N 1
ATOM 2656 C CA . ARG A 1 396 ? 12.709 14.648 -13.512 1.00 86.75 396 ARG A CA 1
ATOM 2657 C C . ARG A 1 396 ? 11.212 14.851 -13.527 1.00 86.75 396 ARG A C 1
ATOM 2659 O O . ARG A 1 396 ? 10.503 14.171 -12.803 1.00 86.75 396 ARG A O 1
ATOM 2666 N N . THR A 1 397 ? 10.766 15.718 -14.423 1.00 88.06 397 THR A N 1
ATOM 2667 C CA . THR A 1 397 ? 9.352 15.921 -14.717 1.00 88.06 397 THR A CA 1
ATOM 2668 C C . THR A 1 397 ? 9.076 15.400 -16.124 1.00 88.06 397 THR A C 1
ATOM 2670 O O . THR A 1 397 ? 9.792 15.754 -17.065 1.00 88.06 397 THR A O 1
ATOM 2673 N N . ILE A 1 398 ? 8.065 14.544 -16.275 1.00 87.62 398 ILE A N 1
ATOM 2674 C CA . ILE A 1 398 ? 7.527 14.115 -17.571 1.00 87.62 398 ILE A CA 1
ATOM 2675 C C . ILE A 1 398 ? 6.113 14.669 -17.694 1.00 87.62 398 ILE A C 1
ATOM 2677 O O . ILE A 1 398 ? 5.200 14.235 -16.991 1.00 87.62 398 ILE A O 1
ATOM 2681 N N . ALA A 1 399 ? 5.926 15.600 -18.625 1.00 86.38 399 ALA A N 1
ATOM 2682 C CA . ALA A 1 399 ? 4.602 16.089 -18.974 1.00 86.38 399 ALA A CA 1
ATOM 2683 C C . ALA A 1 399 ? 3.939 15.143 -19.981 1.00 86.38 399 ALA A C 1
ATOM 2685 O O . ALA A 1 399 ? 4.236 15.192 -21.173 1.00 86.38 399 ALA A O 1
ATOM 2686 N N . LEU A 1 400 ? 3.017 14.304 -19.509 1.00 85.12 400 LEU A N 1
ATOM 2687 C CA . LEU A 1 400 ? 2.211 13.371 -20.309 1.00 85.12 400 LEU A CA 1
ATOM 2688 C C . LEU A 1 400 ? 1.149 14.087 -21.166 1.00 85.12 400 LEU A C 1
ATOM 2690 O O . LEU A 1 400 ? 0.519 13.469 -22.024 1.00 85.12 400 LEU A O 1
ATOM 2694 N N . GLY A 1 401 ? 0.932 15.387 -20.934 1.00 83.44 401 GLY A N 1
ATOM 2695 C CA . GLY A 1 401 ? 0.008 16.221 -21.701 1.00 83.44 401 GLY A CA 1
ATOM 2696 C C . GLY A 1 401 ? -1.413 15.652 -21.728 1.00 83.44 401 GLY A C 1
ATOM 2697 O O . GLY A 1 401 ? -1.986 15.344 -20.682 1.00 83.44 401 GLY A O 1
ATOM 2698 N N . ASN A 1 402 ? -1.978 15.502 -22.930 1.00 80.75 402 ASN A N 1
ATOM 2699 C CA . ASN A 1 402 ? -3.355 15.038 -23.153 1.00 80.75 402 ASN A CA 1
ATOM 2700 C C . ASN A 1 402 ? -3.495 13.505 -23.276 1.00 80.75 402 ASN A C 1
ATOM 2702 O O . ASN A 1 402 ? -4.453 13.016 -23.881 1.00 80.75 402 ASN A O 1
ATOM 2706 N N . MET A 1 403 ? -2.546 12.724 -22.755 1.00 83.25 403 MET A N 1
ATOM 2707 C CA . MET A 1 403 ? -2.663 11.263 -22.737 1.00 83.25 403 MET A CA 1
ATOM 2708 C C . MET A 1 403 ? -3.837 10.802 -21.857 1.00 83.25 403 MET A C 1
ATOM 2710 O O . MET A 1 403 ? -3.959 11.209 -20.706 1.00 83.25 403 MET A O 1
ATOM 2714 N N . THR A 1 404 ? -4.680 9.918 -22.396 1.00 80.81 404 THR A N 1
ATOM 2715 C CA . THR A 1 404 ? -5.829 9.313 -21.689 1.00 80.81 404 THR A CA 1
ATOM 2716 C C . THR A 1 404 ? -5.660 7.810 -21.442 1.00 80.81 404 THR A C 1
ATOM 2718 O O . THR A 1 404 ? -6.345 7.232 -20.598 1.00 80.81 404 THR A O 1
ATOM 2721 N N . THR A 1 405 ? -4.741 7.159 -22.161 1.00 81.25 405 THR A N 1
ATOM 2722 C CA . THR A 1 405 ? -4.459 5.718 -22.066 1.00 81.25 405 THR A CA 1
ATOM 2723 C C . THR A 1 405 ? -3.729 5.364 -20.775 1.00 81.25 405 THR A C 1
ATOM 2725 O O . THR A 1 405 ? -2.933 6.153 -20.282 1.00 81.25 405 THR A O 1
ATOM 2728 N N . ALA A 1 406 ? -3.936 4.155 -20.258 1.00 79.06 406 ALA A N 1
ATOM 2729 C CA . ALA A 1 406 ? -3.249 3.672 -19.064 1.00 79.06 406 ALA A CA 1
ATOM 2730 C C . ALA A 1 406 ? -1.716 3.604 -19.227 1.00 79.06 406 ALA A C 1
ATOM 2732 O O . ALA A 1 406 ? -1.222 3.197 -20.277 1.00 79.06 406 ALA A O 1
ATOM 2733 N N . ILE A 1 407 ? -0.983 3.914 -18.151 1.00 85.44 407 ILE A N 1
ATOM 2734 C CA . ILE A 1 407 ? 0.445 3.595 -18.001 1.00 85.44 407 ILE A CA 1
ATOM 2735 C C . ILE A 1 407 ? 0.549 2.368 -17.096 1.00 85.44 407 ILE A C 1
ATOM 2737 O O . ILE A 1 407 ? 0.186 2.411 -15.916 1.00 85.44 407 ILE A O 1
ATOM 2741 N N . SER A 1 408 ? 1.018 1.258 -17.661 1.00 85.88 408 SER A N 1
ATOM 2742 C CA . SER A 1 408 ? 1.027 -0.045 -16.987 1.00 85.88 408 SER A CA 1
ATOM 2743 C C . SER A 1 408 ? 2.184 -0.235 -16.005 1.00 85.88 408 SER A C 1
ATOM 2745 O O . SER A 1 408 ? 2.088 -1.091 -15.131 1.00 85.88 408 SER A O 1
ATOM 2747 N N . SER A 1 409 ? 3.257 0.554 -16.114 1.00 89.56 409 SER A N 1
ATOM 2748 C CA . SER A 1 409 ? 4.402 0.478 -15.203 1.00 89.56 409 SER A CA 1
ATOM 2749 C C . SER A 1 409 ? 5.170 1.797 -15.141 1.00 89.56 409 SER A C 1
ATOM 2751 O O . SER A 1 409 ? 5.640 2.295 -16.160 1.00 89.56 409 SER A O 1
ATOM 2753 N N . VAL A 1 410 ? 5.376 2.334 -13.942 1.00 90.19 410 VAL A N 1
ATOM 2754 C CA . VAL A 1 410 ? 6.260 3.478 -13.683 1.00 90.19 410 VAL A CA 1
ATOM 2755 C C . VAL A 1 410 ? 7.291 3.085 -12.637 1.00 90.19 410 VAL A C 1
ATOM 2757 O O . VAL A 1 410 ? 6.949 2.691 -11.521 1.00 90.19 410 VAL A O 1
ATOM 2760 N N . LYS A 1 411 ? 8.564 3.223 -12.994 1.00 90.31 411 LYS A N 1
ATOM 2761 C CA . LYS A 1 411 ? 9.705 2.938 -12.132 1.00 90.31 411 LYS A CA 1
ATOM 2762 C C . LYS A 1 411 ? 10.560 4.194 -11.979 1.00 90.31 411 LYS A C 1
ATOM 2764 O O . LYS A 1 411 ? 11.301 4.557 -12.887 1.00 90.31 411 LYS A O 1
ATOM 2769 N N . GLY A 1 412 ? 10.448 4.855 -10.832 1.00 87.88 412 GLY A N 1
ATOM 2770 C CA . GLY A 1 412 ? 11.300 5.984 -10.458 1.00 87.88 412 GLY A CA 1
ATOM 2771 C C . GLY A 1 412 ? 12.691 5.544 -9.988 1.00 87.88 412 GLY A C 1
ATOM 2772 O O . GLY A 1 412 ? 12.990 4.352 -9.856 1.00 87.88 412 GLY A O 1
ATOM 2773 N N . HIS A 1 413 ? 13.541 6.519 -9.678 1.00 89.19 413 HIS A N 1
ATOM 2774 C CA . HIS A 1 413 ? 14.808 6.277 -8.987 1.00 89.19 413 HIS A CA 1
ATOM 2775 C C . HIS A 1 413 ? 14.584 6.111 -7.471 1.00 89.19 413 HIS A C 1
ATOM 2777 O O . HIS A 1 413 ? 13.610 6.614 -6.921 1.00 89.19 413 HIS A O 1
ATOM 2783 N N . SER A 1 414 ? 15.481 5.426 -6.756 1.00 82.44 414 SER A N 1
ATOM 2784 C CA . SER A 1 414 ? 15.339 5.195 -5.303 1.00 82.44 414 SER A CA 1
ATOM 2785 C C . SER A 1 414 ? 15.502 6.460 -4.451 1.00 82.44 414 SER A C 1
ATOM 2787 O O . SER A 1 414 ? 14.912 6.563 -3.380 1.00 82.44 414 SER A O 1
ATOM 2789 N N . THR A 1 415 ? 16.306 7.416 -4.918 1.00 83.00 415 THR A N 1
ATOM 2790 C CA . THR A 1 415 ? 16.640 8.658 -4.192 1.00 83.00 415 THR A CA 1
ATOM 2791 C C . THR A 1 415 ? 16.094 9.941 -4.818 1.00 83.00 415 THR A C 1
ATOM 2793 O O . THR A 1 415 ? 16.169 10.988 -4.185 1.00 83.00 415 THR A O 1
ATOM 2796 N N . ASN A 1 416 ? 15.581 9.886 -6.048 1.00 86.12 416 ASN A N 1
ATOM 2797 C CA . ASN A 1 416 ? 15.136 11.065 -6.791 1.00 86.12 416 ASN A CA 1
ATOM 2798 C C . ASN A 1 416 ? 13.705 10.871 -7.269 1.00 86.12 416 ASN A C 1
ATOM 2800 O O . ASN A 1 416 ? 13.315 9.754 -7.603 1.00 86.12 416 ASN A O 1
ATOM 2804 N N . THR A 1 417 ? 12.951 11.962 -7.309 1.00 86.81 417 THR A N 1
ATOM 2805 C CA . THR A 1 417 ? 11.530 11.959 -7.643 1.00 86.81 417 THR A CA 1
ATOM 2806 C C . THR A 1 417 ? 11.317 12.086 -9.149 1.00 86.81 417 THR A C 1
ATOM 2808 O O . THR A 1 417 ? 11.819 13.019 -9.783 1.00 86.81 417 THR A O 1
ATOM 2811 N N . LEU A 1 418 ? 10.538 11.155 -9.700 1.00 88.62 418 LEU A N 1
ATOM 2812 C CA . LEU A 1 418 ? 9.924 11.263 -11.018 1.00 88.62 418 LEU A CA 1
ATOM 2813 C C . LEU A 1 418 ? 8.552 11.927 -10.884 1.00 88.62 418 LEU A C 1
ATOM 2815 O O . LEU A 1 418 ? 7.605 11.285 -10.445 1.00 88.62 418 LEU A O 1
ATOM 2819 N N . GLU A 1 419 ? 8.432 13.186 -11.268 1.00 91.44 419 GLU A N 1
ATOM 2820 C CA . GLU A 1 419 ? 7.160 13.898 -11.340 1.00 91.44 419 GLU A CA 1
ATOM 2821 C C . GLU A 1 419 ? 6.459 13.600 -12.674 1.00 91.44 419 GLU A C 1
ATOM 2823 O O . GLU A 1 419 ? 7.038 13.770 -13.752 1.00 91.44 419 GLU A O 1
ATOM 2828 N N . LEU A 1 420 ? 5.205 13.155 -12.618 1.00 90.12 420 LEU A N 1
ATOM 2829 C CA . LEU A 1 420 ? 4.349 12.945 -13.784 1.00 90.12 420 LEU A CA 1
ATOM 2830 C C . LEU A 1 420 ? 3.222 13.976 -13.788 1.00 90.12 420 LEU A C 1
ATOM 2832 O O . LEU A 1 420 ? 2.383 13.978 -12.889 1.00 90.12 420 LEU A O 1
ATOM 2836 N N . THR A 1 421 ? 3.154 14.798 -14.835 1.00 88.69 421 THR A N 1
ATOM 2837 C CA . THR A 1 421 ? 2.096 15.810 -14.988 1.00 88.69 421 THR A CA 1
ATOM 2838 C C . THR A 1 421 ? 1.186 15.454 -16.168 1.00 88.69 421 THR A C 1
ATOM 2840 O O . THR A 1 421 ? 1.661 14.972 -17.198 1.00 88.69 421 THR A O 1
ATOM 2843 N N . SER A 1 422 ? -0.131 15.658 -16.053 1.00 87.25 422 SER A N 1
ATOM 2844 C CA . SER A 1 422 ? -1.067 15.496 -17.181 1.00 87.25 422 SER A CA 1
ATOM 2845 C C . SER A 1 422 ? -2.135 16.584 -17.186 1.00 87.25 422 SER A C 1
ATOM 2847 O O . SER A 1 422 ? -2.598 17.037 -16.143 1.00 87.25 422 SER A O 1
ATOM 2849 N N . THR A 1 423 ? -2.560 16.988 -18.381 1.00 84.44 423 THR A N 1
ATOM 2850 C CA . THR A 1 423 ? -3.697 17.900 -18.593 1.00 84.44 423 THR A CA 1
ATOM 2851 C C . THR A 1 423 ? -5.000 17.152 -18.878 1.00 84.44 423 THR A C 1
ATOM 2853 O O . THR A 1 423 ? -6.068 17.759 -18.844 1.00 84.44 423 THR A O 1
ATOM 2856 N N . ALA A 1 424 ? -4.938 15.838 -19.125 1.00 82.06 424 ALA A N 1
ATOM 2857 C CA . ALA A 1 424 ? -6.095 14.965 -19.325 1.00 82.06 424 ALA A CA 1
ATOM 2858 C C . ALA A 1 424 ? -6.195 13.868 -18.252 1.00 82.06 424 ALA A C 1
ATOM 2860 O O . ALA A 1 424 ? -5.196 13.498 -17.631 1.00 82.06 424 ALA A O 1
ATOM 2861 N N . ALA A 1 425 ? -7.417 13.349 -18.073 1.00 81.81 425 ALA A N 1
ATOM 2862 C CA . ALA A 1 425 ? -7.731 12.247 -17.171 1.00 81.81 425 ALA A CA 1
ATOM 2863 C C . ALA A 1 425 ? -7.121 10.923 -17.673 1.00 81.81 425 ALA A C 1
ATOM 2865 O O . ALA A 1 425 ? -7.618 10.323 -18.627 1.00 81.81 425 ALA A O 1
ATOM 2866 N N . LEU A 1 426 ? -6.056 10.460 -17.024 1.00 81.88 426 LEU A N 1
ATOM 2867 C CA . LEU A 1 426 ? -5.441 9.162 -17.271 1.00 81.88 426 LEU A CA 1
ATOM 2868 C C . LEU A 1 426 ? -6.335 8.044 -16.716 1.00 81.88 426 LEU A C 1
ATOM 2870 O O . LEU A 1 426 ? -6.733 8.097 -15.548 1.00 81.88 426 LEU A O 1
ATOM 2874 N N . ALA A 1 427 ? -6.609 7.012 -17.519 1.00 79.12 427 ALA A N 1
ATOM 2875 C CA . ALA A 1 427 ? -7.438 5.882 -17.091 1.00 79.12 427 ALA A CA 1
ATOM 2876 C C . ALA A 1 427 ? -6.853 5.150 -15.867 1.00 79.12 427 ALA A C 1
ATOM 2878 O O . ALA A 1 427 ? -7.571 4.886 -14.901 1.00 79.12 427 ALA A O 1
ATOM 2879 N N . SER A 1 428 ? -5.545 4.857 -15.892 1.00 83.94 428 SER A N 1
ATOM 2880 C CA . SER A 1 428 ? -4.810 4.312 -14.746 1.00 83.94 428 SER A CA 1
ATOM 2881 C C . SER A 1 428 ? -3.300 4.557 -14.831 1.00 83.94 428 SER A C 1
ATOM 2883 O O . SER A 1 428 ? -2.736 4.519 -15.923 1.00 83.94 428 SER A O 1
ATOM 2885 N N . CYS A 1 429 ? -2.632 4.710 -13.687 1.00 85.00 429 CYS A N 1
ATOM 2886 C CA . CYS A 1 429 ? -1.169 4.687 -13.560 1.00 85.00 429 CYS A CA 1
ATOM 2887 C C . CYS A 1 429 ? -0.769 3.621 -12.535 1.00 85.00 429 CYS A C 1
ATOM 2889 O O . CYS A 1 429 ? -1.332 3.619 -11.440 1.00 85.00 429 CYS A O 1
ATOM 2891 N N . THR A 1 430 ? 0.170 2.732 -12.878 1.00 87.12 430 THR A N 1
ATOM 2892 C CA . THR A 1 430 ? 0.700 1.718 -11.947 1.00 87.12 430 THR A CA 1
ATOM 2893 C C . THR A 1 430 ? 2.160 1.999 -11.613 1.00 87.12 430 THR A C 1
ATOM 2895 O O . THR A 1 430 ? 3.030 1.878 -12.472 1.00 87.12 430 THR A O 1
ATOM 2898 N N . ILE A 1 431 ? 2.443 2.342 -10.356 1.00 88.50 431 ILE A N 1
ATOM 2899 C CA . ILE A 1 431 ? 3.808 2.589 -9.868 1.00 88.50 431 ILE A CA 1
ATOM 2900 C C . ILE A 1 431 ? 4.393 1.285 -9.324 1.00 88.50 431 ILE A C 1
ATOM 2902 O O . ILE A 1 431 ? 3.814 0.678 -8.422 1.00 88.50 431 ILE A O 1
ATOM 2906 N N . THR A 1 432 ? 5.536 0.858 -9.860 1.00 89.06 432 THR A N 1
ATOM 2907 C CA . THR A 1 432 ? 6.156 -0.435 -9.531 1.00 89.06 432 THR A CA 1
ATOM 2908 C C . THR A 1 432 ? 7.392 -0.320 -8.641 1.00 89.06 432 THR A C 1
ATOM 2910 O O . THR A 1 432 ? 7.736 -1.288 -7.963 1.00 89.06 432 THR A O 1
ATOM 2913 N N . ALA A 1 433 ? 8.093 0.819 -8.653 1.00 87.88 433 ALA A N 1
ATOM 2914 C CA . ALA A 1 433 ? 9.315 1.037 -7.872 1.00 87.88 433 ALA A CA 1
ATOM 2915 C C . ALA A 1 433 ? 9.745 2.519 -7.852 1.00 87.88 433 ALA A C 1
ATOM 2917 O O . ALA A 1 433 ? 9.365 3.287 -8.736 1.00 87.88 433 ALA A O 1
ATOM 2918 N N . GLY A 1 434 ? 10.604 2.895 -6.894 1.00 89.69 434 GLY A N 1
ATOM 2919 C CA . GLY A 1 434 ? 11.261 4.211 -6.836 1.00 89.69 434 GLY A CA 1
ATOM 2920 C C . GLY A 1 434 ? 10.406 5.330 -6.233 1.00 89.69 434 GLY A C 1
ATOM 2921 O O . GLY A 1 434 ? 9.360 5.069 -5.649 1.00 89.69 434 GLY A O 1
ATOM 2922 N N . SER A 1 435 ? 10.867 6.577 -6.332 1.00 89.06 435 SER A N 1
ATOM 2923 C CA . SER A 1 435 ? 10.133 7.771 -5.895 1.00 89.06 435 SER A CA 1
ATOM 2924 C C . SER A 1 435 ? 9.413 8.407 -7.082 1.00 89.06 435 SER A C 1
ATOM 2926 O O . SER A 1 435 ? 10.055 8.813 -8.051 1.00 89.06 435 SER A O 1
ATOM 2928 N N . VAL A 1 436 ? 8.086 8.481 -7.019 1.00 89.06 436 VAL A N 1
ATOM 2929 C CA . VAL A 1 436 ? 7.218 9.025 -8.070 1.00 89.06 436 VAL A CA 1
ATOM 2930 C C . VAL A 1 436 ? 6.250 10.033 -7.453 1.00 89.06 436 VAL A C 1
ATOM 2932 O O . VAL A 1 436 ? 5.629 9.763 -6.429 1.00 89.06 436 VAL A O 1
ATOM 2935 N N . ASP A 1 437 ? 6.123 11.194 -8.078 1.00 91.62 437 ASP A N 1
ATOM 2936 C CA . ASP A 1 437 ? 5.175 12.245 -7.722 1.00 91.62 437 ASP A CA 1
ATOM 2937 C C . ASP A 1 437 ? 4.082 12.318 -8.793 1.00 91.62 437 ASP A C 1
ATOM 2939 O O . ASP A 1 437 ? 4.364 12.443 -9.987 1.00 91.62 437 ASP A O 1
ATOM 2943 N N . VAL A 1 438 ? 2.834 12.157 -8.360 1.00 89.25 438 VAL A N 1
ATOM 2944 C CA . VAL A 1 438 ? 1.629 12.167 -9.197 1.00 89.25 438 VAL A CA 1
ATOM 2945 C C . VAL A 1 438 ? 0.637 13.247 -8.748 1.00 89.25 438 VAL A C 1
ATOM 2947 O O . VAL A 1 438 ? -0.541 13.190 -9.113 1.00 89.25 438 VAL A O 1
ATOM 2950 N N . ASP A 1 439 ? 1.081 14.246 -7.981 1.00 86.81 439 ASP A N 1
ATOM 2951 C CA . ASP A 1 439 ? 0.233 15.324 -7.443 1.00 86.81 439 ASP A CA 1
ATOM 2952 C C . ASP A 1 439 ? -0.485 16.092 -8.553 1.00 86.81 439 ASP A C 1
ATOM 2954 O O . ASP A 1 439 ? -1.680 16.401 -8.477 1.00 86.81 439 ASP A O 1
ATOM 2958 N N . THR A 1 440 ? 0.237 16.354 -9.635 1.00 86.25 440 THR A N 1
ATOM 2959 C CA . THR A 1 440 ? -0.257 17.091 -10.799 1.00 86.25 440 THR A CA 1
ATOM 2960 C C . THR A 1 440 ? -0.927 16.187 -11.835 1.00 86.25 440 THR A C 1
ATOM 2962 O O . THR A 1 440 ? -1.407 16.677 -12.857 1.00 86.25 440 THR A O 1
ATOM 2965 N N . LEU A 1 441 ? -1.028 14.877 -11.579 1.00 85.62 441 LEU A N 1
ATOM 2966 C CA . LEU A 1 441 ? -1.681 13.940 -12.485 1.00 85.62 441 LEU A CA 1
ATOM 2967 C C . LEU A 1 441 ? -3.203 14.007 -12.322 1.00 85.62 441 LEU A C 1
ATOM 2969 O O . LEU A 1 441 ? -3.760 13.801 -11.238 1.00 85.62 441 LEU A O 1
ATOM 2973 N N . LEU A 1 442 ? -3.919 14.270 -13.409 1.00 81.88 442 LEU A N 1
ATOM 2974 C CA . LEU A 1 442 ? -5.363 14.068 -13.459 1.00 81.88 442 LEU A CA 1
ATOM 2975 C C . LEU A 1 442 ? -5.584 12.595 -13.813 1.00 81.88 442 LEU A C 1
ATOM 2977 O O . LEU A 1 442 ? -5.478 12.234 -14.972 1.00 81.88 442 LEU A O 1
ATOM 2981 N N . ALA A 1 443 ? -5.833 11.714 -12.846 1.00 75.75 443 ALA A N 1
ATOM 2982 C CA . ALA A 1 443 ? -6.100 10.295 -13.106 1.00 75.75 443 ALA A CA 1
ATOM 2983 C C . ALA A 1 443 ? -7.386 9.847 -12.408 1.00 75.75 443 ALA A C 1
ATOM 2985 O O . ALA A 1 443 ? -7.651 10.258 -11.278 1.00 75.75 443 ALA A O 1
ATOM 2986 N N . THR A 1 444 ? -8.179 8.999 -13.069 1.00 70.94 444 THR A N 1
ATOM 2987 C CA . THR A 1 444 ? -9.408 8.421 -12.490 1.00 70.94 444 THR A CA 1
ATOM 2988 C C . THR A 1 444 ? -9.120 7.260 -11.542 1.00 70.94 444 THR A C 1
ATOM 2990 O O . THR A 1 444 ? -9.918 6.981 -10.650 1.00 70.94 444 THR A O 1
ATOM 2993 N N . ALA A 1 445 ? -7.985 6.583 -11.729 1.00 75.56 445 ALA A N 1
ATOM 2994 C CA . ALA A 1 445 ? -7.502 5.525 -10.854 1.00 75.56 445 ALA A CA 1
ATOM 2995 C C . ALA A 1 445 ? -5.972 5.583 -10.736 1.00 75.56 445 ALA A C 1
ATOM 2997 O O . ALA A 1 445 ? -5.257 5.564 -11.737 1.00 75.56 445 ALA A O 1
ATOM 2998 N N . LEU A 1 446 ? -5.457 5.622 -9.510 1.00 82.75 446 LEU A N 1
ATOM 2999 C CA . LEU A 1 446 ? -4.027 5.509 -9.225 1.00 82.75 446 LEU A CA 1
ATOM 3000 C C . LEU A 1 446 ? -3.774 4.206 -8.475 1.00 82.75 446 LEU A C 1
ATOM 3002 O O . LEU A 1 446 ? -4.366 3.975 -7.418 1.00 82.75 446 LEU A O 1
ATOM 3006 N N . ASN A 1 447 ? -2.900 3.364 -9.019 1.00 85.75 447 ASN A N 1
ATOM 3007 C CA . ASN A 1 447 ? -2.534 2.082 -8.434 1.00 85.75 447 ASN A CA 1
ATOM 3008 C C . ASN A 1 447 ? -1.037 2.065 -8.097 1.00 85.75 447 ASN A C 1
ATOM 3010 O O . ASN A 1 447 ? -0.192 2.542 -8.855 1.00 85.75 447 ASN A O 1
ATOM 3014 N N . VAL A 1 448 ? -0.691 1.467 -6.964 1.00 83.56 448 VAL A N 1
ATOM 3015 C CA . VAL A 1 448 ? 0.686 1.226 -6.531 1.00 83.56 448 VAL A CA 1
ATOM 3016 C C . VAL A 1 448 ? 0.856 -0.282 -6.384 1.00 83.56 448 VAL A C 1
ATOM 3018 O O . VAL A 1 448 ? 0.216 -0.912 -5.543 1.00 83.56 448 VAL A O 1
ATOM 3021 N N . SER A 1 449 ? 1.698 -0.872 -7.226 1.00 88.88 449 SER A N 1
ATOM 3022 C CA . SER A 1 449 ? 2.025 -2.302 -7.224 1.00 88.88 449 SER A CA 1
ATOM 3023 C C . SER A 1 449 ? 3.533 -2.458 -7.067 1.00 88.88 449 SER A C 1
ATOM 3025 O O . SER A 1 449 ? 4.248 -2.806 -8.007 1.00 88.88 449 SER A O 1
ATOM 3027 N N . ALA A 1 450 ? 4.019 -2.131 -5.875 1.00 80.75 450 ALA A N 1
ATOM 3028 C CA . ALA A 1 450 ? 5.432 -2.003 -5.575 1.00 80.75 450 ALA A CA 1
ATOM 3029 C C . ALA A 1 450 ? 6.126 -3.376 -5.499 1.00 80.75 450 ALA A C 1
ATOM 3031 O O . ALA A 1 450 ? 5.793 -4.213 -4.663 1.00 80.75 450 ALA A O 1
ATOM 3032 N N . VAL A 1 451 ? 7.143 -3.602 -6.333 1.00 81.81 451 VAL A N 1
ATOM 3033 C CA . VAL A 1 451 ? 8.037 -4.777 -6.235 1.00 81.81 451 VAL A CA 1
ATOM 3034 C C . VAL A 1 451 ? 9.321 -4.476 -5.452 1.00 81.81 451 VAL A C 1
ATOM 3036 O O . VAL A 1 451 ? 10.060 -5.386 -5.089 1.00 81.81 451 VAL A O 1
ATOM 3039 N N . SER A 1 452 ? 9.585 -3.199 -5.158 1.00 85.00 452 SER A N 1
ATOM 3040 C CA . SER A 1 452 ? 10.677 -2.717 -4.300 1.00 85.00 452 SER A CA 1
ATOM 3041 C C . SER A 1 452 ? 10.197 -1.565 -3.411 1.00 85.00 452 SER A C 1
ATOM 3043 O O . SER A 1 452 ? 9.038 -1.156 -3.498 1.00 85.00 452 SER A O 1
ATOM 3045 N N . SER A 1 453 ? 11.064 -1.009 -2.558 1.00 85.06 453 SER A N 1
ATOM 3046 C CA . SER A 1 453 ? 10.733 0.214 -1.814 1.00 85.06 453 SER A CA 1
ATOM 3047 C C . SER A 1 453 ? 10.309 1.330 -2.774 1.00 85.06 453 SER A C 1
ATOM 3049 O O . SER A 1 453 ? 10.982 1.566 -3.784 1.00 85.06 453 SER A O 1
ATOM 3051 N N . THR A 1 454 ? 9.179 1.969 -2.480 1.00 88.44 454 THR A N 1
ATOM 3052 C CA . THR A 1 454 ? 8.513 2.934 -3.363 1.00 88.44 454 THR A CA 1
ATOM 3053 C C . THR A 1 454 ? 8.030 4.129 -2.549 1.00 88.44 454 THR A C 1
ATOM 3055 O O . THR A 1 454 ? 7.470 3.962 -1.469 1.00 88.44 454 THR A O 1
ATOM 3058 N N . LYS A 1 455 ? 8.229 5.341 -3.060 1.00 89.44 455 LYS A N 1
ATOM 3059 C CA . LYS A 1 455 ? 7.665 6.571 -2.500 1.00 89.44 455 LYS A CA 1
ATOM 3060 C C . LYS A 1 455 ? 6.695 7.161 -3.513 1.00 89.44 455 LYS A C 1
ATOM 3062 O O . LYS A 1 455 ? 7.051 7.312 -4.675 1.00 89.44 455 LYS A O 1
ATOM 3067 N N . VAL A 1 456 ? 5.484 7.467 -3.074 1.00 88.06 456 VAL A N 1
ATOM 3068 C CA . VAL A 1 456 ? 4.413 8.021 -3.896 1.00 88.06 456 VAL A CA 1
ATOM 3069 C C . VAL A 1 456 ? 3.924 9.313 -3.255 1.00 88.06 456 VAL A C 1
ATOM 3071 O O . VAL A 1 456 ? 3.356 9.309 -2.162 1.00 88.06 456 VAL A O 1
ATOM 3074 N N . VAL A 1 457 ? 4.145 10.428 -3.939 1.00 87.62 457 VAL A N 1
ATOM 3075 C CA . VAL A 1 457 ? 3.560 11.724 -3.575 1.00 87.62 457 VAL A CA 1
ATOM 3076 C C . VAL A 1 457 ? 2.261 11.846 -4.374 1.00 87.62 457 VAL A C 1
ATOM 3078 O O . VAL A 1 457 ? 2.289 11.711 -5.595 1.00 87.62 457 VAL A O 1
ATOM 3081 N N . ALA A 1 458 ? 1.119 11.909 -3.682 1.00 86.12 458 ALA A N 1
ATOM 3082 C CA . ALA A 1 458 ? -0.215 11.871 -4.293 1.00 86.12 458 ALA A CA 1
ATOM 3083 C C . ALA A 1 458 ? -1.194 12.845 -3.606 1.00 86.12 458 ALA A C 1
ATOM 3085 O O . ALA A 1 458 ? -2.358 12.517 -3.360 1.00 86.12 458 ALA A O 1
ATOM 3086 N N . THR A 1 459 ? -0.722 14.041 -3.270 1.00 85.00 459 THR A N 1
ATOM 3087 C CA . THR A 1 459 ? -1.456 15.117 -2.610 1.00 85.00 459 THR A CA 1
ATOM 3088 C C . THR A 1 459 ? -2.802 15.376 -3.279 1.00 85.00 459 THR A C 1
ATOM 3090 O O . THR A 1 459 ? -2.897 15.702 -4.462 1.00 85.00 459 THR A O 1
ATOM 3093 N N . GLY A 1 460 ? -3.884 15.241 -2.510 1.00 81.88 460 GLY A N 1
ATOM 3094 C CA . GLY A 1 460 ? -5.238 15.487 -3.008 1.00 81.88 460 GLY A CA 1
ATOM 3095 C C . GLY A 1 460 ? -5.848 14.337 -3.823 1.00 81.88 460 GLY A C 1
ATOM 3096 O O . GLY A 1 460 ? -6.981 14.474 -4.286 1.00 81.88 460 GLY A O 1
ATOM 3097 N N . LYS A 1 461 ? -5.148 13.209 -4.011 1.00 83.75 461 LYS A N 1
ATOM 3098 C CA . LYS A 1 461 ? -5.588 12.101 -4.880 1.00 83.75 461 LYS A CA 1
ATOM 3099 C C . LYS A 1 461 ? -6.003 10.858 -4.100 1.00 83.75 461 LYS A C 1
ATOM 3101 O O . LYS A 1 461 ? -5.480 10.586 -3.024 1.00 83.75 461 LYS A O 1
ATOM 3106 N N . ALA A 1 462 ? -6.915 10.079 -4.678 1.00 85.06 462 ALA A N 1
ATOM 3107 C CA . ALA A 1 462 ? -7.278 8.763 -4.167 1.00 85.06 462 ALA A CA 1
ATOM 3108 C C . ALA A 1 462 ? -6.395 7.676 -4.806 1.00 85.06 462 ALA A C 1
ATOM 3110 O O . ALA A 1 462 ? -6.249 7.630 -6.029 1.00 85.06 462 ALA A O 1
ATOM 3111 N N . LEU A 1 463 ? -5.822 6.798 -3.982 1.00 86.50 463 LEU A N 1
ATOM 3112 C CA . LEU A 1 463 ? -5.100 5.598 -4.406 1.00 86.50 463 LEU A CA 1
ATOM 3113 C C . LEU A 1 463 ? -6.038 4.390 -4.288 1.00 86.50 463 LEU A C 1
ATOM 3115 O O . LEU A 1 463 ? -6.389 3.967 -3.184 1.00 86.50 463 LEU A O 1
ATOM 3119 N N . ASN A 1 464 ? -6.451 3.840 -5.430 1.00 86.25 464 ASN A N 1
ATOM 3120 C CA . ASN A 1 464 ? -7.491 2.808 -5.515 1.00 86.25 464 ASN A CA 1
ATOM 3121 C C . ASN A 1 464 ? -6.986 1.422 -5.106 1.00 86.25 464 ASN A C 1
ATOM 3123 O O . ASN A 1 464 ? -7.766 0.587 -4.657 1.00 86.25 464 ASN A O 1
ATOM 3127 N N . SER A 1 465 ? -5.693 1.164 -5.286 1.00 88.12 465 SER A N 1
ATOM 3128 C CA . SER A 1 465 ? -5.065 -0.084 -4.870 1.00 88.12 465 SER A CA 1
ATOM 3129 C C . SER A 1 465 ? -3.594 0.143 -4.569 1.00 88.12 465 SER A C 1
ATOM 3131 O O . SER A 1 465 ? -2.837 0.563 -5.439 1.00 88.12 465 SER A O 1
ATOM 3133 N N . VAL A 1 466 ? -3.181 -0.179 -3.350 1.00 86.69 466 VAL A N 1
ATOM 3134 C CA . VAL A 1 466 ? -1.791 -0.213 -2.898 1.00 86.69 466 VAL A CA 1
ATOM 3135 C C . VAL A 1 466 ? -1.451 -1.652 -2.515 1.00 86.69 466 VAL A C 1
ATOM 3137 O O . VAL A 1 466 ? -2.163 -2.292 -1.741 1.00 86.69 466 VAL A O 1
ATOM 3140 N N . SER A 1 467 ? -0.381 -2.185 -3.092 1.00 86.62 467 SER A N 1
ATOM 3141 C CA . SER A 1 467 ? 0.084 -3.558 -2.885 1.00 86.62 467 SER A CA 1
ATOM 3142 C C . SER A 1 467 ? 1.592 -3.649 -3.106 1.00 86.62 467 SER A C 1
ATOM 3144 O O . SER A 1 467 ? 2.135 -2.883 -3.903 1.00 86.62 467 SER A O 1
ATOM 3146 N N . GLY A 1 468 ? 2.263 -4.576 -2.418 1.00 80.75 468 GLY A N 1
ATOM 3147 C CA . GLY A 1 468 ? 3.693 -4.824 -2.599 1.00 80.75 468 GLY A CA 1
ATOM 3148 C C . GLY A 1 468 ? 4.392 -5.184 -1.295 1.00 80.75 468 GLY A C 1
ATOM 3149 O O . GLY A 1 468 ? 4.260 -4.463 -0.313 1.00 80.75 468 GLY A O 1
ATOM 3150 N N . ALA A 1 469 ? 5.168 -6.272 -1.275 1.00 74.50 469 ALA A N 1
ATOM 3151 C CA . ALA A 1 469 ? 5.807 -6.818 -0.068 1.00 74.50 469 ALA A CA 1
ATOM 3152 C C . ALA A 1 469 ? 7.022 -5.997 0.432 1.00 74.50 469 ALA A C 1
ATOM 3154 O O . ALA A 1 469 ? 8.045 -6.547 0.842 1.00 74.50 469 ALA A O 1
ATOM 3155 N N . THR A 1 470 ? 6.949 -4.669 0.373 1.00 87.12 470 THR A N 1
ATOM 3156 C CA . THR A 1 470 ? 8.064 -3.734 0.585 1.00 87.12 470 THR A CA 1
ATOM 3157 C C . THR A 1 470 ? 7.612 -2.513 1.398 1.00 87.12 470 THR A C 1
ATOM 3159 O O . THR A 1 470 ? 6.520 -2.498 1.974 1.00 87.12 470 THR A O 1
ATOM 3162 N N . THR A 1 471 ? 8.481 -1.501 1.497 1.00 86.06 471 THR A N 1
ATOM 3163 C CA . THR A 1 471 ? 8.158 -0.197 2.089 1.00 86.06 471 THR A CA 1
ATOM 3164 C C . THR A 1 471 ? 7.498 0.714 1.054 1.00 86.06 471 THR A C 1
ATOM 3166 O O . THR A 1 471 ? 8.080 0.959 -0.003 1.00 86.06 471 THR A O 1
ATOM 3169 N N . ILE A 1 472 ? 6.327 1.257 1.377 1.00 87.56 472 ILE A N 1
ATOM 3170 C CA . ILE A 1 472 ? 5.577 2.222 0.570 1.00 87.56 472 ILE A CA 1
ATOM 3171 C C . ILE A 1 472 ? 5.393 3.498 1.399 1.00 87.56 472 ILE A C 1
ATOM 3173 O O . ILE A 1 472 ? 4.807 3.447 2.474 1.00 87.56 472 ILE A O 1
ATOM 3177 N N . ASP A 1 473 ? 5.897 4.633 0.922 1.00 88.88 473 ASP A N 1
ATOM 3178 C CA . ASP A 1 473 ? 5.690 5.956 1.536 1.00 88.88 473 ASP A CA 1
ATOM 3179 C C . ASP A 1 473 ? 4.644 6.736 0.740 1.00 88.88 473 ASP A C 1
ATOM 3181 O O . ASP A 1 473 ? 4.804 6.899 -0.467 1.00 88.88 473 ASP A O 1
ATOM 3185 N N . ILE A 1 474 ? 3.571 7.179 1.395 1.00 87.69 474 ILE A N 1
ATOM 3186 C CA . ILE A 1 474 ? 2.462 7.920 0.791 1.00 87.69 474 ILE A CA 1
ATOM 3187 C C . ILE A 1 474 ? 2.380 9.306 1.425 1.00 87.69 474 ILE A C 1
ATOM 3189 O O . ILE A 1 474 ? 2.182 9.444 2.637 1.00 87.69 474 ILE A O 1
ATOM 3193 N N . ALA A 1 475 ? 2.460 10.339 0.590 1.00 86.81 475 ALA A N 1
ATOM 3194 C CA . ALA A 1 475 ? 2.307 11.728 1.009 1.00 86.81 475 ALA A CA 1
ATOM 3195 C C . ALA A 1 475 ? 1.001 12.332 0.466 1.00 86.81 475 ALA A C 1
ATOM 3197 O O . ALA A 1 475 ? 0.783 12.358 -0.743 1.00 86.81 475 ALA A O 1
ATOM 3198 N N . GLY A 1 476 ? 0.144 12.832 1.365 1.00 82.94 476 GLY A N 1
ATOM 3199 C CA . GLY A 1 476 ? -0.949 13.766 1.044 1.00 82.94 476 GLY A CA 1
ATOM 3200 C C . GLY A 1 476 ? -2.193 13.199 0.339 1.00 82.94 476 GLY A C 1
ATOM 3201 O O . GLY A 1 476 ? -3.069 13.981 -0.039 1.00 82.94 476 GLY A O 1
ATOM 3202 N N . ALA A 1 477 ? -2.296 11.883 0.141 1.00 86.50 477 ALA A N 1
ATOM 3203 C CA . ALA A 1 477 ? -3.449 11.269 -0.523 1.00 86.50 477 ALA A CA 1
ATOM 3204 C C . ALA A 1 477 ? -4.776 11.574 0.199 1.00 86.50 477 ALA A C 1
ATOM 3206 O O . ALA A 1 477 ? -4.838 11.604 1.422 1.00 86.50 477 ALA A O 1
ATOM 3207 N N . THR A 1 478 ? -5.870 11.783 -0.537 1.00 87.75 478 THR A N 1
ATOM 3208 C CA . THR A 1 478 ? -7.207 11.949 0.064 1.00 87.75 478 THR A CA 1
ATOM 3209 C C . THR A 1 478 ? -7.704 10.630 0.632 1.00 87.75 478 THR A C 1
ATOM 3211 O O . THR A 1 478 ? -8.049 10.566 1.810 1.00 87.75 478 THR A O 1
ATOM 3214 N N . ALA A 1 479 ? -7.662 9.571 -0.179 1.00 87.94 479 ALA A N 1
ATOM 3215 C CA . ALA A 1 479 ? -8.021 8.210 0.200 1.00 87.94 479 ALA A CA 1
ATOM 3216 C C . ALA A 1 479 ? -6.944 7.211 -0.236 1.00 87.94 479 ALA A C 1
ATOM 3218 O O . ALA A 1 479 ? -6.304 7.395 -1.270 1.00 87.94 479 ALA A O 1
ATOM 3219 N N . VAL A 1 480 ? -6.779 6.119 0.506 1.00 89.25 480 VAL A N 1
ATOM 3220 C CA . VAL A 1 480 ? -5.860 5.025 0.162 1.00 89.25 480 VAL A CA 1
ATOM 3221 C C . VAL A 1 480 ? -6.548 3.695 0.422 1.00 89.25 480 VAL A C 1
ATOM 3223 O O . VAL A 1 480 ? -7.063 3.489 1.514 1.00 89.25 480 VAL A O 1
ATOM 3226 N N . THR A 1 481 ? -6.526 2.777 -0.542 1.00 91.50 481 THR A N 1
ATOM 3227 C CA . THR A 1 481 ? -6.989 1.393 -0.350 1.00 91.50 481 THR A CA 1
ATOM 3228 C C . THR A 1 481 ? -5.827 0.422 -0.519 1.00 91.50 481 THR A C 1
ATOM 3230 O O . THR A 1 481 ? -5.238 0.337 -1.592 1.00 91.50 481 THR A O 1
ATOM 3233 N N . VAL A 1 482 ? -5.488 -0.326 0.529 1.00 90.88 482 VAL A N 1
ATOM 3234 C CA . VAL A 1 482 ? -4.453 -1.366 0.521 1.00 90.88 482 VAL A CA 1
ATOM 3235 C C . VAL A 1 482 ? -5.105 -2.713 0.225 1.00 90.88 482 VAL A C 1
ATOM 3237 O O . VAL A 1 482 ? -5.798 -3.270 1.076 1.00 90.88 482 VAL A O 1
ATOM 3240 N N . SER A 1 483 ? -4.886 -3.233 -0.980 1.00 88.88 483 SER A N 1
ATOM 3241 C CA . SER A 1 483 ? -5.534 -4.457 -1.485 1.00 88.88 483 SER A CA 1
ATOM 3242 C C . SER A 1 483 ? -4.610 -5.678 -1.494 1.00 88.88 483 SER A C 1
ATOM 3244 O O . SER A 1 483 ? -5.082 -6.793 -1.687 1.00 88.88 483 SER A O 1
ATOM 3246 N N . GLY A 1 484 ? -3.303 -5.489 -1.282 1.00 85.81 484 GLY A N 1
ATOM 3247 C CA . GLY A 1 484 ? -2.316 -6.566 -1.159 1.00 85.81 484 GLY A CA 1
ATOM 3248 C C . GLY A 1 484 ? -1.469 -6.426 0.104 1.00 85.81 484 GLY A C 1
ATOM 3249 O O . GLY A 1 484 ? -1.595 -5.451 0.839 1.00 85.81 484 GLY A O 1
ATOM 3250 N N . ILE A 1 485 ? -0.617 -7.413 0.387 1.00 85.00 485 ILE A N 1
ATOM 3251 C CA . ILE A 1 485 ? 0.284 -7.366 1.549 1.00 85.00 485 ILE A CA 1
ATOM 3252 C C . ILE A 1 485 ? 1.267 -6.202 1.380 1.00 85.00 485 ILE A C 1
ATOM 3254 O O . ILE A 1 485 ? 1.852 -6.055 0.304 1.00 85.00 485 ILE A O 1
ATOM 3258 N N . VAL A 1 486 ? 1.454 -5.408 2.439 1.00 88.12 486 VAL A N 1
ATOM 3259 C CA . VAL A 1 486 ? 2.447 -4.326 2.526 1.00 88.12 486 VAL A CA 1
ATOM 3260 C C . VAL A 1 486 ? 3.296 -4.511 3.781 1.00 88.12 486 VAL A C 1
ATOM 3262 O O . VAL A 1 486 ? 2.774 -4.609 4.891 1.00 88.12 486 VAL A O 1
ATOM 3265 N N . THR A 1 487 ? 4.621 -4.554 3.631 1.00 88.00 487 THR A N 1
ATOM 3266 C CA . THR A 1 487 ? 5.523 -4.741 4.780 1.00 88.00 487 THR A CA 1
ATOM 3267 C C . THR A 1 487 ? 5.566 -3.480 5.641 1.00 88.00 487 THR A C 1
ATOM 3269 O O . THR A 1 487 ? 5.377 -3.550 6.854 1.00 88.00 487 THR A O 1
ATOM 3272 N N . THR A 1 488 ? 5.753 -2.316 5.022 1.00 87.12 488 THR A N 1
ATOM 3273 C CA . THR A 1 488 ? 5.773 -1.039 5.743 1.00 87.12 488 THR A CA 1
ATOM 3274 C C . THR A 1 488 ? 5.022 0.015 4.944 1.00 87.12 488 THR A C 1
ATOM 3276 O O . THR A 1 488 ? 5.423 0.333 3.832 1.00 87.12 488 THR A O 1
ATOM 3279 N N . LEU A 1 489 ? 3.955 0.576 5.505 1.00 89.06 489 LEU A N 1
ATOM 3280 C CA . LEU A 1 489 ? 3.239 1.724 4.962 1.00 89.06 489 LEU A CA 1
ATOM 3281 C C . LEU A 1 489 ? 3.597 2.963 5.788 1.00 89.06 489 LEU A C 1
ATOM 3283 O O . LEU A 1 489 ? 3.236 3.049 6.960 1.00 89.06 489 LEU A O 1
ATOM 3287 N N . ASN A 1 490 ? 4.307 3.914 5.189 1.00 89.44 490 ASN A N 1
ATOM 3288 C CA . ASN A 1 490 ? 4.653 5.190 5.807 1.00 89.44 490 ASN A CA 1
ATOM 3289 C C . ASN A 1 490 ? 3.700 6.272 5.297 1.00 89.44 490 ASN A C 1
ATOM 3291 O O . ASN A 1 490 ? 3.509 6.408 4.094 1.00 89.44 490 ASN A O 1
ATOM 3295 N N . LEU A 1 491 ? 3.125 7.056 6.202 1.00 89.50 491 LEU A N 1
ATOM 3296 C CA . LEU A 1 491 ? 2.310 8.219 5.867 1.00 89.50 491 LEU A CA 1
ATOM 3297 C C . LEU A 1 491 ? 3.106 9.488 6.178 1.00 89.50 491 LEU A C 1
ATOM 3299 O O . LEU A 1 491 ? 3.357 9.805 7.341 1.00 89.50 491 LEU A O 1
ATOM 3303 N N . SER A 1 492 ? 3.530 10.220 5.154 1.00 87.12 492 SER A N 1
ATOM 3304 C CA . SER A 1 492 ? 4.286 11.473 5.311 1.00 87.12 492 SER A CA 1
ATOM 3305 C C . SER A 1 492 ? 3.418 12.732 5.186 1.00 87.12 492 SER A C 1
ATOM 3307 O O . SER A 1 492 ? 3.877 13.825 5.505 1.00 87.12 492 SER A O 1
ATOM 3309 N N . GLY A 1 493 ? 2.143 12.585 4.812 1.00 84.50 493 GLY A N 1
ATOM 3310 C CA . GLY A 1 493 ? 1.143 13.657 4.813 1.00 84.50 493 GLY A CA 1
ATOM 3311 C C . GLY A 1 493 ? -0.228 13.169 5.285 1.00 84.50 493 GLY A C 1
ATOM 3312 O O . GLY A 1 493 ? -0.450 11.968 5.425 1.00 84.50 493 GLY A O 1
ATOM 3313 N N . ASN A 1 494 ? -1.144 14.108 5.537 1.00 85.12 494 ASN A N 1
ATOM 3314 C CA . ASN A 1 494 ? -2.504 13.801 5.995 1.00 85.12 494 ASN A CA 1
ATOM 3315 C C . ASN A 1 494 ? -3.264 12.940 4.980 1.00 85.12 494 ASN A C 1
ATOM 3317 O O . ASN A 1 494 ? -3.215 13.228 3.784 1.00 85.12 494 ASN A O 1
ATOM 3321 N N . ILE A 1 495 ? -4.021 11.959 5.482 1.00 85.19 495 ILE A N 1
ATOM 3322 C CA . ILE A 1 495 ? -5.017 11.219 4.701 1.00 85.19 495 ILE A CA 1
ATOM 3323 C C . ILE A 1 495 ? -6.394 11.759 5.070 1.00 85.19 495 ILE A C 1
ATOM 3325 O O . ILE A 1 495 ? -6.924 11.472 6.147 1.00 85.19 495 ILE A O 1
ATOM 3329 N N . THR A 1 496 ? -6.941 12.613 4.205 1.00 81.31 496 THR A N 1
ATOM 3330 C CA . THR A 1 496 ? -8.050 13.505 4.577 1.00 81.31 496 THR A CA 1
ATOM 3331 C C . THR A 1 496 ? -9.417 12.831 4.611 1.00 81.31 496 THR A C 1
ATOM 3333 O O . THR A 1 496 ? -10.290 13.323 5.328 1.00 81.31 496 THR A O 1
ATOM 3336 N N . THR A 1 497 ? -9.622 11.711 3.910 1.00 86.50 497 THR A N 1
ATOM 3337 C CA . THR A 1 497 ? -10.903 10.986 3.902 1.00 86.50 497 THR A CA 1
ATOM 3338 C C . THR A 1 497 ? -10.800 9.607 4.550 1.00 86.50 497 THR A C 1
ATOM 3340 O O . THR A 1 497 ? -11.393 9.407 5.610 1.00 86.50 497 THR A O 1
ATOM 3343 N N . SER A 1 498 ? -10.058 8.657 3.967 1.00 87.06 498 SER A N 1
ATOM 3344 C CA . SER A 1 498 ? -10.008 7.275 4.475 1.00 87.06 498 SER A CA 1
ATOM 3345 C C . SER A 1 498 ? -8.771 6.478 4.049 1.00 87.06 498 SER A C 1
ATOM 3347 O O . SER A 1 498 ? -8.416 6.465 2.871 1.00 87.06 498 SER A O 1
ATOM 3349 N N . LEU A 1 499 ? -8.196 5.708 4.973 1.00 89.94 499 LEU A N 1
ATOM 3350 C CA . LEU A 1 499 ? -7.290 4.588 4.707 1.00 89.94 499 LEU A CA 1
ATOM 3351 C C . LEU A 1 499 ? -8.069 3.280 4.881 1.00 89.94 499 LEU A C 1
ATOM 3353 O O . LEU A 1 499 ? -8.465 2.943 5.993 1.00 89.94 499 LEU A O 1
ATOM 3357 N N . THR A 1 500 ? -8.282 2.541 3.799 1.00 90.19 500 THR A N 1
ATOM 3358 C CA . THR A 1 500 ? -8.920 1.221 3.808 1.00 90.19 500 THR A CA 1
ATOM 3359 C C . THR A 1 500 ? -7.855 0.139 3.699 1.00 90.19 500 THR A C 1
ATOM 3361 O O . THR A 1 500 ? -7.086 0.120 2.743 1.00 90.19 500 THR A O 1
ATOM 3364 N N . ILE A 1 501 ? -7.805 -0.778 4.656 1.00 89.12 501 ILE A N 1
ATOM 3365 C CA . ILE A 1 501 ? -6.848 -1.884 4.709 1.00 89.12 501 ILE A CA 1
ATOM 3366 C C . ILE A 1 501 ? -7.605 -3.187 4.458 1.00 89.12 501 ILE A C 1
ATOM 3368 O O . ILE A 1 501 ? -8.229 -3.713 5.370 1.00 89.12 501 ILE A O 1
ATOM 3372 N N . ASN A 1 502 ? -7.580 -3.711 3.231 1.00 88.12 502 ASN A N 1
ATOM 3373 C CA . ASN A 1 502 ? -8.249 -4.969 2.861 1.00 88.12 502 ASN A CA 1
ATOM 3374 C C . ASN A 1 502 ? -7.332 -6.201 2.967 1.00 88.12 502 ASN A C 1
ATOM 3376 O O . ASN A 1 502 ? -7.798 -7.325 2.792 1.00 88.12 502 ASN A O 1
ATOM 3380 N N . SER A 1 503 ? -6.045 -5.991 3.248 1.00 89.44 503 SER A N 1
ATOM 3381 C CA . SER A 1 503 ? -4.998 -7.013 3.370 1.00 89.44 503 SER A CA 1
ATOM 3382 C C . SER A 1 503 ? -4.063 -6.683 4.547 1.00 89.44 503 SER A C 1
ATOM 3384 O O . SER A 1 503 ? -4.269 -5.700 5.252 1.00 89.44 503 SER A O 1
ATOM 3386 N N . THR A 1 504 ? -3.023 -7.478 4.794 1.00 86.69 504 THR A N 1
ATOM 3387 C C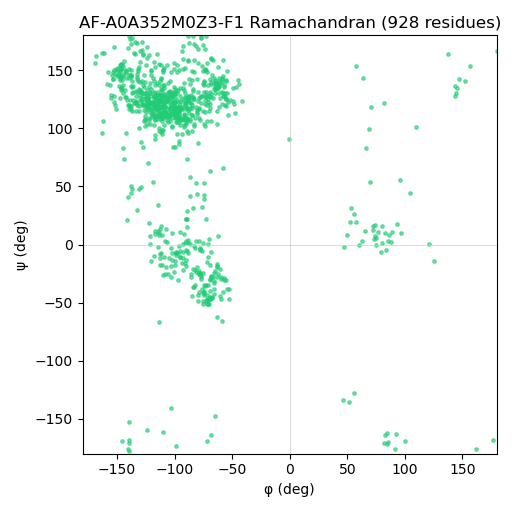A . THR A 1 504 ? -2.073 -7.239 5.891 1.00 86.69 504 THR A CA 1
ATOM 3388 C C . THR A 1 504 ? -1.122 -6.068 5.617 1.00 86.69 504 THR A C 1
ATOM 3390 O O . THR A 1 504 ? -0.412 -6.058 4.609 1.00 86.69 504 THR A O 1
ATOM 3393 N N . VAL A 1 505 ? -1.043 -5.129 6.564 1.00 88.19 505 VAL A N 1
ATOM 3394 C CA . VAL A 1 505 ? 0.037 -4.140 6.700 1.00 88.19 505 VAL A CA 1
ATOM 3395 C C . VAL A 1 505 ? 0.875 -4.513 7.923 1.00 88.19 505 VAL A C 1
ATOM 3397 O O . VAL A 1 505 ? 0.406 -4.397 9.055 1.00 88.19 505 VAL A O 1
ATOM 3400 N N . ASN A 1 506 ? 2.121 -4.960 7.738 1.00 86.81 506 ASN A N 1
ATOM 3401 C CA . ASN A 1 506 ? 2.937 -5.374 8.889 1.00 86.81 506 ASN A CA 1
ATOM 3402 C C . ASN A 1 506 ? 3.295 -4.174 9.770 1.00 86.81 506 ASN A C 1
ATOM 3404 O O . ASN A 1 506 ? 3.141 -4.261 10.985 1.00 86.81 506 ASN A O 1
ATOM 3408 N N . THR A 1 507 ? 3.730 -3.065 9.165 1.00 85.44 507 THR A N 1
ATOM 3409 C CA . THR A 1 507 ? 4.076 -1.828 9.873 1.00 85.44 507 THR A CA 1
ATOM 3410 C C . THR A 1 507 ? 3.339 -0.633 9.279 1.00 85.44 507 THR A C 1
ATOM 3412 O O . THR A 1 507 ? 3.538 -0.322 8.110 1.00 85.44 507 THR A O 1
ATOM 3415 N N . LEU A 1 508 ? 2.523 0.065 10.074 1.00 87.44 508 LEU A N 1
ATOM 3416 C CA . LEU A 1 508 ? 1.966 1.377 9.714 1.00 87.44 508 LEU A CA 1
ATOM 3417 C C . LEU A 1 508 ? 2.723 2.454 10.496 1.00 87.44 508 LEU A C 1
ATOM 3419 O O . LEU A 1 508 ? 2.699 2.457 11.729 1.00 87.44 508 LEU A O 1
ATOM 3423 N N . SER A 1 509 ? 3.407 3.356 9.799 1.00 86.38 509 SER A N 1
ATOM 3424 C CA . SER A 1 509 ? 4.137 4.469 10.410 1.00 86.38 509 SER A CA 1
ATOM 3425 C C . SER A 1 509 ? 3.677 5.807 9.838 1.00 86.38 509 SER A C 1
ATOM 3427 O O . SER A 1 509 ? 3.087 5.864 8.759 1.00 86.38 509 SER A O 1
ATOM 3429 N N . SER A 1 510 ? 3.939 6.898 10.554 1.00 84.75 510 SER A N 1
ATOM 3430 C CA . SER A 1 510 ? 3.679 8.238 10.042 1.00 84.75 510 SER A CA 1
ATOM 3431 C C . SER A 1 510 ? 4.737 9.240 10.484 1.00 84.75 510 SER A C 1
ATOM 3433 O O . SER A 1 510 ? 5.401 9.064 11.508 1.00 84.75 510 SER A O 1
ATOM 3435 N N . SER A 1 511 ? 4.855 10.331 9.732 1.00 83.75 511 SER A N 1
ATOM 3436 C CA . SER A 1 511 ? 5.545 11.535 10.200 1.00 83.75 511 SER A CA 1
ATOM 3437 C C . SER A 1 511 ? 4.750 12.214 11.325 1.00 83.75 511 SER A C 1
ATOM 3439 O O . SER A 1 511 ? 3.550 11.975 11.497 1.00 83.75 511 SER A O 1
ATOM 3441 N N . ALA A 1 512 ? 5.414 13.055 12.121 1.00 77.44 512 ALA A N 1
ATOM 3442 C CA . ALA A 1 512 ? 4.753 13.794 13.194 1.00 77.44 512 ALA A CA 1
ATOM 3443 C C . ALA A 1 512 ? 3.686 14.754 12.635 1.00 77.44 512 ALA A C 1
ATOM 3445 O O . ALA A 1 512 ? 3.937 15.464 11.664 1.00 77.44 512 ALA A O 1
ATOM 3446 N N . GLY A 1 513 ? 2.505 14.784 13.263 1.00 78.12 513 GLY A N 1
ATOM 3447 C CA . GLY A 1 513 ? 1.405 15.681 12.883 1.00 78.12 513 GLY A CA 1
ATOM 3448 C C . GLY A 1 513 ? 0.494 15.164 11.764 1.00 78.12 513 GLY A C 1
ATOM 3449 O O . GLY A 1 513 ? -0.437 15.866 11.378 1.00 78.12 513 GLY A O 1
ATOM 3450 N N . VAL A 1 514 ? 0.723 13.945 11.265 1.00 82.00 514 VAL A N 1
ATOM 3451 C CA . VAL A 1 514 ? -0.169 13.311 10.287 1.00 82.00 514 VAL A CA 1
ATOM 3452 C C . VAL A 1 514 ? -1.495 12.925 10.946 1.00 82.00 514 VAL A C 1
ATOM 3454 O O . VAL A 1 514 ? -1.534 12.234 11.966 1.00 82.00 514 VAL A O 1
ATOM 3457 N N . THR A 1 515 ? -2.593 13.363 10.334 1.00 82.81 515 THR A N 1
ATOM 3458 C CA . THR A 1 515 ? -3.964 13.009 10.717 1.00 82.81 515 THR A CA 1
ATOM 3459 C C . THR A 1 515 ? -4.543 12.007 9.723 1.00 82.81 515 THR A C 1
ATOM 3461 O O . THR A 1 515 ? -4.474 12.217 8.508 1.00 82.81 515 THR A O 1
ATOM 3464 N N . LEU A 1 516 ? -5.130 10.932 10.250 1.00 84.88 516 LEU A N 1
ATOM 3465 C CA . LEU A 1 516 ? -5.907 9.947 9.508 1.00 84.88 516 LEU A CA 1
ATOM 3466 C C . LEU A 1 516 ? -7.383 10.064 9.908 1.00 84.88 516 LEU A C 1
ATOM 3468 O O . LEU A 1 516 ? -7.766 9.677 11.016 1.00 84.88 516 LEU A O 1
ATOM 3472 N N . THR A 1 517 ? -8.215 10.582 9.000 1.00 85.19 517 THR A N 1
ATOM 3473 C CA . THR A 1 517 ? -9.634 10.849 9.299 1.00 85.19 517 THR A CA 1
ATOM 3474 C C . THR A 1 517 ? -10.430 9.562 9.564 1.00 85.19 517 THR A C 1
ATOM 3476 O O . THR A 1 517 ? -11.238 9.477 10.492 1.00 85.19 517 THR A O 1
ATOM 3479 N N . SER A 1 518 ? -10.203 8.519 8.768 1.00 85.69 518 SER A N 1
ATOM 3480 C CA . SER A 1 518 ? -10.873 7.229 8.935 1.00 85.69 518 SER A CA 1
ATOM 3481 C C . SER A 1 518 ? -9.932 6.090 8.572 1.00 85.69 518 SER A C 1
ATOM 3483 O O . SER A 1 518 ? -9.322 6.106 7.506 1.00 85.69 518 SER A O 1
ATOM 3485 N N . LEU A 1 519 ? -9.824 5.098 9.450 1.00 87.62 519 LEU A N 1
ATOM 3486 C CA . LEU A 1 519 ? -9.185 3.815 9.197 1.00 87.62 519 LEU A CA 1
ATOM 3487 C C . LEU A 1 519 ? -10.278 2.752 9.057 1.00 87.62 519 LEU A C 1
ATOM 3489 O O . LEU A 1 519 ? -10.940 2.411 10.035 1.00 87.62 519 LEU A O 1
ATOM 3493 N N . THR A 1 520 ? -10.462 2.219 7.855 1.00 87.56 520 THR A N 1
ATOM 3494 C CA . THR A 1 520 ? -11.388 1.108 7.597 1.00 87.56 520 THR A CA 1
ATOM 3495 C C . THR A 1 520 ? -10.599 -0.191 7.477 1.00 87.56 520 THR A C 1
ATOM 3497 O O . THR A 1 520 ? -9.645 -0.256 6.704 1.00 87.56 520 THR A O 1
ATOM 3500 N N . ILE A 1 521 ? -10.977 -1.231 8.220 1.00 83.56 521 ILE A N 1
ATOM 3501 C CA . ILE A 1 521 ? -10.318 -2.546 8.154 1.00 83.56 521 ILE A CA 1
ATOM 3502 C C . ILE A 1 521 ? -11.244 -3.537 7.448 1.00 83.56 521 ILE A C 1
ATOM 3504 O O . ILE A 1 521 ? -12.286 -3.887 7.992 1.00 83.56 521 ILE A O 1
ATOM 3508 N N . GLY A 1 522 ? -10.863 -3.953 6.237 1.00 84.19 522 GLY A N 1
ATOM 3509 C CA . GLY A 1 522 ? -11.559 -4.908 5.369 1.00 84.19 522 GLY A CA 1
ATOM 3510 C C . GLY A 1 522 ? -11.468 -6.366 5.833 1.00 84.19 522 GLY A C 1
ATOM 3511 O O . GLY A 1 522 ? -10.803 -6.678 6.816 1.00 84.19 522 GLY A O 1
ATOM 3512 N N . SER A 1 523 ? -12.097 -7.293 5.100 1.00 76.19 523 SER A N 1
ATOM 3513 C CA . SER A 1 523 ? -12.253 -8.701 5.525 1.00 76.19 523 SER A CA 1
ATOM 3514 C C . SER A 1 523 ? -10.960 -9.508 5.656 1.00 76.19 523 SER A C 1
ATOM 3516 O O . SER A 1 523 ? -10.941 -10.500 6.382 1.00 76.19 523 SER A O 1
ATOM 3518 N N . GLY A 1 524 ? -9.889 -9.092 4.977 1.00 76.44 524 GLY A N 1
ATOM 3519 C CA . GLY A 1 524 ? -8.529 -9.619 5.155 1.00 76.44 524 GLY A CA 1
ATOM 3520 C C . GLY A 1 524 ? -7.566 -8.610 5.788 1.00 76.44 524 GLY A C 1
ATOM 3521 O O . GLY A 1 524 ? -6.357 -8.835 5.800 1.00 76.44 524 GLY A O 1
ATOM 3522 N N . GLY A 1 525 ? -8.084 -7.474 6.255 1.00 82.81 525 GLY A N 1
ATOM 3523 C CA . GLY A 1 525 ? -7.300 -6.365 6.767 1.00 82.81 525 GLY A CA 1
ATOM 3524 C C . GLY A 1 525 ? -6.716 -6.641 8.144 1.00 82.81 525 GLY A C 1
ATOM 3525 O O . GLY A 1 525 ? -7.433 -7.019 9.067 1.00 82.81 525 GLY A O 1
ATOM 3526 N N . SER A 1 526 ? -5.421 -6.390 8.319 1.00 83.44 526 SER A N 1
ATOM 3527 C CA . SER A 1 526 ? -4.791 -6.403 9.642 1.00 83.44 526 SER A CA 1
ATOM 3528 C C . SER A 1 526 ? -3.612 -5.440 9.708 1.00 83.44 526 SER A C 1
ATOM 3530 O O . SER A 1 526 ? -2.946 -5.190 8.701 1.00 83.44 526 SER A O 1
ATOM 3532 N N . ILE A 1 527 ? -3.355 -4.896 10.902 1.00 85.69 527 ILE A N 1
ATOM 3533 C CA . ILE A 1 527 ? -2.157 -4.097 11.189 1.00 85.69 527 ILE A CA 1
ATOM 3534 C C . ILE A 1 527 ? -1.406 -4.757 12.342 1.00 85.69 527 ILE A C 1
ATOM 3536 O O . ILE A 1 527 ? -1.847 -4.698 13.493 1.00 85.69 527 ILE A O 1
ATOM 3540 N N . THR A 1 528 ? -0.274 -5.391 12.033 1.00 82.44 528 THR A N 1
ATOM 3541 C CA . THR A 1 528 ? 0.484 -6.187 13.015 1.00 82.44 528 THR A CA 1
ATOM 3542 C C . THR A 1 528 ? 1.268 -5.301 13.984 1.00 82.44 528 THR A C 1
ATOM 3544 O O . THR A 1 528 ? 1.334 -5.594 15.176 1.00 82.44 528 THR A O 1
ATOM 3547 N N . ASN A 1 529 ? 1.845 -4.202 13.494 1.00 75.62 529 ASN A N 1
ATOM 3548 C CA . ASN A 1 529 ? 2.717 -3.326 14.270 1.00 75.62 529 ASN A CA 1
ATOM 3549 C C . ASN A 1 529 ? 2.534 -1.852 13.858 1.00 75.62 529 ASN A C 1
ATOM 3551 O O . ASN A 1 529 ? 3.285 -1.339 13.029 1.00 75.62 529 ASN A O 1
ATOM 3555 N N . ALA A 1 530 ? 1.533 -1.138 14.385 1.00 64.69 530 ALA A N 1
ATOM 3556 C CA . ALA A 1 530 ? 1.527 0.316 14.203 1.00 64.69 530 ALA A CA 1
ATOM 3557 C C . ALA A 1 530 ? 2.585 0.963 15.107 1.00 64.69 530 ALA A C 1
ATOM 3559 O O . ALA A 1 530 ? 2.683 0.635 16.284 1.00 64.69 530 ALA A O 1
ATOM 3560 N N . LEU A 1 531 ? 3.313 1.933 14.552 1.00 59.78 531 LEU A N 1
ATOM 3561 C CA . LEU A 1 531 ? 4.256 2.841 15.219 1.00 59.78 531 LEU A CA 1
ATOM 3562 C C . LEU A 1 531 ? 5.560 2.230 15.766 1.00 59.78 531 LEU A C 1
ATOM 3564 O O . LEU A 1 531 ? 5.645 1.789 16.908 1.00 59.78 531 LEU A O 1
ATOM 3568 N N . ALA A 1 532 ? 6.636 2.395 14.987 1.00 50.88 532 ALA A N 1
ATOM 3569 C CA . ALA A 1 532 ? 8.019 2.299 15.465 1.00 50.88 532 ALA A CA 1
ATOM 3570 C C . ALA A 1 532 ? 8.677 3.671 15.751 1.00 50.88 532 ALA A C 1
ATOM 3572 O O . ALA A 1 532 ? 9.785 3.712 16.279 1.00 50.88 532 ALA A O 1
ATOM 3573 N N . THR A 1 533 ? 8.042 4.808 15.429 1.00 50.19 533 THR A N 1
ATOM 3574 C CA . THR A 1 533 ? 8.712 6.123 15.489 1.00 50.19 533 THR A CA 1
ATOM 3575 C C . THR A 1 533 ? 7.807 7.256 15.983 1.00 50.19 533 THR A C 1
ATOM 3577 O O . THR A 1 533 ? 7.080 7.852 15.200 1.00 50.19 533 THR A O 1
ATOM 3580 N N . GLY A 1 534 ? 7.883 7.552 17.288 1.00 49.62 534 GLY A N 1
ATOM 3581 C CA . GLY A 1 534 ? 7.840 8.876 17.952 1.00 49.62 534 GLY A CA 1
ATOM 3582 C C . GLY A 1 534 ? 6.800 9.969 17.625 1.00 49.62 534 GLY A C 1
ATOM 3583 O O . GLY A 1 534 ? 6.868 11.018 18.258 1.00 49.62 534 GLY A O 1
ATOM 3584 N N . GLY A 1 535 ? 5.878 9.804 16.676 1.00 53.75 535 GLY A N 1
ATOM 3585 C CA . GLY A 1 535 ? 5.015 10.883 16.178 1.00 53.75 535 GLY A CA 1
ATOM 3586 C C . GLY A 1 535 ? 3.526 10.690 16.468 1.00 53.75 535 GLY A C 1
ATOM 3587 O O . GLY A 1 535 ? 3.000 9.593 16.314 1.00 53.75 535 GLY A O 1
ATOM 3588 N N . ASN A 1 536 ? 2.858 11.787 16.841 1.00 66.06 536 ASN A N 1
ATOM 3589 C CA . ASN A 1 536 ? 1.420 11.950 17.109 1.00 66.06 536 ASN A CA 1
ATOM 3590 C C . ASN A 1 536 ? 0.506 11.571 15.915 1.00 66.06 536 ASN A C 1
ATOM 3592 O O . ASN A 1 536 ? -0.146 12.451 15.345 1.00 66.06 536 ASN A O 1
ATOM 3596 N N . LEU A 1 537 ? 0.453 10.301 15.496 1.00 74.56 537 LEU A N 1
ATOM 3597 C CA . LEU A 1 537 ? -0.570 9.839 14.553 1.00 74.56 537 LEU A CA 1
ATOM 3598 C C . LEU A 1 537 ? -1.941 10.002 15.213 1.00 74.56 537 LEU A C 1
ATOM 3600 O O . LEU A 1 537 ? -2.241 9.340 16.204 1.00 74.56 537 LEU A O 1
ATOM 3604 N N . THR A 1 538 ? -2.778 10.878 14.664 1.00 78.38 538 THR A N 1
ATOM 3605 C CA . THR A 1 538 ? -4.152 11.060 15.148 1.00 78.38 538 THR A CA 1
ATOM 3606 C C . THR A 1 538 ? -5.095 10.255 14.265 1.00 78.38 538 THR A C 1
ATOM 3608 O O . THR A 1 538 ? -5.223 10.556 13.080 1.00 78.38 538 THR A O 1
ATOM 3611 N N . ILE A 1 539 ? -5.753 9.239 14.830 1.00 82.56 539 ILE A N 1
ATOM 3612 C CA . ILE A 1 539 ? -6.779 8.439 14.145 1.00 82.56 539 ILE A CA 1
ATOM 3613 C C . ILE A 1 539 ? -8.140 8.877 14.681 1.00 82.56 539 ILE A C 1
ATOM 3615 O O . ILE A 1 539 ? -8.469 8.592 15.829 1.00 82.56 539 ILE A O 1
ATOM 3619 N N . THR A 1 540 ? -8.957 9.564 13.883 1.00 82.81 540 THR A N 1
ATOM 3620 C CA . THR A 1 540 ? -10.266 10.033 14.378 1.00 82.81 540 THR A CA 1
ATOM 3621 C C . THR A 1 540 ? -11.352 8.957 14.337 1.00 82.81 540 THR A C 1
ATOM 3623 O O . THR A 1 540 ? -12.298 9.012 15.121 1.00 82.81 540 THR A O 1
ATOM 3626 N N . GLY A 1 541 ? -11.227 7.945 13.479 1.00 86.06 541 GLY A N 1
ATOM 3627 C CA . GLY A 1 541 ? -12.202 6.86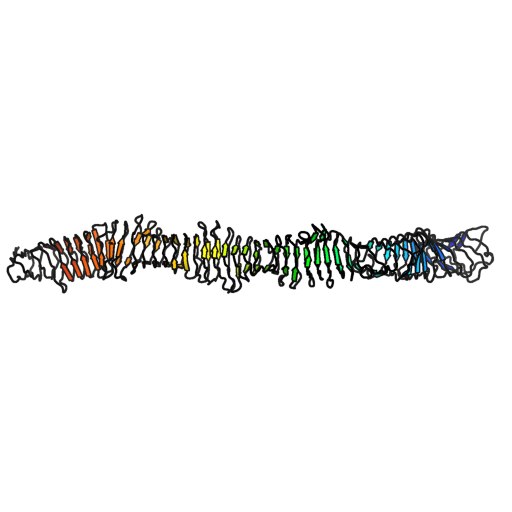0 13.390 1.00 86.06 541 GLY A CA 1
ATOM 3628 C C . GLY A 1 541 ? -11.572 5.531 12.997 1.00 86.06 541 GLY A C 1
ATOM 3629 O O . GLY A 1 541 ? -10.765 5.500 12.073 1.00 86.06 541 GLY A O 1
ATOM 3630 N N . ILE A 1 542 ? -11.966 4.446 13.664 1.00 88.00 542 ILE A N 1
ATOM 3631 C CA . ILE A 1 542 ? -11.720 3.066 13.220 1.00 88.00 542 ILE A CA 1
ATOM 3632 C C . ILE A 1 542 ? -13.071 2.421 12.912 1.00 88.00 542 ILE A C 1
ATOM 3634 O O . ILE A 1 542 ? -13.944 2.400 13.779 1.00 88.00 542 ILE A O 1
ATOM 3638 N N . ASP A 1 543 ? -13.253 1.897 11.702 1.00 89.38 543 ASP A N 1
ATOM 3639 C CA . ASP A 1 543 ? -14.513 1.290 11.263 1.00 89.38 543 ASP A CA 1
ATOM 3640 C C . ASP A 1 543 ? -14.297 -0.118 10.681 1.00 89.38 543 ASP A C 1
ATOM 3642 O O . ASP A 1 543 ? -13.564 -0.315 9.712 1.00 89.38 543 ASP A O 1
ATOM 3646 N N . GLN A 1 544 ? -14.947 -1.106 11.293 1.00 89.25 544 GLN A N 1
ATOM 3647 C CA . GLN A 1 544 ? -15.033 -2.504 10.858 1.00 89.25 544 GLN A CA 1
ATOM 3648 C C . GLN A 1 544 ? -16.507 -2.919 10.643 1.00 89.25 544 GLN A C 1
ATOM 3650 O O . GLN A 1 544 ? -16.822 -4.089 10.431 1.00 89.25 544 GLN A O 1
ATOM 3655 N N . SER A 1 545 ? -17.454 -1.979 10.713 1.00 84.00 545 SER A N 1
ATOM 3656 C CA . SER A 1 545 ? -18.892 -2.281 10.781 1.00 84.00 545 SER A CA 1
ATOM 3657 C C . SER A 1 545 ? -19.442 -3.023 9.561 1.00 84.00 545 SER A C 1
ATOM 3659 O O . SER A 1 545 ? -20.417 -3.758 9.694 1.00 84.00 545 SER A O 1
ATOM 3661 N N . ALA A 1 546 ? -18.810 -2.880 8.394 1.00 81.12 546 ALA A N 1
ATOM 3662 C CA . ALA A 1 546 ? -19.219 -3.528 7.146 1.00 81.12 546 ALA A CA 1
ATOM 3663 C C . ALA A 1 546 ? -18.559 -4.901 6.901 1.00 81.12 546 ALA A C 1
ATOM 3665 O O . ALA A 1 546 ? -18.777 -5.505 5.850 1.00 81.12 546 ALA A O 1
ATOM 3666 N N . VAL A 1 547 ? -17.718 -5.384 7.821 1.00 75.25 547 VAL A N 1
ATOM 3667 C CA . VAL A 1 547 ? -16.776 -6.473 7.545 1.00 75.25 547 VAL A CA 1
ATOM 3668 C C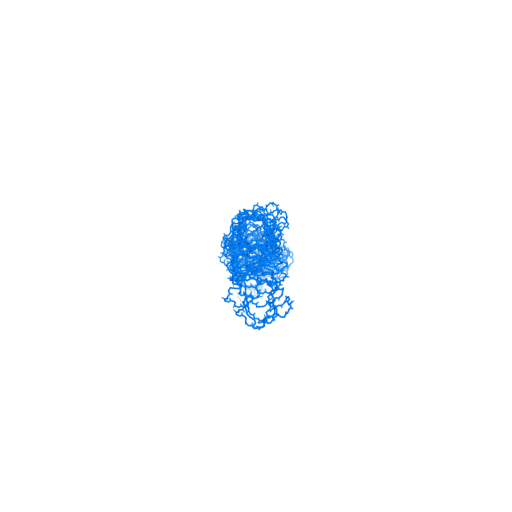 . VAL A 1 547 ? -17.054 -7.702 8.403 1.00 75.25 547 VAL A C 1
ATOM 3670 O O . VAL A 1 547 ? -16.945 -7.688 9.627 1.00 75.25 547 VAL A O 1
ATOM 3673 N N . ALA A 1 548 ? -17.388 -8.801 7.730 1.00 78.00 548 ALA A N 1
ATOM 3674 C CA . ALA A 1 548 ? -17.828 -10.041 8.353 1.00 78.00 548 ALA A CA 1
ATOM 3675 C C . ALA A 1 548 ? -16.673 -10.988 8.767 1.00 78.00 548 ALA A C 1
ATOM 3677 O O . ALA A 1 548 ? -16.771 -12.195 8.560 1.00 78.00 548 ALA A O 1
ATOM 3678 N N . SER A 1 549 ? -15.585 -10.471 9.341 1.00 84.62 549 SER A N 1
ATOM 3679 C CA . SER A 1 549 ? -14.481 -11.279 9.891 1.00 84.62 549 SER A CA 1
ATOM 3680 C C . SER A 1 549 ? -13.855 -10.611 11.111 1.00 84.62 549 SER A C 1
ATOM 3682 O O . SER A 1 549 ? -13.955 -9.396 11.265 1.00 84.62 549 SER A O 1
ATOM 3684 N N . ASP A 1 550 ? -13.226 -11.394 11.989 1.00 85.12 550 ASP A N 1
ATOM 3685 C CA . ASP A 1 550 ? -12.432 -10.850 13.093 1.00 85.12 550 ASP A CA 1
ATOM 3686 C C . ASP A 1 550 ? -11.238 -10.061 12.546 1.00 85.12 550 ASP A C 1
ATOM 3688 O O . ASP A 1 550 ? -10.577 -10.487 11.598 1.00 85.12 550 ASP A O 1
ATOM 3692 N N . ALA A 1 551 ? -10.937 -8.921 13.164 1.00 85.88 551 ALA A N 1
ATOM 3693 C CA . ALA A 1 551 ? -9.811 -8.079 12.784 1.00 85.88 551 ALA A CA 1
ATOM 3694 C C . ALA A 1 551 ? -8.979 -7.696 14.006 1.00 85.88 551 ALA A C 1
ATOM 3696 O O . ALA A 1 551 ? -9.478 -7.609 15.131 1.00 85.88 551 ALA A O 1
ATOM 3697 N N . ALA A 1 552 ? -7.695 -7.434 13.774 1.00 86.44 552 ALA A N 1
ATOM 3698 C CA . ALA A 1 552 ? -6.778 -6.957 14.797 1.00 86.44 552 ALA A CA 1
ATOM 3699 C C . ALA A 1 552 ? -6.027 -5.717 14.304 1.00 86.44 552 ALA A C 1
ATOM 3701 O O . ALA A 1 552 ? -5.479 -5.698 13.197 1.00 86.44 552 ALA A O 1
ATOM 3702 N N . VAL A 1 553 ? -5.993 -4.691 15.152 1.00 86.38 553 VAL A N 1
ATOM 3703 C CA . VAL A 1 553 ? -5.234 -3.459 14.941 1.00 86.38 553 VAL A CA 1
ATOM 3704 C C . VAL A 1 553 ? -4.346 -3.237 16.157 1.00 86.38 553 VAL A C 1
ATOM 3706 O O . VAL A 1 553 ? -4.813 -2.860 17.234 1.00 86.38 553 VAL A O 1
ATOM 3709 N N . SER A 1 554 ? -3.044 -3.448 15.983 1.00 85.31 554 SER A N 1
ATOM 3710 C CA . SER A 1 554 ? -2.064 -2.993 16.963 1.00 85.31 554 SER A CA 1
ATOM 3711 C C . SER A 1 554 ? -1.829 -1.504 16.767 1.00 85.31 554 SER A C 1
ATOM 3713 O O . SER A 1 554 ? -1.349 -1.103 15.718 1.00 85.31 554 SER A O 1
ATOM 3715 N N . LEU A 1 555 ? -2.166 -0.697 17.769 1.00 82.81 555 LEU A N 1
ATOM 3716 C CA . LEU A 1 555 ? -1.993 0.756 17.841 1.00 82.81 555 LEU A CA 1
ATOM 3717 C C . LEU A 1 555 ? -0.651 1.149 18.493 1.00 82.81 555 LEU A C 1
ATOM 3719 O O . LEU A 1 555 ? -0.457 2.313 18.828 1.00 82.81 555 LEU A O 1
ATOM 3723 N N . GLY A 1 556 ? 0.257 0.200 18.749 1.00 82.38 556 GLY A N 1
ATOM 3724 C CA . GLY A 1 556 ? 1.588 0.475 19.307 1.00 82.38 556 GLY A CA 1
ATOM 3725 C C . GLY A 1 556 ? 1.576 1.433 20.500 1.00 82.38 556 GLY A C 1
ATOM 3726 O O . GLY A 1 556 ? 0.744 1.307 21.397 1.00 82.38 556 GLY A O 1
ATOM 3727 N N . SER A 1 557 ? 2.471 2.422 20.495 1.00 77.69 557 SER A N 1
ATOM 3728 C CA . SER A 1 557 ? 2.607 3.426 21.560 1.00 77.69 557 SER A CA 1
ATOM 3729 C C . SER A 1 557 ? 1.759 4.693 21.360 1.00 77.69 557 SER A C 1
ATOM 3731 O O . SER A 1 557 ? 2.130 5.742 21.892 1.00 77.69 557 SER A O 1
ATOM 3733 N N . LEU A 1 558 ? 0.674 4.654 20.570 1.00 76.50 558 LEU A N 1
ATOM 3734 C CA . LEU A 1 558 ? -0.208 5.819 20.411 1.00 76.50 558 LEU A CA 1
ATOM 3735 C C . LEU A 1 558 ? -0.722 6.298 21.786 1.00 76.50 558 LEU A C 1
ATOM 3737 O O . LEU A 1 558 ? -1.227 5.511 22.580 1.00 76.50 558 LEU A O 1
ATOM 3741 N N . SER A 1 559 ? -0.608 7.601 22.054 1.00 73.00 559 SER A N 1
ATOM 3742 C CA . SER A 1 559 ? -1.149 8.268 23.254 1.00 73.00 559 SER A CA 1
ATOM 3743 C C . SER A 1 559 ? -2.259 9.276 22.931 1.00 73.00 559 SER A C 1
ATOM 3745 O O . SER A 1 559 ? -2.820 9.909 23.823 1.00 73.00 559 SER A O 1
ATOM 3747 N N . THR A 1 560 ? -2.561 9.466 21.644 1.00 74.06 560 THR A N 1
ATOM 3748 C CA . THR A 1 560 ? -3.575 10.411 21.167 1.00 74.06 560 THR A CA 1
ATOM 3749 C C . THR A 1 560 ? -4.967 9.776 21.192 1.00 74.06 560 THR A C 1
ATOM 3751 O O . THR A 1 560 ? -5.113 8.568 21.016 1.00 74.06 560 THR A O 1
ATOM 3754 N N . ALA A 1 561 ? -5.997 10.596 21.410 1.00 69.25 561 ALA A N 1
ATOM 3755 C CA . ALA A 1 561 ? -7.385 10.151 21.449 1.00 69.25 561 ALA A CA 1
ATOM 3756 C C . ALA A 1 561 ? -7.841 9.557 20.105 1.00 69.25 561 ALA A C 1
ATOM 3758 O O . ALA A 1 561 ? -7.634 10.168 19.055 1.00 69.25 561 ALA A O 1
ATOM 3759 N N . ILE A 1 562 ? -8.530 8.416 20.151 1.00 79.12 562 ILE A N 1
ATOM 3760 C CA . ILE A 1 562 ? -9.257 7.847 19.012 1.00 79.12 562 ILE A CA 1
ATOM 3761 C C . ILE A 1 562 ? -10.713 8.282 19.121 1.00 79.12 562 ILE A C 1
ATOM 3763 O O . ILE A 1 562 ? -11.452 7.799 19.978 1.00 79.12 562 ILE A O 1
ATOM 3767 N N . ALA A 1 563 ? -11.141 9.212 18.269 1.00 77.94 563 ALA A N 1
ATOM 3768 C CA . ALA A 1 563 ? -12.429 9.869 18.484 1.00 77.94 563 ALA A CA 1
ATOM 3769 C C . ALA A 1 563 ? -13.630 8.919 18.345 1.00 77.94 563 ALA A C 1
ATOM 3771 O O . ALA A 1 563 ? -14.609 9.131 19.053 1.00 77.94 563 ALA A O 1
ATOM 3772 N N . THR A 1 564 ? -13.564 7.883 17.495 1.00 86.69 564 THR A N 1
ATOM 3773 C CA . THR A 1 564 ? -14.621 6.866 17.332 1.00 86.69 564 THR A CA 1
ATOM 3774 C C . THR A 1 564 ? -14.079 5.483 16.935 1.00 86.69 564 THR A C 1
ATOM 3776 O O . THR A 1 564 ? -13.118 5.373 16.178 1.00 86.69 564 THR A O 1
ATOM 3779 N N . VAL A 1 565 ? -14.717 4.412 17.414 1.00 89.31 565 VAL A N 1
ATOM 3780 C CA . VAL A 1 565 ? -14.464 3.012 17.031 1.00 89.31 565 VAL A CA 1
ATOM 3781 C C . VAL A 1 565 ? -15.801 2.319 16.761 1.00 89.31 565 VAL A C 1
ATOM 3783 O O . VAL A 1 565 ? -16.691 2.351 17.610 1.00 89.31 565 VAL A O 1
ATOM 3786 N N . LYS A 1 566 ? -15.954 1.678 15.602 1.00 88.75 566 LYS A N 1
ATOM 3787 C CA . LYS A 1 566 ? -17.127 0.875 15.226 1.00 88.75 566 LYS A CA 1
ATOM 3788 C C . LYS A 1 566 ? -16.693 -0.551 14.901 1.00 88.75 566 LYS A C 1
ATOM 3790 O O . LYS A 1 566 ? -16.062 -0.784 13.874 1.00 88.75 566 LYS A O 1
ATOM 3795 N N . GLY A 1 567 ? -17.036 -1.500 15.764 1.00 86.50 567 GLY A N 1
ATOM 3796 C CA . GLY A 1 567 ? -16.883 -2.927 15.482 1.00 86.50 567 GLY A CA 1
ATOM 3797 C C . GLY A 1 567 ? -18.009 -3.463 14.596 1.00 86.50 567 GLY A C 1
ATOM 3798 O O . GLY A 1 567 ? -19.050 -2.819 14.417 1.00 86.50 567 GLY A O 1
ATOM 3799 N N . HIS A 1 568 ? -17.824 -4.676 14.084 1.00 89.44 568 HIS A N 1
ATOM 3800 C CA . HIS A 1 568 ? -18.902 -5.441 13.458 1.00 89.44 568 HIS A CA 1
ATOM 3801 C C . HIS A 1 568 ? -19.903 -5.954 14.515 1.00 89.44 568 HIS A C 1
ATOM 3803 O O . HIS A 1 568 ? -19.562 -6.130 15.684 1.00 89.44 568 HIS A O 1
ATOM 3809 N N . ALA A 1 569 ? -21.151 -6.225 14.121 1.00 85.00 569 ALA A N 1
ATOM 3810 C CA . ALA A 1 569 ? -22.184 -6.719 15.044 1.00 85.00 569 ALA A CA 1
ATOM 3811 C C . ALA A 1 569 ? -21.918 -8.149 15.560 1.00 85.00 569 ALA A C 1
ATOM 3813 O O . ALA A 1 569 ? -22.349 -8.498 16.654 1.00 85.00 569 ALA A O 1
ATOM 3814 N N . ALA A 1 570 ? -21.220 -8.965 14.764 1.00 85.00 570 ALA A N 1
ATOM 3815 C CA . ALA A 1 570 ? -20.970 -10.385 15.038 1.00 85.00 570 ALA A CA 1
ATOM 3816 C C . ALA A 1 570 ? -19.486 -10.770 15.150 1.00 85.00 570 ALA A C 1
ATOM 3818 O O . ALA A 1 570 ? -19.192 -11.860 15.625 1.00 85.00 570 ALA A O 1
ATOM 3819 N N . ASN A 1 571 ? -18.564 -9.904 14.717 1.00 87.50 571 ASN A N 1
ATOM 3820 C CA . ASN A 1 571 ? -17.131 -10.212 14.675 1.00 87.50 571 ASN A CA 1
ATOM 3821 C C . ASN A 1 571 ? -16.357 -9.225 15.536 1.00 87.50 571 ASN A C 1
ATOM 3823 O O . ASN A 1 571 ? -16.773 -8.074 15.691 1.00 87.50 571 ASN A O 1
ATOM 3827 N N . LYS A 1 572 ? -15.244 -9.687 16.095 1.00 87.31 572 LYS A N 1
ATOM 3828 C CA . LYS A 1 572 ? -14.449 -8.957 17.075 1.00 87.31 572 LYS A CA 1
ATOM 3829 C C . LYS A 1 572 ? -13.440 -8.041 16.382 1.00 87.31 572 LYS A C 1
ATOM 3831 O O . LYS A 1 572 ? -12.617 -8.504 15.592 1.00 87.31 572 LYS A O 1
ATOM 3836 N N . LEU A 1 573 ? -13.439 -6.759 16.745 1.00 89.50 573 LEU A N 1
ATOM 3837 C CA . LEU A 1 573 ? -12.322 -5.844 16.497 1.00 89.50 573 LEU A CA 1
ATOM 3838 C C . LEU A 1 573 ? -11.390 -5.849 17.710 1.00 89.50 573 LEU A C 1
ATOM 3840 O O . LEU A 1 573 ? -11.740 -5.303 18.753 1.00 89.50 573 LEU A O 1
ATOM 3844 N N . THR A 1 574 ? -10.205 -6.441 17.588 1.00 90.06 574 THR A N 1
ATOM 3845 C CA . THR A 1 574 ? -9.195 -6.439 18.658 1.00 90.06 574 THR A CA 1
ATOM 3846 C C . THR A 1 574 ? -8.268 -5.239 18.505 1.00 90.06 574 THR A C 1
ATOM 3848 O O . THR A 1 574 ? -7.603 -5.097 17.481 1.00 90.06 574 THR A O 1
ATOM 3851 N N . LEU A 1 575 ? -8.190 -4.396 19.529 1.00 89.75 575 LEU A N 1
ATOM 3852 C CA . LEU A 1 575 ? -7.274 -3.268 19.628 1.00 89.75 575 LEU A CA 1
ATOM 3853 C C . LEU A 1 575 ? -6.224 -3.557 20.708 1.00 89.75 575 LEU A C 1
ATOM 3855 O O . LEU A 1 575 ? -6.551 -3.979 21.820 1.00 89.75 575 LEU A O 1
ATOM 3859 N N . SER A 1 576 ? -4.955 -3.299 20.401 1.00 88.69 576 SER A N 1
ATOM 3860 C CA . SER A 1 576 ? -3.864 -3.367 21.382 1.00 88.69 576 SER A CA 1
ATOM 3861 C C . SER A 1 576 ? -3.021 -2.103 21.349 1.00 88.69 576 SER A C 1
ATOM 3863 O O . SER A 1 576 ? -2.734 -1.585 20.279 1.00 88.69 576 SER A O 1
ATOM 3865 N N . SER A 1 577 ? -2.598 -1.595 22.503 1.00 85.62 577 SER A N 1
ATOM 3866 C CA . SER A 1 577 ? -1.744 -0.408 22.599 1.00 85.62 577 SER A CA 1
ATOM 3867 C C . SER A 1 577 ? -0.922 -0.439 23.878 1.00 85.62 577 SER A C 1
ATOM 3869 O O . SER A 1 577 ? -1.422 -0.834 24.926 1.00 85.62 577 SER A O 1
ATOM 3871 N N . THR A 1 578 ? 0.323 0.011 23.812 1.00 82.94 578 THR A N 1
ATOM 3872 C CA . THR A 1 578 ? 1.180 0.247 24.977 1.00 82.94 578 THR A CA 1
ATOM 3873 C C . THR A 1 578 ? 1.054 1.672 25.523 1.00 82.94 578 THR A C 1
ATOM 3875 O O . THR A 1 578 ? 1.494 1.923 26.643 1.00 82.94 578 THR A O 1
ATOM 3878 N N . GLY A 1 579 ? 0.445 2.598 24.771 1.00 78.38 579 GLY A N 1
ATOM 3879 C CA . GLY A 1 579 ? 0.164 3.965 25.211 1.00 78.38 579 GLY A CA 1
ATOM 3880 C C . GLY A 1 579 ? -1.187 4.096 25.923 1.00 78.38 579 GLY A C 1
ATOM 3881 O O . GLY A 1 579 ? -2.067 3.248 25.785 1.00 78.38 579 GLY A O 1
ATOM 3882 N N . ALA A 1 580 ? -1.346 5.158 26.719 1.00 76.19 580 ALA A N 1
ATOM 3883 C CA . ALA A 1 580 ? -2.613 5.474 27.374 1.00 76.19 580 ALA A CA 1
ATOM 3884 C C . ALA A 1 580 ? -3.564 6.137 26.368 1.00 76.19 580 ALA A C 1
ATOM 3886 O O . ALA A 1 580 ? -3.345 7.280 25.969 1.00 76.19 580 ALA A O 1
ATOM 3887 N N . LEU A 1 581 ? -4.606 5.414 25.959 1.00 76.94 581 LEU A N 1
ATOM 3888 C CA . LEU A 1 581 ? -5.560 5.859 24.945 1.00 76.94 581 LEU A CA 1
ATOM 3889 C C . LEU A 1 581 ? -6.884 6.308 25.563 1.00 76.94 581 LEU A C 1
ATOM 3891 O O . LEU A 1 581 ? -7.437 5.643 26.436 1.00 76.94 581 LEU A O 1
ATOM 3895 N N . THR A 1 582 ? -7.457 7.378 25.018 1.00 78.00 582 THR A N 1
ATOM 3896 C CA . THR A 1 582 ? -8.887 7.677 25.156 1.00 78.00 582 THR A CA 1
ATOM 3897 C C . THR A 1 582 ? -9.597 7.258 23.870 1.00 78.00 582 THR A C 1
ATOM 3899 O O . THR A 1 582 ? -9.135 7.591 22.781 1.00 78.00 582 THR A O 1
ATOM 3902 N N . MET A 1 583 ? -10.696 6.501 23.963 1.00 82.88 583 MET A N 1
ATOM 3903 C CA . MET A 1 583 ? -11.482 6.109 22.787 1.00 82.88 583 MET A CA 1
ATOM 3904 C C . MET A 1 583 ? -12.984 6.273 23.001 1.00 82.88 583 MET A C 1
ATOM 3906 O O . MET A 1 583 ? -13.441 6.387 24.132 1.00 82.88 583 MET A O 1
ATOM 3910 N N . THR A 1 584 ? -13.755 6.246 21.918 1.00 84.50 584 THR A N 1
ATOM 3911 C CA . THR A 1 584 ? -15.223 6.205 21.968 1.00 84.50 584 THR A CA 1
ATOM 3912 C C . THR A 1 584 ? -15.724 5.030 21.136 1.00 84.50 584 THR A C 1
ATOM 3914 O O . THR A 1 584 ? -15.693 5.088 19.910 1.00 84.50 584 THR A O 1
ATOM 3917 N N . VAL A 1 585 ? -16.186 3.952 21.773 1.00 86.31 585 VAL A N 1
ATOM 3918 C CA . VAL A 1 585 ? -16.770 2.805 21.056 1.00 8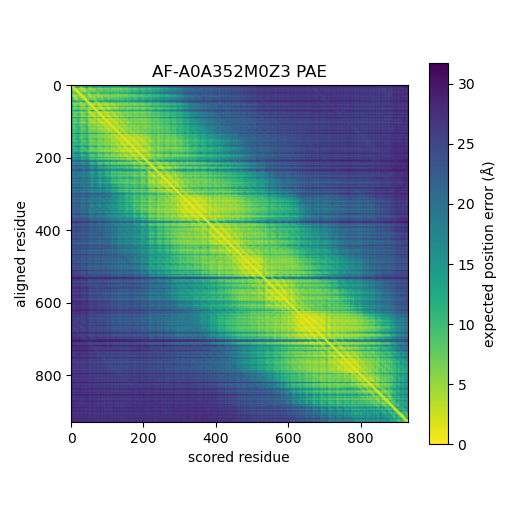6.31 585 VAL A CA 1
ATOM 3919 C C . VAL A 1 585 ? -18.230 3.093 20.725 1.00 86.31 585 VAL A C 1
ATOM 3921 O O . VAL A 1 585 ? -19.068 3.088 21.613 1.00 86.31 585 VAL A O 1
ATOM 3924 N N . VAL A 1 586 ? -18.529 3.320 19.449 1.00 85.50 586 VAL A N 1
ATOM 3925 C CA . VAL A 1 586 ? -19.844 3.733 18.940 1.00 85.50 586 VAL A CA 1
ATOM 3926 C C . VAL A 1 586 ? -20.810 2.546 18.824 1.00 85.50 586 VAL A C 1
ATOM 3928 O O . VAL A 1 586 ? -21.978 2.684 19.188 1.00 85.50 586 VAL A O 1
ATOM 3931 N N . SER A 1 587 ? -20.342 1.397 18.314 1.00 84.19 587 SER A N 1
ATOM 3932 C CA . SER A 1 587 ? -21.151 0.190 18.057 1.00 84.19 587 SER A CA 1
ATOM 3933 C C . SER A 1 587 ? -20.295 -1.078 17.905 1.00 84.19 587 SER A C 1
ATOM 3935 O O . SER A 1 587 ? -19.098 -0.978 17.632 1.00 84.19 587 SER A O 1
ATOM 3937 N N . GLY A 1 588 ? -20.923 -2.259 17.973 1.00 87.81 588 GLY A N 1
ATOM 3938 C CA . GLY A 1 588 ? -20.323 -3.549 17.590 1.00 87.81 588 GLY A CA 1
ATOM 3939 C C . GLY A 1 588 ? -19.510 -4.242 18.688 1.00 87.81 588 GLY A C 1
ATOM 3940 O O . GLY A 1 588 ? -19.565 -3.850 19.852 1.00 87.81 588 GLY A O 1
ATOM 3941 N N . ILE A 1 589 ? -18.778 -5.302 18.332 1.00 88.38 589 ILE A N 1
ATOM 3942 C CA . ILE A 1 589 ? -17.937 -6.077 19.258 1.00 88.38 589 ILE A CA 1
ATOM 3943 C C . ILE A 1 589 ? -16.489 -5.578 19.176 1.00 88.38 589 ILE A C 1
ATOM 3945 O O . ILE A 1 589 ? -15.818 -5.752 18.159 1.00 88.38 589 ILE A O 1
ATOM 3949 N N . VAL A 1 590 ? -15.988 -4.985 20.260 1.00 89.56 590 VAL A N 1
ATOM 3950 C CA . VAL A 1 590 ? -14.625 -4.444 20.360 1.00 89.56 590 VAL A CA 1
ATOM 3951 C C . VAL A 1 590 ? -13.911 -5.058 21.565 1.00 89.56 590 VAL A C 1
ATOM 3953 O O . VAL A 1 590 ? -14.434 -5.082 22.676 1.00 89.56 590 VAL A O 1
ATOM 3956 N N . ASP A 1 591 ? -12.698 -5.555 21.362 1.00 89.81 591 ASP A N 1
ATOM 3957 C CA . ASP A 1 591 ? -11.819 -6.065 22.411 1.00 89.81 591 ASP A CA 1
ATOM 3958 C C . ASP A 1 591 ? -10.617 -5.138 22.578 1.00 89.81 591 ASP A C 1
ATOM 3960 O O . ASP A 1 591 ? -9.803 -4.994 21.676 1.00 89.81 591 ASP A O 1
ATOM 3964 N N . ILE A 1 592 ? -10.520 -4.509 23.742 1.00 88.50 592 ILE A N 1
ATOM 3965 C CA . ILE A 1 592 ? -9.481 -3.553 24.143 1.00 88.50 592 ILE A CA 1
ATOM 3966 C C . ILE A 1 592 ? -8.582 -4.124 25.248 1.00 88.50 592 ILE A C 1
ATOM 3968 O O . ILE A 1 592 ? -7.859 -3.383 25.916 1.00 88.50 592 ILE A O 1
ATOM 3972 N N . SER A 1 593 ? -8.610 -5.440 25.479 1.00 84.56 593 SER A N 1
ATOM 3973 C CA . SER A 1 593 ? -7.791 -6.106 26.505 1.00 84.56 593 SER A CA 1
ATOM 3974 C C . SER A 1 593 ? -6.285 -5.866 26.330 1.00 84.56 593 SER A C 1
ATOM 3976 O O . SER A 1 593 ? -5.544 -5.802 27.314 1.00 84.56 593 SER A O 1
ATOM 3978 N N . GLY A 1 594 ? -5.832 -5.656 25.091 1.00 86.06 594 GLY A N 1
ATOM 3979 C CA . GLY A 1 594 ? -4.444 -5.341 24.761 1.00 86.06 594 GLY A CA 1
ATOM 3980 C C . GLY A 1 594 ? -4.049 -3.868 24.925 1.00 86.06 594 GLY A C 1
ATOM 3981 O O . GLY A 1 594 ? -2.892 -3.545 24.671 1.00 86.06 594 GLY A O 1
ATOM 3982 N N . CYS A 1 595 ? -4.962 -2.959 25.287 1.00 85.50 595 CYS A N 1
ATOM 3983 C CA . CYS A 1 595 ? -4.675 -1.524 25.435 1.00 85.50 595 CYS A CA 1
ATOM 3984 C C . CYS A 1 595 ? -4.174 -1.170 26.844 1.00 85.50 595 CYS A C 1
ATOM 3986 O O . CYS A 1 595 ? -4.651 -1.709 27.842 1.00 85.50 595 CYS A O 1
ATOM 3988 N N . ALA A 1 596 ? -3.219 -0.253 26.962 1.00 80.56 596 ALA A N 1
ATOM 3989 C CA . ALA A 1 596 ? -2.740 0.271 28.236 1.00 80.56 596 ALA A CA 1
ATOM 3990 C C . ALA A 1 596 ? -3.565 1.486 28.702 1.00 80.56 596 ALA A C 1
ATOM 3992 O O . ALA A 1 596 ? -4.197 2.183 27.909 1.00 80.56 596 ALA A O 1
ATOM 3993 N N . GLY A 1 597 ? -3.527 1.758 30.010 1.00 74.62 597 GLY A N 1
ATOM 3994 C CA . GLY A 1 597 ? -4.131 2.949 30.611 1.00 74.62 597 GLY A CA 1
ATOM 3995 C C . GLY A 1 597 ? -5.622 2.834 30.944 1.00 74.62 597 GLY A C 1
ATOM 3996 O O . GLY A 1 597 ? -6.178 1.744 31.079 1.00 74.62 597 GLY A O 1
ATOM 3997 N N . THR A 1 598 ? -6.235 4.000 31.138 1.00 70.31 598 THR A N 1
ATOM 3998 C CA . THR A 1 598 ? -7.629 4.173 31.552 1.00 70.31 598 THR A CA 1
ATOM 3999 C C . THR A 1 598 ? -8.477 4.553 30.345 1.00 70.31 598 THR A C 1
ATOM 4001 O O . THR A 1 598 ? -8.121 5.492 29.637 1.00 70.31 598 THR A O 1
ATOM 4004 N N . LEU A 1 599 ? -9.601 3.867 30.122 1.00 76.56 599 LEU A N 1
ATOM 4005 C CA . LEU A 1 599 ? -10.416 4.057 28.919 1.00 76.56 599 LEU A CA 1
ATOM 4006 C C . LEU A 1 599 ? -11.767 4.703 29.229 1.00 76.56 599 LEU A C 1
ATOM 4008 O O . LEU A 1 599 ? -12.407 4.397 30.234 1.00 76.56 599 LEU A O 1
ATOM 4012 N N . ASN A 1 600 ? -12.213 5.569 28.323 1.00 76.19 600 ASN A N 1
ATOM 4013 C CA . ASN A 1 600 ? -13.592 6.038 28.273 1.00 76.19 600 ASN A CA 1
ATOM 4014 C C . ASN A 1 600 ? -14.340 5.214 27.212 1.00 76.19 600 ASN A C 1
ATOM 4016 O O . ASN A 1 600 ? -13.744 4.759 26.242 1.00 76.19 600 ASN A O 1
ATOM 4020 N N . ILE A 1 601 ? -15.630 4.979 27.406 1.00 76.75 601 ILE A N 1
ATOM 4021 C CA . ILE A 1 601 ? -16.525 4.288 26.482 1.00 76.75 601 ILE A CA 1
ATOM 4022 C C . ILE A 1 601 ? -17.784 5.148 26.377 1.00 76.75 601 ILE A C 1
ATOM 4024 O O . ILE A 1 601 ? -18.465 5.387 27.375 1.00 76.75 601 ILE A O 1
ATOM 4028 N N . ALA A 1 602 ? -18.110 5.608 25.172 1.00 78.31 602 ALA A N 1
ATOM 4029 C CA . ALA A 1 602 ? -19.383 6.264 24.888 1.00 78.31 602 ALA A CA 1
ATOM 4030 C C . ALA A 1 602 ? -20.082 5.563 23.712 1.00 78.31 602 ALA A C 1
ATOM 4032 O O . ALA A 1 602 ? -19.718 5.761 22.557 1.00 78.31 602 ALA A O 1
ATOM 4033 N N . ALA A 1 603 ? -21.075 4.726 24.014 1.00 76.31 603 ALA A N 1
ATOM 4034 C CA . ALA A 1 603 ? -21.796 3.911 23.039 1.00 76.31 603 ALA A CA 1
ATOM 4035 C C . ALA A 1 603 ? -23.095 4.587 22.586 1.00 76.31 603 ALA A C 1
ATOM 4037 O O . ALA A 1 603 ? -24.004 4.823 23.377 1.00 76.31 603 ALA A O 1
ATOM 4038 N N . THR A 1 604 ? -23.229 4.894 21.299 1.00 77.62 604 THR A N 1
ATOM 4039 C CA . THR A 1 604 ? -24.489 5.434 20.751 1.00 77.62 604 THR A CA 1
ATOM 4040 C C . THR A 1 604 ? -25.400 4.341 20.191 1.00 77.62 604 THR A C 1
ATOM 4042 O O . THR A 1 604 ? -26.594 4.577 20.021 1.00 77.62 604 THR A O 1
ATOM 4045 N N . ALA A 1 605 ? -24.867 3.139 19.962 1.00 81.12 605 ALA A N 1
ATOM 4046 C CA . ALA A 1 605 ? -25.593 1.924 19.607 1.00 81.12 605 ALA A CA 1
ATOM 4047 C C . ALA A 1 605 ? -25.086 0.730 20.439 1.00 81.12 605 ALA A C 1
ATOM 4049 O O . ALA A 1 605 ? -24.119 0.863 21.187 1.00 81.12 605 ALA A O 1
ATOM 4050 N N . ALA A 1 606 ? -25.737 -0.435 20.312 1.00 76.94 606 ALA A N 1
ATOM 4051 C CA . ALA A 1 606 ? -25.353 -1.630 21.062 1.00 76.94 606 ALA A CA 1
ATOM 4052 C C . ALA A 1 606 ? -23.874 -1.978 20.821 1.00 76.94 606 ALA A C 1
ATOM 4054 O O . ALA A 1 606 ? -23.435 -2.131 19.674 1.00 76.94 606 ALA A O 1
ATOM 4055 N N . ALA A 1 607 ? -23.118 -2.093 21.911 1.00 82.31 607 ALA A N 1
ATOM 4056 C CA . ALA A 1 607 ? -21.687 -2.345 21.883 1.00 82.31 607 ALA A CA 1
ATOM 4057 C C . ALA A 1 607 ? -21.311 -3.405 22.922 1.00 82.31 607 ALA A C 1
ATOM 4059 O O . ALA A 1 607 ? -21.747 -3.369 24.073 1.00 82.31 607 ALA A O 1
ATOM 4060 N N . LYS A 1 608 ? -20.459 -4.345 22.521 1.00 84.12 608 LYS A N 1
ATOM 4061 C CA . LYS A 1 608 ? -19.827 -5.307 23.423 1.00 84.12 608 LYS A CA 1
ATOM 4062 C C . LYS A 1 608 ? -18.363 -4.935 23.558 1.00 84.12 608 LYS A C 1
ATOM 4064 O O . LYS A 1 608 ? -17.649 -4.956 22.560 1.00 84.12 608 LYS A O 1
ATOM 4069 N N . VAL A 1 609 ? -17.923 -4.602 24.771 1.00 84.81 609 VAL A N 1
ATOM 4070 C CA . VAL A 1 609 ? -16.550 -4.164 25.030 1.00 84.81 609 VAL A CA 1
ATOM 4071 C C . VAL A 1 609 ? -15.852 -5.139 25.971 1.00 84.81 609 VAL A C 1
ATOM 4073 O O . VAL A 1 609 ? -16.156 -5.232 27.158 1.00 84.81 609 VAL A O 1
ATOM 4076 N N . THR A 1 610 ? -14.868 -5.861 25.442 1.00 84.06 610 THR A N 1
ATOM 4077 C CA . THR A 1 610 ? -13.992 -6.715 26.257 1.00 84.06 610 THR A CA 1
ATOM 4078 C C . THR A 1 610 ? -12.793 -5.900 26.724 1.00 84.06 610 THR A C 1
ATOM 4080 O O . THR A 1 610 ? -12.019 -5.424 25.904 1.00 84.06 610 THR A O 1
ATOM 4083 N N . ALA A 1 611 ? -12.635 -5.712 28.032 1.00 82.31 611 ALA A N 1
ATOM 4084 C CA . ALA A 1 611 ? -11.635 -4.844 28.654 1.00 82.31 611 ALA A CA 1
ATOM 4085 C C . ALA A 1 611 ? -10.867 -5.560 29.780 1.00 82.31 611 ALA A C 1
ATOM 4087 O O . ALA A 1 611 ? -10.699 -5.020 30.874 1.00 82.31 611 ALA A O 1
ATOM 4088 N N . SER A 1 612 ? -10.397 -6.784 29.510 1.00 79.56 612 SER A N 1
ATOM 4089 C CA . SER A 1 612 ? -9.698 -7.627 30.492 1.00 79.56 612 SER A CA 1
ATOM 4090 C C . SER A 1 612 ? -8.577 -6.886 31.228 1.00 79.56 612 SER A C 1
ATOM 4092 O O . SER A 1 612 ? -7.651 -6.369 30.603 1.00 79.56 612 SER A O 1
ATOM 4094 N N . THR A 1 613 ? -8.647 -6.868 32.561 1.00 75.31 613 THR A N 1
ATOM 4095 C CA . THR A 1 613 ? -7.736 -6.230 33.529 1.00 75.31 613 THR A CA 1
ATOM 4096 C C . THR A 1 613 ? -7.671 -4.695 33.493 1.00 75.31 613 THR A C 1
ATOM 4098 O O . THR A 1 613 ? -6.799 -4.112 34.139 1.00 75.31 613 THR A O 1
ATOM 4101 N N . LYS A 1 614 ? -8.582 -4.009 32.783 1.00 80.38 614 LYS A N 1
ATOM 4102 C CA . LYS A 1 614 ? -8.548 -2.540 32.616 1.00 80.38 614 LYS A CA 1
ATOM 4103 C C . LYS A 1 614 ? -9.511 -1.787 33.528 1.00 80.38 614 LYS A C 1
ATOM 4105 O O . LYS A 1 614 ? -10.545 -2.311 33.937 1.00 80.38 614 LYS A O 1
ATOM 4110 N N . THR A 1 615 ? -9.172 -0.520 33.769 1.00 79.06 615 THR A N 1
ATOM 4111 C CA . THR A 1 615 ? -10.038 0.465 34.425 1.00 79.06 615 THR A CA 1
ATOM 4112 C C . THR A 1 615 ? -10.772 1.294 33.370 1.00 79.06 615 THR A C 1
ATOM 4114 O O . THR A 1 615 ? -10.141 1.979 32.560 1.00 79.06 615 THR A O 1
ATOM 4117 N N . LEU A 1 616 ? -12.103 1.273 33.397 1.00 81.81 616 LEU A N 1
ATOM 4118 C CA . LEU A 1 616 ? -12.968 2.100 32.554 1.00 81.81 616 LEU A CA 1
ATOM 4119 C C . LEU A 1 616 ? -13.374 3.365 33.334 1.00 81.81 616 LEU A C 1
ATOM 4121 O O . LEU A 1 616 ? -14.217 3.295 34.228 1.00 81.81 616 LEU A O 1
ATOM 4125 N N . ALA A 1 617 ? -12.767 4.521 33.042 1.00 76.69 617 ALA A N 1
ATOM 4126 C CA . ALA A 1 617 ? -13.011 5.767 33.791 1.00 76.69 617 ALA A CA 1
ATOM 4127 C C . ALA A 1 617 ? -14.401 6.363 33.573 1.00 76.69 617 ALA A C 1
ATOM 4129 O O . ALA A 1 617 ? -14.921 7.042 34.457 1.00 76.69 617 ALA A O 1
ATOM 4130 N N . ALA A 1 618 ? -14.978 6.156 32.396 1.00 79.44 618 ALA A N 1
ATOM 4131 C CA . ALA A 1 618 ? -16.279 6.691 32.043 1.00 79.44 618 ALA A CA 1
ATOM 4132 C C . ALA A 1 618 ? -16.940 5.761 31.034 1.00 79.44 618 ALA A C 1
ATOM 4134 O O . ALA A 1 618 ? -16.444 5.613 29.926 1.00 79.44 618 ALA A O 1
ATOM 4135 N N . VAL A 1 619 ? -18.063 5.159 31.400 1.00 81.12 619 VAL A N 1
ATOM 4136 C CA . VAL A 1 619 ? -18.937 4.408 30.499 1.00 81.12 619 VAL A CA 1
ATOM 4137 C C . VAL A 1 619 ? -20.247 5.182 30.367 1.00 81.12 619 VAL A C 1
ATOM 4139 O O . VAL A 1 619 ? -20.848 5.582 31.365 1.00 81.12 619 VAL A O 1
ATOM 4142 N N . SER A 1 620 ? -20.684 5.433 29.140 1.00 79.62 620 SER A N 1
ATOM 4143 C CA . SER A 1 620 ? -21.902 6.183 28.822 1.00 79.62 620 SER A CA 1
ATOM 4144 C C . SER A 1 620 ? -22.545 5.632 27.550 1.00 79.62 620 SER A C 1
ATOM 4146 O O . SER A 1 620 ? -21.837 5.070 26.716 1.00 79.62 620 SER A O 1
ATOM 4148 N N . GLY A 1 621 ? -23.865 5.772 27.379 1.00 74.56 621 GLY A N 1
ATOM 4149 C CA . GLY A 1 621 ? -24.514 5.401 26.121 1.00 74.56 621 GLY A CA 1
ATOM 4150 C C . GLY A 1 621 ? -25.919 4.825 26.247 1.00 74.56 621 GLY A C 1
ATOM 4151 O O . GLY A 1 621 ? -26.144 3.923 27.040 1.00 74.56 621 GLY A O 1
ATOM 4152 N N . ALA A 1 622 ? -26.860 5.276 25.415 1.00 62.72 622 ALA A N 1
ATOM 4153 C CA . ALA A 1 622 ? -28.298 4.991 25.536 1.00 62.72 622 ALA A CA 1
ATOM 4154 C C . ALA A 1 622 ? -28.741 3.549 25.179 1.00 62.72 622 ALA A C 1
ATOM 4156 O O . ALA A 1 622 ? -29.892 3.342 24.807 1.00 62.72 622 ALA A O 1
ATOM 4157 N N . THR A 1 623 ? -27.848 2.554 25.213 1.00 81.50 623 THR A N 1
ATOM 4158 C CA . THR A 1 623 ? -28.143 1.188 24.739 1.00 81.50 623 THR A CA 1
ATOM 4159 C C . THR A 1 623 ? -27.541 0.098 25.643 1.00 81.50 623 THR A C 1
ATOM 4161 O O . THR A 1 623 ? -27.429 0.290 26.855 1.00 81.50 623 THR A O 1
ATOM 4164 N N . THR A 1 624 ? -27.244 -1.082 25.079 1.00 82.62 624 THR A N 1
ATOM 4165 C CA . THR A 1 624 ? -26.665 -2.240 25.775 1.00 82.62 624 THR A CA 1
ATOM 4166 C C . THR A 1 624 ? -25.140 -2.195 25.714 1.00 82.62 624 THR A C 1
ATOM 4168 O O . THR A 1 624 ? -24.579 -2.107 24.621 1.00 82.62 624 THR A O 1
ATOM 4171 N N . ILE A 1 625 ? -24.491 -2.299 26.873 1.00 81.31 625 ILE A N 1
ATOM 4172 C CA . ILE A 1 625 ? -23.041 -2.360 27.057 1.00 81.31 625 ILE A CA 1
ATOM 4173 C C . ILE A 1 625 ? -22.716 -3.657 27.796 1.00 81.31 625 ILE A C 1
ATOM 4175 O O . ILE A 1 625 ? -23.210 -3.880 28.897 1.00 81.31 625 ILE A O 1
ATOM 4179 N N . ASP A 1 626 ? -21.896 -4.511 27.196 1.00 84.44 626 ASP A N 1
ATOM 4180 C CA . ASP A 1 626 ? -21.365 -5.723 27.834 1.00 84.44 626 ASP A CA 1
ATOM 4181 C C . ASP A 1 626 ? -19.907 -5.479 28.237 1.00 84.44 626 ASP A C 1
ATOM 4183 O O . ASP A 1 626 ? -19.080 -5.209 27.364 1.00 84.44 626 ASP A O 1
ATOM 4187 N N . ILE A 1 627 ? -19.620 -5.507 29.542 1.00 81.88 627 ILE A N 1
ATOM 4188 C CA . ILE A 1 627 ? -18.281 -5.349 30.115 1.00 81.88 627 ILE A CA 1
ATOM 4189 C C . ILE A 1 627 ? -17.753 -6.732 30.494 1.00 81.88 627 ILE A C 1
ATOM 4191 O O . ILE A 1 627 ? -18.217 -7.355 31.454 1.00 81.88 627 ILE A O 1
ATOM 4195 N N . ALA A 1 628 ? -16.719 -7.161 29.772 1.00 81.12 628 ALA A N 1
ATOM 4196 C CA . ALA A 1 628 ? -15.988 -8.394 30.041 1.00 81.12 628 ALA A CA 1
ATOM 4197 C C . ALA A 1 628 ? -14.569 -8.086 30.547 1.00 81.12 628 ALA A C 1
ATOM 4199 O O . ALA A 1 628 ? -13.809 -7.357 29.911 1.00 81.12 628 ALA A O 1
ATOM 4200 N N . GLY A 1 629 ? -14.215 -8.641 31.699 1.00 78.25 629 GLY A N 1
ATOM 4201 C CA . GLY A 1 629 ? -12.883 -8.646 32.308 1.00 78.25 629 GLY A CA 1
ATOM 4202 C C . GLY A 1 629 ? -12.371 -7.333 32.922 1.00 78.25 629 GLY A C 1
ATOM 4203 O O . GLY A 1 629 ? -11.218 -7.301 33.346 1.00 78.25 629 GLY A O 1
ATOM 4204 N N . ALA A 1 630 ? -13.154 -6.252 32.982 1.00 83.00 630 ALA A N 1
ATOM 4205 C CA . ALA A 1 630 ? -12.693 -4.990 33.575 1.00 83.00 630 ALA A CA 1
ATOM 4206 C C . ALA A 1 630 ? -12.426 -5.127 35.086 1.00 83.00 630 ALA A C 1
ATOM 4208 O O . ALA A 1 630 ? -13.266 -5.624 35.829 1.00 83.00 630 ALA A O 1
ATOM 4209 N N . SER A 1 631 ? -11.287 -4.622 35.569 1.00 87.00 631 SER A N 1
ATOM 4210 C CA . SER A 1 631 ? -10.979 -4.617 37.007 1.00 87.00 631 SER A CA 1
ATOM 4211 C C . SER A 1 631 ? -11.786 -3.551 37.752 1.00 87.00 631 SER A C 1
ATOM 4213 O O . SER A 1 631 ? -12.217 -3.773 38.883 1.00 87.00 631 SER A O 1
ATOM 4215 N N . ALA A 1 632 ? -12.040 -2.408 37.113 1.00 87.62 632 ALA A N 1
ATOM 4216 C CA . ALA A 1 632 ? -12.913 -1.366 37.635 1.00 87.62 632 ALA A CA 1
ATOM 4217 C C . ALA A 1 632 ? -13.642 -0.619 36.509 1.00 87.62 632 ALA A C 1
ATOM 4219 O O . ALA A 1 632 ? -13.105 -0.458 35.413 1.00 87.62 632 ALA A O 1
ATOM 4220 N N . ALA A 1 633 ? -14.848 -0.123 36.781 1.00 87.81 633 ALA A N 1
ATOM 4221 C CA . ALA A 1 633 ? -15.619 0.682 35.837 1.00 87.81 633 ALA A CA 1
ATOM 4222 C C . ALA A 1 633 ? -16.448 1.765 36.539 1.00 87.81 633 ALA A C 1
ATOM 4224 O O . ALA A 1 633 ? -17.052 1.519 37.584 1.00 87.81 633 ALA A O 1
ATOM 4225 N N . THR A 1 634 ? -16.529 2.949 35.933 1.00 90.44 634 THR A N 1
ATOM 4226 C CA . THR A 1 634 ? -17.400 4.048 36.372 1.00 90.44 634 THR A CA 1
ATOM 4227 C C . THR A 1 634 ? -18.379 4.412 35.262 1.00 90.44 634 THR A C 1
ATOM 4229 O O . THR A 1 634 ? -17.977 4.788 34.165 1.00 90.44 634 THR A O 1
ATOM 4232 N N . ILE A 1 635 ? -19.676 4.337 35.546 1.00 91.19 635 ILE A N 1
ATOM 4233 C CA . ILE A 1 635 ? -20.755 4.712 34.628 1.00 91.19 635 ILE A CA 1
ATOM 4234 C C . ILE A 1 635 ? -21.062 6.197 34.821 1.00 91.19 635 ILE A C 1
ATOM 4236 O O . ILE A 1 635 ? -21.595 6.580 35.858 1.00 91.19 635 ILE A O 1
ATOM 4240 N N . SER A 1 636 ? -20.710 7.045 33.859 1.00 88.00 636 SER A N 1
ATOM 4241 C CA . SER A 1 636 ? -20.826 8.510 33.965 1.00 88.00 636 SER A CA 1
ATOM 4242 C C . SER A 1 636 ? -21.918 9.114 33.078 1.00 88.00 636 SER A C 1
ATOM 4244 O O . SER A 1 636 ? -22.276 10.274 33.267 1.00 88.00 636 SER A O 1
ATOM 4246 N N . GLY A 1 637 ? -22.488 8.335 32.152 1.00 85.31 637 GLY A N 1
ATOM 4247 C CA . GLY A 1 637 ? -23.686 8.693 31.386 1.00 85.31 637 GLY A CA 1
ATOM 4248 C C . GLY A 1 637 ? -24.753 7.603 31.473 1.00 85.31 637 GLY A C 1
ATOM 4249 O O . GLY A 1 637 ? -24.463 6.490 31.902 1.00 85.31 637 GLY A O 1
ATOM 4250 N N . ALA A 1 638 ? -25.994 7.924 31.103 1.00 85.62 638 ALA A N 1
ATOM 4251 C CA . ALA A 1 638 ? -27.096 6.967 31.206 1.00 85.62 638 ALA A CA 1
ATOM 4252 C C . ALA A 1 638 ? -26.856 5.721 30.329 1.00 85.62 638 ALA A C 1
ATOM 4254 O O . ALA A 1 638 ? -26.360 5.866 29.209 1.00 85.62 638 ALA A O 1
ATOM 4255 N N . VAL A 1 639 ? -27.220 4.533 30.831 1.00 87.56 639 VAL A N 1
ATOM 4256 C CA . VAL A 1 639 ? -27.099 3.230 30.145 1.00 87.56 639 VAL A CA 1
ATOM 4257 C C . VAL A 1 639 ? -28.401 2.440 30.260 1.00 87.56 639 VAL A C 1
ATOM 4259 O O . VAL A 1 639 ? -28.944 2.288 31.350 1.00 87.56 639 VAL A O 1
ATOM 4262 N N . THR A 1 640 ? -28.919 1.896 29.158 1.00 88.06 640 THR A N 1
ATOM 4263 C CA . THR A 1 640 ? -30.151 1.089 29.213 1.00 88.06 640 THR A CA 1
ATOM 4264 C C . THR A 1 640 ? -29.869 -0.293 29.786 1.00 88.06 640 THR A C 1
ATOM 4266 O O . THR A 1 640 ? -30.513 -0.703 30.745 1.00 88.06 640 THR A O 1
ATOM 4269 N N . THR A 1 641 ? -28.872 -1.006 29.268 1.00 88.62 641 THR A N 1
ATOM 4270 C CA . THR A 1 641 ? -28.516 -2.335 29.784 1.00 88.62 641 THR A CA 1
ATOM 4271 C C . THR A 1 641 ? -27.012 -2.439 29.955 1.00 88.62 641 THR A C 1
ATOM 4273 O O . THR A 1 641 ? -26.268 -2.268 29.002 1.00 88.62 641 THR A O 1
ATOM 4276 N N . LEU A 1 642 ? -26.559 -2.723 31.168 1.00 90.00 642 LEU A N 1
ATOM 4277 C CA . LEU A 1 642 ? -25.172 -2.974 31.513 1.00 90.00 642 LEU A CA 1
ATOM 4278 C C . LEU A 1 642 ? -25.030 -4.450 31.883 1.00 90.00 642 LEU A C 1
ATOM 4280 O O . LEU A 1 642 ? -25.488 -4.857 32.946 1.00 90.00 642 LEU A O 1
ATOM 4284 N N . ASN A 1 643 ? -24.423 -5.250 31.012 1.00 90.12 643 ASN A N 1
ATOM 4285 C CA . ASN A 1 643 ? -24.085 -6.640 31.298 1.00 90.12 643 ASN A CA 1
ATOM 4286 C C . ASN A 1 643 ? -22.661 -6.715 31.851 1.00 90.12 643 ASN A C 1
ATOM 4288 O O . ASN A 1 643 ? -21.747 -6.096 31.311 1.00 90.12 643 ASN A O 1
ATOM 4292 N N . ILE A 1 644 ? -22.481 -7.480 32.919 1.00 90.94 644 ILE A N 1
ATOM 4293 C CA . ILE A 1 644 ? -21.186 -7.797 33.512 1.00 90.94 644 ILE A CA 1
ATOM 4294 C C . ILE A 1 644 ? -20.951 -9.289 33.287 1.00 90.94 644 ILE A C 1
ATOM 4296 O O . ILE A 1 644 ? -21.641 -10.128 33.879 1.00 90.94 644 ILE A O 1
ATOM 4300 N N . SER A 1 645 ? -20.034 -9.631 32.380 1.00 90.00 645 SER A N 1
ATOM 4301 C CA . SER A 1 645 ? -19.783 -11.025 31.984 1.00 90.00 645 SER A CA 1
ATOM 4302 C C . SER A 1 645 ? -18.588 -11.672 32.677 1.00 90.00 645 SER A C 1
ATOM 4304 O O . SER A 1 645 ? -18.423 -12.884 32.568 1.00 90.00 645 SER A O 1
ATOM 4306 N N . ASP A 1 646 ? -17.787 -10.902 33.414 1.00 90.38 646 ASP A N 1
ATOM 4307 C CA . ASP A 1 646 ? -16.688 -11.387 34.257 1.00 90.38 646 ASP A CA 1
ATOM 4308 C C . ASP A 1 646 ? -16.659 -10.670 35.608 1.00 90.38 646 ASP A C 1
ATOM 4310 O O . ASP A 1 646 ? -17.467 -9.781 35.865 1.00 90.38 646 ASP A O 1
ATOM 4314 N N . ASP A 1 647 ? -15.726 -11.064 36.471 1.00 89.75 647 ASP A N 1
ATOM 4315 C CA . ASP A 1 647 ? -15.540 -10.433 37.772 1.00 89.75 647 ASP A CA 1
ATOM 4316 C C . ASP A 1 647 ? -15.086 -8.973 37.630 1.00 89.75 647 ASP A C 1
ATOM 4318 O O . ASP A 1 647 ? -14.241 -8.648 36.793 1.00 89.75 647 ASP A O 1
ATOM 4322 N N . VAL A 1 648 ? -15.625 -8.102 38.485 1.00 90.56 648 VAL A N 1
ATOM 4323 C CA . VAL A 1 648 ? -15.287 -6.674 38.556 1.00 90.56 648 VAL A CA 1
ATOM 4324 C C . VAL A 1 648 ? -14.963 -6.317 40.002 1.00 90.56 648 VAL A C 1
ATOM 4326 O O . VAL A 1 648 ? -15.787 -6.486 40.899 1.00 90.56 648 VAL A O 1
ATOM 4329 N N . THR A 1 649 ? -13.779 -5.766 40.263 1.00 91.69 649 THR A N 1
ATOM 4330 C CA . THR A 1 649 ? -13.402 -5.366 41.628 1.00 91.69 649 THR A CA 1
ATOM 4331 C C . THR A 1 649 ? -14.233 -4.174 42.097 1.00 91.69 649 THR A C 1
ATOM 4333 O O . THR A 1 649 ? -14.783 -4.203 43.196 1.00 91.69 649 THR A O 1
ATOM 4336 N N . THR A 1 650 ? -14.371 -3.141 41.260 1.00 92.31 650 THR A N 1
ATOM 4337 C CA . THR A 1 650 ? -15.121 -1.926 41.619 1.00 92.31 650 THR A CA 1
ATOM 4338 C C . THR A 1 650 ? -15.993 -1.443 40.466 1.00 92.31 650 THR A C 1
ATOM 4340 O O . THR A 1 650 ? -15.478 -1.016 39.436 1.00 92.31 650 THR A O 1
ATOM 4343 N N . LEU A 1 651 ? -17.313 -1.434 40.649 1.00 93.12 651 LEU A N 1
ATOM 4344 C CA . LEU A 1 651 ? -18.275 -0.834 39.725 1.00 93.12 651 LEU A CA 1
ATOM 4345 C C . LEU A 1 651 ? -18.941 0.376 40.389 1.00 93.12 651 LEU A C 1
ATOM 4347 O O . LEU A 1 651 ? -19.613 0.230 41.406 1.00 93.12 651 LEU A O 1
ATOM 4351 N N . THR A 1 652 ? -18.777 1.568 39.817 1.00 93.31 652 THR A N 1
ATOM 4352 C CA . THR A 1 652 ? -19.423 2.802 40.290 1.00 93.31 652 THR A CA 1
ATOM 4353 C C . THR A 1 652 ? -20.501 3.257 39.312 1.00 93.31 652 THR A C 1
ATOM 4355 O O . THR A 1 652 ? -20.212 3.546 38.156 1.00 93.31 652 THR A O 1
ATOM 4358 N N . ILE A 1 653 ? -21.744 3.383 39.768 1.00 92.56 653 ILE A N 1
ATOM 4359 C CA . ILE A 1 653 ? -22.886 3.862 38.983 1.00 92.56 653 ILE A CA 1
ATOM 4360 C C . ILE A 1 653 ? -23.089 5.361 39.243 1.00 92.56 653 ILE A C 1
ATOM 4362 O O . ILE A 1 653 ? -23.837 5.745 40.139 1.00 92.56 653 ILE A O 1
ATOM 4366 N N . GLY A 1 654 ? -22.391 6.217 38.495 1.00 90.94 654 GLY A N 1
ATOM 4367 C CA . GLY A 1 654 ? -22.493 7.686 38.562 1.00 90.94 654 GLY A CA 1
ATOM 4368 C C . GLY A 1 654 ? -23.708 8.278 37.836 1.00 90.94 654 GLY A C 1
ATOM 4369 O O . GLY A 1 654 ? -24.197 9.345 38.208 1.00 90.94 654 GLY A O 1
ATOM 4370 N N . ALA A 1 655 ? -24.235 7.568 36.841 1.00 91.12 655 ALA A N 1
ATOM 4371 C CA . ALA A 1 655 ? -25.404 7.941 36.047 1.00 91.12 655 ALA A CA 1
ATOM 4372 C C . ALA A 1 655 ? -26.436 6.804 35.997 1.00 91.12 655 ALA A C 1
ATOM 4374 O O . ALA A 1 655 ? -26.151 5.685 36.414 1.00 91.12 655 ALA A O 1
ATOM 4375 N N . ALA A 1 656 ? -27.653 7.098 35.533 1.00 90.25 656 ALA A N 1
ATOM 4376 C CA . ALA A 1 656 ? -28.760 6.146 35.577 1.00 90.25 656 ALA A CA 1
ATOM 4377 C C . ALA A 1 656 ? -28.510 4.892 34.712 1.00 90.25 656 ALA A C 1
ATOM 4379 O O . ALA A 1 656 ? -28.126 5.004 33.549 1.00 90.25 656 ALA A O 1
ATOM 4380 N N . VAL A 1 657 ? -28.792 3.706 35.256 1.00 91.06 657 VAL A N 1
ATOM 4381 C CA . VAL A 1 657 ? -28.748 2.413 34.555 1.00 91.06 657 VAL A CA 1
ATOM 4382 C C . VAL A 1 657 ? -30.136 1.773 34.587 1.00 91.06 657 VAL A C 1
ATOM 4384 O O . VAL A 1 657 ? -30.677 1.541 35.665 1.00 91.06 657 VAL A O 1
ATOM 4387 N N . THR A 1 658 ? -30.751 1.458 33.445 1.00 90.81 658 THR A N 1
ATOM 4388 C CA . THR A 1 658 ? -32.085 0.818 33.454 1.00 90.81 658 THR A CA 1
ATOM 4389 C C . THR A 1 658 ? -32.000 -0.656 33.860 1.00 90.81 658 THR A C 1
ATOM 4391 O O . THR A 1 658 ? -32.819 -1.138 34.637 1.00 90.81 658 THR A O 1
ATOM 4394 N N . THR A 1 659 ? -30.997 -1.396 33.404 1.00 90.25 659 THR A N 1
ATOM 4395 C CA . THR A 1 659 ? -30.792 -2.797 33.789 1.00 90.25 659 THR A CA 1
ATOM 4396 C C . THR A 1 659 ? -29.312 -3.071 33.995 1.00 90.25 659 THR A C 1
ATOM 4398 O O . THR A 1 659 ? -28.546 -2.980 33.048 1.00 90.25 659 THR A O 1
ATOM 4401 N N . LEU A 1 660 ? -28.904 -3.411 35.214 1.00 91.62 660 LEU A N 1
ATOM 4402 C CA . LEU A 1 660 ? -27.590 -3.973 35.518 1.00 91.62 660 LEU A CA 1
ATOM 4403 C C . LEU A 1 660 ? -27.750 -5.487 35.637 1.00 91.62 660 LEU A C 1
ATOM 4405 O O . LEU A 1 660 ? -28.460 -5.955 36.521 1.00 91.62 660 LEU A O 1
ATOM 4409 N N . ASN A 1 661 ? -27.118 -6.241 34.749 1.00 90.56 661 ASN A N 1
ATOM 4410 C CA . ASN A 1 661 ? -27.195 -7.692 34.693 1.00 90.56 661 ASN A CA 1
ATOM 4411 C C . ASN A 1 661 ? -25.827 -8.308 34.999 1.00 90.56 661 ASN A C 1
ATOM 4413 O O . ASN A 1 661 ? -24.855 -8.040 34.295 1.00 90.56 661 ASN A O 1
ATOM 4417 N N . LEU A 1 662 ? -25.752 -9.143 36.029 1.00 90.25 662 LEU A N 1
ATOM 4418 C CA . LEU A 1 662 ? -24.543 -9.870 36.402 1.00 90.25 662 LEU A CA 1
ATOM 4419 C C . LEU A 1 662 ? -24.631 -11.318 35.915 1.00 90.25 662 LEU A C 1
ATOM 4421 O O . LEU A 1 662 ? -25.586 -12.031 36.223 1.00 90.25 662 LEU A O 1
ATOM 4425 N N . SER A 1 663 ? -23.646 -11.762 35.139 1.00 89.50 663 SER A N 1
ATOM 4426 C CA . SER A 1 663 ? -23.627 -13.127 34.608 1.00 89.50 663 SER A CA 1
ATOM 4427 C C . SER A 1 663 ? -23.459 -14.177 35.711 1.00 89.50 663 SER A C 1
ATOM 4429 O O . SER A 1 663 ? -22.986 -13.889 36.810 1.00 89.50 663 SER A O 1
ATOM 4431 N N . ALA A 1 664 ? -23.854 -15.416 35.410 1.00 87.50 664 ALA A N 1
ATOM 4432 C CA . ALA A 1 664 ? -23.738 -16.538 36.339 1.00 87.50 664 ALA A CA 1
ATOM 4433 C C . ALA A 1 664 ? -22.292 -16.721 36.838 1.00 87.50 664 ALA A C 1
ATOM 4435 O O . ALA A 1 664 ? -21.345 -16.608 36.058 1.00 87.50 664 ALA A O 1
ATOM 4436 N N . ALA A 1 665 ? -22.141 -17.041 38.126 1.00 87.75 665 ALA A N 1
ATOM 4437 C CA . ALA A 1 665 ? -20.861 -17.261 38.802 1.00 87.75 665 ALA A CA 1
ATOM 4438 C C . ALA A 1 665 ? -19.867 -16.081 38.755 1.00 87.75 665 ALA A C 1
ATOM 4440 O O . ALA A 1 665 ? -18.672 -16.298 38.946 1.00 87.75 665 ALA A O 1
ATOM 4441 N N . LYS A 1 666 ? -20.330 -14.851 38.486 1.00 92.19 666 LYS A N 1
ATOM 4442 C CA . LYS A 1 666 ? -19.479 -13.652 38.464 1.00 92.19 666 LYS A CA 1
ATOM 4443 C C . LYS A 1 666 ? -19.650 -12.806 39.713 1.00 92.19 666 LYS A C 1
ATOM 4445 O O . LYS A 1 666 ? -20.737 -12.743 40.288 1.00 92.19 666 LYS A O 1
ATOM 4450 N N . THR A 1 667 ? -18.571 -12.143 40.107 1.00 91.56 667 THR A N 1
ATOM 4451 C CA . THR A 1 667 ? -18.482 -11.367 41.342 1.00 91.56 667 THR A CA 1
ATOM 4452 C C . THR A 1 667 ? -18.226 -9.893 41.057 1.00 91.56 667 THR A C 1
ATOM 4454 O O . THR A 1 667 ? -17.260 -9.538 40.386 1.00 91.56 667 THR A O 1
ATOM 4457 N N . ILE A 1 668 ? -19.046 -9.017 41.636 1.00 92.62 668 ILE A N 1
ATOM 4458 C CA . ILE A 1 668 ? -18.705 -7.607 41.825 1.00 92.62 668 ILE A CA 1
ATOM 4459 C C . ILE A 1 668 ? -18.240 -7.433 43.272 1.00 92.62 668 ILE A C 1
ATOM 4461 O O . ILE A 1 668 ? -19.042 -7.543 44.199 1.00 92.62 668 ILE A O 1
ATOM 4465 N N . THR A 1 669 ? -16.960 -7.144 43.502 1.00 93.44 669 THR A N 1
ATOM 4466 C CA . THR A 1 669 ? -16.459 -6.996 44.881 1.00 93.44 669 THR A CA 1
ATOM 4467 C C . THR A 1 669 ? -17.046 -5.750 45.543 1.00 93.44 669 THR A C 1
ATOM 4469 O O . THR A 1 669 ? -17.543 -5.822 46.664 1.00 93.44 669 THR A O 1
ATOM 4472 N N . THR A 1 670 ? -17.051 -4.612 44.849 1.00 93.25 670 THR A N 1
ATOM 4473 C CA . THR A 1 670 ? -17.662 -3.365 45.330 1.00 93.25 670 THR A CA 1
ATOM 4474 C C . THR A 1 670 ? -18.565 -2.765 44.260 1.00 93.25 670 THR A C 1
ATOM 4476 O O . THR A 1 670 ? -18.087 -2.328 43.216 1.00 93.25 670 THR A O 1
ATOM 4479 N N . LEU A 1 671 ? -19.868 -2.703 44.527 1.00 93.62 671 LEU A N 1
ATOM 4480 C CA . LEU A 1 671 ? -20.853 -1.979 43.728 1.00 93.62 671 LEU A CA 1
ATOM 4481 C C . LEU A 1 671 ? -21.239 -0.681 44.446 1.00 93.62 671 LEU A C 1
ATOM 4483 O O . LEU A 1 671 ? -21.975 -0.706 45.427 1.00 93.62 671 LEU A O 1
ATOM 4487 N N . SER A 1 672 ? -20.770 0.458 43.948 1.00 93.25 672 SER A N 1
ATOM 4488 C CA . SER A 1 672 ? -21.093 1.787 44.472 1.00 93.25 672 SER A CA 1
ATOM 4489 C C . SER A 1 672 ? -22.171 2.441 43.614 1.00 93.25 672 SER A C 1
ATOM 4491 O O . SER A 1 672 ? -21.950 2.723 42.438 1.00 93.25 672 SER A O 1
ATOM 4493 N N . ILE A 1 673 ? -23.355 2.682 44.168 1.00 91.38 673 ILE A N 1
ATOM 4494 C CA . ILE A 1 673 ? -24.498 3.225 43.434 1.00 91.38 673 ILE A CA 1
ATOM 4495 C C . ILE A 1 673 ? -24.689 4.693 43.820 1.00 91.38 673 ILE A C 1
ATOM 4497 O O . ILE A 1 673 ? -25.193 5.003 44.898 1.00 91.38 673 ILE A O 1
ATOM 4501 N N . ASN A 1 674 ? -24.306 5.607 42.926 1.00 91.31 674 ASN A N 1
ATOM 4502 C CA . ASN A 1 674 ? -24.460 7.057 43.102 1.00 91.31 674 ASN A CA 1
ATOM 4503 C C . ASN A 1 674 ? -25.693 7.610 42.380 1.00 91.31 674 ASN A C 1
ATOM 4505 O O . ASN A 1 674 ? -25.999 8.788 42.532 1.00 91.31 674 ASN A O 1
ATOM 4509 N N . ASN A 1 675 ? -26.389 6.787 41.594 1.00 90.56 675 ASN A N 1
ATOM 4510 C CA . ASN A 1 675 ? -27.554 7.173 40.802 1.00 90.56 675 ASN A CA 1
ATOM 4511 C C . ASN A 1 675 ? -28.576 6.020 40.722 1.00 90.56 675 ASN A C 1
ATOM 4513 O O . ASN A 1 675 ? -28.475 5.033 41.444 1.00 90.56 675 ASN A O 1
ATOM 4517 N N . THR A 1 676 ? -29.584 6.128 39.863 1.00 89.81 676 THR A N 1
ATOM 4518 C CA . THR A 1 676 ? -30.657 5.131 39.767 1.00 89.81 676 THR A CA 1
ATOM 4519 C C . THR A 1 676 ? -30.203 3.882 39.010 1.00 89.81 676 THR A C 1
ATOM 4521 O O . THR A 1 676 ? -29.765 3.988 37.869 1.00 89.81 676 THR A O 1
ATOM 4524 N N . VAL A 1 677 ? -30.389 2.698 39.593 1.00 90.81 677 VAL A N 1
ATOM 4525 C CA . VAL A 1 677 ? -30.411 1.408 38.885 1.00 90.81 677 VAL A CA 1
ATOM 4526 C C . VAL A 1 677 ? -31.864 0.937 38.844 1.00 90.81 677 VAL A C 1
ATOM 4528 O O . VAL A 1 677 ? -32.436 0.631 39.882 1.00 90.81 677 VAL A O 1
ATOM 4531 N N . THR A 1 678 ? -32.511 0.893 37.679 1.00 89.62 678 THR A N 1
ATOM 4532 C CA . THR A 1 678 ? -33.936 0.512 37.642 1.00 89.62 678 THR A CA 1
ATOM 4533 C C . THR A 1 678 ? -34.105 -0.969 37.960 1.00 89.62 678 THR A C 1
ATOM 4535 O O . THR A 1 678 ? -34.840 -1.313 38.873 1.00 89.62 678 THR A O 1
ATOM 4538 N N . THR A 1 679 ? -33.373 -1.843 37.271 1.00 88.00 679 THR A N 1
ATOM 4539 C CA . THR A 1 679 ? -33.388 -3.293 37.498 1.00 88.00 679 THR A CA 1
ATOM 4540 C C . THR A 1 679 ? -31.980 -3.789 37.782 1.00 88.00 679 THR A C 1
ATOM 4542 O O . THR A 1 679 ? -31.078 -3.569 36.979 1.00 88.00 679 THR A O 1
ATOM 4545 N N . LEU A 1 680 ? -31.791 -4.479 38.904 1.00 88.50 680 LEU A N 1
ATOM 4546 C CA . LEU A 1 680 ? -30.598 -5.282 39.171 1.00 88.50 680 LEU A CA 1
ATOM 4547 C C . LEU A 1 680 ? -30.970 -6.754 38.967 1.00 88.50 680 LEU A C 1
ATOM 4549 O O . LEU A 1 680 ? -31.866 -7.261 39.645 1.00 88.50 680 LEU A O 1
ATOM 4553 N N . ALA A 1 681 ? -30.324 -7.408 38.008 1.00 86.38 681 ALA A N 1
ATOM 4554 C CA . ALA A 1 681 ? -30.601 -8.772 37.578 1.00 86.38 681 ALA A CA 1
ATOM 4555 C C . ALA A 1 681 ? -29.343 -9.646 37.659 1.00 86.38 681 ALA A C 1
ATOM 4557 O O . ALA A 1 681 ? -28.215 -9.156 37.570 1.00 86.38 681 ALA A O 1
ATOM 4558 N N . ALA A 1 682 ? -29.554 -10.952 37.805 1.00 84.31 682 ALA A N 1
ATOM 4559 C CA . ALA A 1 682 ? -28.519 -11.966 37.680 1.00 84.31 682 ALA A CA 1
ATOM 4560 C C . ALA A 1 682 ? -28.949 -12.975 36.611 1.00 84.31 682 ALA A C 1
ATOM 4562 O O . ALA A 1 682 ? -30.045 -13.524 36.689 1.00 84.31 682 ALA A O 1
ATOM 4563 N N . ALA A 1 683 ? -28.094 -13.239 35.625 1.00 78.00 683 ALA A N 1
ATOM 4564 C CA . ALA A 1 683 ? -28.424 -14.113 34.499 1.00 78.00 683 ALA A CA 1
ATOM 4565 C C . ALA A 1 683 ? -28.352 -15.619 34.835 1.00 78.00 683 ALA A C 1
ATOM 4567 O O . ALA A 1 683 ? -28.647 -16.450 33.978 1.00 78.00 683 ALA A O 1
ATOM 4568 N N . GLY A 1 684 ? -27.944 -16.001 36.052 1.00 76.25 684 GLY A N 1
ATOM 4569 C CA . GLY A 1 684 ? -27.900 -17.400 36.483 1.00 76.25 684 GLY A CA 1
ATOM 4570 C C . GLY A 1 684 ? -27.321 -17.612 37.884 1.00 76.25 684 GLY A C 1
ATOM 4571 O O . GLY A 1 684 ? -27.161 -16.668 38.656 1.00 76.25 684 GLY A O 1
ATOM 4572 N N . ALA A 1 685 ? -27.034 -18.875 38.219 1.00 77.00 685 ALA A N 1
ATOM 4573 C CA . ALA A 1 685 ? -26.588 -19.277 39.552 1.00 77.00 685 ALA A CA 1
ATOM 4574 C C . ALA A 1 685 ? -25.220 -18.691 39.948 1.00 77.00 685 ALA A C 1
ATOM 4576 O O . ALA A 1 685 ? -24.313 -18.620 39.122 1.00 77.00 685 ALA A O 1
ATOM 4577 N N . GLY A 1 686 ? -25.059 -18.307 41.220 1.00 81.50 686 GLY A N 1
ATOM 4578 C CA . GLY A 1 686 ? -23.764 -17.931 41.797 1.00 81.50 686 GLY A CA 1
ATOM 4579 C C . GLY A 1 686 ? -23.274 -16.514 41.486 1.00 81.50 686 GLY A C 1
ATOM 4580 O O . GLY A 1 686 ? -22.093 -16.250 41.672 1.00 81.50 686 GLY A O 1
ATOM 4581 N N . ALA A 1 687 ? -24.131 -15.611 41.007 1.00 88.00 687 ALA A N 1
ATOM 4582 C CA . ALA A 1 687 ? -23.770 -14.199 40.879 1.00 88.00 687 ALA A CA 1
ATOM 4583 C C . ALA A 1 687 ? -23.625 -13.560 42.277 1.00 88.00 687 ALA A C 1
ATOM 4585 O O . ALA A 1 687 ? -24.511 -13.715 43.124 1.00 88.00 687 ALA A O 1
ATOM 4586 N N . VAL A 1 688 ? -22.529 -12.841 42.535 1.00 89.81 688 VAL A N 1
ATOM 4587 C CA . VAL A 1 688 ? -22.202 -12.292 43.865 1.00 89.81 688 VAL A CA 1
ATOM 4588 C C . VAL A 1 688 ? -21.904 -10.797 43.795 1.00 89.81 688 VAL A C 1
ATOM 4590 O O . VAL A 1 688 ? -21.165 -10.332 42.934 1.00 89.81 688 VAL A O 1
ATOM 4593 N N . ILE A 1 689 ? -22.433 -10.037 44.748 1.00 91.06 689 ILE A N 1
ATOM 4594 C CA . ILE A 1 689 ? -21.980 -8.687 45.077 1.00 91.06 689 ILE A CA 1
ATOM 4595 C C . ILE A 1 689 ? -21.454 -8.726 46.511 1.00 91.06 689 ILE A C 1
ATOM 4597 O O . ILE A 1 689 ? -22.229 -8.912 47.448 1.00 91.06 689 ILE A O 1
ATOM 4601 N N . THR A 1 690 ? -20.148 -8.561 46.716 1.00 91.44 690 THR A N 1
ATOM 4602 C CA . THR A 1 690 ? -19.578 -8.651 48.072 1.00 91.44 690 THR A CA 1
ATOM 4603 C C . THR A 1 690 ? -19.991 -7.443 48.909 1.00 91.44 690 THR A C 1
ATOM 4605 O O . THR A 1 690 ? -20.483 -7.599 50.023 1.00 91.44 690 THR A O 1
ATOM 4608 N N . THR A 1 691 ? -19.865 -6.237 48.363 1.00 90.94 691 THR A N 1
ATOM 4609 C CA . THR A 1 691 ? -20.291 -5.007 49.036 1.00 90.94 691 THR A CA 1
ATOM 4610 C C . THR A 1 691 ? -21.082 -4.136 48.076 1.00 90.94 691 THR A C 1
ATOM 4612 O O . THR A 1 691 ? -20.584 -3.757 47.019 1.00 90.94 691 THR A O 1
ATOM 4615 N N . MET A 1 692 ? -22.308 -3.790 48.454 1.00 91.88 692 MET A N 1
ATOM 4616 C CA . MET A 1 692 ? -23.133 -2.804 47.770 1.00 91.88 692 MET A CA 1
ATOM 4617 C C . MET A 1 692 ? -23.226 -1.544 48.628 1.00 91.88 692 MET A C 1
ATOM 4619 O O . MET A 1 692 ? -23.766 -1.588 49.730 1.00 91.88 692 MET A O 1
ATOM 4623 N N . THR A 1 693 ? -22.738 -0.417 48.118 1.00 90.12 693 THR A N 1
ATOM 4624 C CA . THR A 1 693 ? -22.825 0.886 48.786 1.00 90.12 693 THR A CA 1
ATOM 4625 C C . THR A 1 693 ? -23.857 1.760 48.087 1.00 90.12 693 THR A C 1
ATOM 4627 O O . THR A 1 693 ? -23.750 2.018 46.887 1.00 90.12 693 THR A O 1
ATOM 4630 N N . LEU A 1 694 ? -24.848 2.249 48.830 1.00 86.62 694 LEU A N 1
ATOM 4631 C CA . LEU A 1 694 ? -25.853 3.183 48.322 1.00 86.62 694 LEU A CA 1
ATOM 4632 C C . LEU A 1 694 ? -25.491 4.612 48.732 1.00 86.62 694 LEU A C 1
ATOM 4634 O O . LEU A 1 694 ? -25.612 4.975 49.901 1.00 86.62 694 LEU A O 1
ATOM 4638 N N . ASN A 1 695 ? -25.077 5.434 47.767 1.00 87.06 695 ASN A N 1
ATOM 4639 C CA . ASN A 1 695 ? -24.748 6.844 47.985 1.00 87.06 695 ASN A CA 1
ATOM 4640 C C . ASN A 1 695 ? -25.985 7.752 47.837 1.00 87.06 695 ASN A C 1
ATOM 4642 O O . ASN A 1 695 ? -27.102 7.278 47.631 1.00 87.06 695 ASN A O 1
ATOM 4646 N N . ALA A 1 696 ? -25.821 9.069 48.026 1.00 81.38 696 ALA A N 1
ATOM 4647 C CA . ALA A 1 696 ? -26.935 9.986 48.308 1.00 81.38 696 ALA A CA 1
ATOM 4648 C C . ALA A 1 696 ? -28.087 9.904 47.291 1.00 81.38 696 ALA A C 1
ATOM 4650 O O . ALA A 1 696 ? -29.255 9.748 47.661 1.00 81.38 696 ALA A O 1
ATOM 4651 N N . ALA A 1 697 ? -27.742 9.915 46.005 1.00 83.00 697 ALA A N 1
ATOM 4652 C CA . ALA A 1 697 ? -28.683 9.778 44.897 1.00 83.00 697 ALA A CA 1
ATOM 4653 C C . ALA A 1 697 ? -28.865 8.323 44.411 1.00 83.00 697 ALA A C 1
ATOM 4655 O O . ALA A 1 697 ? -29.663 8.073 43.512 1.00 83.00 697 ALA A O 1
ATOM 4656 N N . GLY A 1 698 ? -28.187 7.352 45.028 1.00 83.62 698 GLY A N 1
ATOM 4657 C CA . GLY A 1 698 ? -28.302 5.936 44.695 1.00 83.62 698 GLY A CA 1
ATOM 4658 C C . GLY A 1 698 ? -29.665 5.357 45.057 1.00 83.62 698 GLY A C 1
ATOM 4659 O O . GLY A 1 698 ? -30.113 5.509 46.196 1.00 83.62 698 GLY A O 1
ATOM 4660 N N . VAL A 1 699 ? -30.346 4.713 44.107 1.00 85.00 699 VAL A N 1
ATOM 4661 C CA . VAL A 1 699 ? -31.645 4.041 44.318 1.00 85.00 699 VAL A CA 1
ATOM 4662 C C . VAL A 1 699 ? -31.737 2.808 43.418 1.00 85.00 699 VAL A C 1
ATOM 4664 O O . VAL A 1 699 ? -31.275 2.854 42.280 1.00 85.00 699 VAL A O 1
ATOM 4667 N N . ILE A 1 700 ? -32.373 1.737 43.906 1.00 86.25 700 ILE A N 1
ATOM 4668 C CA . ILE A 1 700 ? -32.792 0.586 43.095 1.00 86.25 700 ILE A CA 1
ATOM 4669 C C . ILE A 1 700 ? -34.324 0.541 43.083 1.00 86.25 700 ILE A C 1
ATOM 4671 O O . ILE A 1 700 ? -34.919 0.443 44.154 1.00 86.25 700 ILE A O 1
ATOM 4675 N N . THR A 1 701 ? -34.979 0.649 41.921 1.00 82.31 701 THR A N 1
ATOM 4676 C CA . THR A 1 701 ? -36.453 0.809 41.874 1.00 82.31 701 THR A CA 1
ATOM 4677 C C . THR A 1 701 ? -37.230 -0.486 41.641 1.00 82.31 701 THR A C 1
ATOM 4679 O O . THR A 1 701 ? -38.343 -0.611 42.141 1.00 82.31 701 THR A O 1
ATOM 4682 N N . ASN A 1 702 ? -36.670 -1.453 40.919 1.00 74.81 702 ASN A N 1
ATOM 4683 C CA . ASN A 1 702 ? -37.326 -2.713 40.575 1.00 74.81 702 ASN A CA 1
ATOM 4684 C C . ASN A 1 702 ? -36.311 -3.862 40.589 1.00 74.81 702 ASN A C 1
ATOM 4686 O O . ASN A 1 702 ? -35.846 -4.326 39.548 1.00 74.81 702 ASN A O 1
ATOM 4690 N N . ALA A 1 703 ? -35.885 -4.288 41.776 1.00 62.69 703 ALA A N 1
ATOM 4691 C CA . ALA A 1 703 ? -34.885 -5.345 41.846 1.00 62.69 703 ALA A CA 1
ATOM 4692 C C . ALA A 1 703 ? -35.479 -6.726 41.520 1.00 62.69 703 ALA A C 1
ATOM 4694 O O . ALA A 1 703 ? -36.565 -7.074 41.985 1.00 62.69 703 ALA A O 1
ATOM 4695 N N . LEU A 1 704 ? -34.686 -7.517 40.787 1.00 62.38 704 LEU A N 1
ATOM 4696 C CA . LEU A 1 704 ? -34.892 -8.917 40.411 1.00 62.38 704 LEU A CA 1
ATOM 4697 C C . LEU A 1 704 ? -36.067 -9.209 39.466 1.00 62.38 704 LEU A C 1
ATOM 4699 O O . LEU A 1 704 ? -37.112 -9.731 39.853 1.00 62.38 704 LEU A O 1
ATOM 4703 N N . ALA A 1 705 ? -35.812 -9.036 38.169 1.00 53.81 705 ALA A N 1
ATOM 4704 C CA . ALA A 1 705 ? -36.476 -9.839 37.153 1.00 53.81 705 ALA A CA 1
ATOM 4705 C C . ALA A 1 705 ? -35.760 -11.203 37.061 1.00 53.81 705 ALA A C 1
ATOM 4707 O O . ALA A 1 705 ? -34.605 -11.268 36.655 1.00 53.81 705 ALA A O 1
ATOM 4708 N N . THR A 1 706 ? -36.460 -12.280 37.432 1.00 50.22 706 THR A N 1
ATOM 4709 C CA . THR A 1 706 ? -36.151 -13.707 37.170 1.00 50.22 706 THR A CA 1
ATOM 4710 C C . THR A 1 706 ? -34.954 -14.364 37.901 1.00 50.22 706 THR A C 1
ATOM 4712 O O . THR A 1 706 ? -33.802 -14.032 37.668 1.00 50.22 706 THR A O 1
ATOM 4715 N N . GLY A 1 707 ? -35.229 -15.401 38.717 1.00 52.59 707 GLY A N 1
ATOM 4716 C CA . GLY A 1 707 ? -34.317 -16.552 38.896 1.00 52.59 707 GLY A CA 1
ATOM 4717 C C . GLY A 1 707 ? -33.326 -16.595 40.080 1.00 52.59 707 GLY A C 1
ATOM 4718 O O . GLY A 1 707 ? -32.141 -16.817 39.866 1.00 52.59 707 GLY A O 1
ATOM 4719 N N . ALA A 1 708 ? -33.799 -16.469 41.324 1.00 54.12 708 ALA A N 1
ATOM 4720 C CA . ALA A 1 708 ? -33.292 -17.133 42.551 1.00 54.12 708 ALA A CA 1
ATOM 4721 C C . ALA A 1 708 ? -31.786 -17.151 42.966 1.00 54.12 708 ALA A C 1
ATOM 4723 O O . ALA A 1 708 ? -31.493 -17.834 43.940 1.00 54.12 708 ALA A O 1
ATOM 4724 N N . ASN A 1 709 ? -30.818 -16.451 42.351 1.00 71.50 709 ASN A N 1
ATOM 4725 C CA . ASN A 1 709 ? -29.394 -16.720 42.677 1.00 71.50 709 ASN A CA 1
ATOM 4726 C C . ASN A 1 709 ? -28.411 -15.530 42.771 1.00 71.50 709 ASN A C 1
ATOM 4728 O O . ASN A 1 709 ? -27.200 -15.742 42.667 1.00 71.50 709 ASN A O 1
ATOM 4732 N N . LEU A 1 710 ? -28.879 -14.295 42.979 1.00 80.25 710 LEU A N 1
ATOM 4733 C CA . LEU A 1 710 ? -27.977 -13.200 43.367 1.00 80.25 710 LEU A CA 1
ATOM 4734 C C . LEU A 1 710 ? -27.674 -13.298 44.872 1.00 80.25 710 LEU A C 1
ATOM 4736 O O . LEU A 1 710 ? -28.597 -13.418 45.676 1.00 80.25 710 LEU A O 1
ATOM 4740 N N . THR A 1 711 ? -26.402 -13.229 45.262 1.00 83.25 711 THR A N 1
ATOM 4741 C CA . THR A 1 711 ? -25.970 -13.102 46.666 1.00 83.25 711 THR A CA 1
ATOM 4742 C C . THR A 1 711 ? -25.392 -11.712 46.884 1.00 83.25 711 THR A C 1
ATOM 4744 O O . THR A 1 711 ? -24.502 -11.302 46.144 1.00 83.25 711 THR A O 1
ATOM 4747 N N . ILE A 1 712 ? -25.862 -10.991 47.904 1.00 86.06 712 ILE A N 1
ATOM 4748 C CA . ILE A 1 712 ? -25.274 -9.710 48.318 1.00 86.06 712 ILE A CA 1
ATOM 4749 C C . ILE A 1 712 ? -24.726 -9.894 49.729 1.00 86.06 712 ILE A C 1
ATOM 4751 O O . ILE A 1 712 ? -25.504 -10.063 50.661 1.00 86.06 712 ILE A O 1
ATOM 4755 N N . THR A 1 713 ? -23.406 -9.895 49.912 1.00 85.12 713 THR A N 1
ATOM 4756 C CA . THR A 1 713 ? -22.819 -10.185 51.231 1.00 85.12 713 THR A CA 1
ATOM 4757 C C . THR A 1 713 ? -23.022 -9.022 52.198 1.00 85.12 713 THR A C 1
ATOM 4759 O O . THR A 1 713 ? -23.498 -9.249 53.307 1.00 85.12 713 THR A O 1
ATOM 4762 N N . ASN A 1 714 ? -22.715 -7.793 51.778 1.00 86.69 714 ASN A N 1
ATOM 4763 C CA . ASN A 1 714 ? -22.822 -6.594 52.606 1.00 86.69 714 ASN A CA 1
ATOM 4764 C C . ASN A 1 714 ? -23.597 -5.493 51.874 1.00 86.69 714 ASN A C 1
ATOM 4766 O O . ASN A 1 714 ? -23.276 -5.161 50.731 1.00 86.69 714 ASN A O 1
ATOM 4770 N N . ILE A 1 715 ? -24.574 -4.887 52.546 1.00 87.50 715 ILE A N 1
ATOM 4771 C CA . ILE A 1 715 ? -25.244 -3.660 52.092 1.00 87.50 715 ILE A CA 1
ATOM 4772 C C . ILE A 1 715 ? -24.855 -2.526 53.038 1.00 87.50 715 ILE A C 1
ATOM 4774 O O . ILE A 1 715 ? -25.081 -2.640 54.238 1.00 87.50 715 ILE A O 1
ATOM 4778 N N . ASP A 1 716 ? -24.307 -1.433 52.511 1.00 87.50 716 ASP A N 1
ATOM 4779 C CA . ASP A 1 716 ? -23.871 -0.276 53.297 1.00 87.50 716 ASP A CA 1
ATOM 4780 C C . ASP A 1 716 ? -24.536 1.026 52.819 1.00 87.50 716 ASP A C 1
ATOM 4782 O O . ASP A 1 716 ? -24.383 1.448 51.669 1.00 87.50 716 ASP A O 1
ATOM 4786 N N . GLN A 1 717 ? -25.268 1.680 53.722 1.00 83.81 717 GLN A N 1
ATOM 4787 C CA . GLN A 1 717 ? -25.902 2.984 53.515 1.00 83.81 717 GLN A CA 1
ATOM 4788 C C . GLN A 1 717 ? -25.304 4.095 54.406 1.00 83.81 717 GLN A C 1
ATOM 4790 O O . GLN A 1 717 ? -25.852 5.197 54.501 1.00 83.81 717 GLN A O 1
ATOM 4795 N N . ASN A 1 718 ? -24.192 3.832 55.096 1.00 73.31 718 ASN A N 1
ATOM 4796 C CA . ASN A 1 718 ? -23.694 4.658 56.199 1.00 73.31 718 ASN A CA 1
ATOM 4797 C C . ASN A 1 718 ? -23.445 6.130 55.807 1.00 73.31 718 ASN A C 1
ATOM 4799 O O . ASN A 1 718 ? -23.668 7.030 56.613 1.00 73.31 718 ASN A O 1
ATOM 4803 N N . ALA A 1 719 ? -23.080 6.409 54.553 1.00 69.00 719 ALA A N 1
ATOM 4804 C CA . ALA A 1 719 ? -22.764 7.761 54.084 1.00 69.00 719 ALA A CA 1
ATOM 4805 C C . ALA A 1 719 ? -23.982 8.669 53.787 1.00 69.00 719 ALA A C 1
ATOM 4807 O O . ALA A 1 719 ? -23.788 9.831 53.425 1.00 69.00 719 ALA A O 1
ATOM 4808 N N . VAL A 1 720 ? -25.232 8.187 53.894 1.00 66.25 720 VAL A N 1
ATOM 4809 C CA . VAL A 1 720 ? -26.400 8.879 53.307 1.00 66.25 720 VAL A CA 1
ATOM 4810 C C . VAL A 1 720 ? -27.572 9.046 54.265 1.00 66.25 720 VAL A C 1
ATOM 4812 O O . VAL A 1 720 ? -28.227 8.082 54.651 1.00 66.25 720 VAL A O 1
ATOM 4815 N N . ALA A 1 721 ? -27.936 10.301 54.525 1.00 62.47 721 ALA A N 1
ATOM 4816 C CA . ALA A 1 721 ? -29.102 10.680 55.314 1.00 62.47 721 ALA A CA 1
ATOM 4817 C C . ALA A 1 721 ? -30.401 10.763 54.476 1.00 62.47 721 ALA A C 1
ATOM 4819 O O . ALA A 1 721 ? -31.033 11.813 54.398 1.00 62.47 721 ALA A O 1
ATOM 4820 N N . ALA A 1 722 ? -30.799 9.672 53.819 1.00 73.88 722 ALA A N 1
ATOM 4821 C CA . ALA A 1 722 ? -32.082 9.585 53.113 1.00 73.88 722 ALA A CA 1
ATOM 4822 C C . ALA A 1 722 ? -32.734 8.225 53.364 1.00 73.88 722 ALA A C 1
ATOM 4824 O O . ALA A 1 722 ? -32.035 7.221 53.464 1.00 73.88 722 ALA A O 1
ATOM 4825 N N . ILE A 1 723 ? -34.064 8.167 53.440 1.00 75.56 723 ILE A N 1
ATOM 4826 C CA . ILE A 1 723 ? -34.784 6.889 53.501 1.00 75.56 723 ILE A CA 1
ATOM 4827 C C . ILE A 1 723 ? -34.594 6.176 52.161 1.00 75.56 723 ILE A C 1
ATOM 4829 O O . ILE A 1 723 ? -34.868 6.746 51.101 1.00 75.56 723 ILE A O 1
ATOM 4833 N N . LYS A 1 724 ? -34.118 4.933 52.198 1.00 82.31 724 LYS A N 1
ATOM 4834 C CA . LYS A 1 724 ? -33.944 4.102 51.002 1.00 82.31 724 LYS A CA 1
ATOM 4835 C C . LYS A 1 724 ? -34.739 2.823 51.177 1.00 82.31 724 LYS A C 1
ATOM 4837 O O . LYS A 1 724 ? -34.714 2.222 52.243 1.00 82.31 724 LYS A O 1
ATOM 4842 N N . THR A 1 725 ? -35.448 2.424 50.127 1.00 81.44 725 THR A N 1
ATOM 4843 C CA . THR A 1 725 ? -36.077 1.106 50.050 1.00 81.44 725 THR A CA 1
ATOM 4844 C C . THR A 1 725 ? -35.291 0.275 49.052 1.00 81.44 725 THR A C 1
ATOM 4846 O O . THR A 1 725 ? -35.090 0.714 47.922 1.00 81.44 725 THR A O 1
ATOM 4849 N N . ILE A 1 726 ? -34.838 -0.902 49.468 1.00 81.12 726 ILE A N 1
ATOM 4850 C CA . ILE A 1 726 ? -34.276 -1.916 48.582 1.00 81.12 726 ILE A CA 1
ATOM 4851 C C . ILE A 1 726 ? -35.330 -3.009 48.447 1.00 81.12 726 ILE A C 1
ATOM 4853 O O . ILE A 1 726 ? -35.667 -3.696 49.414 1.00 81.12 726 ILE A O 1
ATOM 4857 N N . ALA A 1 727 ? -35.865 -3.167 47.241 1.00 78.50 727 ALA A N 1
ATOM 4858 C CA . ALA A 1 727 ? -36.548 -4.398 46.881 1.00 78.50 727 ALA A CA 1
ATOM 4859 C C . ALA A 1 727 ? -35.493 -5.493 46.709 1.00 78.50 727 ALA A C 1
ATOM 4861 O O . ALA A 1 727 ? -34.504 -5.290 46.022 1.00 78.50 727 ALA A O 1
ATOM 4862 N N . LEU A 1 728 ? -35.672 -6.633 47.360 1.00 75.69 728 LEU A N 1
ATOM 4863 C CA . LEU A 1 728 ? -34.832 -7.826 47.248 1.00 75.69 728 LEU A CA 1
ATOM 4864 C C . LEU A 1 728 ? -35.512 -8.899 46.382 1.00 75.69 728 LEU A C 1
ATOM 4866 O O . LEU A 1 728 ? -34.931 -9.946 46.119 1.00 75.69 728 LEU A O 1
ATOM 4870 N N . GLY A 1 729 ? -36.746 -8.647 45.923 1.00 77.56 729 GLY A N 1
ATOM 4871 C CA . GLY A 1 729 ? -37.500 -9.553 45.056 1.00 77.56 729 GLY A CA 1
ATOM 4872 C C . GLY A 1 729 ? -37.569 -10.975 45.618 1.00 77.56 729 GLY A C 1
ATOM 4873 O O . GLY A 1 729 ? -37.784 -11.164 46.812 1.00 77.56 729 GLY A O 1
ATOM 4874 N N . THR A 1 730 ? -37.358 -11.980 44.767 1.00 71.19 730 THR A N 1
ATOM 4875 C CA . THR A 1 730 ? -37.399 -13.405 45.140 1.00 71.19 730 THR A CA 1
ATOM 4876 C C . THR A 1 730 ? -36.036 -13.953 45.599 1.00 71.19 730 THR A C 1
ATOM 4878 O O . THR A 1 730 ? -35.748 -15.124 45.348 1.00 71.19 730 THR A O 1
ATOM 4881 N N . MET A 1 731 ? -35.142 -13.138 46.175 1.00 72.69 731 MET A N 1
ATOM 4882 C CA . MET A 1 731 ? -33.838 -13.628 46.655 1.00 72.69 731 MET A CA 1
ATOM 4883 C C . MET A 1 731 ? -34.028 -14.733 47.707 1.00 72.69 731 MET A C 1
ATOM 4885 O O . MET A 1 731 ? -34.663 -14.515 48.738 1.00 72.69 731 MET A O 1
ATOM 4889 N N . THR A 1 732 ? -33.479 -15.922 47.436 1.00 63.97 732 THR A N 1
ATOM 4890 C CA . THR A 1 732 ? -33.477 -17.082 48.350 1.00 63.97 732 THR A CA 1
ATOM 4891 C C . THR A 1 732 ? -32.135 -17.283 49.059 1.00 63.97 732 THR A C 1
ATOM 4893 O O . THR A 1 732 ? -32.056 -18.057 50.008 1.00 63.97 732 THR A O 1
ATOM 4896 N N . THR A 1 733 ? -31.073 -16.608 48.609 1.00 63.06 733 THR A N 1
ATOM 4897 C CA . THR A 1 733 ? -29.720 -16.654 49.189 1.00 63.06 733 THR A CA 1
ATOM 4898 C C . THR A 1 733 ? -29.433 -15.482 50.133 1.00 63.06 733 THR A C 1
ATOM 4900 O O . THR A 1 733 ? -30.044 -14.418 50.041 1.00 63.06 733 THR A O 1
ATOM 4903 N N . ALA A 1 734 ? -28.500 -15.711 51.065 1.00 62.28 734 ALA A N 1
ATOM 4904 C CA . ALA A 1 734 ? -28.240 -14.890 52.245 1.00 62.28 734 ALA A CA 1
ATOM 4905 C C . ALA A 1 734 ? -27.750 -13.462 51.938 1.00 62.28 734 ALA A C 1
ATOM 4907 O O . ALA A 1 734 ? -26.807 -13.268 51.172 1.00 62.28 734 ALA A O 1
ATOM 4908 N N . ILE A 1 735 ? -28.337 -12.484 52.636 1.00 77.44 735 ILE A N 1
ATOM 4909 C CA . ILE A 1 735 ? -27.661 -11.228 52.965 1.00 77.44 735 ILE A CA 1
ATOM 4910 C C . ILE A 1 735 ? -26.910 -11.465 54.269 1.00 77.44 735 ILE A C 1
ATOM 4912 O O . ILE A 1 735 ? -27.531 -11.706 55.306 1.00 77.44 735 ILE A O 1
ATOM 4916 N N . SER A 1 736 ? -25.579 -11.438 54.220 1.00 79.19 736 SER A N 1
ATOM 4917 C CA . SER A 1 736 ? -24.773 -11.724 55.408 1.00 79.19 736 SER A CA 1
ATOM 4918 C C . SER A 1 736 ? -24.793 -10.556 56.381 1.00 79.19 736 SER A C 1
ATOM 4920 O O . SER A 1 736 ? -24.926 -10.792 57.581 1.00 79.19 736 SER A O 1
ATOM 4922 N N . SER A 1 737 ? -24.691 -9.315 55.887 1.00 85.62 737 SER A N 1
ATOM 4923 C CA . SER A 1 737 ? -24.734 -8.112 56.715 1.00 85.62 737 SER A CA 1
ATOM 4924 C C . SER A 1 737 ? -25.382 -6.887 56.050 1.00 85.62 737 SER A C 1
ATOM 4926 O O . SER A 1 737 ? -25.353 -6.717 54.830 1.00 85.62 737 SER A O 1
ATOM 4928 N N . VAL A 1 738 ? -25.971 -6.017 56.872 1.00 86.62 738 VAL A N 1
ATOM 4929 C CA . VAL A 1 738 ? -26.611 -4.757 56.473 1.00 86.62 738 VAL A CA 1
ATOM 4930 C C . VAL A 1 738 ? -26.217 -3.644 57.442 1.00 86.62 738 VAL A C 1
ATOM 4932 O O . VAL A 1 738 ? -26.342 -3.801 58.655 1.00 86.62 738 VAL A O 1
ATOM 4935 N N . LYS A 1 739 ? -25.797 -2.492 56.917 1.00 85.94 739 LYS A N 1
ATOM 4936 C CA . LYS A 1 739 ? -25.535 -1.263 57.671 1.00 85.94 739 LYS A CA 1
ATOM 4937 C C . LYS A 1 739 ? -26.478 -0.155 57.210 1.00 85.94 739 LYS A C 1
ATOM 4939 O O . LYS A 1 739 ? -26.337 0.371 56.106 1.00 85.94 739 LYS A O 1
ATOM 4944 N N . GLY A 1 740 ? -27.442 0.195 58.055 1.00 82.25 740 GLY A N 1
ATOM 4945 C CA . GLY A 1 740 ? -28.285 1.373 57.864 1.00 82.25 740 GLY A CA 1
ATOM 4946 C C . GLY A 1 740 ? -27.539 2.666 58.203 1.00 82.25 740 GLY A C 1
ATOM 4947 O O . GLY A 1 740 ? -26.445 2.656 58.773 1.00 82.25 740 GLY A O 1
ATOM 4948 N N . ASN A 1 741 ? -28.153 3.806 57.894 1.00 85.12 741 ASN A N 1
ATOM 4949 C CA . ASN A 1 741 ? -27.694 5.095 58.402 1.00 85.12 741 ASN A CA 1
ATOM 4950 C C . ASN A 1 741 ? -28.255 5.325 59.820 1.00 85.12 741 ASN A C 1
ATOM 4952 O O . ASN A 1 741 ? -29.345 4.868 60.151 1.00 85.12 741 ASN A O 1
ATOM 4956 N N . ALA A 1 742 ? -27.530 6.040 60.683 1.00 78.44 742 ALA A N 1
ATOM 4957 C CA . ALA A 1 742 ? -27.990 6.301 62.052 1.00 78.44 742 ALA A CA 1
ATOM 4958 C C . ALA A 1 742 ? -29.207 7.246 62.129 1.00 78.44 742 ALA A C 1
ATOM 4960 O O . ALA A 1 742 ? -29.972 7.183 63.088 1.00 78.44 742 ALA A O 1
ATOM 4961 N N . ALA A 1 743 ? -29.380 8.130 61.141 1.00 79.25 743 ALA A N 1
ATOM 4962 C CA . ALA A 1 743 ? -30.453 9.124 61.109 1.00 79.25 743 ALA A CA 1
ATOM 4963 C C . ALA A 1 743 ? -31.637 8.718 60.219 1.00 79.25 743 ALA A C 1
ATOM 4965 O O . ALA A 1 743 ? -32.708 9.310 60.328 1.00 79.25 743 ALA A O 1
ATOM 4966 N N . ASN A 1 744 ? -31.450 7.754 59.313 1.00 80.19 744 ASN A N 1
ATOM 4967 C CA . ASN A 1 744 ? -32.454 7.380 58.324 1.00 80.19 744 ASN A CA 1
ATOM 4968 C C . ASN A 1 744 ? -32.551 5.871 58.153 1.00 80.19 744 ASN A C 1
ATOM 4970 O O . ASN A 1 744 ? -31.555 5.155 58.159 1.00 80.19 744 ASN A O 1
ATOM 4974 N N . LYS A 1 745 ? -33.785 5.436 57.929 1.00 83.19 745 LYS A N 1
ATOM 4975 C CA . LYS A 1 745 ? -34.182 4.042 57.816 1.00 83.19 745 LYS A CA 1
ATOM 4976 C C . LYS A 1 745 ? -33.821 3.441 56.452 1.00 83.19 745 LYS A C 1
ATOM 4978 O O . LYS A 1 745 ? -34.253 3.954 55.414 1.00 83.19 745 LYS A O 1
ATOM 4983 N N . LEU A 1 746 ? -33.116 2.312 56.471 1.00 85.81 746 LEU A N 1
ATOM 4984 C CA . LEU A 1 746 ? -32.949 1.409 55.333 1.00 85.81 746 LEU A CA 1
ATOM 4985 C C . LEU A 1 746 ? -34.079 0.378 55.330 1.00 85.81 746 LEU A C 1
ATOM 4987 O O . LEU A 1 746 ? -34.086 -0.534 56.149 1.00 85.81 746 LEU A O 1
ATOM 4991 N N . THR A 1 747 ? -35.034 0.499 54.415 1.00 87.56 747 THR A N 1
ATOM 4992 C CA . THR A 1 747 ? -36.150 -0.449 54.297 1.00 87.56 747 THR A CA 1
ATOM 4993 C C . THR A 1 747 ? -35.797 -1.579 53.337 1.00 87.56 747 THR A C 1
ATOM 4995 O O . THR A 1 747 ? -35.448 -1.335 52.184 1.00 87.56 747 THR A O 1
ATOM 4998 N N . LEU A 1 748 ? -35.924 -2.820 53.791 1.00 87.38 748 LEU A N 1
ATOM 4999 C CA . LEU A 1 748 ? -35.787 -4.031 52.993 1.00 87.38 748 LEU A CA 1
ATOM 5000 C C . LEU A 1 748 ? -37.183 -4.599 52.721 1.00 87.38 748 LEU A C 1
ATOM 5002 O O . LEU A 1 748 ? -37.981 -4.815 53.635 1.00 87.38 748 LEU A O 1
ATOM 5006 N N . THR A 1 749 ? -37.483 -4.834 51.448 1.00 86.06 749 THR A N 1
ATOM 5007 C CA . THR A 1 749 ? -38.720 -5.498 51.011 1.00 86.06 749 THR A CA 1
ATOM 5008 C C . THR A 1 749 ? -38.344 -6.746 50.227 1.00 86.06 749 THR A C 1
ATOM 5010 O O . THR A 1 749 ? -37.395 -6.711 49.455 1.00 86.06 749 THR A O 1
ATOM 5013 N N . SER A 1 750 ? -39.032 -7.866 50.413 1.00 83.19 750 SER A N 1
ATOM 5014 C CA . SER A 1 750 ? -38.698 -9.122 49.725 1.00 83.19 750 SER A CA 1
ATOM 5015 C C . SER A 1 750 ? -39.950 -9.959 49.523 1.00 83.19 750 SER A C 1
ATOM 5017 O O . SER A 1 750 ? -40.813 -9.981 50.394 1.00 83.19 750 SER A O 1
ATOM 5019 N N . THR A 1 751 ? -40.030 -10.680 48.409 1.00 78.88 751 THR A N 1
ATOM 5020 C CA . THR A 1 751 ? -40.987 -11.775 48.196 1.00 78.88 751 THR A CA 1
ATOM 5021 C C . THR A 1 751 ? -40.368 -13.152 48.477 1.00 78.88 751 THR A C 1
ATOM 5023 O O . THR A 1 751 ? -41.089 -14.146 48.478 1.00 78.88 751 THR A O 1
ATOM 5026 N N . GLY A 1 752 ? -39.054 -13.226 48.729 1.00 71.88 752 GLY A N 1
ATOM 5027 C CA . GLY A 1 752 ? -38.318 -14.441 49.099 1.00 71.88 752 GLY A CA 1
ATOM 5028 C C . GLY A 1 752 ? -38.166 -14.671 50.613 1.00 71.88 752 GLY A C 1
ATOM 5029 O O . GLY A 1 752 ? -38.378 -13.771 51.430 1.00 71.88 752 GLY A O 1
ATOM 5030 N N . TYR A 1 753 ? -37.762 -15.893 50.977 1.00 71.69 753 TYR A N 1
ATOM 5031 C CA . TYR A 1 753 ? -37.617 -16.379 52.357 1.00 71.69 753 TYR A CA 1
ATOM 5032 C C . TYR A 1 753 ? -36.213 -16.104 52.928 1.00 71.69 753 TYR A C 1
ATOM 5034 O O . TYR A 1 753 ? -35.382 -17.005 53.036 1.00 71.69 753 TYR A O 1
ATOM 5042 N N . LEU A 1 754 ? -35.907 -14.848 53.269 1.00 77.94 754 LEU A N 1
ATOM 5043 C CA . LEU A 1 754 ? -34.692 -14.533 54.031 1.00 77.94 754 LEU A CA 1
ATOM 5044 C C . LEU A 1 754 ? -34.993 -14.702 55.525 1.00 77.94 754 LEU A C 1
ATOM 5046 O O . LEU A 1 754 ? -35.735 -13.905 56.077 1.00 77.94 754 LEU A O 1
ATOM 5050 N N . SER A 1 755 ? -34.415 -15.703 56.187 1.00 81.94 755 SER A N 1
ATOM 5051 C CA . SER A 1 755 ? -34.702 -15.999 57.602 1.00 81.94 755 SER A CA 1
ATOM 5052 C C . SER A 1 755 ? -33.716 -15.373 58.595 1.00 81.94 755 SER A C 1
ATOM 5054 O O . SER A 1 755 ? -33.892 -15.500 59.807 1.00 81.94 755 SER A O 1
ATOM 5056 N N . SER A 1 756 ? -32.646 -14.723 58.127 1.00 85.00 756 SER A N 1
ATOM 5057 C CA . SER A 1 756 ? -31.636 -14.105 58.997 1.00 85.00 756 SER A CA 1
ATOM 5058 C C . SER A 1 756 ? -30.913 -12.930 58.346 1.00 85.00 756 SER A C 1
ATOM 5060 O O . SER A 1 756 ? -30.667 -12.961 57.142 1.00 85.00 756 SER A O 1
ATOM 5062 N N . CYS A 1 757 ? -30.503 -11.945 59.148 1.00 83.31 757 CYS A N 1
ATOM 5063 C CA . CYS A 1 757 ? -29.664 -10.823 58.729 1.00 83.31 757 CYS A CA 1
ATOM 5064 C C . CYS A 1 757 ? -28.736 -10.377 59.872 1.00 83.31 757 CYS A C 1
ATOM 5066 O O . CYS A 1 757 ? -29.192 -10.188 61.004 1.00 83.31 757 CYS A O 1
ATOM 5068 N N . THR A 1 758 ? -27.451 -10.149 59.583 1.00 87.56 758 THR A N 1
ATOM 5069 C CA . THR A 1 758 ? -26.570 -9.416 60.511 1.00 87.56 758 THR A CA 1
ATOM 5070 C C . THR A 1 758 ? -26.748 -7.921 60.272 1.00 87.56 758 THR A C 1
ATOM 5072 O O . THR A 1 758 ? -26.726 -7.477 59.131 1.00 87.56 758 THR A O 1
ATOM 5075 N N . ILE A 1 759 ? -26.927 -7.121 61.312 1.00 88.06 759 ILE A N 1
ATOM 5076 C CA . ILE A 1 759 ? -27.031 -5.669 61.223 1.00 88.06 759 ILE A CA 1
ATOM 5077 C C . ILE A 1 759 ? -25.772 -5.066 61.837 1.00 88.06 759 ILE A C 1
ATOM 5079 O O . ILE A 1 759 ? -25.552 -5.103 63.047 1.00 88.06 759 ILE A O 1
ATOM 5083 N N . THR A 1 760 ? -24.919 -4.506 60.993 1.00 87.00 760 THR A N 1
ATOM 5084 C CA . THR A 1 760 ? -23.626 -3.938 61.392 1.00 87.00 760 THR A CA 1
ATOM 5085 C C . THR A 1 760 ? -23.731 -2.463 61.783 1.00 87.00 760 THR A C 1
ATOM 5087 O O . THR A 1 760 ? -22.714 -1.785 61.837 1.00 87.00 760 THR A O 1
ATOM 5090 N N . GLY A 1 761 ? -24.945 -1.949 62.021 1.00 85.94 761 GLY A N 1
ATOM 5091 C CA . GLY A 1 761 ? -25.228 -0.605 62.547 1.00 85.94 761 GLY A CA 1
ATOM 5092 C C . GLY A 1 761 ? -26.389 0.116 61.843 1.00 85.94 761 GLY A C 1
ATOM 5093 O O . GLY A 1 761 ? -26.788 -0.278 60.749 1.00 85.94 761 GLY A O 1
ATOM 5094 N N . GLY A 1 762 ? -26.915 1.183 62.460 1.00 87.88 762 GLY A N 1
ATOM 5095 C CA . GLY A 1 762 ? -27.924 2.093 61.877 1.00 87.88 762 GLY A CA 1
ATOM 5096 C C . GLY A 1 762 ? -29.389 1.649 62.014 1.00 87.88 762 GLY A C 1
ATOM 5097 O O . GLY A 1 762 ? -29.681 0.705 62.742 1.00 87.88 762 GLY A O 1
ATOM 5098 N N . ASP A 1 763 ? -30.322 2.347 61.350 1.00 88.00 763 ASP A N 1
ATOM 5099 C CA . ASP A 1 763 ? -31.767 2.031 61.340 1.00 88.00 763 ASP A CA 1
ATOM 5100 C C . ASP A 1 763 ? -32.132 1.180 60.109 1.00 88.00 763 ASP A C 1
ATOM 5102 O O . ASP A 1 763 ? -31.953 1.607 58.967 1.00 88.00 763 ASP A O 1
ATOM 5106 N N . VAL A 1 764 ? -32.631 -0.035 60.338 1.00 88.56 764 VAL A N 1
ATOM 5107 C CA . VAL A 1 764 ? -33.032 -1.013 59.319 1.00 88.56 764 VAL A CA 1
ATOM 5108 C C . VAL A 1 764 ? -34.491 -1.414 59.545 1.00 88.56 764 VAL A C 1
ATOM 5110 O O . VAL A 1 764 ? -34.901 -1.739 60.656 1.00 88.56 764 VAL A O 1
ATOM 5113 N N . ASP A 1 765 ? -35.292 -1.432 58.484 1.00 89.69 765 ASP A N 1
ATOM 5114 C CA . ASP A 1 765 ? -36.695 -1.842 58.505 1.00 89.69 765 ASP A CA 1
ATOM 5115 C C . ASP A 1 765 ? -36.916 -3.071 57.627 1.00 89.69 765 ASP A C 1
ATOM 5117 O O . ASP A 1 765 ? -36.725 -3.023 56.418 1.00 89.69 765 ASP A O 1
ATOM 5121 N N . ILE A 1 766 ? -37.336 -4.172 58.240 1.00 89.12 766 ILE A N 1
ATOM 5122 C CA . ILE A 1 766 ? -37.618 -5.454 57.585 1.00 89.12 766 ILE A CA 1
ATOM 5123 C C . ILE A 1 766 ? -39.123 -5.752 57.499 1.00 89.12 766 ILE A C 1
ATOM 5125 O O . ILE A 1 766 ? -39.522 -6.877 57.201 1.00 89.12 766 ILE A O 1
ATOM 5129 N N . THR A 1 767 ? -39.982 -4.759 57.747 1.00 86.88 767 THR A N 1
ATOM 5130 C CA . THR A 1 767 ? -41.450 -4.903 57.699 1.00 86.88 767 THR A CA 1
ATOM 5131 C C . THR A 1 767 ? -41.924 -5.458 56.355 1.00 86.88 767 THR A C 1
ATOM 5133 O O . THR A 1 767 ? -42.826 -6.292 56.306 1.00 86.88 767 THR A O 1
ATOM 5136 N N . GLY A 1 768 ? -41.295 -5.027 55.259 1.00 85.50 768 GLY A N 1
ATOM 5137 C CA . GLY A 1 768 ? -41.668 -5.408 53.899 1.00 85.50 768 GLY A CA 1
ATOM 5138 C C . GLY A 1 768 ? -41.149 -6.767 53.426 1.00 85.50 768 GLY A C 1
ATOM 5139 O O . GLY A 1 768 ? -41.325 -7.105 52.256 1.00 85.50 768 GLY A O 1
ATOM 5140 N N . MET A 1 769 ? -40.459 -7.527 54.274 1.00 86.19 769 MET A N 1
ATOM 5141 C CA . MET A 1 769 ? -39.964 -8.857 53.915 1.00 86.19 769 MET A CA 1
ATOM 5142 C C . MET A 1 769 ? -41.108 -9.882 53.872 1.00 86.19 769 MET A C 1
ATOM 5144 O O . MET A 1 769 ? -42.072 -9.739 54.612 1.00 86.19 769 MET A O 1
ATOM 5148 N N . ALA A 1 770 ? -41.027 -10.930 53.051 1.00 84.62 770 ALA A N 1
ATOM 5149 C CA . ALA A 1 770 ? -42.070 -11.962 52.971 1.00 84.62 770 ALA A CA 1
ATOM 5150 C C . ALA A 1 770 ? -42.047 -12.922 54.163 1.00 84.62 770 ALA A C 1
ATOM 5152 O O . ALA A 1 770 ? -43.099 -13.256 54.705 1.00 84.62 770 ALA A O 1
ATOM 5153 N N . GLU A 1 771 ? -40.850 -13.327 54.590 1.00 85.25 771 GLU A N 1
ATOM 5154 C CA . GLU A 1 771 ? -40.662 -14.222 55.728 1.00 85.25 771 GLU A CA 1
ATOM 5155 C C . GLU A 1 771 ? -41.348 -13.659 56.986 1.00 85.25 771 GLU A C 1
ATOM 5157 O O . GLU A 1 771 ? -41.387 -12.444 57.215 1.00 85.25 771 GLU A O 1
ATOM 5162 N N . THR A 1 772 ? -41.957 -14.529 57.788 1.00 84.25 772 THR A N 1
ATOM 5163 C CA . THR A 1 772 ? -42.624 -14.112 59.030 1.00 84.25 772 THR A CA 1
ATOM 5164 C C . THR A 1 772 ? -41.690 -14.203 60.223 1.00 84.25 772 THR A C 1
ATOM 5166 O O . THR A 1 772 ? -41.918 -13.500 61.202 1.00 84.25 772 THR A O 1
ATOM 5169 N N . THR A 1 773 ? -40.634 -15.016 60.135 1.00 86.12 773 THR A N 1
ATOM 5170 C CA . THR A 1 773 ? -39.710 -15.307 61.234 1.00 86.12 773 THR A CA 1
ATOM 5171 C C . THR A 1 773 ? -38.262 -14.951 60.880 1.00 86.12 773 THR A C 1
ATOM 5173 O O . THR A 1 773 ? -37.690 -15.502 59.947 1.00 86.12 773 THR A O 1
ATOM 5176 N N . PHE A 1 774 ? -37.634 -14.074 61.664 1.00 84.81 774 PHE A N 1
ATOM 5177 C CA . PHE A 1 774 ? -36.306 -13.520 61.394 1.00 84.81 774 PHE A CA 1
ATOM 5178 C C . PHE A 1 774 ? -35.320 -13.708 62.545 1.00 84.81 774 PHE A C 1
ATOM 5180 O O . PHE A 1 774 ? -35.643 -13.477 63.707 1.00 84.81 774 PHE A O 1
ATOM 5187 N N . ASN A 1 775 ? -34.075 -14.029 62.211 1.00 86.88 775 ASN A N 1
ATOM 5188 C CA . ASN A 1 775 ? -32.941 -13.935 63.123 1.00 86.88 775 ASN A CA 1
ATOM 5189 C C . ASN A 1 775 ? -32.160 -12.644 62.855 1.00 86.88 775 ASN A C 1
ATOM 5191 O O . ASN A 1 775 ? -31.773 -12.366 61.720 1.00 86.88 775 ASN A O 1
ATOM 5195 N N . VAL A 1 776 ? -31.897 -11.874 63.904 1.00 86.06 776 VAL A N 1
ATOM 5196 C CA . VAL A 1 776 ? -31.146 -10.620 63.859 1.00 86.06 776 VAL A CA 1
ATOM 5197 C C . VAL A 1 776 ? -29.887 -10.763 64.703 1.00 86.06 776 VAL A C 1
ATOM 5199 O O . VAL A 1 776 ? -29.956 -11.088 65.888 1.00 86.06 776 VAL A O 1
ATOM 5202 N N . ILE A 1 777 ? -28.736 -10.479 64.103 1.00 87.50 777 ILE A N 1
ATOM 5203 C CA . ILE A 1 777 ? -27.451 -10.417 64.809 1.00 87.50 777 ILE A CA 1
ATOM 5204 C C . ILE A 1 777 ? -26.918 -8.996 64.670 1.00 87.50 777 ILE A C 1
ATOM 5206 O O . ILE A 1 777 ? -26.613 -8.582 63.564 1.00 87.50 777 ILE A O 1
ATOM 5210 N N . ALA A 1 778 ? -26.797 -8.228 65.746 1.00 85.94 778 ALA A N 1
ATOM 5211 C CA . ALA A 1 778 ? -26.252 -6.875 65.701 1.00 85.94 778 ALA A CA 1
ATOM 5212 C C . ALA A 1 778 ? -24.772 -6.855 66.120 1.00 85.94 778 ALA A C 1
ATOM 5214 O O . ALA A 1 778 ? -24.409 -7.418 67.152 1.00 85.94 778 ALA A O 1
ATOM 5215 N N . THR A 1 779 ? -23.907 -6.184 65.357 1.00 86.38 779 THR A N 1
ATOM 5216 C CA . THR A 1 779 ? -22.479 -6.020 65.722 1.00 86.38 779 THR A CA 1
ATOM 5217 C C . THR A 1 779 ? -22.106 -4.586 66.096 1.00 86.38 779 THR A C 1
ATOM 5219 O O . THR A 1 779 ? -21.085 -4.377 66.744 1.00 86.38 779 THR A O 1
ATOM 5222 N N . GLU A 1 780 ? -22.934 -3.604 65.736 1.00 87.75 780 GLU A N 1
ATOM 5223 C CA . GLU A 1 780 ? -22.852 -2.199 66.167 1.00 87.75 780 GLU A CA 1
ATOM 5224 C C . GLU A 1 780 ? -24.247 -1.725 66.619 1.00 87.75 780 GLU A C 1
ATOM 5226 O O . GLU A 1 780 ? -25.229 -2.453 66.473 1.00 87.75 780 GLU A O 1
ATOM 5231 N N . ALA A 1 781 ? -24.358 -0.509 67.169 1.00 83.56 781 ALA A N 1
ATOM 5232 C CA . ALA A 1 781 ? -25.648 0.047 67.579 1.00 83.56 781 ALA A CA 1
ATOM 5233 C C . ALA A 1 781 ? -26.642 0.075 66.403 1.00 83.56 781 ALA A C 1
ATOM 5235 O O . ALA A 1 781 ? -26.388 0.715 65.379 1.00 83.56 781 ALA A O 1
ATOM 5236 N N . ALA A 1 782 ? -27.768 -0.616 66.570 1.00 86.19 782 ALA A N 1
ATOM 5237 C CA . ALA A 1 782 ? -28.742 -0.862 65.521 1.00 86.19 782 ALA A CA 1
ATOM 5238 C C . ALA A 1 782 ? -30.168 -0.577 66.001 1.00 86.19 782 ALA A C 1
ATOM 5240 O O . ALA A 1 782 ? -30.532 -0.824 67.152 1.00 86.19 782 ALA A O 1
ATOM 5241 N N . LYS A 1 783 ? -31.000 -0.101 65.085 1.00 86.44 783 LYS A N 1
ATOM 5242 C CA . LYS A 1 783 ? -32.446 -0.021 65.242 1.00 86.44 783 LYS A CA 1
ATOM 5243 C C . LYS A 1 783 ? -33.088 -0.899 64.182 1.00 86.44 783 LYS A C 1
ATOM 5245 O O . LYS A 1 783 ? -32.713 -0.840 63.018 1.00 86.44 783 LYS A O 1
ATOM 5250 N N . VAL A 1 784 ? -34.024 -1.735 64.601 1.00 86.44 784 VAL A N 1
ATOM 5251 C CA . VAL A 1 784 ? -34.681 -2.740 63.773 1.00 86.44 784 VAL A CA 1
ATOM 5252 C C . VAL A 1 784 ? -36.183 -2.535 63.862 1.00 86.44 784 VAL A C 1
ATOM 5254 O O . VAL A 1 784 ? -36.817 -2.834 64.875 1.00 86.44 784 VAL A O 1
ATOM 5257 N N . THR A 1 785 ? -36.774 -2.034 62.784 1.00 87.19 785 THR A N 1
ATOM 5258 C CA . THR A 1 785 ? -38.231 -2.040 62.623 1.00 87.19 785 THR A CA 1
ATOM 5259 C C . THR A 1 785 ? -38.637 -3.352 61.959 1.00 87.19 785 THR A C 1
ATOM 5261 O O . THR A 1 785 ? -38.140 -3.679 60.888 1.00 87.19 785 THR A O 1
ATOM 5264 N N . ALA A 1 786 ? -39.529 -4.120 62.573 1.00 85.75 786 ALA A N 1
ATOM 5265 C CA . ALA A 1 786 ? -39.915 -5.445 62.090 1.00 85.75 786 ALA A CA 1
ATOM 5266 C C . ALA A 1 786 ? -41.430 -5.651 62.206 1.00 85.75 786 ALA A C 1
ATOM 5268 O O . ALA A 1 786 ? -41.893 -6.630 62.786 1.00 85.75 786 ALA A O 1
ATOM 5269 N N . THR A 1 787 ? -42.221 -4.702 61.696 1.00 84.38 787 THR A N 1
ATOM 5270 C CA . THR A 1 787 ? -43.668 -4.677 61.944 1.00 84.38 787 THR A CA 1
ATOM 5271 C C . THR A 1 787 ? -44.355 -5.936 61.419 1.00 84.38 787 THR A C 1
ATOM 5273 O O . THR A 1 787 ? -44.209 -6.285 60.249 1.00 84.38 787 THR A O 1
ATOM 5276 N N . GLY A 1 788 ? -45.104 -6.628 62.285 1.00 82.00 788 GLY A N 1
ATOM 5277 C CA . GLY A 1 788 ? -45.807 -7.867 61.924 1.00 82.00 788 GLY A CA 1
ATOM 5278 C C . GLY A 1 788 ? -44.894 -9.083 61.718 1.00 82.00 788 GLY A C 1
ATOM 5279 O O . GLY A 1 788 ? -45.317 -10.060 61.101 1.00 82.00 788 GLY A O 1
ATOM 5280 N N . LYS A 1 789 ? -43.639 -9.018 62.187 1.00 84.88 789 LYS A N 1
ATOM 5281 C CA . LYS A 1 789 ? -42.652 -10.106 62.110 1.00 84.88 789 LYS A CA 1
ATOM 5282 C C . LYS A 1 789 ? -42.363 -10.702 63.482 1.00 84.88 789 LYS A C 1
ATOM 5284 O O . LYS A 1 789 ? -42.389 -10.004 64.492 1.00 84.88 789 LYS A O 1
ATOM 5289 N N . THR A 1 790 ? -42.021 -11.981 63.515 1.00 85.06 790 THR A N 1
ATOM 5290 C CA . THR A 1 790 ? -41.449 -12.668 64.674 1.00 85.06 790 THR A CA 1
ATOM 5291 C C . THR A 1 790 ? -39.930 -12.635 64.577 1.00 85.06 790 THR A C 1
ATOM 5293 O O . THR A 1 790 ? -39.362 -13.093 63.594 1.00 85.06 790 THR A O 1
ATOM 5296 N N . LEU A 1 791 ? -39.243 -12.134 65.600 1.00 85.62 791 LEU A N 1
ATOM 5297 C CA . LEU A 1 791 ? -37.789 -12.216 65.703 1.00 85.62 791 LEU A CA 1
ATOM 5298 C C . LEU A 1 791 ? -37.409 -13.469 66.509 1.00 85.62 791 LEU A C 1
ATOM 5300 O O . LEU A 1 791 ? -37.405 -13.437 67.737 1.00 85.62 791 LEU A O 1
ATOM 5304 N N . ALA A 1 792 ? -37.118 -14.587 65.839 1.00 83.00 792 ALA A N 1
ATOM 5305 C CA . ALA A 1 792 ? -36.811 -15.870 66.487 1.00 83.00 792 ALA A CA 1
ATOM 5306 C C . ALA A 1 792 ? -35.514 -15.858 67.306 1.00 83.00 792 ALA A C 1
ATOM 5308 O O . ALA A 1 792 ? -35.363 -16.653 68.233 1.00 83.00 792 ALA A O 1
ATOM 5309 N N . SER A 1 793 ? -34.587 -14.965 66.975 1.00 83.62 793 SER A N 1
ATOM 5310 C CA . SER A 1 793 ? -33.351 -14.767 67.717 1.00 83.62 793 SER A CA 1
ATOM 5311 C C . SER A 1 793 ? -32.844 -13.352 67.485 1.00 83.62 793 SER A C 1
ATOM 5313 O O . SER A 1 793 ? -32.679 -12.938 66.343 1.00 83.62 793 SER A O 1
ATOM 5315 N N . VAL A 1 794 ? -32.545 -12.634 68.560 1.00 82.75 794 VAL A N 1
ATOM 5316 C CA . VAL A 1 794 ? -31.870 -11.338 68.568 1.00 82.75 794 VAL A CA 1
ATOM 5317 C C . VAL A 1 794 ? -30.622 -11.475 69.437 1.00 82.75 794 VAL A C 1
ATOM 5319 O O . VAL A 1 794 ? -30.710 -11.892 70.594 1.00 82.75 794 VAL A O 1
ATOM 5322 N N . SER A 1 795 ? -29.452 -11.162 68.891 1.00 79.69 795 SER A N 1
ATOM 5323 C CA . SER A 1 795 ? -28.174 -11.251 69.609 1.00 79.69 795 SER A CA 1
ATOM 5324 C C . SER A 1 795 ? -27.217 -10.132 69.193 1.00 79.69 795 SER A C 1
ATOM 5326 O O . SER A 1 795 ? -27.328 -9.612 68.087 1.00 79.69 795 SER A O 1
ATOM 5328 N N . GLY A 1 796 ? -26.289 -9.740 70.074 1.00 76.56 796 GLY A N 1
ATOM 5329 C CA . GLY A 1 796 ? -25.291 -8.705 69.783 1.00 76.56 796 GLY A CA 1
ATOM 5330 C C . GLY A 1 796 ? -24.982 -7.823 70.989 1.00 76.56 796 GLY A C 1
ATOM 5331 O O . GLY A 1 796 ? -25.897 -7.249 71.570 1.00 76.56 796 GLY A O 1
ATOM 5332 N N . ALA A 1 797 ? -23.704 -7.664 71.350 1.00 65.94 797 ALA A N 1
ATOM 5333 C CA . ALA A 1 797 ? -23.256 -6.954 72.560 1.00 65.94 797 ALA A CA 1
ATOM 5334 C C . ALA A 1 797 ? -23.361 -5.410 72.470 1.00 65.94 797 ALA A C 1
ATOM 5336 O O . ALA A 1 797 ? -22.456 -4.676 72.869 1.00 65.94 797 ALA A O 1
ATOM 5337 N N . VAL A 1 798 ? -24.459 -4.891 71.923 1.00 79.19 798 VAL A N 1
ATOM 5338 C CA . VAL A 1 798 ? -24.632 -3.489 71.507 1.00 79.19 798 VAL A CA 1
ATOM 5339 C C . VAL A 1 798 ? -26.038 -2.976 71.840 1.00 79.19 798 VAL A C 1
ATOM 5341 O O . VAL A 1 798 ? -26.809 -3.657 72.517 1.00 79.19 798 VAL A O 1
ATOM 5344 N N . THR A 1 799 ? -26.353 -1.742 71.441 1.00 77.75 799 THR A N 1
ATOM 5345 C CA . THR A 1 799 ? -27.704 -1.173 71.552 1.00 77.75 799 THR A CA 1
ATOM 5346 C C . THR A 1 799 ? -28.586 -1.703 70.424 1.00 77.75 799 THR A C 1
ATOM 5348 O O . THR A 1 799 ? -28.212 -1.563 69.262 1.00 77.75 799 THR A O 1
ATOM 5351 N N . ILE A 1 800 ? -29.744 -2.273 70.759 1.00 77.75 800 ILE A N 1
ATOM 5352 C CA . ILE A 1 800 ? -30.758 -2.761 69.819 1.00 77.75 800 ILE A CA 1
ATOM 5353 C C . ILE A 1 800 ? -32.104 -2.123 70.180 1.00 77.75 800 ILE A C 1
ATOM 5355 O O . ILE A 1 800 ? -32.592 -2.296 71.295 1.00 77.75 800 ILE A O 1
ATOM 5359 N N . ASP A 1 801 ? -32.707 -1.397 69.242 1.00 81.19 801 ASP A N 1
ATOM 5360 C CA . ASP A 1 801 ? -34.093 -0.916 69.344 1.00 81.19 801 ASP A CA 1
ATOM 5361 C C . ASP A 1 801 ? -34.999 -1.758 68.441 1.00 81.19 801 ASP A C 1
ATOM 5363 O O . ASP A 1 801 ? -34.793 -1.791 67.232 1.00 81.19 801 ASP A O 1
ATOM 5367 N N . ILE A 1 802 ? -35.969 -2.463 69.019 1.00 78.12 802 ILE A N 1
ATOM 5368 C CA . ILE A 1 802 ? -36.939 -3.294 68.303 1.00 78.12 802 ILE A CA 1
ATOM 5369 C C . ILE A 1 802 ? -38.275 -2.559 68.273 1.00 78.12 802 ILE A C 1
ATOM 5371 O O . ILE A 1 802 ? -38.875 -2.306 69.320 1.00 78.12 802 ILE A O 1
ATOM 5375 N N . ALA A 1 803 ? -38.784 -2.292 67.073 1.00 78.50 803 ALA A N 1
ATOM 5376 C CA . ALA A 1 803 ? -40.083 -1.657 66.879 1.00 78.50 803 ALA A CA 1
ATOM 5377 C C . ALA A 1 803 ? -41.029 -2.540 66.050 1.00 78.50 803 ALA A C 1
ATOM 5379 O O . ALA A 1 803 ? -40.660 -3.026 64.979 1.00 78.50 803 ALA A O 1
ATOM 5380 N N . GLY A 1 804 ? -42.266 -2.724 66.523 1.00 77.38 804 GLY A N 1
ATOM 5381 C CA . GLY A 1 804 ? -43.370 -3.307 65.742 1.00 77.38 804 GLY A CA 1
ATOM 5382 C C . GLY A 1 804 ? -43.401 -4.837 65.587 1.00 77.38 804 GLY A C 1
ATOM 5383 O O . GLY A 1 804 ? -44.377 -5.355 65.037 1.00 77.38 804 GLY A O 1
ATOM 5384 N N . ALA A 1 805 ? -42.383 -5.573 66.047 1.00 79.75 805 ALA A N 1
ATOM 5385 C CA . ALA A 1 805 ? -42.366 -7.041 65.978 1.00 79.75 805 ALA A CA 1
ATOM 5386 C C . ALA A 1 805 ? -43.559 -7.657 66.728 1.00 79.75 805 ALA A C 1
ATOM 5388 O O . ALA A 1 805 ? -43.943 -7.153 67.772 1.00 79.75 805 ALA A O 1
ATOM 5389 N N . THR A 1 806 ? -44.134 -8.755 66.230 1.00 82.00 806 THR A N 1
ATOM 5390 C CA . THR A 1 806 ? -45.205 -9.502 66.913 1.00 82.00 806 THR A CA 1
ATOM 5391 C C . THR A 1 806 ? -44.654 -10.248 68.126 1.00 82.00 806 THR A C 1
ATOM 5393 O O . THR A 1 806 ? -45.228 -10.210 69.209 1.00 82.00 806 THR A O 1
ATOM 5396 N N . SER A 1 807 ? -43.498 -10.888 67.976 1.00 81.00 807 SER A N 1
ATOM 5397 C CA . SER A 1 807 ? -42.764 -11.518 69.074 1.00 81.00 807 SER A CA 1
ATOM 5398 C C . SER A 1 807 ? -41.261 -11.396 68.851 1.00 81.00 807 SER A C 1
ATOM 5400 O O . SER A 1 807 ? -40.817 -11.233 67.715 1.00 81.00 807 SER A O 1
ATOM 5402 N N . ALA A 1 808 ? -40.469 -11.445 69.921 1.00 81.31 808 ALA A N 1
ATOM 5403 C CA . ALA A 1 808 ? -39.013 -11.404 69.837 1.00 81.31 808 ALA A CA 1
ATOM 5404 C C . ALA A 1 808 ? -38.359 -12.286 70.907 1.00 81.31 808 ALA A C 1
ATOM 5406 O O . ALA A 1 808 ? -38.755 -12.251 72.070 1.00 81.31 808 ALA A O 1
ATOM 5407 N N . THR A 1 809 ? -37.322 -13.030 70.530 1.00 83.31 809 THR A N 1
ATOM 5408 C CA . THR A 1 809 ? -36.492 -13.822 71.444 1.00 83.31 809 THR A CA 1
ATOM 5409 C C . THR A 1 809 ? -35.072 -13.274 71.446 1.00 83.31 809 THR A C 1
ATOM 5411 O O . THR A 1 809 ? -34.385 -13.328 70.435 1.00 83.31 809 THR A O 1
ATOM 5414 N N . VAL A 1 810 ? -34.595 -12.775 72.581 1.00 81.62 810 VAL A N 1
ATOM 5415 C CA . VAL A 1 810 ? -33.221 -12.304 72.783 1.00 81.62 810 VAL A CA 1
ATOM 5416 C C . VAL A 1 810 ? -32.379 -13.461 73.313 1.00 81.62 810 VAL A C 1
ATOM 5418 O O . VAL A 1 810 ? -32.493 -13.833 74.477 1.00 81.62 810 VAL A O 1
ATOM 5421 N N . SER A 1 811 ? -31.563 -14.070 72.459 1.00 79.31 811 SER A N 1
ATOM 5422 C CA . SER A 1 811 ? -30.828 -15.312 72.752 1.00 79.31 811 SER A CA 1
ATOM 5423 C C . SER A 1 811 ? -29.343 -15.087 73.060 1.00 79.31 811 SER A C 1
ATOM 5425 O O . SER A 1 811 ? -28.706 -15.955 73.652 1.00 79.31 811 SER A O 1
ATOM 5427 N N . GLY A 1 812 ? -28.789 -13.927 72.685 1.00 75.75 812 GLY A N 1
ATOM 5428 C CA . GLY A 1 812 ? -27.422 -13.505 73.009 1.00 75.75 812 GLY A CA 1
ATOM 5429 C C . GLY A 1 812 ? -27.399 -12.268 73.908 1.00 75.75 812 GLY A C 1
ATOM 5430 O O . GLY A 1 812 ? -28.407 -11.582 74.042 1.00 75.75 812 GLY A O 1
ATOM 5431 N N . ALA A 1 813 ? -26.255 -11.983 74.536 1.00 73.56 813 ALA A N 1
ATOM 5432 C CA . ALA A 1 813 ? -26.118 -10.819 75.414 1.00 73.56 813 ALA A CA 1
ATOM 5433 C C . ALA A 1 813 ? -26.342 -9.502 74.644 1.00 73.56 813 ALA A C 1
ATOM 5435 O O . ALA A 1 813 ? -25.804 -9.355 73.546 1.00 73.56 813 ALA A O 1
ATOM 5436 N N . VAL A 1 814 ? -27.093 -8.559 75.232 1.00 77.50 814 VAL A N 1
ATOM 5437 C CA . VAL A 1 814 ? -27.412 -7.236 74.652 1.00 77.50 814 VAL A CA 1
ATOM 5438 C C . VAL A 1 814 ? -27.083 -6.125 75.652 1.00 77.50 814 VAL A C 1
ATOM 5440 O O . VAL A 1 814 ? -27.487 -6.179 76.813 1.00 77.50 814 VAL A O 1
ATOM 5443 N N . THR A 1 815 ? -26.357 -5.090 75.222 1.00 77.75 815 THR A N 1
ATOM 5444 C CA . THR A 1 815 ? -25.934 -4.007 76.129 1.00 77.75 815 THR A CA 1
ATOM 5445 C C . THR A 1 815 ? -27.091 -3.074 76.450 1.00 77.75 815 THR A C 1
ATOM 5447 O O . THR A 1 815 ? -27.334 -2.803 77.624 1.00 77.75 815 THR A O 1
ATOM 5450 N N . THR A 1 816 ? -27.824 -2.621 75.429 1.00 76.06 816 THR A N 1
ATOM 5451 C CA . THR A 1 816 ? -29.022 -1.795 75.612 1.00 76.06 816 THR A CA 1
ATOM 5452 C C . THR A 1 816 ? -30.155 -2.332 74.751 1.00 76.06 816 THR A C 1
ATOM 5454 O O . THR A 1 816 ? -29.999 -2.403 73.539 1.00 76.06 816 THR A O 1
ATOM 5457 N N . LEU A 1 817 ? -31.287 -2.699 75.347 1.00 76.69 817 LEU A N 1
ATOM 5458 C CA . LEU A 1 817 ? -32.467 -3.156 74.611 1.00 76.69 817 LEU A CA 1
ATOM 5459 C C . LEU A 1 817 ? -33.604 -2.153 74.795 1.00 76.69 817 LEU A C 1
ATOM 5461 O O . LEU A 1 817 ? -34.103 -1.982 75.912 1.00 76.69 817 LEU A O 1
ATOM 5465 N N . THR A 1 818 ? -34.033 -1.544 73.695 1.00 77.88 818 THR A N 1
ATOM 5466 C CA . THR A 1 818 ? -35.275 -0.775 73.630 1.00 77.88 818 THR A CA 1
ATOM 5467 C C . THR A 1 818 ? -36.298 -1.596 72.864 1.00 77.88 818 THR A C 1
ATOM 5469 O O . THR A 1 818 ? -35.999 -2.135 71.805 1.00 77.88 818 THR A O 1
ATOM 5472 N N . VAL A 1 819 ? -37.503 -1.730 73.407 1.00 74.81 819 VAL A N 1
ATOM 5473 C CA . VAL A 1 819 ? -38.626 -2.339 72.686 1.00 74.81 819 VAL A CA 1
ATOM 5474 C C . VAL A 1 819 ? -39.751 -1.325 72.689 1.00 74.81 819 VAL A C 1
ATOM 5476 O O . VAL A 1 819 ? -40.187 -0.916 73.767 1.00 74.81 819 VAL A O 1
ATOM 5479 N N . SER A 1 820 ? -40.185 -0.897 71.506 1.00 67.62 820 SER A N 1
ATOM 5480 C CA . SER A 1 820 ? -41.218 0.122 71.333 1.00 67.62 820 SER A CA 1
ATOM 5481 C C . SER A 1 820 ? -42.422 -0.439 70.566 1.00 67.62 820 SER A C 1
ATOM 5483 O O . SER A 1 820 ? -42.342 -0.747 69.380 1.00 67.62 820 SER A O 1
ATOM 5485 N N . ALA A 1 821 ? -43.553 -0.553 71.276 1.00 63.19 821 ALA A N 1
ATOM 5486 C CA . ALA A 1 821 ? -44.878 -0.974 70.794 1.00 63.19 821 ALA A CA 1
ATOM 5487 C C . ALA A 1 821 ? -44.991 -2.368 70.110 1.00 63.19 821 ALA A C 1
ATOM 5489 O O . ALA A 1 821 ? -44.060 -2.912 69.529 1.00 63.19 821 ALA A O 1
ATOM 5490 N N . ALA A 1 822 ? -46.198 -2.944 70.191 1.00 61.28 822 ALA A N 1
ATOM 5491 C CA . ALA A 1 822 ? -46.693 -4.143 69.488 1.00 61.28 822 ALA A CA 1
ATOM 5492 C C . ALA A 1 822 ? -45.991 -5.514 69.680 1.00 61.28 822 ALA A C 1
ATOM 5494 O O . ALA A 1 822 ? -46.504 -6.496 69.146 1.00 61.28 822 ALA A O 1
ATOM 5495 N N . VAL A 1 823 ? -44.924 -5.642 70.481 1.00 68.69 823 VAL A N 1
ATOM 5496 C CA . VAL A 1 823 ? -44.367 -6.967 70.844 1.00 68.69 823 VAL A CA 1
ATOM 5497 C C . VAL A 1 823 ? -45.266 -7.658 71.864 1.00 68.69 823 VAL A C 1
ATOM 5499 O O . VAL A 1 823 ? -45.229 -7.307 73.035 1.00 68.69 823 VAL A O 1
ATOM 5502 N N . THR A 1 824 ? -46.060 -8.648 71.448 1.00 70.94 824 THR A N 1
ATOM 5503 C CA . THR A 1 824 ? -46.979 -9.392 72.335 1.00 70.94 824 THR A CA 1
ATOM 5504 C C . THR A 1 824 ? -46.257 -10.441 73.176 1.00 70.94 824 THR A C 1
ATOM 5506 O O . THR A 1 824 ? -46.737 -10.846 74.236 1.00 70.94 824 THR A O 1
ATOM 5509 N N . THR A 1 825 ? -45.100 -10.924 72.719 1.00 74.12 825 THR A N 1
ATOM 5510 C CA . THR A 1 825 ? -44.288 -11.906 73.453 1.00 74.12 825 THR A CA 1
ATOM 5511 C C . THR A 1 825 ? -42.805 -11.591 73.316 1.00 74.12 825 THR A C 1
ATOM 5513 O O . THR A 1 825 ? -42.274 -11.581 72.207 1.00 74.12 825 THR A O 1
ATOM 5516 N N . LEU A 1 826 ? -42.138 -11.343 74.443 1.00 78.44 826 LEU A N 1
ATOM 5517 C CA . LEU A 1 826 ? -40.705 -11.067 74.517 1.00 78.44 826 LEU A CA 1
ATOM 5518 C C . LEU A 1 826 ? -40.026 -12.127 75.388 1.00 78.44 826 LEU A C 1
ATOM 5520 O O . LEU A 1 826 ? -40.222 -12.156 76.600 1.00 78.44 826 LEU A O 1
ATOM 5524 N N . THR A 1 827 ? -39.202 -12.985 74.799 1.00 80.06 827 THR A N 1
ATOM 5525 C CA . THR A 1 827 ? -38.401 -13.965 75.543 1.00 80.06 827 THR A CA 1
ATOM 5526 C C . THR A 1 827 ? -36.962 -13.472 75.652 1.00 80.06 827 THR A C 1
ATOM 5528 O O . THR A 1 827 ? -36.353 -13.130 74.650 1.00 80.06 827 THR A O 1
ATOM 5531 N N . ILE A 1 828 ? -36.390 -13.432 76.852 1.00 77.62 828 ILE A N 1
ATOM 5532 C CA . ILE A 1 828 ? -35.021 -12.975 77.109 1.00 77.62 828 ILE A CA 1
ATOM 5533 C C . ILE A 1 828 ? -34.221 -14.147 77.679 1.00 77.62 828 ILE A C 1
ATOM 5535 O O . ILE A 1 828 ? -34.243 -14.424 78.878 1.00 77.62 828 ILE A O 1
ATOM 5539 N N . GLY A 1 829 ? -33.539 -14.849 76.779 1.00 71.94 829 GLY A N 1
ATOM 5540 C CA . GLY A 1 829 ? -32.712 -16.025 77.034 1.00 71.94 829 GLY A CA 1
ATOM 5541 C C . GLY A 1 829 ? -31.340 -15.719 77.641 1.00 71.94 829 GLY A C 1
ATOM 5542 O O . GLY A 1 829 ? -30.777 -16.561 78.337 1.00 71.94 829 GLY A O 1
ATOM 5543 N N . ALA A 1 830 ? -30.811 -14.518 77.392 1.00 75.62 830 ALA A N 1
ATOM 5544 C CA . ALA A 1 830 ? -29.454 -14.093 77.741 1.00 75.62 830 ALA A CA 1
ATOM 5545 C C . ALA A 1 830 ? -29.432 -12.732 78.475 1.00 75.62 830 ALA A C 1
ATOM 5547 O O . ALA A 1 830 ? -30.447 -12.037 78.494 1.00 75.62 830 ALA A O 1
ATOM 5548 N N . PRO A 1 831 ? -28.307 -12.336 79.109 1.00 72.94 831 PRO A N 1
ATOM 5549 C CA . PRO A 1 831 ? -28.242 -11.104 79.900 1.00 72.94 831 PRO A CA 1
ATOM 5550 C C . PRO A 1 831 ? -28.470 -9.816 79.086 1.00 72.94 831 PRO A C 1
ATOM 5552 O O . PRO A 1 831 ? -27.903 -9.659 78.002 1.00 72.94 831 PRO A O 1
ATOM 5555 N N . VAL A 1 832 ? -29.224 -8.864 79.654 1.00 76.00 832 VAL A N 1
ATOM 5556 C CA . VAL A 1 832 ? -29.406 -7.499 79.125 1.00 76.00 832 VAL A CA 1
ATOM 5557 C C . VAL A 1 832 ? -28.999 -6.462 80.174 1.00 76.00 832 VAL A C 1
ATOM 5559 O O . VAL A 1 832 ? -29.610 -6.379 81.243 1.00 76.00 832 VAL A O 1
ATOM 5562 N N . THR A 1 833 ? -27.988 -5.647 79.862 1.00 71.50 833 THR A N 1
ATOM 5563 C CA . THR A 1 833 ? -27.370 -4.728 80.839 1.00 71.50 833 THR A CA 1
ATOM 5564 C C . THR A 1 833 ? -28.201 -3.460 81.078 1.00 71.50 833 THR A C 1
ATOM 5566 O O . THR A 1 833 ? -28.356 -3.041 82.224 1.00 71.50 833 THR A O 1
ATOM 5569 N N . ASN A 1 834 ? -28.776 -2.866 80.028 1.00 67.56 834 ASN A N 1
ATOM 5570 C CA . ASN A 1 834 ? -29.605 -1.660 80.098 1.00 67.56 834 ASN A CA 1
ATOM 5571 C C . ASN A 1 834 ? -30.917 -1.868 79.331 1.00 67.56 834 ASN A C 1
ATOM 5573 O O . ASN A 1 834 ? -30.966 -1.755 78.110 1.00 67.56 834 ASN A O 1
ATOM 5577 N N . SER A 1 835 ? -32.008 -2.157 80.030 1.00 63.16 835 SER A N 1
ATOM 5578 C CA . SER A 1 835 ? -33.318 -2.331 79.386 1.00 63.16 835 SER A CA 1
ATOM 5579 C C . SER A 1 835 ? -34.193 -1.078 79.513 1.00 63.16 835 SER A C 1
ATOM 5581 O O . SER A 1 835 ? -34.321 -0.512 80.598 1.00 63.16 835 SER A O 1
ATOM 5583 N N . SER A 1 836 ? -34.810 -0.659 78.405 1.00 68.12 836 SER A N 1
ATOM 5584 C CA . SER A 1 836 ? -35.907 0.318 78.356 1.00 68.12 836 SER A CA 1
ATOM 5585 C C . SER A 1 836 ? -37.057 -0.307 77.572 1.00 68.12 836 SER A C 1
ATOM 5587 O O . SER A 1 836 ? -37.184 -0.147 76.358 1.00 68.12 836 SER A O 1
ATOM 5589 N N . ILE A 1 837 ? -37.872 -1.090 78.270 1.00 66.56 837 ILE A N 1
ATOM 5590 C CA . ILE A 1 837 ? -38.974 -1.842 77.671 1.00 66.56 837 ILE A CA 1
ATOM 5591 C C . ILE A 1 837 ? -40.245 -1.007 77.835 1.00 66.56 837 ILE A C 1
ATOM 5593 O O . ILE A 1 837 ? -40.748 -0.870 78.949 1.00 66.56 837 ILE A O 1
ATOM 5597 N N . VAL A 1 838 ? -40.750 -0.443 76.734 1.00 60.75 838 VAL A N 1
ATOM 5598 C CA . VAL A 1 838 ? -42.019 0.298 76.692 1.00 60.75 838 VAL A CA 1
ATOM 5599 C C . VAL A 1 838 ? -43.005 -0.528 75.879 1.00 60.75 838 VAL A C 1
ATOM 5601 O O . VAL A 1 838 ? -43.026 -0.511 74.646 1.00 60.75 838 VAL A O 1
ATOM 5604 N N . THR A 1 839 ? -43.800 -1.316 76.590 1.00 56.47 839 THR A N 1
ATOM 5605 C CA . THR A 1 839 ? -44.701 -2.300 75.979 1.00 56.47 839 THR A CA 1
ATOM 5606 C C . THR A 1 839 ? -46.116 -1.760 75.823 1.00 56.47 839 THR A C 1
ATOM 5608 O O . THR A 1 839 ? -46.562 -0.912 76.593 1.00 56.47 839 THR A O 1
ATOM 5611 N N . GLY A 1 840 ? -46.823 -2.245 74.798 1.00 57.62 840 GLY A N 1
ATOM 5612 C CA . GLY A 1 840 ? -48.257 -1.998 74.635 1.00 57.62 840 GLY A CA 1
ATOM 5613 C C . GLY A 1 840 ? -49.103 -2.775 75.655 1.00 57.62 840 GLY A C 1
ATOM 5614 O O . GLY A 1 840 ? -48.597 -3.355 76.613 1.00 57.62 840 GLY A O 1
ATOM 5615 N N . THR A 1 841 ? -50.417 -2.799 75.455 1.00 55.09 841 THR A N 1
ATOM 5616 C CA . THR A 1 841 ? -51.343 -3.674 76.189 1.00 55.09 841 THR A CA 1
ATOM 5617 C C . THR A 1 841 ? -51.119 -5.153 75.809 1.00 55.09 841 THR A C 1
ATOM 5619 O O . THR A 1 841 ? -50.934 -5.448 74.632 1.00 55.09 841 THR A O 1
ATOM 5622 N N . ASN A 1 842 ? -51.167 -6.084 76.778 1.00 58.19 842 ASN A N 1
ATOM 5623 C CA . ASN A 1 842 ? -51.088 -7.551 76.597 1.00 58.19 842 ASN A CA 1
ATOM 5624 C C . ASN A 1 842 ? -49.731 -8.139 76.151 1.00 58.19 842 ASN A C 1
ATOM 5626 O O . ASN A 1 842 ? -49.669 -8.908 75.191 1.00 58.19 842 ASN A O 1
ATOM 5630 N N . VAL A 1 843 ? -48.646 -7.837 76.864 1.00 64.44 843 VAL A N 1
ATOM 5631 C CA . VAL A 1 843 ? -47.310 -8.408 76.629 1.00 64.44 843 VAL A CA 1
ATOM 5632 C C . VAL A 1 843 ? -46.947 -9.468 77.672 1.00 64.44 843 VAL A C 1
ATOM 5634 O O . VAL A 1 843 ? -47.010 -9.245 78.883 1.00 64.44 843 VAL A O 1
ATOM 5637 N N . ASN A 1 844 ? -46.508 -10.628 77.180 1.00 69.38 844 ASN A N 1
ATOM 5638 C CA . ASN A 1 844 ? -45.888 -11.679 77.983 1.00 69.38 844 ASN A CA 1
ATOM 5639 C C . ASN A 1 844 ? -44.364 -11.590 77.852 1.00 69.38 844 ASN A C 1
ATOM 5641 O O . ASN A 1 844 ? -43.816 -11.828 76.773 1.00 69.38 844 ASN A O 1
ATOM 5645 N N . VAL A 1 845 ? -43.673 -11.259 78.943 1.00 71.12 845 VAL A N 1
ATOM 5646 C CA . VAL A 1 845 ? -42.205 -11.249 78.995 1.00 71.12 845 VAL A CA 1
ATOM 5647 C C . VAL A 1 845 ? -41.728 -12.500 79.729 1.00 71.12 845 VAL A C 1
ATOM 5649 O O . VAL A 1 845 ? -42.068 -12.700 80.891 1.00 71.12 845 VAL A O 1
ATOM 5652 N N . THR A 1 846 ? -40.923 -13.342 79.087 1.00 73.56 846 THR A N 1
ATOM 5653 C CA . THR A 1 846 ? -40.303 -14.514 79.727 1.00 73.56 846 THR A CA 1
ATOM 5654 C C . THR A 1 846 ? -38.799 -14.309 79.813 1.00 73.56 846 THR A C 1
ATOM 5656 O O . THR A 1 846 ? -38.138 -14.309 78.783 1.00 73.56 846 THR A O 1
ATOM 5659 N N . ALA A 1 847 ? -38.234 -14.138 81.007 1.00 68.44 847 ALA A N 1
ATOM 5660 C CA . ALA A 1 847 ? -36.802 -13.887 81.185 1.00 68.44 847 ALA A CA 1
ATOM 5661 C C . ALA A 1 847 ? -36.112 -15.049 81.916 1.00 68.44 847 ALA A C 1
ATOM 5663 O O . ALA A 1 847 ? -36.473 -15.389 83.043 1.00 68.44 847 ALA A O 1
ATOM 5664 N N . SER A 1 848 ? -35.095 -15.638 81.287 1.00 65.94 848 SER A N 1
ATOM 5665 C CA . SER A 1 848 ? -34.184 -16.612 81.901 1.00 65.94 848 SER A CA 1
ATOM 5666 C C . SER A 1 848 ? -32.786 -16.045 82.168 1.00 65.94 848 SER A C 1
ATOM 5668 O O . SER A 1 848 ? -32.063 -16.589 83.000 1.00 65.94 848 SER A O 1
ATOM 5670 N N . GLY A 1 849 ? -32.412 -14.949 81.497 1.00 62.97 849 GLY A N 1
ATOM 5671 C CA . GLY A 1 849 ? -31.202 -14.162 81.770 1.00 62.97 849 GLY A CA 1
ATOM 5672 C C . GLY A 1 849 ? -31.431 -12.994 82.743 1.00 62.97 849 GLY A C 1
ATOM 5673 O O . GLY A 1 849 ? -32.565 -12.658 83.084 1.00 62.97 849 GLY A O 1
ATOM 5674 N N . SER A 1 850 ? -30.346 -12.353 83.194 1.00 64.50 850 SER A N 1
ATOM 5675 C CA . SER A 1 850 ? -30.410 -11.161 84.058 1.00 64.50 850 SER A CA 1
ATOM 5676 C C . SER A 1 850 ? -30.830 -9.907 83.285 1.00 64.50 850 SER A C 1
ATOM 5678 O O . SER A 1 850 ? -30.353 -9.673 82.175 1.00 64.50 850 SER A O 1
ATOM 5680 N N . LEU A 1 851 ? -31.675 -9.078 83.898 1.00 67.38 851 LEU A N 1
ATOM 5681 C CA . LEU A 1 851 ? -32.231 -7.849 83.342 1.00 67.38 851 LEU A CA 1
ATOM 5682 C C . LEU A 1 851 ? -31.917 -6.672 84.278 1.00 67.38 851 LEU A C 1
ATOM 5684 O O . LEU A 1 851 ? -32.534 -6.534 85.339 1.00 67.38 851 LEU A O 1
ATOM 5688 N N . SER A 1 852 ? -30.948 -5.828 83.914 1.00 65.50 852 SER A N 1
ATOM 5689 C CA . SER A 1 852 ? -30.529 -4.700 84.757 1.00 65.50 852 SER A CA 1
ATOM 5690 C C . SER A 1 852 ? -30.982 -3.329 84.253 1.00 65.50 852 SER A C 1
ATOM 5692 O O . SER A 1 852 ? -31.296 -3.119 83.075 1.00 65.50 852 SER A O 1
ATOM 5694 N N . LYS A 1 853 ? -31.096 -2.393 85.205 1.00 56.81 853 LYS A N 1
ATOM 5695 C CA . LYS A 1 853 ? -31.520 -1.011 84.972 1.00 56.81 853 LYS A CA 1
ATOM 5696 C C . LYS A 1 853 ? -30.385 -0.182 84.365 1.00 56.81 853 LYS A C 1
ATOM 5698 O O . LYS A 1 853 ? -29.357 0.014 85.007 1.00 56.81 853 LYS A O 1
ATOM 5703 N N . GLY A 1 854 ? -30.644 0.392 83.190 1.00 58.25 854 GLY A N 1
ATOM 5704 C CA . GLY A 1 854 ? -29.889 1.541 82.685 1.00 58.25 854 GLY A CA 1
ATOM 5705 C C . GLY A 1 854 ? -30.412 2.860 83.260 1.00 58.25 854 GLY A C 1
ATOM 5706 O O . GLY A 1 854 ? -31.457 2.896 83.903 1.00 58.25 854 GLY A O 1
ATOM 5707 N N . ALA A 1 855 ? -29.723 3.973 83.010 1.00 51.78 855 ALA A N 1
ATOM 5708 C CA . ALA A 1 855 ? -30.040 5.299 83.564 1.00 51.78 855 ALA A CA 1
ATOM 5709 C C . ALA A 1 855 ? -31.425 5.902 83.177 1.00 51.78 855 ALA A C 1
ATOM 5711 O O . ALA A 1 855 ? -31.688 7.058 83.497 1.00 51.78 855 ALA A O 1
ATOM 5712 N N . GLY A 1 856 ? -32.310 5.152 82.507 1.00 56.88 856 GLY A N 1
ATOM 5713 C CA . GLY A 1 856 ? -33.640 5.581 82.056 1.00 56.88 856 GLY A CA 1
ATOM 5714 C C . GLY A 1 856 ? -34.814 5.149 82.953 1.00 56.88 856 GLY A C 1
ATOM 5715 O O . GLY A 1 856 ? -34.644 4.590 84.042 1.00 56.88 856 GLY A O 1
ATOM 5716 N N . THR A 1 857 ? -36.034 5.426 82.475 1.00 53.25 857 THR A N 1
ATOM 5717 C CA . THR A 1 857 ? -37.298 4.884 83.004 1.00 53.25 857 THR A CA 1
ATOM 5718 C C . THR A 1 857 ? -37.274 3.363 82.846 1.00 53.25 857 THR A C 1
ATOM 5720 O O . THR A 1 857 ? -36.923 2.900 81.770 1.00 53.25 857 THR A O 1
ATOM 5723 N N . GLY A 1 858 ? -37.572 2.587 83.891 1.00 59.69 858 GLY A N 1
ATOM 5724 C CA . GLY A 1 858 ? -37.468 1.120 83.876 1.00 59.69 858 GLY A CA 1
ATOM 5725 C C . GLY A 1 858 ? -38.428 0.404 82.907 1.00 59.69 858 GLY A C 1
ATOM 5726 O O . GLY A 1 858 ? -38.772 0.900 81.841 1.00 59.69 858 GLY A O 1
ATOM 5727 N N . ILE A 1 859 ? -38.875 -0.797 83.268 1.00 64.75 859 ILE A N 1
ATOM 5728 C CA . ILE A 1 859 ? -39.847 -1.552 82.464 1.00 64.75 859 ILE A CA 1
ATOM 5729 C C . ILE A 1 859 ? -41.226 -0.919 82.663 1.00 64.75 859 ILE A C 1
ATOM 5731 O O . ILE A 1 859 ? -41.772 -0.956 83.767 1.00 64.75 859 ILE A O 1
ATOM 5735 N N . VAL A 1 860 ? -41.800 -0.354 81.602 1.00 63.72 860 VAL A N 1
ATOM 5736 C CA . VAL A 1 860 ? -43.154 0.212 81.613 1.00 63.72 860 VAL A CA 1
ATOM 5737 C C . VAL A 1 860 ? -44.093 -0.752 80.885 1.00 63.72 860 VAL A C 1
ATOM 5739 O O . VAL A 1 860 ? -43.939 -1.030 79.692 1.00 63.72 860 VAL A O 1
ATOM 5742 N N . LEU A 1 861 ? -45.054 -1.285 81.636 1.00 63.22 861 LEU A N 1
ATOM 5743 C CA . LEU A 1 861 ? -46.048 -2.268 81.213 1.00 63.22 861 LEU A CA 1
ATOM 5744 C C . LEU A 1 861 ? -47.437 -1.611 81.141 1.00 63.22 861 LEU A C 1
ATOM 5746 O O . LEU A 1 861 ? -47.841 -0.917 82.073 1.00 63.22 861 LEU A O 1
ATOM 5750 N N . GLY A 1 862 ? -48.190 -1.860 80.065 1.00 62.44 862 GLY A N 1
ATOM 5751 C CA . GLY A 1 862 ? -49.604 -1.468 79.937 1.00 62.44 862 GLY A CA 1
ATOM 5752 C C . GLY A 1 862 ? -50.592 -2.223 80.857 1.00 62.44 862 GLY A C 1
ATOM 5753 O O . GLY A 1 862 ? -50.206 -2.888 81.819 1.00 62.44 862 GLY A O 1
ATOM 5754 N N . ASP A 1 863 ? -51.891 -2.139 80.541 1.00 57.88 863 ASP A N 1
ATOM 5755 C CA . ASP A 1 863 ? -53.013 -2.491 81.438 1.00 57.88 863 ASP A CA 1
ATOM 5756 C C . ASP A 1 863 ? -53.193 -3.988 81.785 1.00 57.88 863 ASP A C 1
ATOM 5758 O O . ASP A 1 863 ? -54.042 -4.312 82.619 1.00 57.88 863 ASP A O 1
ATOM 5762 N N . THR A 1 864 ? -52.433 -4.918 81.184 1.00 60.59 864 THR A N 1
ATOM 5763 C CA . THR A 1 864 ? -52.462 -6.363 81.516 1.00 60.59 864 THR A CA 1
ATOM 5764 C C . THR A 1 864 ? -51.196 -7.054 80.989 1.00 60.59 864 THR A C 1
ATOM 5766 O O . THR A 1 864 ? -51.054 -7.211 79.781 1.00 60.59 864 THR A O 1
ATOM 5769 N N . ASN A 1 865 ? -50.240 -7.423 81.850 1.00 61.56 865 ASN A N 1
ATOM 5770 C CA . ASN A 1 865 ? -48.966 -8.023 81.423 1.00 61.56 865 ASN A CA 1
ATOM 5771 C C . ASN A 1 865 ? -48.499 -9.123 82.387 1.00 61.56 865 ASN A C 1
ATOM 5773 O O . ASN A 1 865 ? -48.637 -8.991 83.606 1.00 61.56 865 ASN A O 1
ATOM 5777 N N . THR A 1 866 ? -47.892 -10.182 81.845 1.00 63.34 866 THR A N 1
ATOM 5778 C CA . THR A 1 866 ? -47.318 -11.284 82.639 1.00 63.34 866 THR A CA 1
ATOM 5779 C C . THR A 1 866 ? -45.804 -11.290 82.477 1.00 63.34 866 THR A C 1
ATOM 5781 O O . THR A 1 866 ? -45.307 -11.300 81.350 1.00 63.34 866 THR A O 1
ATOM 5784 N N . ILE A 1 867 ? -45.062 -11.311 83.588 1.00 65.75 867 ILE A N 1
ATOM 5785 C CA . ILE A 1 867 ? -43.615 -11.551 83.575 1.00 65.75 867 ILE A CA 1
ATOM 5786 C C . ILE A 1 867 ? -43.364 -12.937 84.171 1.00 65.75 867 ILE A C 1
ATOM 5788 O O . ILE A 1 867 ? -43.597 -13.169 85.354 1.00 65.75 867 ILE A O 1
ATOM 5792 N N . THR A 1 868 ? -42.859 -13.866 83.369 1.00 67.06 868 THR A N 1
ATOM 5793 C CA . THR A 1 868 ? -42.475 -15.207 83.830 1.00 67.06 868 THR A CA 1
ATOM 5794 C C . THR A 1 868 ? -40.957 -15.293 83.918 1.00 67.06 868 THR A C 1
ATOM 5796 O O . THR A 1 868 ? -40.263 -14.996 82.946 1.00 67.06 868 THR A O 1
ATOM 5799 N N . MET A 1 869 ? -40.425 -15.704 85.067 1.00 60.00 869 MET A N 1
ATOM 5800 C CA . MET A 1 869 ? -38.983 -15.864 85.263 1.00 60.00 869 MET A CA 1
ATOM 5801 C C . MET A 1 869 ? -38.634 -17.336 85.464 1.00 60.00 869 MET A C 1
ATOM 5803 O O . MET A 1 869 ? -39.320 -18.048 86.195 1.00 60.00 869 MET A O 1
ATOM 5807 N N . SER A 1 870 ? -37.558 -17.807 84.834 1.00 61.44 870 SER A N 1
ATOM 5808 C CA . SER A 1 870 ? -37.002 -19.133 85.131 1.00 61.44 870 SER A CA 1
ATOM 5809 C C . SER A 1 870 ? -35.907 -19.046 86.197 1.00 61.44 870 SER A C 1
ATOM 5811 O O . SER A 1 870 ? -35.297 -17.995 86.399 1.00 61.44 870 SER A O 1
ATOM 5813 N N . SER A 1 871 ? -35.610 -20.166 86.860 1.00 53.41 871 SER A N 1
ATOM 5814 C CA . SER A 1 871 ? -34.578 -20.255 87.901 1.00 53.41 871 SER A CA 1
ATOM 5815 C C . SER A 1 871 ? -33.215 -19.739 87.408 1.00 53.41 871 SER A C 1
ATOM 5817 O O . SER A 1 871 ? -32.597 -20.382 86.561 1.00 53.41 871 SER A O 1
ATOM 5819 N N . GLY A 1 872 ? -32.752 -18.597 87.936 1.00 56.97 872 GLY A N 1
ATOM 5820 C CA . GLY A 1 872 ? -31.421 -18.027 87.662 1.00 56.97 872 GLY A CA 1
ATOM 5821 C C . GLY A 1 872 ? -31.385 -16.577 87.152 1.00 56.97 872 GLY A C 1
ATOM 5822 O O . GLY A 1 872 ? -30.322 -15.962 87.201 1.00 56.97 872 GLY A O 1
ATOM 5823 N N . GLY A 1 873 ? -32.508 -16.003 86.706 1.00 57.44 873 GLY A N 1
ATOM 5824 C CA . GLY A 1 873 ? -32.570 -14.601 86.263 1.00 57.44 873 GLY A CA 1
ATOM 5825 C C . GLY A 1 873 ? -32.676 -13.601 87.425 1.00 57.44 873 GLY A C 1
ATOM 5826 O O . GLY A 1 873 ? -33.379 -13.854 88.400 1.00 57.44 873 GLY A O 1
ATOM 5827 N N . ILE A 1 874 ? -32.014 -12.442 87.320 1.00 60.59 874 ILE A N 1
ATOM 5828 C CA . ILE A 1 874 ? -32.122 -11.326 88.283 1.00 60.59 874 ILE A CA 1
ATOM 5829 C C . ILE A 1 874 ? -32.729 -10.111 87.574 1.00 60.59 874 ILE A C 1
ATOM 5831 O O . ILE A 1 874 ? -32.158 -9.650 86.589 1.00 60.59 874 ILE A O 1
ATOM 5835 N N . ILE A 1 875 ? -33.835 -9.555 88.085 1.00 61.69 875 ILE A N 1
ATOM 5836 C CA . ILE A 1 875 ? -34.372 -8.251 87.650 1.00 61.69 875 ILE A CA 1
ATOM 5837 C C . ILE A 1 875 ? -33.947 -7.182 88.661 1.00 61.69 875 ILE A C 1
ATOM 5839 O O . ILE A 1 875 ? -34.362 -7.236 89.815 1.00 61.69 875 ILE A O 1
ATOM 5843 N N . SER A 1 876 ? -33.168 -6.186 88.233 1.00 61.06 876 SER A N 1
ATOM 5844 C CA . SER A 1 876 ? -32.732 -5.058 89.080 1.00 61.06 876 SER A CA 1
ATOM 5845 C C . SER A 1 876 ? -33.305 -3.703 88.639 1.00 61.06 876 SER A C 1
ATOM 5847 O O . SER A 1 876 ? -32.652 -2.666 88.757 1.00 61.06 876 SER A O 1
ATOM 5849 N N . THR A 1 877 ? -34.535 -3.689 88.112 1.00 57.94 877 THR A N 1
ATOM 5850 C CA . THR A 1 877 ? -35.183 -2.481 87.572 1.00 57.94 877 THR A CA 1
ATOM 5851 C C . THR A 1 877 ? -36.578 -2.220 88.147 1.00 57.94 877 THR A C 1
ATOM 5853 O O . THR A 1 877 ? -37.204 -3.086 88.755 1.00 57.94 877 THR A O 1
ATOM 5856 N N . THR A 1 878 ? -37.053 -0.987 87.968 1.00 61.22 878 THR A N 1
ATOM 5857 C CA . THR A 1 878 ? -38.403 -0.543 88.336 1.00 61.22 878 THR A CA 1
ATOM 5858 C C . THR A 1 878 ? -39.398 -1.065 87.300 1.00 61.22 878 THR A C 1
ATOM 5860 O O . THR A 1 878 ? -39.199 -0.836 86.109 1.00 61.22 878 THR A O 1
ATOM 5863 N N . ILE A 1 879 ? -40.460 -1.740 87.745 1.00 60.56 879 ILE A N 1
ATOM 5864 C CA . ILE A 1 879 ? -41.600 -2.127 86.904 1.00 60.56 879 ILE A CA 1
ATOM 5865 C C . ILE A 1 879 ? -42.745 -1.151 87.198 1.00 60.56 879 ILE A C 1
ATOM 5867 O O . ILE A 1 879 ? -43.100 -0.944 88.360 1.00 60.56 879 ILE A O 1
ATOM 5871 N N . THR A 1 880 ? -43.323 -0.539 86.169 1.00 57.59 880 THR A N 1
ATOM 5872 C CA . THR A 1 880 ? -44.453 0.396 86.287 1.00 57.59 880 THR A CA 1
ATOM 5873 C C . THR A 1 880 ? -45.595 -0.088 85.393 1.00 57.59 880 THR A C 1
ATOM 5875 O O . THR A 1 880 ? -45.404 -0.179 84.188 1.00 57.59 880 THR A O 1
ATOM 5878 N N . GLY A 1 881 ? -46.761 -0.422 85.960 1.00 56.53 881 GLY A N 1
ATOM 5879 C CA . GLY A 1 881 ? -47.937 -0.901 85.214 1.00 56.53 881 GLY A CA 1
ATOM 5880 C C . GLY A 1 881 ? -49.140 -1.215 86.115 1.00 56.53 881 GLY A C 1
ATOM 5881 O O . GLY A 1 881 ? -48.987 -1.277 87.336 1.00 56.53 881 GLY A O 1
ATOM 5882 N N . ARG A 1 882 ? -50.338 -1.382 85.528 1.00 48.72 882 ARG A N 1
ATOM 5883 C CA . ARG A 1 882 ? -51.614 -1.538 86.265 1.00 48.72 882 ARG A CA 1
ATOM 5884 C C . ARG A 1 882 ? -51.808 -2.937 86.873 1.00 48.72 882 ARG A C 1
ATOM 5886 O O . ARG A 1 882 ? -52.428 -3.051 87.920 1.00 48.72 882 ARG A O 1
ATOM 5893 N N . THR A 1 883 ? -51.248 -3.989 86.266 1.00 55.78 883 THR A N 1
ATOM 5894 C CA . THR A 1 883 ? -51.284 -5.375 86.781 1.00 55.78 883 THR A CA 1
ATOM 5895 C C . THR A 1 883 ? -50.049 -6.142 86.292 1.00 55.78 883 THR A C 1
ATOM 5897 O O . THR A 1 883 ? -49.853 -6.258 85.083 1.00 55.78 883 THR A O 1
ATOM 5900 N N . ALA A 1 884 ? -49.212 -6.650 87.207 1.00 49.97 884 ALA A N 1
ATOM 5901 C CA . ALA A 1 884 ? -48.015 -7.435 86.885 1.00 49.97 884 ALA A CA 1
ATOM 5902 C C . ALA A 1 884 ? -47.940 -8.692 87.768 1.00 49.97 884 ALA A C 1
ATOM 5904 O O . ALA A 1 884 ? -47.775 -8.595 88.984 1.00 49.97 884 ALA A O 1
ATOM 5905 N N . THR A 1 885 ? -48.036 -9.877 87.165 1.00 54.09 885 THR A N 1
ATOM 5906 C CA . THR A 1 885 ? -47.868 -11.162 87.866 1.00 54.09 885 THR A CA 1
ATOM 5907 C C . THR A 1 885 ? -46.465 -11.704 87.603 1.00 54.09 885 THR A C 1
ATOM 5909 O O . THR A 1 885 ? -46.103 -11.900 86.444 1.00 54.09 885 THR A O 1
ATOM 5912 N N . ALA A 1 886 ? -45.686 -11.939 88.665 1.00 52.00 886 ALA A N 1
ATOM 5913 C CA . ALA A 1 886 ? -44.338 -12.505 88.604 1.00 52.00 886 ALA A CA 1
ATOM 5914 C C . ALA A 1 886 ? -44.321 -13.898 89.251 1.00 52.00 886 ALA A C 1
ATOM 5916 O O . ALA A 1 886 ? -44.571 -14.039 90.445 1.00 52.00 886 ALA A O 1
ATOM 5917 N N . THR A 1 887 ? -44.027 -14.938 88.474 1.00 53.59 887 THR A N 1
ATOM 5918 C CA . THR A 1 887 ? -43.986 -16.336 88.944 1.00 53.59 887 THR A CA 1
ATOM 5919 C C . THR A 1 887 ? -42.559 -16.891 88.829 1.00 53.59 887 THR A C 1
ATOM 5921 O O . THR A 1 887 ? -42.029 -16.946 87.722 1.00 53.59 887 THR A O 1
ATOM 5924 N N . GLY A 1 888 ? -41.949 -17.290 89.964 1.00 50.34 888 GLY A N 1
ATOM 5925 C CA . GLY A 1 888 ? -40.655 -18.005 90.047 1.00 50.34 888 GLY A CA 1
ATOM 5926 C C . GLY A 1 888 ? -39.437 -17.231 90.616 1.00 50.34 888 GLY A C 1
ATOM 5927 O O . GLY A 1 888 ? -38.779 -16.515 89.878 1.00 50.34 888 GLY A O 1
ATOM 5928 N N . VAL A 1 889 ? -39.094 -17.486 91.898 1.00 46.84 889 VAL A N 1
ATOM 5929 C CA . VAL A 1 889 ? -37.811 -17.277 92.649 1.00 46.84 889 VAL A CA 1
ATOM 5930 C C . VAL A 1 889 ? -37.242 -15.843 92.866 1.00 46.84 889 VAL A C 1
ATOM 5932 O O . VAL A 1 889 ? -37.336 -14.953 92.035 1.00 46.84 889 VAL A O 1
ATOM 5935 N N . ALA A 1 890 ? -36.646 -15.663 94.063 1.00 46.78 890 ALA A N 1
ATOM 5936 C CA . ALA A 1 890 ? -35.918 -14.532 94.673 1.00 46.78 890 ALA A CA 1
ATOM 5937 C C . ALA A 1 890 ? -35.723 -13.237 93.852 1.00 46.78 890 ALA A C 1
ATOM 5939 O O . ALA A 1 890 ? -34.689 -12.998 93.230 1.00 46.78 890 ALA A O 1
ATOM 5940 N N . VAL A 1 891 ? -36.682 -12.325 93.997 1.00 47.09 891 VAL A N 1
ATOM 5941 C CA . VAL A 1 891 ? -36.587 -10.939 93.533 1.00 47.09 891 VAL A CA 1
ATOM 5942 C C . VAL A 1 891 ? -35.774 -10.111 94.539 1.00 47.09 891 VAL A C 1
ATOM 5944 O O . VAL A 1 891 ? -36.202 -9.927 95.679 1.00 47.09 891 VAL A O 1
ATOM 5947 N N . ALA A 1 892 ? -34.616 -9.584 94.137 1.00 44.75 892 ALA A N 1
ATOM 5948 C CA . ALA A 1 892 ? -33.850 -8.614 94.921 1.00 44.75 892 ALA A CA 1
ATOM 5949 C C . ALA A 1 892 ? -33.999 -7.208 94.312 1.00 44.75 892 ALA A C 1
ATOM 5951 O O . ALA A 1 892 ? -33.469 -6.938 93.240 1.00 44.75 892 ALA A O 1
ATOM 5952 N N . GLY A 1 893 ? -34.697 -6.302 95.009 1.00 48.66 893 GLY A N 1
ATOM 5953 C CA . GLY A 1 893 ? -34.680 -4.864 94.694 1.00 48.66 893 GLY A CA 1
ATOM 5954 C C . GLY A 1 893 ? -35.779 -4.321 93.768 1.00 48.66 893 GLY A C 1
ATOM 5955 O O . GLY A 1 893 ? -35.628 -3.209 93.267 1.00 48.66 893 GLY A O 1
ATOM 5956 N N . VAL A 1 894 ? -36.891 -5.034 93.551 1.00 45.59 894 VAL A N 1
ATOM 5957 C CA . VAL A 1 894 ? -38.050 -4.450 92.848 1.00 45.59 894 VAL A CA 1
ATOM 5958 C C . VAL A 1 894 ? -38.769 -3.471 93.776 1.00 45.59 894 VAL A C 1
ATOM 5960 O O . VAL A 1 894 ? -39.359 -3.871 94.778 1.00 45.59 894 VAL A O 1
ATOM 5963 N N . THR A 1 895 ? -38.736 -2.188 93.420 1.00 48.72 895 THR A N 1
ATOM 5964 C CA . THR A 1 895 ? -39.577 -1.142 94.017 1.00 48.72 895 THR A CA 1
ATOM 5965 C C . THR A 1 895 ? -40.711 -0.840 93.036 1.00 48.72 895 THR A C 1
ATOM 5967 O O . THR A 1 895 ? -40.461 -0.162 92.036 1.00 48.72 895 THR A O 1
ATOM 5970 N N . PRO A 1 896 ? -41.940 -1.342 93.254 1.00 47.84 896 PRO A N 1
ATOM 5971 C CA . PRO A 1 896 ? -43.082 -0.940 92.449 1.00 47.84 896 PRO A CA 1
ATOM 5972 C C . PRO A 1 896 ? -43.456 0.503 92.799 1.00 47.84 896 PRO A C 1
ATOM 5974 O O . PRO A 1 896 ? -43.690 0.833 93.961 1.00 47.84 896 PRO A O 1
ATOM 5977 N N . THR A 1 897 ? -43.509 1.372 91.796 1.00 46.75 897 THR A N 1
ATOM 5978 C CA . THR A 1 897 ? -44.051 2.731 91.913 1.00 46.75 897 THR A CA 1
ATOM 5979 C C . THR A 1 897 ? -45.315 2.789 91.067 1.00 46.75 897 THR A C 1
ATOM 5981 O O . THR A 1 897 ? -45.233 2.921 89.849 1.00 46.75 897 THR A O 1
ATOM 5984 N N . THR A 1 898 ? -46.485 2.634 91.682 1.00 45.81 898 THR A N 1
ATOM 5985 C CA . THR A 1 89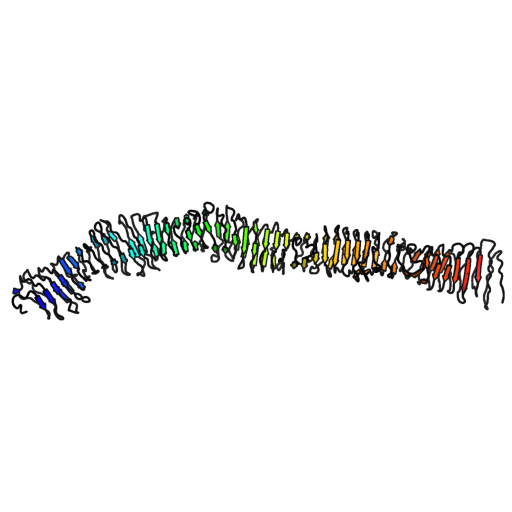8 ? -47.784 2.734 91.000 1.00 45.81 898 THR A CA 1
ATOM 5986 C C . THR A 1 898 ? -48.516 3.984 91.471 1.00 45.81 898 THR A C 1
ATOM 5988 O O . THR A 1 898 ? -48.616 4.219 92.671 1.00 45.81 898 THR A O 1
ATOM 5991 N N . SER A 1 899 ? -49.056 4.778 90.545 1.00 45.06 899 SER A N 1
ATOM 5992 C CA . SER A 1 899 ? -49.949 5.909 90.847 1.00 45.06 899 SER A CA 1
ATOM 5993 C C . SER A 1 899 ? -51.445 5.548 90.757 1.00 45.06 899 SER A C 1
ATOM 5995 O O . SER A 1 899 ? -52.284 6.442 90.806 1.00 45.06 899 SER A O 1
ATOM 5997 N N . GLY A 1 900 ? -51.797 4.257 90.638 1.00 46.88 900 GLY A N 1
ATOM 5998 C CA . GLY A 1 900 ? -53.177 3.755 90.529 1.00 46.88 900 GLY A CA 1
ATOM 5999 C C . GLY A 1 900 ? -53.460 2.580 91.477 1.00 46.88 900 GLY A C 1
ATOM 6000 O O . GLY A 1 900 ? -52.546 1.840 91.830 1.00 46.88 900 GLY A O 1
ATOM 6001 N N . ALA A 1 901 ? -54.718 2.435 91.904 1.00 40.84 901 ALA A N 1
ATOM 6002 C CA . ALA A 1 901 ? -55.139 1.716 93.114 1.00 40.84 901 ALA A CA 1
ATOM 6003 C C . ALA A 1 901 ? -55.209 0.166 93.064 1.00 40.84 901 ALA A C 1
ATOM 6005 O O . ALA A 1 901 ? -55.545 -0.419 94.085 1.00 40.84 901 ALA A O 1
ATOM 6006 N N . ASP A 1 902 ? -54.841 -0.515 91.969 1.00 47.78 902 ASP A N 1
ATOM 6007 C CA . ASP A 1 902 ? -55.102 -1.966 91.799 1.00 47.78 902 ASP A CA 1
ATOM 6008 C C . ASP A 1 902 ? -53.867 -2.805 91.391 1.00 47.78 902 ASP A C 1
ATOM 6010 O O . ASP A 1 902 ? -53.914 -3.595 90.450 1.00 47.78 902 ASP A O 1
ATOM 6014 N N . CYS A 1 903 ? -52.729 -2.664 92.081 1.00 43.12 903 CYS A N 1
ATOM 6015 C CA . CYS A 1 903 ? -51.550 -3.503 91.812 1.00 43.12 903 CYS A CA 1
ATOM 6016 C C . CYS A 1 903 ? -51.546 -4.779 92.676 1.00 43.12 903 CYS A C 1
ATOM 6018 O O . CYS A 1 903 ? -51.291 -4.721 93.881 1.00 43.12 903 CYS A O 1
ATOM 6020 N N . THR A 1 904 ? -51.796 -5.944 92.067 1.00 46.56 904 THR A N 1
ATOM 6021 C CA . THR A 1 904 ? -51.640 -7.262 92.712 1.00 46.56 904 THR A CA 1
ATOM 6022 C C . THR A 1 904 ? -50.268 -7.854 92.384 1.00 46.56 904 THR A C 1
ATOM 6024 O O . THR A 1 904 ? -50.034 -8.291 91.260 1.00 46.56 904 THR A O 1
ATOM 6027 N N . VAL A 1 905 ? -49.363 -7.908 93.365 1.00 47.44 905 VAL A N 1
ATOM 6028 C CA . VAL A 1 905 ? -48.088 -8.640 93.253 1.00 47.44 905 VAL A CA 1
ATOM 6029 C C . VAL A 1 905 ? -48.274 -10.004 93.920 1.00 47.44 905 VAL A C 1
ATOM 6031 O O . VAL A 1 905 ? -48.168 -10.125 95.140 1.00 47.44 905 VAL A O 1
ATOM 6034 N N . GLY A 1 906 ? -48.603 -11.028 93.131 1.00 48.59 906 GLY A N 1
ATOM 6035 C CA . GLY A 1 906 ? -48.630 -12.422 93.583 1.00 48.59 906 GLY A CA 1
ATOM 6036 C C . GLY A 1 906 ? -47.316 -13.103 93.218 1.00 48.59 906 GLY A C 1
ATOM 6037 O O . GLY A 1 906 ? -47.056 -13.298 92.035 1.00 48.59 906 GLY A O 1
ATOM 6038 N N . GLY A 1 907 ? -46.491 -13.436 94.212 1.00 44.06 907 GLY A N 1
ATOM 6039 C CA . GLY A 1 907 ? -45.210 -14.110 94.002 1.00 44.06 907 GLY A CA 1
ATOM 6040 C C . GLY A 1 907 ? -44.868 -15.052 95.155 1.00 44.06 907 GLY A C 1
ATOM 6041 O O . GLY A 1 907 ? -45.022 -14.707 96.325 1.00 44.06 907 GLY A O 1
ATOM 6042 N N . THR A 1 908 ? -44.396 -16.250 94.820 1.00 45.88 908 THR A N 1
ATOM 6043 C CA . THR A 1 908 ? -43.890 -17.255 95.765 1.00 45.88 908 THR A CA 1
ATOM 6044 C C . THR A 1 908 ? -42.380 -17.048 95.920 1.00 45.88 908 THR A C 1
ATOM 6046 O O . THR A 1 908 ? -41.619 -17.265 94.976 1.00 45.88 908 THR A O 1
ATOM 6049 N N . ALA A 1 909 ? -41.925 -16.583 97.087 1.00 42.91 909 ALA A N 1
ATOM 6050 C CA . ALA A 1 909 ? -40.501 -16.409 97.377 1.00 42.91 909 ALA A CA 1
ATOM 6051 C C . ALA A 1 909 ? -39.955 -17.653 98.092 1.00 42.91 909 ALA A C 1
ATOM 6053 O O . ALA A 1 909 ? -40.242 -17.871 99.263 1.00 42.91 909 ALA A O 1
ATOM 6054 N N . THR A 1 910 ? -39.147 -18.458 97.404 1.00 45.72 910 THR A N 1
ATOM 6055 C CA . THR A 1 910 ? -38.458 -19.620 97.988 1.00 45.72 910 THR A CA 1
ATOM 6056 C C . THR A 1 910 ? -36.949 -19.357 98.026 1.00 45.72 910 THR A C 1
ATOM 6058 O O . THR A 1 910 ? -36.321 -19.259 96.971 1.00 45.72 910 THR A O 1
ATOM 6061 N N . GLY A 1 911 ? -36.367 -19.211 99.225 1.00 44.94 911 GLY A N 1
ATOM 6062 C CA . GLY A 1 911 ? -34.917 -19.053 99.438 1.00 44.94 911 GLY A CA 1
ATOM 6063 C C . GLY A 1 911 ? -34.537 -18.162 100.633 1.00 44.94 911 GLY A C 1
ATOM 6064 O O . GLY A 1 911 ? -35.182 -17.149 100.901 1.00 44.94 911 GLY A O 1
ATOM 6065 N N . ASN A 1 912 ? -33.468 -18.528 101.350 1.00 37.03 912 ASN A N 1
ATOM 6066 C CA . ASN A 1 912 ? -32.982 -17.812 102.536 1.00 37.03 912 ASN A CA 1
ATOM 6067 C C . ASN A 1 912 ? -32.341 -16.465 102.122 1.00 37.03 912 ASN A C 1
ATOM 6069 O O . ASN A 1 912 ? -31.256 -16.457 101.545 1.00 37.03 912 ASN A O 1
ATOM 6073 N N . GLY A 1 913 ? -33.026 -15.337 102.369 1.00 53.97 913 GLY A N 1
ATOM 6074 C CA . GLY A 1 913 ? -32.531 -13.975 102.082 1.00 53.97 913 GLY A CA 1
ATOM 6075 C C . GLY A 1 913 ? -33.366 -13.106 101.123 1.00 53.97 913 GLY A C 1
ATOM 6076 O O . GLY A 1 913 ? -32.989 -11.958 100.882 1.00 53.97 913 GLY A O 1
ATOM 6077 N N . ALA A 1 914 ? -34.497 -13.587 100.592 1.00 43.31 914 ALA A N 1
ATOM 6078 C CA . ALA A 1 914 ? -35.360 -12.786 99.713 1.00 43.31 914 ALA A CA 1
ATOM 6079 C C . ALA A 1 914 ? -36.107 -11.674 100.490 1.00 43.31 914 ALA A C 1
ATOM 6081 O O . ALA A 1 914 ? -36.849 -11.956 101.430 1.00 43.31 914 ALA A O 1
ATOM 6082 N N . LYS A 1 915 ? -35.936 -10.402 100.094 1.00 47.28 915 LYS A N 1
ATOM 6083 C CA . LYS A 1 915 ? -36.656 -9.241 100.657 1.00 47.28 915 LYS A CA 1
ATOM 6084 C C . LYS A 1 915 ? -37.599 -8.648 99.605 1.00 47.28 915 LYS A C 1
ATOM 6086 O O . LYS A 1 915 ? -37.128 -8.040 98.650 1.00 47.28 915 LYS A O 1
ATOM 6091 N N . ILE A 1 916 ? -38.915 -8.757 99.806 1.00 48.09 916 ILE A N 1
ATOM 6092 C CA . ILE A 1 916 ? -39.905 -7.970 99.050 1.00 48.09 916 ILE A CA 1
ATOM 6093 C C . ILE A 1 916 ? -40.044 -6.616 99.758 1.00 48.09 916 ILE A C 1
ATOM 6095 O O . ILE A 1 916 ? -40.519 -6.553 100.893 1.00 48.09 916 ILE A O 1
ATOM 6099 N N . ALA A 1 917 ? -39.592 -5.529 99.130 1.00 46.72 917 ALA A N 1
ATOM 6100 C CA . ALA A 1 917 ? -39.764 -4.186 99.677 1.00 46.72 917 ALA A CA 1
ATOM 6101 C C . ALA A 1 917 ? -41.234 -3.747 99.532 1.00 46.72 917 ALA A C 1
ATOM 6103 O O . ALA A 1 917 ? -41.789 -3.750 98.435 1.00 46.72 917 ALA A O 1
ATOM 6104 N N . LYS A 1 918 ? -41.877 -3.376 100.645 1.00 42.75 918 LYS A N 1
ATOM 6105 C CA . LYS A 1 918 ? -43.260 -2.880 100.663 1.00 42.75 918 LYS A CA 1
ATOM 6106 C C . LYS A 1 918 ? -43.325 -1.495 100.006 1.00 42.75 918 LYS A C 1
ATOM 6108 O O . LYS A 1 918 ? -42.672 -0.568 100.481 1.00 42.75 918 LYS A O 1
ATOM 6113 N N . ALA A 1 919 ? -44.119 -1.352 98.945 1.00 45.28 919 ALA A N 1
ATOM 6114 C CA . ALA A 1 919 ? -44.393 -0.058 98.323 1.00 45.28 919 ALA A CA 1
ATOM 6115 C C . ALA A 1 919 ? -45.211 0.850 99.259 1.00 45.28 919 ALA A C 1
ATOM 6117 O O . ALA A 1 919 ? -46.062 0.384 100.024 1.00 45.28 919 ALA A O 1
ATOM 6118 N N . ALA A 1 920 ? -44.950 2.156 99.202 1.00 44.88 920 ALA A N 1
ATOM 6119 C CA . ALA A 1 920 ? -45.747 3.153 99.898 1.00 44.88 920 ALA A CA 1
ATOM 6120 C C . ALA A 1 920 ? -47.118 3.294 99.203 1.00 44.88 920 ALA A C 1
ATOM 6122 O O . ALA A 1 920 ? -47.175 3.663 98.037 1.00 44.88 920 ALA A O 1
ATOM 6123 N N . ALA A 1 921 ? -48.185 3.024 99.969 1.00 45.97 921 ALA A N 1
ATOM 6124 C CA . ALA A 1 921 ? -49.621 3.098 99.651 1.00 45.97 921 ALA A CA 1
ATOM 6125 C C . ALA A 1 921 ? -50.275 1.902 98.899 1.00 45.97 921 ALA A C 1
ATOM 6127 O O . ALA A 1 921 ? -49.904 1.534 97.793 1.00 45.97 921 ALA A O 1
ATOM 6128 N N . ALA A 1 922 ? -51.299 1.330 99.556 1.00 43.88 922 ALA A N 1
ATOM 6129 C CA . ALA A 1 922 ? -52.428 0.525 99.051 1.00 43.88 922 ALA A CA 1
ATOM 6130 C C . ALA A 1 922 ? -52.212 -0.720 98.148 1.00 43.88 922 ALA A C 1
ATOM 6132 O O . ALA A 1 922 ? -53.175 -1.169 97.538 1.00 43.88 922 ALA A O 1
ATOM 6133 N N . ALA A 1 923 ? -51.035 -1.350 98.093 1.00 42.66 923 ALA A N 1
ATOM 6134 C CA . ALA A 1 923 ? -50.882 -2.636 97.391 1.00 42.66 923 ALA A CA 1
ATOM 6135 C C . ALA A 1 923 ? -51.168 -3.853 98.302 1.00 42.66 923 ALA A C 1
ATOM 6137 O O . ALA A 1 923 ? -50.557 -3.999 99.367 1.00 42.66 923 ALA A O 1
ATOM 6138 N N . THR A 1 924 ? -52.057 -4.758 97.879 1.00 41.81 924 THR A N 1
ATOM 6139 C CA . THR A 1 924 ? -52.247 -6.079 98.506 1.00 41.81 924 THR A CA 1
ATOM 6140 C C . THR A 1 924 ? -51.157 -7.028 98.006 1.00 41.81 924 THR A C 1
ATOM 6142 O O . THR A 1 924 ? -51.124 -7.388 96.831 1.00 41.81 924 THR A O 1
ATOM 6145 N N . VAL A 1 925 ? -50.246 -7.432 98.895 1.00 42.22 925 VAL A N 1
ATOM 6146 C CA . VAL A 1 925 ? -49.226 -8.451 98.601 1.00 42.22 925 VAL A CA 1
ATOM 6147 C C . VAL A 1 925 ? -49.707 -9.782 99.166 1.00 42.22 925 VAL A C 1
ATOM 6149 O O . VAL A 1 925 ? -49.771 -9.950 100.384 1.00 42.22 925 VAL A O 1
ATOM 6152 N N . THR A 1 926 ? -50.038 -10.735 98.297 1.00 42.19 926 THR A N 1
ATOM 6153 C CA . THR A 1 926 ? -50.343 -12.110 98.707 1.00 42.19 926 THR A CA 1
ATOM 6154 C C . THR A 1 926 ? -49.054 -12.920 98.650 1.00 42.19 926 THR A C 1
ATOM 6156 O O . THR A 1 926 ? -48.606 -13.316 97.577 1.00 42.19 926 THR A O 1
ATOM 6159 N N . VAL A 1 927 ? -48.436 -13.144 99.811 1.00 38.94 927 VAL A N 1
ATOM 6160 C CA . VAL A 1 927 ? -47.312 -14.079 99.946 1.00 38.94 927 VAL A CA 1
ATOM 6161 C C . VAL A 1 927 ? -47.889 -15.450 100.277 1.00 38.94 927 VAL A C 1
ATOM 6163 O O . VAL A 1 927 ? -48.360 -15.674 101.390 1.00 38.94 927 VAL A O 1
ATOM 6166 N N . THR A 1 928 ? -47.863 -16.375 99.323 1.00 40.66 928 THR A N 1
ATOM 6167 C CA . THR A 1 928 ? -48.106 -17.791 99.618 1.00 40.66 928 THR A CA 1
ATOM 6168 C C . THR A 1 928 ? -46.784 -18.386 100.097 1.00 40.66 928 THR A C 1
ATOM 6170 O O . THR A 1 928 ? -45.869 -18.577 99.300 1.00 40.66 928 THR A O 1
ATOM 6173 N N . ALA A 1 929 ? -46.649 -18.594 101.407 1.00 32.03 929 ALA A N 1
ATOM 6174 C CA . ALA A 1 929 ? -45.518 -19.321 101.976 1.00 32.03 929 ALA A CA 1
ATOM 6175 C C . ALA A 1 929 ? -45.684 -20.829 101.717 1.00 32.03 929 ALA A C 1
ATOM 6177 O O . ALA A 1 929 ? -46.790 -21.352 101.865 1.00 32.03 929 ALA A O 1
ATOM 6178 N N . LEU A 1 930 ? -44.590 -21.496 101.348 1.00 36.25 930 LEU A N 1
ATOM 6179 C CA . LEU A 1 930 ? -44.406 -22.945 101.440 1.00 36.25 930 LEU A CA 1
ATOM 6180 C C . LEU A 1 930 ? -43.321 -23.206 102.480 1.00 36.25 930 LEU A C 1
ATOM 6182 O O . LEU A 1 930 ? -42.252 -22.560 102.351 1.00 36.25 930 LEU A O 1
#

Nearest PDB structures (foldseek):
  6n2c-assembly1_A  TM=2.043E-01  e=3.771E+00  Caldicellulosiruptor hydrothermalis 108

Solvent-accessible surface area (backbone atoms only — not comparable to full-atom values): 40961 Å² total; per-residue (Å²): 134,87,81,61,86,92,60,49,57,48,76,36,58,52,70,39,56,69,81,68,79,87,50,48,66,44,70,33,53,34,38,34,51,33,84,58,29,42,41,52,55,84,66,77,51,60,71,37,42,34,40,40,26,38,40,30,59,88,23,98,53,70,38,52,42,51,33,61,60,42,62,33,58,46,50,28,36,26,25,12,84,90,24,42,37,33,39,28,21,69,55,51,57,48,37,30,37,53,28,14,22,36,28,40,48,57,40,40,73,54,31,31,40,37,30,77,28,56,33,37,40,34,25,43,81,28,39,31,69,26,37,29,27,82,25,38,41,33,45,30,29,21,43,23,36,24,32,60,35,43,25,48,30,42,31,32,38,68,90,24,47,30,40,33,41,30,36,32,35,83,19,43,31,47,29,38,37,29,21,6,34,30,47,23,45,30,28,24,61,56,14,33,34,45,30,38,33,47,36,74,64,28,43,57,76,36,50,46,55,88,27,47,49,41,46,36,30,41,39,30,60,88,20,96,56,70,45,63,48,59,51,40,60,45,87,69,63,58,43,65,29,34,28,24,12,85,88,25,44,34,32,38,27,18,79,39,70,48,62,50,43,28,35,49,28,14,20,36,26,52,43,51,35,54,34,57,51,31,32,39,42,36,61,31,60,25,40,40,34,25,45,76,21,29,32,70,26,38,30,28,73,32,42,40,34,45,31,38,29,40,29,38,25,33,70,35,46,26,46,27,41,32,37,34,65,92,17,56,22,55,38,41,30,34,21,50,64,17,41,31,42,33,38,35,32,24,9,37,32,45,27,43,30,34,63,31,60,60,8,33,30,48,29,40,31,48,36,86,62,30,45,43,64,35,26,48,29,58,78,74,11,46,42,47,38,25,40,43,29,63,89,19,95,52,69,43,62,43,32,45,26,40,33,38,56,49,29,70,33,32,27,21,12,84,89,22,43,34,34,39,34,32,81,25,60,19,56,30,41,27,36,31,27,12,18,36,31,41,52,59,40,39,55,81,32,34,34,35,54,23,84,37,57,26,35,40,37,26,46,75,34,59,35,69,32,34,29,25,84,26,42,40,37,40,27,28,24,27,28,39,28,28,65,34,46,25,44,29,41,34,30,70,31,40,27,70,55,32,41,35,29,39,19,42,30,45,26,44,39,46,40,68,73,23,40,35,45,23,38,34,43,35,67,56,16,33,31,72,38,19,55,93,57,102,37,64,55,36,41,43,26,39,40,25,58,92,23,96,39,67,34,44,41,30,47,26,64,44,58,53,57,28,65,33,32,28,20,8,84,88,24,45,34,36,37,27,22,74,18,50,32,42,42,20,43,34,28,15,24,35,29,42,46,53,42,33,61,58,30,41,36,43,21,78,35,56,26,37,41,34,27,44,76,28,41,31,70,29,33,28,25,79,26,44,39,36,43,30,32,26,39,27,39,27,26,64,33,45,29,41,31,38,37,32,70,35,50,25,52,35,38,35,30,60,24,40,28,48,28,40,35,34,26,52,62,23,38,31,47,31,37,37,28,44,18,41,32,37,23,49,33,33,77,28,61,58,12,34,31,48,30,38,35,41,35,82,60,27,44,48,77,46,31,49,68,67,70,63,28,52,31,42,38,30,41,39,24,65,90,20,88,53,76,44,60,42,51,50,24,55,34,61,50,64,44,56,32,35,26,21,11,81,86,20,44,34,33,38,27,26,72,19,64,58,51,51,40,28,32,59,17,16,21,34,26,48,45,52,36,54,43,54,52,30,32,41,39,34,77,29,54,28,33,40,35,26,46,77,22,29,30,72,28,33,30,27,83,26,40,41,36,42,28,34,21,39,27,38,26,29,62,35,44,28,40,28,41,36,38,47,42,59,43,40,34,40,36,30,60,26,41,30,54,20,43,38,37,43,48,42,70,54,28,40,36,38,31,45,22,36,41,31,52,36,102,64,70,35,40,36,43,28,76,40,34,42,42,39,36,42,96,82,32,46,55,53,36,41,50,34,51,51,32,52,42,44,51,55,55,56,57,60,66,51,54,59,65,66,98,64,83,63,41,51,48,49,44,49,75,67,67,98,82,63,52,84,62,83,57,89,75,81,60,61,69,53,72,62,82,130

Sequence (930 aa):
MQAGGNANSLKIDLPVTAFDDD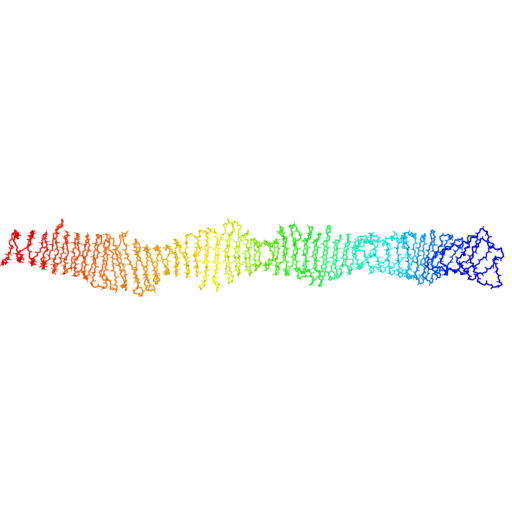LSARVITTFTMGTNGSITTTNAIGANLTLTNIDQSSVAADKTINLNDISTTVSSVKGHASNKTTITGSALTALTVTQGVVDLSGCAGTLNIAATAPVKVTATTKTLAAVSGATTIEIDGATAATVSGNVTALTVSSGSTVGTLTVSGLVTVTTLSVNGTITTLGAGGGAVVTTMTVGSAGAITTYNASNNLTVTNIDQSAVAADKTINLNNMNAVTVSSVKGHATNKLTLSSVNPLTSCTITSGNVDISGLLSTTINVTATDVTKVTAAGKTLASVSGATTIEIAGATAATVTGDVTALTVTAATTVTTLTIGAAKTVGTLSINGAVTTLAAGGAGAAITTLTLGSAGSITNVLATAGNLTIAGIDQSAVAANRTIALGNMTTAISSVKGHSTNTLELTSTAALASCTITAGSVDVDTLLATALNVSAVSSTKVVATGKALNSVSGATTIDIAGATAVTVSGIVTTLNLSGNITTSLTINSTVNTLSSSAGVTLTSLTIGSGGSITNALATGGNLTITGIDQSAVASDAAVSLGSLSTAIATVKGHAANKLTLSSTGALTMTVVSGIVDISGCAGTLNIAATAAAKVTASTKTLAAVSGATTIDIAGASAATISGAVTTLNISDDVTTLTIGAAVTTLNLSAAKTITTLSINNTVTTLAAAGAGAVITTMTLNAAGVITNALATGANLTITNIDQNAVAAIKTIALGTMTTAISSVKGNAANKLTLTSTGYLSSCTITGGDVDITGMAETTFNVIATEAAKVTATGKTLASVSGAVTIDIAGATSATVSGAVTTLTVSAAVTTLTIGAPVTNSSIVTGTNVNVTASGSLSKGAGTGIVLGDTNTITMSSGGIISTTITGRTATATGVAVAGVTPTTSGADCTVGGTATGNGAKIAKAAAAATVTVTAL